Protein 6RZ5 (pdb70)

Structure (mmCIF, N/CA/C/O backbone):
data_6RZ5
#
_entry.id   6RZ5
#
_cell.length_a   41.590
_cell.length_b   68.580
_cell.length_c   87.390
_cell.angle_alpha   76.31
_cell.angle_beta   76.68
_cell.angle_gamma   81.21
#
_symmetry.space_group_name_H-M   'P 1'
#
loop_
_entity.id
_entity.type
_entity.pdbx_description
1 polymer 'Cysteinyl leukotriene receptor 1,Soluble cytochrome b562,Cysteinyl leukotriene receptor 1'
2 non-polymer zafirlukast
3 non-polymer '(2R)-2,3-dihydroxypropyl (9Z)-octadec-9-enoate'
4 non-polymer 'OLEIC ACID'
5 non-polymer 'PENTAETHYLENE GLYCOL'
6 non-polymer 'SODIUM ION'
7 water water
#
loop_
_atom_site.group_PDB
_atom_site.id
_atom_site.type_symbol
_atom_site.label_atom_id
_atom_site.label_alt_id
_atom_site.label_comp_id
_atom_site.label_asym_id
_atom_site.label_entity_id
_atom_site.label_seq_id
_atom_site.pdbx_PDB_ins_code
_atom_site.Cartn_x
_atom_site.Cartn_y
_atom_site.Cartn_z
_atom_site.occupancy
_atom_site.B_iso_or_equiv
_atom_site.auth_seq_id
_atom_site.auth_comp_id
_atom_site.auth_asym_id
_atom_site.auth_atom_id
_atom_site.pdbx_PDB_model_num
ATOM 1 N N . CYS A 1 17 ? 4.695 19.098 -40.455 1.00 134.32 14 CYS A N 1
ATOM 2 C CA . CYS A 1 17 ? 5.369 18.560 -39.276 1.00 134.01 14 CYS A CA 1
ATOM 3 C C . CYS A 1 17 ? 6.841 18.989 -39.169 1.00 138.33 14 CYS A C 1
ATOM 4 O O . CYS A 1 17 ? 7.554 19.061 -40.176 1.00 137.77 14 CYS A O 1
ATOM 7 N N . HIS A 1 18 ? 7.279 19.246 -37.919 1.00 135.30 15 HIS A N 1
ATOM 8 C CA . HIS A 1 18 ? 8.629 19.638 -37.497 1.00 135.25 15 HIS A CA 1
ATOM 9 C C . HIS A 1 18 ? 8.695 19.588 -35.955 1.00 138.79 15 HIS A C 1
ATOM 10 O O . HIS A 1 18 ? 7.889 18.886 -35.333 1.00 138.13 15 HIS A O 1
ATOM 12 N N . ASP A 1 19 ? 9.654 20.324 -35.344 1.00 135.02 16 ASP A N 1
ATOM 13 C CA . ASP A 1 19 ? 9.821 20.424 -33.891 1.00 134.40 16 ASP A CA 1
ATOM 14 C C . ASP A 1 19 ? 9.118 21.705 -33.404 1.00 137.02 16 ASP A C 1
ATOM 15 O O . ASP A 1 19 ? 9.758 22.630 -32.895 1.00 136.46 16 ASP A O 1
ATOM 17 N N . THR A 1 20 ? 7.780 21.745 -33.604 1.00 132.47 17 THR A N 1
ATOM 18 C CA . THR A 1 20 ? 6.861 22.841 -33.265 1.00 131.63 17 THR A CA 1
ATOM 19 C C . THR A 1 20 ? 6.761 23.038 -31.730 1.00 134.10 17 THR A C 1
ATOM 20 O O . THR A 1 20 ? 6.485 24.147 -31.267 1.00 134.18 17 THR A O 1
ATOM 24 N N . ILE A 1 21 ? 7.014 21.970 -30.959 1.00 129.09 18 ILE A N 1
ATOM 25 C CA . ILE A 1 21 ? 7.021 21.979 -29.498 1.00 128.36 18 ILE A CA 1
ATOM 26 C C . ILE A 1 21 ? 8.159 22.827 -28.909 1.00 130.94 18 ILE A C 1
ATOM 27 O O . ILE A 1 21 ? 7.971 23.390 -27.837 1.00 130.92 18 ILE A O 1
ATOM 29 N N . ASP A 1 22 ? 9.326 22.916 -29.602 1.00 125.46 19 ASP A N 1
ATOM 30 C CA . ASP A 1 22 ? 10.542 23.632 -29.172 1.00 124.01 19 ASP A CA 1
ATOM 31 C C . ASP A 1 22 ? 10.301 25.041 -28.599 1.00 124.70 19 ASP A C 1
ATOM 32 O O . ASP A 1 22 ? 10.860 25.353 -27.551 1.00 123.96 19 ASP A O 1
ATOM 37 N N . ASP A 1 23 ? 9.468 25.873 -29.252 1.00 119.24 20 ASP A N 1
ATOM 38 C CA . ASP A 1 23 ? 9.176 27.218 -28.740 1.00 117.92 20 ASP A CA 1
ATOM 39 C C . ASP A 1 23 ? 8.191 27.181 -27.564 1.00 117.03 20 ASP A C 1
ATOM 40 O O . ASP A 1 23 ? 8.314 27.993 -26.648 1.00 117.01 20 ASP A O 1
ATOM 45 N N . PHE A 1 24 ? 7.234 26.230 -27.580 1.00 109.33 21 PHE A N 1
ATOM 46 C CA . PHE A 1 24 ? 6.243 26.033 -26.514 1.00 107.12 21 PHE A CA 1
ATOM 47 C C . PHE A 1 24 ? 6.953 25.577 -25.234 1.00 106.88 21 PHE A C 1
ATOM 48 O O . PHE A 1 24 ? 6.668 26.097 -24.152 1.00 106.16 21 PHE A O 1
ATOM 56 N N . ARG A 1 25 ? 7.876 24.604 -25.386 1.00 99.94 22 ARG A N 1
ATOM 57 C CA . ARG A 1 25 ? 8.705 23.980 -24.357 1.00 98.22 22 ARG A CA 1
ATOM 58 C C . ARG A 1 25 ? 9.482 25.059 -23.604 1.00 98.80 22 ARG A C 1
ATOM 59 O O . ARG A 1 25 ? 9.388 25.120 -22.376 1.00 97.66 22 ARG A O 1
ATOM 67 N N . ASN A 1 26 ? 10.191 25.944 -24.357 1.00 93.12 23 ASN A N 1
ATOM 68 C CA . ASN A 1 26 ? 10.999 27.050 -23.832 1.00 91.56 23 ASN A CA 1
ATOM 69 C C . ASN A 1 26 ? 10.145 28.176 -23.211 1.00 93.41 23 ASN A C 1
ATOM 70 O O . ASN A 1 26 ? 10.636 28.893 -22.343 1.00 93.64 23 ASN A O 1
ATOM 75 N N . GLN A 1 27 ? 8.895 28.346 -23.654 1.00 87.75 24 GLN A N 1
ATOM 76 C CA . GLN A 1 27 ? 8.023 29.393 -23.120 1.00 87.41 24 GLN A CA 1
ATOM 77 C C . GLN A 1 27 ? 7.359 28.981 -21.803 1.00 90.56 24 GLN A C 1
ATOM 78 O O . GLN A 1 27 ? 7.385 29.749 -20.842 1.00 90.08 24 GLN A O 1
ATOM 80 N N . VAL A 1 28 ? 6.749 27.776 -21.772 1.00 86.24 25 VAL A N 1
ATOM 81 C CA . VAL A 1 28 ? 6.045 27.217 -20.609 1.00 84.66 25 VAL A CA 1
ATOM 82 C C . VAL A 1 28 ? 7.056 26.892 -19.498 1.00 84.87 25 VAL A C 1
ATOM 83 O O . VAL A 1 28 ? 6.818 27.279 -18.349 1.00 84.91 25 VAL A O 1
ATOM 87 N N . TYR A 1 29 ? 8.202 26.252 -19.837 1.00 77.78 26 TYR A N 1
ATOM 88 C CA . TYR A 1 29 ? 9.215 25.943 -18.829 1.00 76.23 26 TYR A CA 1
ATOM 89 C C . TYR A 1 29 ? 9.754 27.194 -18.142 1.00 76.65 26 TYR A C 1
ATOM 90 O O . TYR A 1 29 ? 9.767 27.229 -16.915 1.00 76.66 26 TYR A O 1
ATOM 99 N N . SER A 1 30 ? 10.148 28.228 -18.913 1.00 70.78 27 SER A N 1
ATOM 100 C CA . SER A 1 30 ? 10.674 29.481 -18.358 1.00 69.75 27 SER A CA 1
ATOM 101 C C . SER A 1 30 ? 9.705 30.139 -17.374 1.00 73.35 27 SER A C 1
ATOM 102 O O . SER A 1 30 ? 10.132 30.541 -16.297 1.00 72.76 27 SER A O 1
ATOM 105 N N . THR A 1 31 ? 8.403 30.213 -17.728 1.00 69.67 28 THR A N 1
ATOM 106 C CA . THR A 1 31 ? 7.357 30.808 -16.893 1.00 68.72 28 THR A CA 1
ATOM 107 C C . THR A 1 31 ? 7.164 30.036 -15.582 1.00 70.73 28 THR A C 1
ATOM 108 O O . THR A 1 31 ? 7.371 30.608 -14.499 1.00 69.38 28 THR A O 1
ATOM 112 N N . LEU A 1 32 ? 6.785 28.735 -15.693 1.00 65.65 29 LEU A N 1
ATOM 113 C CA . LEU A 1 32 ? 6.491 27.867 -14.556 1.00 64.73 29 LEU A CA 1
ATOM 114 C C . LEU A 1 32 ? 7.676 27.663 -13.609 1.00 67.76 29 LEU A C 1
ATOM 115 O O . LEU A 1 32 ? 7.482 27.807 -12.396 1.00 67.78 29 LEU A O 1
ATOM 120 N N . TYR A 1 33 ? 8.893 27.401 -14.136 1.00 62.53 30 TYR A N 1
ATOM 121 C CA . TYR A 1 33 ? 10.048 27.236 -13.252 1.00 61.86 30 TYR A CA 1
ATOM 122 C C . TYR A 1 33 ? 10.365 28.530 -12.511 1.00 67.64 30 TYR A C 1
ATOM 123 O O . TYR A 1 33 ? 10.631 28.470 -11.310 1.00 67.82 30 TYR A O 1
ATOM 132 N N . SER A 1 34 ? 10.238 29.703 -13.191 1.00 65.42 31 SER A N 1
ATOM 133 C CA . SER A 1 34 ? 10.444 31.026 -12.579 1.00 65.32 31 SER A CA 1
ATOM 134 C C . SER A 1 34 ? 9.457 31.240 -11.435 1.00 68.32 31 SER A C 1
ATOM 135 O O . SER A 1 34 ? 9.873 31.619 -10.345 1.00 68.19 31 SER A O 1
ATOM 138 N N . MET A 1 35 ? 8.171 30.935 -11.663 1.00 64.33 32 MET A N 1
ATOM 139 C CA . MET A 1 35 ? 7.128 31.036 -10.648 1.00 65.27 32 MET A CA 1
ATOM 140 C C . MET A 1 35 ? 7.366 30.107 -9.449 1.00 67.89 32 MET A C 1
ATOM 141 O O . MET A 1 35 ? 7.284 30.577 -8.314 1.00 67.02 32 MET A O 1
ATOM 146 N N . ILE A 1 36 ? 7.655 28.789 -9.704 1.00 63.09 33 ILE A N 1
ATOM 147 C CA . ILE A 1 36 ? 7.928 27.774 -8.669 1.00 60.69 33 ILE A CA 1
ATOM 148 C C . ILE A 1 36 ? 9.169 28.187 -7.821 1.00 62.72 33 ILE A C 1
ATOM 149 O O . ILE A 1 36 ? 9.124 28.077 -6.590 1.00 61.92 33 ILE A O 1
ATOM 154 N N . SER A 1 37 ? 10.235 28.705 -8.467 1.00 57.46 34 SER A N 1
ATOM 155 C CA . SER A 1 37 ? 11.442 29.149 -7.763 1.00 58.02 34 SER A CA 1
ATOM 156 C C . SER A 1 37 ? 11.156 30.295 -6.775 1.00 62.23 34 SER A C 1
ATOM 157 O O . SER A 1 37 ? 11.645 30.241 -5.651 1.00 61.77 34 SER A O 1
ATOM 160 N N . VAL A 1 38 ? 10.369 31.323 -7.185 1.00 58.07 35 VAL A N 1
ATOM 161 C CA . VAL A 1 38 ? 10.064 32.468 -6.335 1.00 57.09 35 VAL A CA 1
ATOM 162 C C . VAL A 1 38 ? 9.116 32.049 -5.189 1.00 59.44 35 VAL A C 1
ATOM 163 O O . VAL A 1 38 ? 9.480 32.238 -4.033 1.00 59.83 35 VAL A O 1
ATOM 167 N N . VAL A 1 39 ? 7.960 31.440 -5.490 1.00 55.56 36 VAL A N 1
ATOM 168 C CA . VAL A 1 39 ? 6.974 30.979 -4.493 1.00 55.71 36 VAL A CA 1
ATOM 169 C C . VAL A 1 39 ? 7.571 29.906 -3.526 1.00 64.07 36 VAL A C 1
ATOM 170 O O . VAL A 1 39 ? 7.317 29.961 -2.309 1.00 65.32 36 VAL A O 1
ATOM 174 N N . GLY A 1 40 ? 8.354 28.969 -4.086 1.00 60.35 37 GLY A N 1
ATOM 175 C CA . GLY A 1 40 ? 9.007 27.888 -3.355 1.00 60.09 37 GLY A CA 1
ATOM 176 C C . GLY A 1 40 ? 10.095 28.351 -2.406 1.00 65.17 37 GLY A C 1
ATOM 177 O O . GLY A 1 40 ? 10.122 27.924 -1.249 1.00 65.09 37 GLY A O 1
ATOM 178 N N . PHE A 1 41 ? 11.007 29.227 -2.887 1.00 62.20 38 PHE A N 1
ATOM 179 C CA . PHE A 1 41 ? 12.091 29.778 -2.080 1.00 62.47 38 PHE A CA 1
ATOM 180 C C . PHE A 1 41 ? 11.564 30.601 -0.898 1.00 66.04 38 PHE A C 1
ATOM 181 O O . PHE A 1 41 ? 11.967 30.313 0.228 1.00 66.20 38 PHE A O 1
ATOM 189 N N . PHE A 1 42 ? 10.672 31.598 -1.133 1.00 61.85 39 PHE A N 1
ATOM 190 C CA . PHE A 1 42 ? 10.126 32.429 -0.060 1.00 63.01 39 PHE A CA 1
ATOM 191 C C . PHE A 1 42 ? 9.194 31.687 0.902 1.00 65.00 39 PHE A C 1
ATOM 192 O O . PHE A 1 42 ? 9.265 31.928 2.108 1.00 64.69 39 PHE A O 1
ATOM 200 N N . GLY A 1 43 ? 8.362 30.786 0.369 1.00 59.63 40 GLY A N 1
ATOM 201 C CA . GLY A 1 43 ? 7.421 29.989 1.150 1.00 58.21 40 GLY A CA 1
ATOM 202 C C . GLY A 1 43 ? 8.108 29.042 2.108 1.00 61.68 40 GLY A C 1
ATOM 203 O O . GLY A 1 43 ? 7.776 29.014 3.294 1.00 60.21 40 GLY A O 1
ATOM 204 N N . ASN A 1 44 ? 9.083 28.263 1.601 1.00 59.22 41 ASN A N 1
ATOM 205 C CA . ASN A 1 44 ? 9.808 27.287 2.419 1.00 59.58 41 ASN A CA 1
ATOM 206 C C . ASN A 1 44 ? 10.903 27.911 3.228 1.00 65.55 41 ASN A C 1
ATOM 207 O O . ASN A 1 44 ? 11.197 27.396 4.308 1.00 65.44 41 ASN A O 1
ATOM 212 N N . GLY A 1 45 ? 11.477 29.014 2.719 1.00 63.02 42 GLY A N 1
ATOM 213 C CA . GLY A 1 45 ? 12.470 29.822 3.425 1.00 62.05 42 GLY A CA 1
ATOM 214 C C . GLY A 1 45 ? 11.854 30.403 4.681 1.00 65.31 42 GLY A C 1
ATOM 215 O O . GLY A 1 45 ? 12.450 30.330 5.753 1.00 64.21 42 GLY A O 1
ATOM 216 N N . PHE A 1 46 ? 10.613 30.903 4.573 1.00 63.74 43 PHE A N 1
ATOM 217 C CA . PHE A 1 46 ? 9.850 31.445 5.699 1.00 64.62 43 PHE A CA 1
ATOM 218 C C . PHE A 1 46 ? 9.510 30.364 6.728 1.00 69.13 43 PHE A C 1
ATOM 219 O O . PHE A 1 46 ? 9.698 30.585 7.925 1.00 68.56 43 PHE A O 1
ATOM 227 N N . VAL A 1 47 ? 9.010 29.203 6.250 1.00 66.85 44 VAL A N 1
ATOM 228 C CA . VAL A 1 47 ? 8.629 28.040 7.063 1.00 66.07 44 VAL A CA 1
ATOM 229 C C . VAL A 1 47 ? 9.853 27.504 7.825 1.00 72.31 44 VAL A C 1
ATOM 230 O O . VAL A 1 47 ? 9.765 27.215 9.022 1.00 72.57 44 VAL A O 1
ATOM 234 N N . LEU A 1 48 ? 11.002 27.456 7.147 1.00 70.02 45 LEU A N 1
ATOM 235 C CA . LEU A 1 48 ? 12.254 27.022 7.747 1.00 70.84 45 LEU A CA 1
ATOM 236 C C . LEU A 1 48 ? 12.702 28.003 8.833 1.00 76.62 45 LEU A C 1
ATOM 237 O O . LEU A 1 48 ? 13.074 27.558 9.918 1.00 76.19 45 LEU A O 1
ATOM 242 N N . TYR A 1 49 ? 12.594 29.334 8.564 1.00 73.68 46 TYR A N 1
ATOM 243 C CA . TYR A 1 49 ? 12.926 30.407 9.496 1.00 73.46 46 TYR A CA 1
ATOM 244 C C . TYR A 1 49 ? 12.097 30.267 10.777 1.00 79.76 46 TYR A C 1
ATOM 245 O O . TYR A 1 49 ? 12.674 30.164 11.858 1.00 79.91 46 TYR A O 1
ATOM 254 N N . VAL A 1 50 ? 10.754 30.216 10.643 1.00 78.18 47 VAL A N 1
ATOM 255 C CA . VAL A 1 50 ? 9.787 30.069 11.742 1.00 78.64 47 VAL A CA 1
ATOM 256 C C . VAL A 1 50 ? 10.037 28.786 12.576 1.00 84.32 47 VAL A C 1
ATOM 257 O O . VAL A 1 50 ? 9.943 28.844 13.802 1.00 82.34 47 VAL A O 1
ATOM 261 N N . LEU A 1 51 ? 10.383 27.654 11.920 1.00 84.64 48 LEU A N 1
ATOM 262 C CA . LEU A 1 51 ? 10.654 26.370 12.599 1.00 85.55 48 LEU A CA 1
ATOM 263 C C . LEU A 1 51 ? 12.013 26.304 13.314 1.00 91.63 48 LEU A C 1
ATOM 264 O O . LEU A 1 51 ? 12.118 25.661 14.361 1.00 91.07 48 LEU A O 1
ATOM 269 N N . ILE A 1 52 ? 13.050 26.939 12.740 1.00 90.19 49 ILE A N 1
ATOM 270 C CA . ILE A 1 52 ? 14.396 26.984 13.316 1.00 91.29 49 ILE A CA 1
ATOM 271 C C . ILE A 1 52 ? 14.387 27.836 14.594 1.00 100.62 49 ILE A C 1
ATOM 272 O O . ILE A 1 52 ? 14.927 27.404 15.611 1.00 101.30 49 ILE A O 1
ATOM 277 N N . LYS A 1 53 ? 13.719 29.009 14.550 1.00 100.30 50 LYS A N 1
ATOM 278 C CA . LYS A 1 53 ? 13.612 29.957 15.662 1.00 101.33 50 LYS A CA 1
ATOM 279 C C . LYS A 1 53 ? 12.485 29.607 16.672 1.00 108.11 50 LYS A C 1
ATOM 280 O O . LYS A 1 53 ? 11.973 30.503 17.355 1.00 108.22 50 LYS A O 1
ATOM 282 N N . THR A 1 54 ? 12.157 28.301 16.818 1.00 106.65 51 THR A N 1
ATOM 283 C CA . THR A 1 54 ? 11.123 27.819 17.747 1.00 107.75 51 THR A CA 1
ATOM 284 C C . THR A 1 54 ? 11.673 27.720 19.189 1.00 114.63 51 THR A C 1
ATOM 285 O O . THR A 1 54 ? 12.825 27.302 19.396 1.00 114.09 51 THR A O 1
ATOM 289 N N . TYR A 1 55 ? 10.838 28.127 20.176 1.00 112.82 52 TYR A N 1
ATOM 290 C CA . TYR A 1 55 ? 11.171 28.089 21.605 1.00 113.14 52 TYR A CA 1
ATOM 291 C C . TYR A 1 55 ? 10.627 26.807 22.233 1.00 115.20 52 TYR A C 1
ATOM 292 O O . TYR A 1 55 ? 11.390 26.066 22.861 1.00 114.91 52 TYR A O 1
ATOM 301 N N . HIS A 1 56 ? 9.316 26.534 22.033 1.00 110.07 53 HIS A N 1
ATOM 302 C CA . HIS A 1 56 ? 8.647 25.327 22.520 1.00 109.25 53 HIS A CA 1
ATOM 303 C C . HIS A 1 56 ? 9.162 24.067 21.779 1.00 111.85 53 HIS A C 1
ATOM 304 O O . HIS A 1 56 ? 9.663 24.170 20.651 1.00 111.89 53 HIS A O 1
ATOM 306 N N . LYS A 1 57 ? 9.058 22.889 22.439 1.00 106.22 54 LYS A N 1
ATOM 307 C CA . LYS A 1 57 ? 9.517 21.579 21.953 1.00 104.23 54 LYS A CA 1
ATOM 308 C C . LYS A 1 57 ? 9.011 21.228 20.555 1.00 104.80 54 LYS A C 1
ATOM 309 O O . LYS A 1 57 ? 7.841 21.468 20.224 1.00 104.77 54 LYS A O 1
ATOM 315 N N . LYS A 1 58 ? 9.927 20.658 19.747 1.00 97.57 55 LYS A N 1
ATOM 316 C CA . LYS A 1 58 ? 9.724 20.206 18.375 1.00 95.22 55 LYS A CA 1
ATOM 317 C C . LYS A 1 58 ? 8.857 18.948 18.344 1.00 94.24 55 LYS A C 1
ATOM 318 O O . LYS A 1 58 ? 9.114 18.019 19.103 1.00 94.20 55 LYS A O 1
ATOM 324 N N . SER A 1 59 ? 7.823 18.934 17.486 1.00 86.55 56 SER A N 1
ATOM 325 C CA . SER A 1 59 ? 6.899 17.809 17.293 1.00 84.23 56 SER A CA 1
ATOM 326 C C . SER A 1 59 ? 7.436 16.884 16.205 1.00 83.94 56 SER A C 1
ATOM 327 O O . SER A 1 59 ? 8.373 17.268 15.502 1.00 83.42 56 SER A O 1
ATOM 330 N N . ALA A 1 60 ? 6.822 15.682 16.027 1.00 77.44 57 ALA A N 1
ATOM 331 C CA . ALA A 1 60 ? 7.193 14.751 14.946 1.00 75.37 57 ALA A CA 1
ATOM 332 C C . ALA A 1 60 ? 6.837 15.418 13.609 1.00 74.94 57 ALA A C 1
ATOM 333 O O . ALA A 1 60 ? 7.631 15.364 12.667 1.00 74.99 57 ALA A O 1
ATOM 335 N N . PHE A 1 61 ? 5.680 16.128 13.570 1.00 67.56 58 PHE A N 1
ATOM 336 C CA . PHE A 1 61 ? 5.206 16.877 12.405 1.00 66.28 58 PHE A CA 1
ATOM 337 C C . PHE A 1 61 ? 6.215 17.951 12.005 1.00 71.60 58 PHE A C 1
ATOM 338 O O . PHE A 1 61 ? 6.450 18.135 10.811 1.00 72.93 58 PHE A O 1
ATOM 346 N N . GLN A 1 62 ? 6.810 18.648 12.994 1.00 66.87 59 GLN A N 1
ATOM 347 C CA . GLN A 1 62 ? 7.814 19.697 12.772 1.00 65.90 59 GLN A CA 1
ATOM 348 C C . GLN A 1 62 ? 9.113 19.133 12.182 1.00 66.64 59 GLN A C 1
ATOM 349 O O . GLN A 1 62 ? 9.707 19.779 11.318 1.00 64.79 59 GLN A O 1
ATOM 355 N N . VAL A 1 63 ? 9.522 17.907 12.616 1.00 62.54 60 VAL A N 1
ATOM 356 C CA . VAL A 1 63 ? 10.717 17.189 12.119 1.00 61.23 60 VAL A CA 1
ATOM 357 C C . VAL A 1 63 ? 10.507 16.940 10.615 1.00 65.25 60 VAL A C 1
ATOM 358 O O . VAL A 1 63 ? 11.355 17.337 9.805 1.00 65.85 60 VAL A O 1
ATOM 362 N N . TYR A 1 64 ? 9.334 16.356 10.251 1.00 59.17 61 TYR A N 1
ATOM 363 C CA . TYR A 1 64 ? 8.950 16.108 8.876 1.00 58.22 61 TYR A CA 1
ATOM 364 C C . TYR A 1 64 ? 8.851 17.416 8.094 1.00 65.46 61 TYR A C 1
ATOM 365 O O . TYR A 1 64 ? 9.310 17.470 6.955 1.00 66.56 61 TYR A O 1
ATOM 374 N N . MET A 1 65 ? 8.307 18.482 8.718 1.00 63.18 62 MET A N 1
ATOM 375 C CA . MET A 1 65 ? 8.206 19.820 8.117 1.00 62.74 62 MET A CA 1
ATOM 376 C C . MET A 1 65 ? 9.582 20.420 7.764 1.00 62.10 62 MET A C 1
ATOM 377 O O . MET A 1 65 ? 9.725 20.908 6.647 1.00 61.83 62 MET A O 1
ATOM 382 N N . ILE A 1 66 ? 10.577 20.386 8.694 1.00 56.12 63 ILE A N 1
ATOM 383 C CA . ILE A 1 66 ? 11.941 20.921 8.470 1.00 55.81 63 ILE A CA 1
ATOM 384 C C . ILE A 1 66 ? 12.595 20.188 7.283 1.00 58.14 63 ILE A C 1
ATOM 385 O O . ILE A 1 66 ? 13.203 20.825 6.415 1.00 56.72 63 ILE A O 1
ATOM 390 N N . ASN A 1 67 ? 12.444 18.843 7.254 1.00 53.41 64 ASN A N 1
ATOM 391 C CA . ASN A 1 67 ? 12.988 17.977 6.216 1.00 51.94 64 ASN A CA 1
ATOM 392 C C . ASN A 1 67 ? 12.385 18.221 4.839 1.00 54.26 64 ASN A C 1
ATOM 393 O O . ASN A 1 67 ? 13.132 18.207 3.859 1.00 53.64 64 ASN A O 1
ATOM 398 N N . LEU A 1 68 ? 11.051 18.471 4.769 1.00 49.03 65 LEU A N 1
ATOM 399 C CA . LEU A 1 68 ? 10.335 18.822 3.542 1.00 48.68 65 LEU A CA 1
ATOM 400 C C . LEU A 1 68 ? 10.842 20.174 3.035 1.00 53.91 65 LEU A C 1
ATOM 401 O O . LEU A 1 68 ? 11.166 20.292 1.854 1.00 55.37 65 LEU A O 1
ATOM 406 N N . ALA A 1 69 ? 10.932 21.170 3.945 1.00 49.21 66 ALA A N 1
ATOM 407 C CA . ALA A 1 69 ? 11.435 22.500 3.662 1.00 50.34 66 ALA A CA 1
ATOM 408 C C . ALA A 1 69 ? 12.842 22.453 3.005 1.00 56.58 66 ALA A C 1
ATOM 409 O O . ALA A 1 69 ? 13.015 23.047 1.937 1.00 56.76 66 ALA A O 1
ATOM 411 N N . VAL A 1 70 ? 13.808 21.690 3.608 1.00 52.67 67 VAL A N 1
ATOM 412 C CA . VAL A 1 70 ? 15.195 21.511 3.145 1.00 51.61 67 VAL A CA 1
ATOM 413 C C . VAL A 1 70 ? 15.242 20.806 1.779 1.00 57.58 67 VAL A C 1
ATOM 414 O O . VAL A 1 70 ? 15.995 21.243 0.905 1.00 57.52 67 VAL A O 1
ATOM 418 N N . ALA A 1 71 ? 14.417 19.747 1.589 1.00 55.00 68 ALA A N 1
ATOM 419 C CA . ALA A 1 71 ? 14.326 19.007 0.327 1.00 55.67 68 ALA A CA 1
ATOM 420 C C . ALA A 1 71 ? 13.762 19.901 -0.782 1.00 61.33 68 ALA A C 1
ATOM 421 O O . ALA A 1 71 ? 14.205 19.802 -1.931 1.00 63.18 68 ALA A O 1
ATOM 423 N N . ASP A 1 72 ? 12.827 20.802 -0.427 1.00 56.53 69 ASP A N 1
ATOM 424 C CA . ASP A 1 72 ? 12.245 21.783 -1.341 1.00 55.81 69 ASP A CA 1
ATOM 425 C C . ASP A 1 72 ? 13.264 22.863 -1.714 1.00 60.82 69 ASP A C 1
ATOM 426 O O . ASP A 1 72 ? 13.355 23.186 -2.901 1.00 61.61 69 ASP A O 1
ATOM 431 N N . LEU A 1 73 ? 14.041 23.416 -0.727 1.00 57.20 70 LEU A N 1
ATOM 432 C CA . LEU A 1 73 ? 15.052 24.480 -0.976 1.00 57.46 70 LEU A CA 1
ATOM 433 C C . LEU A 1 73 ? 16.227 24.001 -1.827 1.00 65.96 70 LEU A C 1
ATOM 434 O O . LEU A 1 73 ? 16.661 24.730 -2.720 1.00 65.85 70 LEU A O 1
ATOM 439 N N . LEU A 1 74 ? 16.695 22.761 -1.585 1.00 65.43 71 LEU A N 1
ATOM 440 C CA . LEU A 1 74 ? 17.723 22.050 -2.350 1.00 66.22 71 LEU A CA 1
ATOM 441 C C . LEU A 1 74 ? 17.371 22.065 -3.872 1.00 70.61 71 LEU A C 1
ATOM 442 O O . LEU A 1 74 ? 18.245 22.281 -4.706 1.00 72.03 71 LEU A O 1
ATOM 447 N N . CYS A 1 75 ? 16.101 21.851 -4.207 1.00 65.51 72 CYS A N 1
ATOM 448 C CA . CYS A 1 75 ? 15.612 21.797 -5.571 1.00 65.29 72 CYS A CA 1
ATOM 449 C C . CYS A 1 75 ? 15.301 23.192 -6.149 1.00 71.21 72 CYS A C 1
ATOM 450 O O . CYS A 1 75 ? 15.612 23.408 -7.324 1.00 70.33 72 CYS A O 1
ATOM 453 N N . VAL A 1 76 ? 14.692 24.139 -5.350 1.00 68.97 73 VAL A N 1
ATOM 454 C CA . VAL A 1 76 ? 14.385 25.502 -5.847 1.00 69.06 73 VAL A CA 1
ATOM 455 C C . VAL A 1 76 ? 15.665 26.281 -6.189 1.00 74.18 73 VAL A C 1
ATOM 456 O O . VAL A 1 76 ? 15.602 27.191 -7.006 1.00 74.40 73 VAL A O 1
ATOM 460 N N . CYS A 1 77 ? 16.811 25.930 -5.576 1.00 70.57 74 CYS A N 1
ATOM 461 C CA . CYS A 1 77 ? 18.087 26.568 -5.858 1.00 70.20 74 CYS A CA 1
ATOM 462 C C . CYS A 1 77 ? 18.717 26.085 -7.165 1.00 70.39 74 CYS A C 1
ATOM 463 O O . CYS A 1 77 ? 19.621 26.746 -7.671 1.00 68.62 74 CYS A O 1
ATOM 466 N N . THR A 1 78 ? 18.195 24.977 -7.749 1.00 65.39 75 THR A N 1
ATOM 467 C CA . THR A 1 78 ? 18.654 24.433 -9.032 1.00 64.30 75 THR A CA 1
ATOM 468 C C . THR A 1 78 ? 17.727 24.861 -10.186 1.00 67.62 75 THR A C 1
ATOM 469 O O . THR A 1 78 ? 18.204 25.016 -11.308 1.00 67.46 75 THR A O 1
ATOM 473 N N . LEU A 1 79 ? 16.424 25.082 -9.907 1.00 63.21 76 LEU A N 1
ATOM 474 C CA . LEU A 1 79 ? 15.426 25.514 -10.907 1.00 62.09 76 LEU A CA 1
ATOM 475 C C . LEU A 1 79 ? 15.835 26.780 -11.677 1.00 64.84 76 LEU A C 1
ATOM 476 O O . LEU A 1 79 ? 15.608 26.764 -12.889 1.00 62.48 76 LEU A O 1
ATOM 481 N N . PRO A 1 80 ? 16.489 27.838 -11.071 1.00 63.37 77 PRO A N 1
ATOM 482 C CA . PRO A 1 80 ? 16.942 28.992 -11.880 1.00 63.18 77 PRO A CA 1
ATOM 483 C C . PRO A 1 80 ? 17.897 28.617 -13.027 1.00 66.81 77 PRO A C 1
ATOM 484 O O . PRO A 1 80 ? 17.877 29.308 -14.041 1.00 66.69 77 PRO A O 1
ATOM 488 N N . LEU A 1 81 ? 18.684 27.514 -12.896 1.00 63.31 78 LEU A N 1
ATOM 489 C CA . LEU A 1 81 ? 19.557 26.997 -13.963 1.00 63.57 78 LEU A CA 1
ATOM 490 C C . LEU A 1 81 ? 18.712 26.459 -15.125 1.00 69.07 78 LEU A C 1
ATOM 491 O O . LEU A 1 81 ? 19.046 26.730 -16.278 1.00 68.97 78 LEU A O 1
ATOM 496 N N . ARG A 1 82 ? 17.600 25.726 -14.824 1.00 67.16 79 ARG A N 1
ATOM 497 C CA . ARG A 1 82 ? 16.638 25.228 -15.826 1.00 67.51 79 ARG A CA 1
ATOM 498 C C . ARG A 1 82 ? 16.057 26.422 -16.602 1.00 72.90 79 ARG A C 1
ATOM 499 O O . ARG A 1 82 ? 15.962 26.356 -17.823 1.00 71.45 79 ARG A O 1
ATOM 507 N N . VAL A 1 83 ? 15.728 27.525 -15.887 1.00 71.98 80 VAL A N 1
ATOM 508 C CA . VAL A 1 83 ? 15.200 28.775 -16.463 1.00 72.97 80 VAL A CA 1
ATOM 509 C C . VAL A 1 83 ? 16.189 29.365 -17.498 1.00 77.08 80 VAL A C 1
ATOM 510 O O . VAL A 1 83 ? 15.776 29.640 -18.625 1.00 77.23 80 VAL A O 1
ATOM 514 N N . VAL A 1 84 ? 17.485 29.496 -17.126 1.00 73.15 81 VAL A N 1
ATOM 515 C CA . VAL A 1 84 ? 18.583 30.021 -17.962 1.00 73.16 81 VAL A CA 1
ATOM 516 C C . VAL A 1 84 ? 18.780 29.171 -19.232 1.00 77.69 81 VAL A C 1
ATOM 517 O O . VAL A 1 84 ? 19.099 29.725 -20.288 1.00 77.80 81 VAL A O 1
ATOM 521 N N . TYR A 1 85 ? 18.566 27.843 -19.125 1.00 74.03 82 TYR A N 1
ATOM 522 C CA . TYR A 1 85 ? 18.680 26.870 -20.218 1.00 74.16 82 TYR A CA 1
ATOM 523 C C . TYR A 1 85 ? 17.594 27.078 -21.293 1.00 79.59 82 TYR A C 1
ATOM 524 O O . TYR A 1 85 ? 17.909 27.075 -22.481 1.00 80.35 82 TYR A O 1
ATOM 533 N N . TYR A 1 86 ? 16.327 27.215 -20.872 1.00 76.63 83 TYR A N 1
ATOM 534 C CA . TYR A 1 86 ? 15.184 27.391 -21.765 1.00 77.13 83 TYR A CA 1
ATOM 535 C C . TYR A 1 86 ? 15.077 28.827 -22.320 1.00 84.75 83 TYR A C 1
ATOM 536 O O . TYR A 1 86 ? 14.518 29.016 -23.401 1.00 85.51 83 TYR A O 1
ATOM 545 N N . VAL A 1 87 ? 15.670 29.820 -21.613 1.00 82.59 84 VAL A N 1
ATOM 546 C CA . VAL A 1 87 ? 15.776 31.224 -22.033 1.00 82.85 84 VAL A CA 1
ATOM 547 C C . VAL A 1 87 ? 16.829 31.291 -23.177 1.00 89.47 84 VAL A C 1
ATOM 548 O O . VAL A 1 87 ? 16.690 32.091 -24.101 1.00 89.56 84 VAL A O 1
ATOM 552 N N . HIS A 1 88 ? 17.823 30.386 -23.138 1.00 88.24 85 HIS A N 1
ATOM 553 C CA . HIS A 1 88 ? 18.890 30.249 -24.127 1.00 89.51 85 HIS A CA 1
ATOM 554 C C . HIS A 1 88 ? 18.549 29.308 -25.291 1.00 94.75 85 HIS A C 1
ATOM 555 O O . HIS A 1 88 ? 19.455 28.828 -25.984 1.00 94.66 85 HIS A O 1
ATOM 562 N N . LYS A 1 89 ? 17.242 29.083 -25.527 1.00 91.87 86 LYS A N 1
ATOM 563 C CA . LYS A 1 89 ? 16.710 28.223 -26.586 1.00 92.37 86 LYS A CA 1
ATOM 564 C C . LYS A 1 89 ? 17.281 26.773 -26.535 1.00 96.01 86 LYS A C 1
ATOM 565 O O . LYS A 1 89 ? 17.662 26.204 -27.567 1.00 96.00 86 LYS A O 1
ATOM 567 N N . GLY A 1 90 ? 17.342 26.216 -25.322 1.00 91.16 87 GLY A N 1
ATOM 568 C CA . GLY A 1 90 ? 17.824 24.863 -25.060 1.00 89.98 87 GLY A CA 1
ATOM 569 C C . GLY A 1 90 ? 19.308 24.615 -25.247 1.00 91.02 87 GLY A C 1
ATOM 570 O O . GLY A 1 90 ? 19.690 23.607 -25.838 1.00 91.09 87 GLY A O 1
ATOM 571 N N . ILE A 1 91 ? 20.158 25.497 -24.718 1.00 85.41 88 ILE A N 1
ATOM 572 C CA . ILE A 1 91 ? 21.614 25.328 -24.781 1.00 84.42 88 ILE A CA 1
ATOM 573 C C . ILE A 1 91 ? 22.142 25.326 -23.345 1.00 85.43 88 ILE A C 1
ATOM 574 O O . ILE A 1 91 ? 21.936 26.311 -22.623 1.00 84.92 88 ILE A O 1
ATOM 579 N N . TRP A 1 92 ? 22.774 24.208 -22.912 1.00 79.51 89 TRP A N 1
ATOM 580 C CA . TRP A 1 92 ? 23.332 24.128 -21.554 1.00 77.47 89 TRP A CA 1
ATOM 581 C C . TRP A 1 92 ? 24.717 24.767 -21.534 1.00 83.29 89 TRP A C 1
ATOM 582 O O . TRP A 1 92 ? 25.547 24.439 -22.386 1.00 83.60 89 TRP A O 1
ATOM 593 N N . LEU A 1 93 ? 24.959 25.703 -20.594 1.00 79.91 90 LEU A N 1
ATOM 594 C CA . LEU A 1 93 ? 26.246 26.400 -20.546 1.00 80.21 90 LEU A CA 1
ATOM 595 C C . LEU A 1 93 ? 26.954 26.352 -19.178 1.00 86.05 90 LEU A C 1
ATOM 596 O O . LEU A 1 93 ? 27.811 27.200 -18.918 1.00 86.67 90 LEU A O 1
ATOM 601 N N . PHE A 1 94 ? 26.660 25.333 -18.337 1.00 82.18 91 PHE A N 1
ATOM 602 C CA . PHE A 1 94 ? 27.258 25.193 -17.003 1.00 81.32 91 PHE A CA 1
ATOM 603 C C . PHE A 1 94 ? 28.100 23.920 -16.810 1.00 86.06 91 PHE A C 1
ATOM 604 O O . PHE A 1 94 ? 28.593 23.682 -15.703 1.00 86.54 91 PHE A O 1
ATOM 612 N N . GLY A 1 95 ? 28.276 23.133 -17.875 1.00 82.59 92 GLY A N 1
ATOM 613 C CA . GLY A 1 95 ? 29.050 21.894 -17.845 1.00 82.46 92 GLY A CA 1
ATOM 614 C C . GLY A 1 95 ? 28.244 20.649 -17.534 1.00 86.91 92 GLY A C 1
ATOM 615 O O . GLY A 1 95 ? 27.055 20.728 -17.226 1.00 87.11 92 GLY A O 1
ATOM 616 N N . ASP A 1 96 ? 28.896 19.481 -17.623 1.00 83.27 93 ASP A N 1
ATOM 617 C CA . ASP A 1 96 ? 28.290 18.180 -17.368 1.00 82.74 93 ASP A CA 1
ATOM 618 C C . ASP A 1 96 ? 27.841 18.017 -15.930 1.00 83.24 93 ASP A C 1
ATOM 619 O O . ASP A 1 96 ? 26.689 17.618 -15.719 1.00 84.03 93 ASP A O 1
ATOM 624 N N . PHE A 1 97 ? 28.738 18.303 -14.943 1.00 75.65 94 PHE A N 1
ATOM 625 C CA . PHE A 1 97 ? 28.438 18.138 -13.510 1.00 73.46 94 PHE A CA 1
ATOM 626 C C . PHE A 1 97 ? 27.145 18.804 -13.093 1.00 75.63 94 PHE A C 1
ATOM 627 O O . PHE A 1 97 ? 26.287 18.120 -12.522 1.00 74.69 94 PHE A O 1
ATOM 635 N N . LEU A 1 98 ? 26.987 20.108 -13.428 1.00 70.24 95 LEU A N 1
ATOM 636 C CA . LEU A 1 98 ? 25.789 20.860 -13.098 1.00 69.56 95 LEU A CA 1
ATOM 637 C C . LEU A 1 98 ? 24.551 20.371 -13.845 1.00 73.23 95 LEU A C 1
ATOM 638 O O . LEU A 1 98 ? 23.449 20.540 -13.328 1.00 74.13 95 LEU A O 1
ATOM 643 N N . CYS A 1 99 ? 24.713 19.714 -15.005 1.00 68.45 96 CYS A N 1
ATOM 644 C CA . CYS A 1 99 ? 23.558 19.162 -15.695 1.00 68.85 96 CYS A CA 1
ATOM 645 C C . CYS A 1 99 ? 23.039 17.941 -14.939 1.00 72.04 96 CYS A C 1
ATOM 646 O O . CYS A 1 99 ? 21.828 17.812 -14.727 1.00 72.34 96 CYS A O 1
ATOM 649 N N . ARG A 1 100 ? 23.971 17.048 -14.539 1.00 66.79 97 ARG A N 1
ATOM 650 C CA . ARG A 1 100 ? 23.701 15.809 -13.810 1.00 64.69 97 ARG A CA 1
ATOM 651 C C . ARG A 1 100 ? 23.199 16.104 -12.406 1.00 63.57 97 ARG A C 1
ATOM 652 O O . ARG A 1 100 ? 22.298 15.424 -11.947 1.00 61.91 97 ARG A O 1
ATOM 660 N N . LEU A 1 101 ? 23.707 17.178 -11.775 1.00 59.89 98 LEU A N 1
ATOM 661 C CA . LEU A 1 101 ? 23.291 17.654 -10.450 1.00 58.97 98 LEU A CA 1
ATOM 662 C C . LEU A 1 101 ? 21.896 18.287 -10.472 1.00 59.03 98 LEU A C 1
ATOM 663 O O . LEU A 1 101 ? 21.150 18.084 -9.526 1.00 57.47 98 LEU A O 1
ATOM 668 N N . SER A 1 102 ? 21.536 19.033 -11.534 1.00 55.88 99 SER A N 1
ATOM 669 C CA . SER A 1 102 ? 20.206 19.640 -11.659 1.00 55.91 99 SER A CA 1
ATOM 670 C C . SER A 1 102 ? 19.132 18.590 -11.908 1.00 61.40 99 SER A C 1
ATOM 671 O O . SER A 1 102 ? 18.030 18.735 -11.382 1.00 62.60 99 SER A O 1
ATOM 674 N N . THR A 1 103 ? 19.453 17.516 -12.675 1.00 57.05 100 THR A N 1
ATOM 675 C CA . THR A 1 103 ? 18.529 16.407 -12.956 1.00 56.31 100 THR A CA 1
ATOM 676 C C . THR A 1 103 ? 18.256 15.609 -11.682 1.00 60.36 100 THR A C 1
ATOM 677 O O . THR A 1 103 ? 17.103 15.369 -11.342 1.00 61.40 100 THR A O 1
ATOM 681 N N . TYR A 1 104 ? 19.330 15.197 -10.996 1.00 56.16 101 TYR A N 1
ATOM 682 C CA . TYR A 1 104 ? 19.345 14.428 -9.755 1.00 55.00 101 TYR A CA 1
ATOM 683 C C . TYR A 1 104 ? 18.531 15.138 -8.684 1.00 58.76 101 TYR A C 1
ATOM 684 O O . TYR A 1 104 ? 17.684 14.507 -8.068 1.00 58.54 101 TYR A O 1
ATOM 693 N N . ALA A 1 105 ? 18.765 16.462 -8.503 1.00 54.45 102 ALA A N 1
ATOM 694 C CA . ALA A 1 105 ? 18.109 17.320 -7.530 1.00 53.26 102 ALA A CA 1
ATOM 695 C C . ALA A 1 105 ? 16.601 17.291 -7.618 1.00 55.20 102 ALA A C 1
ATOM 696 O O . ALA A 1 105 ? 15.964 17.304 -6.572 1.00 55.24 102 ALA A O 1
ATOM 698 N N . LEU A 1 106 ? 16.018 17.238 -8.835 1.00 50.55 103 LEU A N 1
ATOM 699 C CA . LEU A 1 106 ? 14.562 17.188 -8.963 1.00 50.18 103 LEU A CA 1
ATOM 700 C C . LEU A 1 106 ? 13.989 15.856 -8.506 1.00 52.50 103 LEU A C 1
ATOM 701 O O . LEU A 1 106 ? 12.993 15.863 -7.778 1.00 50.41 103 LEU A O 1
ATOM 706 N N . TYR A 1 107 ? 14.637 14.722 -8.893 1.00 48.81 104 TYR A N 1
ATOM 707 C CA . TYR A 1 107 ? 14.171 13.388 -8.512 1.00 48.19 104 TYR A CA 1
ATOM 708 C C . TYR A 1 107 ? 14.330 13.119 -7.000 1.00 49.99 104 TYR A C 1
ATOM 709 O O . TYR A 1 107 ? 13.454 12.484 -6.399 1.00 49.81 104 TYR A O 1
ATOM 718 N N . VAL A 1 108 ? 15.388 13.664 -6.386 1.00 45.07 105 VAL A N 1
ATOM 719 C CA . VAL A 1 108 ? 15.639 13.545 -4.952 1.00 46.28 105 VAL A CA 1
ATOM 720 C C . VAL A 1 108 ? 14.514 14.289 -4.183 1.00 53.17 105 VAL A C 1
ATOM 721 O O . VAL A 1 108 ? 13.869 13.678 -3.327 1.00 52.90 105 VAL A O 1
ATOM 725 N N . ASN A 1 109 ? 14.233 15.563 -4.555 1.00 50.08 106 ASN A N 1
ATOM 726 C CA . ASN A 1 109 ? 13.177 16.380 -3.965 1.00 49.41 106 ASN A CA 1
ATOM 727 C C . ASN A 1 109 ? 11.805 15.705 -4.107 1.00 54.71 106 ASN A C 1
ATOM 728 O O . ASN A 1 109 ? 11.044 15.655 -3.131 1.00 55.52 106 ASN A O 1
ATOM 733 N N . LEU A 1 110 ? 11.496 15.196 -5.315 1.00 50.32 107 LEU A N 1
ATOM 734 C CA . LEU A 1 110 ? 10.216 14.556 -5.604 1.00 50.42 107 LEU A CA 1
ATOM 735 C C . LEU A 1 110 ? 9.968 13.297 -4.775 1.00 53.07 107 LEU A C 1
ATOM 736 O O . LEU A 1 110 ? 8.905 13.196 -4.166 1.00 53.29 107 LEU A O 1
ATOM 741 N N . TYR A 1 111 ? 10.939 12.357 -4.729 1.00 47.96 108 TYR A N 1
ATOM 742 C CA . TYR A 1 111 ? 10.767 11.116 -3.973 1.00 46.64 108 TYR A CA 1
ATOM 743 C C . TYR A 1 111 ? 10.976 11.299 -2.452 1.00 53.54 108 TYR A C 1
ATOM 744 O O . TYR A 1 111 ? 10.335 10.584 -1.682 1.00 53.00 108 TYR A O 1
ATOM 753 N N . CYS A 1 112 ? 11.781 12.299 -2.019 1.00 51.65 109 CYS A N 1
ATOM 754 C CA . CYS A 1 112 ? 11.924 12.638 -0.605 1.00 52.61 109 CYS A CA 1
ATOM 755 C C . CYS A 1 112 ? 10.568 13.177 -0.103 1.00 56.67 109 CYS A C 1
ATOM 756 O O . CYS A 1 112 ? 10.101 12.714 0.940 1.00 56.74 109 CYS A O 1
ATOM 759 N N . SER A 1 113 ? 9.928 14.130 -0.849 1.00 52.11 110 SER A N 1
ATOM 760 C CA . SER A 1 113 ? 8.634 14.735 -0.473 1.00 51.32 110 SER A CA 1
ATOM 761 C C . SER A 1 113 ? 7.506 13.705 -0.352 1.00 53.98 110 SER A C 1
ATOM 762 O O . SER A 1 113 ? 6.732 13.769 0.603 1.00 53.60 110 SER A O 1
ATOM 765 N N . ILE A 1 114 ? 7.459 12.727 -1.284 1.00 50.34 111 ILE A N 1
ATOM 766 C CA . ILE A 1 114 ? 6.490 11.615 -1.279 1.00 49.59 111 ILE A CA 1
ATOM 767 C C . ILE A 1 114 ? 6.680 10.791 0.002 1.00 52.74 111 ILE A C 1
ATOM 768 O O . ILE A 1 114 ? 5.697 10.542 0.697 1.00 52.26 111 ILE A O 1
ATOM 773 N N . PHE A 1 115 ? 7.939 10.439 0.349 1.00 48.04 112 PHE A N 1
ATOM 774 C CA . PHE A 1 115 ? 8.228 9.642 1.539 1.00 47.70 112 PHE A CA 1
ATOM 775 C C . PHE A 1 115 ? 7.994 10.377 2.871 1.00 53.08 112 PHE A C 1
ATOM 776 O O . PHE A 1 115 ? 7.502 9.741 3.802 1.00 53.39 112 PHE A O 1
ATOM 784 N N . PHE A 1 116 ? 8.316 11.695 2.963 1.00 49.11 113 PHE A N 1
ATOM 785 C CA . PHE A 1 116 ? 8.105 12.495 4.169 1.00 48.45 113 PHE A CA 1
ATOM 786 C C . PHE A 1 116 ? 6.612 12.698 4.420 1.00 52.59 113 PHE A C 1
ATOM 787 O O . PHE A 1 116 ? 6.182 12.601 5.575 1.00 52.11 113 PHE A O 1
ATOM 795 N N . MET A 1 117 ? 5.817 12.947 3.351 1.00 49.29 114 MET A N 1
ATOM 796 C CA . MET A 1 117 ? 4.352 13.106 3.458 1.00 49.08 114 MET A CA 1
ATOM 797 C C . MET A 1 117 ? 3.697 11.802 3.944 1.00 52.87 114 MET A C 1
ATOM 798 O O . MET A 1 117 ? 2.810 11.864 4.801 1.00 52.09 114 MET A O 1
ATOM 803 N N . THR A 1 118 ? 4.177 10.624 3.438 1.00 49.75 115 THR A N 1
ATOM 804 C CA . THR A 1 118 ? 3.706 9.280 3.820 1.00 49.55 115 THR A CA 1
ATOM 805 C C . THR A 1 118 ? 3.987 9.016 5.309 1.00 55.87 115 THR A C 1
ATOM 806 O O . THR A 1 118 ? 3.090 8.587 6.038 1.00 55.76 115 THR A O 1
ATOM 810 N N . ALA A 1 119 ? 5.238 9.283 5.745 1.00 54.13 116 ALA A N 1
ATOM 811 C CA . ALA A 1 119 ? 5.714 9.107 7.117 1.00 53.93 116 ALA A CA 1
ATOM 812 C C . ALA A 1 119 ? 4.949 9.998 8.088 1.00 59.71 116 ALA A C 1
ATOM 813 O O . ALA A 1 119 ? 4.612 9.543 9.168 1.00 59.66 116 ALA A O 1
ATOM 815 N N . MET A 1 120 ? 4.634 11.239 7.682 1.00 58.03 117 MET A N 1
ATOM 816 C CA . MET A 1 120 ? 3.871 12.222 8.455 1.00 58.70 117 MET A CA 1
ATOM 817 C C . MET A 1 120 ? 2.438 11.729 8.654 1.00 61.04 117 MET A C 1
ATOM 818 O O . MET A 1 120 ? 1.933 11.771 9.782 1.00 60.37 117 MET A O 1
ATOM 823 N N . SER A 1 121 ? 1.794 11.252 7.555 1.00 56.61 118 SER A N 1
ATOM 824 C CA . SER A 1 121 ? 0.429 10.721 7.559 1.00 55.70 118 SER A CA 1
ATOM 825 C C . SER A 1 121 ? 0.334 9.481 8.445 1.00 61.65 118 SER A C 1
ATOM 826 O O . SER A 1 121 ? -0.588 9.392 9.251 1.00 62.41 118 SER A O 1
ATOM 829 N N . PHE A 1 122 ? 1.301 8.552 8.320 1.00 59.27 119 PHE A N 1
ATOM 830 C CA . PHE A 1 122 ? 1.359 7.320 9.106 1.00 59.90 119 PHE A CA 1
ATOM 831 C C . PHE A 1 122 ? 1.435 7.604 10.602 1.00 63.93 119 PHE A C 1
ATOM 832 O O . PHE A 1 122 ? 0.714 6.970 11.372 1.00 63.27 119 PHE A O 1
ATOM 840 N N . PHE A 1 123 ? 2.284 8.573 10.997 1.00 60.62 120 PHE A N 1
ATOM 841 C CA . PHE A 1 123 ? 2.483 8.996 12.383 1.00 60.14 120 PHE A CA 1
ATOM 842 C C . PHE A 1 123 ? 1.220 9.629 12.966 1.00 66.64 120 PHE A C 1
ATOM 843 O O . PHE A 1 123 ? 0.785 9.218 14.049 1.00 66.65 120 PHE A O 1
ATOM 851 N N . ARG A 1 124 ? 0.601 10.565 12.218 1.00 63.93 121 ARG A N 1
ATOM 852 C CA . ARG A 1 124 ? -0.641 11.229 12.615 1.00 64.97 121 ARG A CA 1
ATOM 853 C C . ARG A 1 124 ? -1.808 10.229 12.760 1.00 69.48 121 ARG A C 1
ATOM 854 O O . ARG A 1 124 ? -2.649 10.406 13.638 1.00 69.31 121 ARG A O 1
ATOM 862 N N . CYS A 1 125 ? -1.825 9.173 11.932 1.00 66.52 122 CYS A N 1
ATOM 863 C CA . CYS A 1 125 ? -2.820 8.104 11.966 1.00 67.48 122 CYS A CA 1
ATOM 864 C C . CYS A 1 125 ? -2.766 7.363 13.299 1.00 72.97 122 CYS A C 1
ATOM 865 O O . CYS A 1 125 ? -3.782 7.298 13.987 1.00 72.36 122 CYS A O 1
ATOM 868 N N . ILE A 1 126 ? -1.566 6.854 13.682 1.00 71.11 123 ILE A N 1
ATOM 869 C CA . ILE A 1 126 ? -1.317 6.123 14.929 1.00 71.08 123 ILE A CA 1
ATOM 870 C C . ILE A 1 126 ? -1.645 7.017 16.143 1.00 77.23 123 ILE A C 1
ATOM 871 O O . ILE A 1 126 ? -2.231 6.526 17.107 1.00 77.97 123 ILE A O 1
ATOM 876 N N . ALA A 1 127 ? -1.392 8.331 16.040 1.00 74.36 124 ALA A N 1
ATOM 877 C CA . ALA A 1 127 ? -1.741 9.308 17.070 1.00 74.03 124 ALA A CA 1
ATOM 878 C C . ALA A 1 127 ? -3.272 9.417 17.249 1.00 79.00 124 ALA A C 1
ATOM 879 O O . ALA A 1 127 ? -3.740 9.293 18.379 1.00 79.47 124 ALA A O 1
ATOM 881 N N . ILE A 1 128 ? -4.043 9.607 16.144 1.00 76.08 125 ILE A N 1
ATOM 882 C CA . ILE A 1 128 ? -5.515 9.760 16.146 1.00 76.08 125 ILE A CA 1
ATOM 883 C C . ILE A 1 128 ? -6.241 8.447 16.497 1.00 85.07 125 ILE A C 1
ATOM 884 O O . ILE A 1 128 ? -7.046 8.438 17.427 1.00 85.58 125 ILE A O 1
ATOM 889 N N . VAL A 1 129 ? -5.983 7.366 15.740 1.00 84.97 126 VAL A N 1
ATOM 890 C CA . VAL A 1 129 ? -6.627 6.057 15.879 1.00 86.95 126 VAL A CA 1
ATOM 891 C C . VAL A 1 129 ? -6.323 5.373 17.215 1.00 98.40 126 VAL A C 1
ATOM 892 O O . VAL A 1 129 ? -7.238 4.813 17.820 1.00 99.36 126 VAL A O 1
ATOM 896 N N . PHE A 1 130 ? -5.056 5.409 17.670 1.00 99.74 127 PHE A N 1
ATOM 897 C CA . PHE A 1 130 ? -4.629 4.784 18.931 1.00 101.51 127 PHE A CA 1
ATOM 898 C C . PHE A 1 130 ? -4.116 5.845 19.945 1.00 109.70 127 PHE A C 1
ATOM 899 O O . PHE A 1 130 ? -2.903 5.942 20.133 1.00 108.77 127 PHE A O 1
ATOM 907 N N . PRO A 1 131 ? -5.001 6.637 20.621 1.00 110.62 128 PRO A N 1
ATOM 908 C CA . PRO A 1 131 ? -4.504 7.649 21.581 1.00 112.33 128 PRO A CA 1
ATOM 909 C C . PRO A 1 131 ? -3.921 7.072 22.886 1.00 121.95 128 PRO A C 1
ATOM 910 O O . PRO A 1 131 ? -3.346 7.821 23.690 1.00 122.44 128 PRO A O 1
ATOM 914 N N . VAL A 1 132 ? -4.063 5.738 23.091 1.00 120.95 129 VAL A N 1
ATOM 915 C CA . VAL A 1 132 ? -3.503 5.000 24.224 1.00 121.60 129 VAL A CA 1
ATOM 916 C C . VAL A 1 132 ? -2.064 4.631 23.841 1.00 127.21 129 VAL A C 1
ATOM 917 O O . VAL A 1 132 ? -1.857 3.843 22.910 1.00 126.81 129 VAL A O 1
ATOM 919 N N . GLN A 1 133 ? -1.078 5.259 24.521 1.00 124.97 130 GLN A N 1
ATOM 920 C CA . GLN A 1 133 ? 0.370 5.114 24.296 1.00 125.30 130 GLN A CA 1
ATOM 921 C C . GLN A 1 133 ? 0.805 5.696 22.919 1.00 129.26 130 GLN A C 1
ATOM 922 O O . GLN A 1 133 ? 1.851 5.315 22.379 1.00 129.01 130 GLN A O 1
ATOM 924 N N . ASN A 1 134 ? 0.019 6.664 22.389 1.00 125.44 131 ASN A N 1
ATOM 925 C CA . ASN A 1 134 ? 0.288 7.362 21.128 1.00 125.15 131 ASN A CA 1
ATOM 926 C C . ASN A 1 134 ? 1.515 8.260 21.259 1.00 129.17 131 ASN A C 1
ATOM 927 O O . ASN A 1 134 ? 2.352 8.272 20.358 1.00 129.13 131 ASN A O 1
ATOM 929 N N . ILE A 1 135 ? 1.621 9.003 22.388 1.00 125.22 132 ILE A N 1
ATOM 930 C CA . ILE A 1 135 ? 2.723 9.918 22.701 1.00 124.63 132 ILE A CA 1
ATOM 931 C C . ILE A 1 135 ? 4.076 9.200 22.921 1.00 127.80 132 ILE A C 1
ATOM 932 O O . ILE A 1 135 ? 5.116 9.862 22.904 1.00 128.10 132 ILE A O 1
ATOM 934 N N . ASN A 1 136 ? 4.058 7.862 23.125 1.00 122.58 133 ASN A N 1
ATOM 935 C CA . ASN A 1 136 ? 5.249 7.027 23.332 1.00 121.28 133 ASN A CA 1
ATOM 936 C C . ASN A 1 136 ? 5.629 6.214 22.075 1.00 121.99 133 ASN A C 1
ATOM 937 O O . ASN A 1 136 ? 6.804 5.868 21.907 1.00 121.51 133 ASN A O 1
ATOM 939 N N . LEU A 1 137 ? 4.632 5.906 21.206 1.00 115.73 134 LEU A N 1
ATOM 940 C CA . LEU A 1 137 ? 4.805 5.143 19.961 1.00 113.83 134 LEU A CA 1
ATOM 941 C C . LEU A 1 137 ? 5.238 6.026 18.784 1.00 113.45 134 LEU A C 1
ATOM 942 O O . LEU A 1 137 ? 6.093 5.609 18.005 1.00 113.42 134 LEU A O 1
ATOM 944 N N . VAL A 1 138 ? 4.642 7.228 18.653 1.00 105.76 135 VAL A N 1
ATOM 945 C CA . VAL A 1 138 ? 4.929 8.198 17.596 1.00 103.29 135 VAL A CA 1
ATOM 946 C C . VAL A 1 138 ? 5.625 9.432 18.206 1.00 101.48 135 VAL A C 1
ATOM 947 O O . VAL A 1 138 ? 4.998 10.470 18.451 1.00 100.42 135 VAL A O 1
ATOM 949 N N . THR A 1 139 ? 6.933 9.287 18.470 1.00 93.84 136 THR A N 1
ATOM 950 C CA . THR A 1 139 ? 7.784 10.303 19.100 1.00 90.96 136 THR A CA 1
ATOM 951 C C . THR A 1 139 ? 8.647 11.086 18.101 1.00 87.97 136 THR A C 1
ATOM 952 O O . THR A 1 139 ? 8.873 10.625 16.982 1.00 86.12 136 THR A O 1
ATOM 956 N N . GLN A 1 140 ? 9.159 12.257 18.538 1.00 81.37 137 GLN A N 1
ATOM 957 C CA . GLN A 1 140 ? 10.064 13.132 17.777 1.00 80.01 137 GLN A CA 1
ATOM 958 C C . GLN A 1 140 ? 11.389 12.419 17.498 1.00 81.53 137 GLN A C 1
ATOM 959 O O . GLN A 1 140 ? 12.031 12.719 16.493 1.00 81.59 137 GLN A O 1
ATOM 965 N N . LYS A 1 141 ? 11.799 11.489 18.398 1.00 75.23 138 LYS A N 1
ATOM 966 C CA . LYS A 1 141 ? 13.013 10.675 18.283 1.00 73.88 138 LYS A CA 1
ATOM 967 C C . LYS A 1 141 ? 12.855 9.692 17.107 1.00 76.12 138 LYS A C 1
ATOM 968 O O . LYS A 1 141 ? 13.802 9.482 16.336 1.00 75.85 138 LYS A O 1
ATOM 974 N N . LYS A 1 142 ? 11.638 9.121 16.973 1.00 70.60 139 LYS A N 1
ATOM 975 C CA . LYS A 1 142 ? 11.286 8.164 15.928 1.00 69.22 139 LYS A CA 1
ATOM 976 C C . LYS A 1 142 ? 11.222 8.854 14.572 1.00 71.82 139 LYS A C 1
ATOM 977 O O . LYS A 1 142 ? 11.726 8.302 13.585 1.00 71.66 139 LYS A O 1
ATOM 983 N N . ALA A 1 143 ? 10.655 10.088 14.540 1.00 65.57 140 ALA A N 1
ATOM 984 C CA . ALA A 1 143 ? 10.527 10.885 13.332 1.00 64.11 140 ALA A CA 1
ATOM 985 C C . ALA A 1 143 ? 11.910 11.182 12.742 1.00 68.68 140 ALA A C 1
ATOM 986 O O . ALA A 1 143 ? 12.078 11.071 11.521 1.00 68.50 140 ALA A O 1
ATOM 988 N N . ARG A 1 144 ? 12.906 11.510 13.618 1.00 64.64 141 ARG A N 1
ATOM 989 C CA . ARG A 1 144 ? 14.286 11.833 13.242 1.00 64.01 141 ARG A CA 1
ATOM 990 C C . ARG A 1 144 ? 15.004 10.666 12.604 1.00 71.43 141 ARG A C 1
ATOM 991 O O . ARG A 1 144 ? 15.681 10.863 11.602 1.00 71.79 141 ARG A O 1
ATOM 999 N N . PHE A 1 145 ? 14.859 9.455 13.161 1.00 69.90 142 PHE A N 1
ATOM 1000 C CA . PHE A 1 145 ? 15.481 8.244 12.618 1.00 70.33 142 PHE A CA 1
ATOM 1001 C C . PHE A 1 145 ? 14.916 7.863 11.233 1.00 69.85 142 PHE A C 1
ATOM 1002 O O . PHE A 1 145 ? 15.684 7.447 10.361 1.00 68.92 142 PHE A O 1
ATOM 1010 N N . VAL A 1 146 ? 13.568 7.991 11.053 1.00 63.28 143 VAL A N 1
ATOM 1011 C CA . VAL A 1 146 ? 12.838 7.694 9.808 1.00 60.75 143 VAL A CA 1
ATOM 1012 C C . VAL A 1 146 ? 13.338 8.630 8.683 1.00 62.70 143 VAL A C 1
ATOM 1013 O O . VAL A 1 146 ? 13.672 8.148 7.600 1.00 62.18 143 VAL A O 1
ATOM 1017 N N . CYS A 1 147 ? 13.454 9.953 8.967 1.00 57.47 144 CYS A N 1
ATOM 1018 C CA . CYS A 1 147 ? 13.913 10.954 8.005 1.00 56.12 144 CYS A CA 1
ATOM 1019 C C . CYS A 1 147 ? 15.316 10.701 7.497 1.00 59.23 144 CYS A C 1
ATOM 1020 O O . CYS A 1 147 ? 15.537 10.799 6.296 1.00 59.19 144 CYS A O 1
ATOM 1023 N N . VAL A 1 148 ? 16.249 10.322 8.387 1.00 56.12 145 VAL A N 1
ATOM 1024 C CA . VAL A 1 148 ? 17.637 9.959 8.033 1.00 55.24 145 VAL A CA 1
ATOM 1025 C C . VAL A 1 148 ? 17.591 8.777 7.050 1.00 58.76 145 VAL A C 1
ATOM 1026 O O . VAL A 1 148 ? 18.210 8.856 5.981 1.00 56.72 145 VAL A O 1
ATOM 1030 N N . GLY A 1 149 ? 16.798 7.750 7.404 1.00 55.91 146 GLY A N 1
ATOM 1031 C CA . GLY A 1 149 ? 16.560 6.555 6.596 1.00 56.25 146 GLY A CA 1
ATOM 1032 C C . GLY A 1 149 ? 16.036 6.899 5.213 1.00 60.78 146 GLY A C 1
ATOM 1033 O O . GLY A 1 149 ? 16.526 6.351 4.219 1.00 61.33 146 GLY A O 1
ATOM 1034 N N . ILE A 1 150 ? 15.072 7.866 5.145 1.00 54.90 147 ILE A N 1
ATOM 1035 C CA . ILE A 1 150 ? 14.479 8.367 3.907 1.00 53.17 147 ILE A CA 1
ATOM 1036 C C . ILE A 1 150 ? 15.535 9.061 3.034 1.00 59.24 147 ILE A C 1
ATOM 1037 O O . ILE A 1 150 ? 15.604 8.760 1.845 1.00 60.02 147 ILE A O 1
ATOM 1042 N N . TRP A 1 151 ? 16.360 9.962 3.624 1.00 54.99 148 TRP A N 1
ATOM 1043 C CA . TRP A 1 151 ? 17.438 10.666 2.921 1.00 53.21 148 TRP A CA 1
ATOM 1044 C C . TRP A 1 151 ? 18.457 9.687 2.324 1.00 60.58 148 TRP A C 1
ATOM 1045 O O . TRP A 1 151 ? 18.770 9.804 1.138 1.00 62.19 148 TRP A O 1
ATOM 1056 N N . ILE A 1 152 ? 18.955 8.717 3.122 1.00 56.78 149 ILE A N 1
ATOM 1057 C CA . ILE A 1 152 ? 19.934 7.727 2.650 1.00 57.02 149 ILE A CA 1
ATOM 1058 C C . ILE A 1 152 ? 19.356 6.897 1.488 1.00 60.11 149 ILE A C 1
ATOM 1059 O O . ILE A 1 152 ? 19.981 6.821 0.433 1.00 60.89 149 ILE A O 1
ATOM 1064 N N . PHE A 1 153 ? 18.152 6.334 1.666 1.00 55.41 150 PHE A N 1
ATOM 1065 C CA . PHE A 1 153 ? 17.467 5.529 0.648 1.00 55.53 150 PHE A CA 1
ATOM 1066 C C . PHE A 1 153 ? 17.307 6.264 -0.705 1.00 59.39 150 PHE A C 1
ATOM 1067 O O . PHE A 1 153 ? 17.793 5.755 -1.709 1.00 60.91 150 PHE A O 1
ATOM 1075 N N . VAL A 1 154 ? 16.710 7.483 -0.704 1.00 53.63 151 VAL A N 1
ATOM 1076 C CA . VAL A 1 154 ? 16.471 8.335 -1.880 1.00 51.78 151 VAL A CA 1
ATOM 1077 C C . VAL A 1 154 ? 17.788 8.789 -2.553 1.00 54.82 151 VAL A C 1
ATOM 1078 O O . VAL A 1 154 ? 17.905 8.623 -3.763 1.00 53.74 151 VAL A O 1
ATOM 1082 N N . ILE A 1 155 ? 18.764 9.328 -1.783 1.00 52.07 152 ILE A N 1
ATOM 1083 C CA . ILE A 1 155 ? 20.088 9.754 -2.278 1.00 52.27 152 ILE A CA 1
ATOM 1084 C C . ILE A 1 155 ? 20.811 8.607 -3.020 1.00 55.59 152 ILE A C 1
ATOM 1085 O O . ILE A 1 155 ? 21.383 8.856 -4.081 1.00 55.27 152 ILE A O 1
ATOM 1090 N N . LEU A 1 156 ? 20.739 7.359 -2.495 1.00 51.17 153 LEU A N 1
ATOM 1091 C CA . LEU A 1 156 ? 21.387 6.206 -3.114 1.00 51.43 153 LEU A CA 1
ATOM 1092 C C . LEU A 1 156 ? 20.666 5.646 -4.346 1.00 56.68 153 LEU A C 1
ATOM 1093 O O . LEU A 1 156 ? 21.308 5.448 -5.379 1.00 55.41 153 LEU A O 1
ATOM 1098 N N . THR A 1 157 ? 19.343 5.383 -4.241 1.00 53.66 154 THR A N 1
ATOM 1099 C CA . THR A 1 157 ? 18.549 4.807 -5.330 1.00 53.02 154 THR A CA 1
ATOM 1100 C C . THR A 1 157 ? 18.403 5.758 -6.552 1.00 57.35 154 THR A C 1
ATOM 1101 O O . THR A 1 157 ? 18.177 5.273 -7.668 1.00 57.24 154 THR A O 1
ATOM 1105 N N . SER A 1 158 ? 18.553 7.085 -6.354 1.00 53.40 155 SER A N 1
ATOM 1106 C CA . SER A 1 158 ? 18.473 8.099 -7.408 1.00 52.68 155 SER A CA 1
ATOM 1107 C C . SER A 1 158 ? 19.829 8.396 -8.067 1.00 59.63 155 SER A C 1
ATOM 1108 O O . SER A 1 158 ? 19.852 9.055 -9.106 1.00 59.95 155 SER A O 1
ATOM 1111 N N . SER A 1 159 ? 20.946 7.907 -7.485 1.00 58.12 156 SER A N 1
ATOM 1112 C CA . SER A 1 159 ? 22.320 8.146 -7.974 1.00 58.44 156 SER A CA 1
ATOM 1113 C C . SER A 1 159 ? 22.549 7.831 -9.480 1.00 63.53 156 SER A C 1
ATOM 1114 O O . SER A 1 159 ? 23.276 8.618 -10.080 1.00 63.84 156 SER A O 1
ATOM 1117 N N . PRO A 1 160 ? 21.916 6.828 -10.164 1.00 59.68 157 PRO A N 1
ATOM 1118 C CA . PRO A 1 160 ? 22.168 6.675 -11.612 1.00 59.76 157 PRO A CA 1
ATOM 1119 C C . PRO A 1 160 ? 21.974 7.938 -12.464 1.00 65.66 157 PRO A C 1
ATOM 1120 O O . PRO A 1 160 ? 22.545 8.013 -13.540 1.00 65.82 157 PRO A O 1
ATOM 1124 N N . PHE A 1 161 ? 21.206 8.936 -11.977 1.00 63.70 158 PHE A N 1
ATOM 1125 C CA . PHE A 1 161 ? 20.966 10.213 -12.667 1.00 64.35 158 PHE A CA 1
ATOM 1126 C C . PHE A 1 161 ? 22.186 11.149 -12.621 1.00 73.83 158 PHE A C 1
ATOM 1127 O O . PHE A 1 161 ? 22.268 12.090 -13.419 1.00 74.85 158 PHE A O 1
ATOM 1135 N N . LEU A 1 162 ? 23.127 10.876 -11.696 1.00 73.42 159 LEU A N 1
ATOM 1136 C CA . LEU A 1 162 ? 24.385 11.602 -11.511 1.00 74.89 159 LEU A CA 1
ATOM 1137 C C . LEU A 1 162 ? 25.488 11.032 -12.411 1.00 83.37 159 LEU A C 1
ATOM 1138 O O . LEU A 1 162 ? 26.434 11.750 -12.722 1.00 83.19 159 LEU A O 1
ATOM 1143 N N . MET A 1 163 ? 25.387 9.739 -12.783 1.00 83.31 160 MET A N 1
ATOM 1144 C CA . MET A 1 163 ? 26.377 9.048 -13.603 1.00 84.97 160 MET A CA 1
ATOM 1145 C C . MET A 1 163 ? 25.858 8.712 -15.016 1.00 88.04 160 MET A C 1
ATOM 1146 O O . MET A 1 163 ? 26.291 7.729 -15.620 1.00 87.53 160 MET A O 1
ATOM 1151 N N . ALA A 1 164 ? 24.975 9.568 -15.560 1.00 85.14 161 ALA A N 1
ATOM 1152 C CA . ALA A 1 164 ? 24.408 9.409 -16.903 1.00 85.53 161 ALA A CA 1
ATOM 1153 C C . ALA A 1 164 ? 25.249 10.103 -17.963 1.00 92.07 161 ALA A C 1
ATOM 1154 O O . ALA A 1 164 ? 25.859 11.135 -17.686 1.00 91.48 161 ALA A O 1
ATOM 1156 N N . LYS A 1 165 ? 25.277 9.525 -19.178 1.00 91.54 162 LYS A N 1
ATOM 1157 C CA . LYS A 1 165 ? 26.031 10.018 -20.338 1.00 92.36 162 LYS A CA 1
ATOM 1158 C C . LYS A 1 165 ? 25.623 11.440 -20.754 1.00 97.41 162 LYS A C 1
ATOM 1159 O O . LYS A 1 165 ? 24.423 11.739 -20.780 1.00 96.85 162 LYS A O 1
ATOM 1161 N N . PRO A 1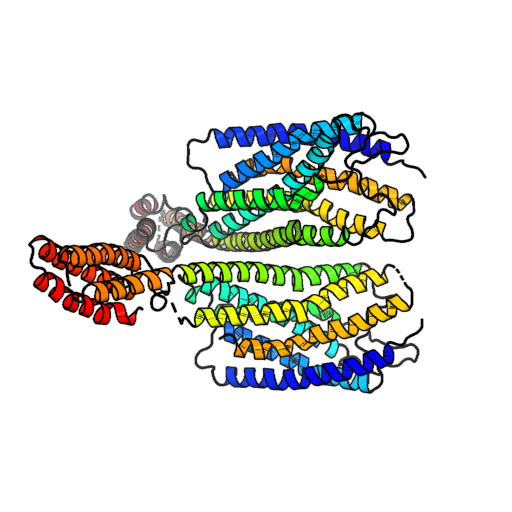 166 ? 26.596 12.327 -21.085 1.00 95.00 163 PRO A N 1
ATOM 1162 C CA . PRO A 1 166 ? 26.226 13.692 -21.510 1.00 95.45 163 PRO A CA 1
ATOM 1163 C C . PRO A 1 166 ? 25.418 13.729 -22.815 1.00 100.71 163 PRO A C 1
ATOM 1164 O O . PRO A 1 166 ? 25.610 12.878 -23.686 1.00 100.87 163 PRO A O 1
ATOM 1168 N N . GLN A 1 167 ? 24.501 14.701 -22.937 1.00 97.02 164 GLN A N 1
ATOM 1169 C CA . GLN A 1 167 ? 23.641 14.855 -24.110 1.00 96.76 164 GLN A CA 1
ATOM 1170 C C . GLN A 1 167 ? 24.175 15.979 -25.006 1.00 102.77 164 GLN A C 1
ATOM 1171 O O . GLN A 1 167 ? 24.427 17.083 -24.522 1.00 102.48 164 GLN A O 1
ATOM 1177 N N . LYS A 1 168 ? 24.378 15.690 -26.298 1.00 100.94 165 LYS A N 1
ATOM 1178 C CA . LYS A 1 168 ? 24.888 16.655 -27.280 1.00 101.60 165 LYS A CA 1
ATOM 1179 C C . LYS A 1 168 ? 23.995 16.628 -28.519 1.00 109.03 165 LYS A C 1
ATOM 1180 O O . LYS A 1 168 ? 23.611 15.537 -28.955 1.00 109.80 165 LYS A O 1
ATOM 1184 N N . ASP A 1 169 ? 23.653 17.818 -29.077 1.00 106.60 166 ASP A N 1
ATOM 1185 C CA . ASP A 1 169 ? 22.818 17.915 -30.285 1.00 106.92 166 ASP A CA 1
ATOM 1186 C C . ASP A 1 169 ? 23.635 17.777 -31.584 1.00 112.40 166 ASP A C 1
ATOM 1187 O O . ASP A 1 169 ? 24.871 17.717 -31.530 1.00 111.88 166 ASP A O 1
ATOM 1192 N N . GLU A 1 170 ? 22.933 17.754 -32.751 1.00 109.62 167 GLU A N 1
ATOM 1193 C CA . GLU A 1 170 ? 23.508 17.649 -34.103 1.00 109.37 167 GLU A CA 1
ATOM 1194 C C . GLU A 1 170 ? 24.669 18.635 -34.306 1.00 112.73 167 GLU A C 1
ATOM 1195 O O . GLU A 1 170 ? 25.701 18.271 -34.879 1.00 111.91 167 GLU A O 1
ATOM 1197 N N . LYS A 1 171 ? 24.500 19.869 -33.780 1.00 108.83 168 LYS A N 1
ATOM 1198 C CA . LYS A 1 171 ? 25.466 20.965 -33.843 1.00 108.20 168 LYS A CA 1
ATOM 1199 C C . LYS A 1 171 ? 26.484 20.947 -32.677 1.00 110.88 168 LYS A C 1
ATOM 1200 O O . LYS A 1 171 ? 27.077 21.986 -32.374 1.00 111.05 168 LYS A O 1
ATOM 1202 N N . ASN A 1 172 ? 26.696 19.766 -32.042 1.00 105.55 169 ASN A N 1
ATOM 1203 C CA . ASN A 1 172 ? 27.646 19.519 -30.942 1.00 104.55 169 ASN A CA 1
ATOM 1204 C C . ASN A 1 172 ? 27.467 20.443 -29.689 1.00 106.24 169 ASN A C 1
ATOM 1205 O O . ASN A 1 172 ? 28.428 20.651 -28.935 1.00 105.94 169 ASN A O 1
ATOM 1207 N N . ASN A 1 173 ? 26.233 20.955 -29.453 1.00 100.16 170 ASN A N 1
ATOM 1208 C CA . ASN A 1 173 ? 25.892 21.791 -28.288 1.00 98.05 170 ASN A CA 1
ATOM 1209 C C . ASN A 1 173 ? 25.497 20.889 -27.117 1.00 98.64 170 ASN A C 1
ATOM 1210 O O . ASN A 1 173 ? 24.834 19.873 -27.330 1.00 98.03 170 ASN A O 1
ATOM 1215 N N . THR A 1 174 ? 25.867 21.271 -25.884 1.00 92.33 171 THR A N 1
ATOM 1216 C CA . THR A 1 174 ? 25.505 20.500 -24.692 1.00 90.68 171 THR A CA 1
ATOM 1217 C C . THR A 1 174 ? 24.029 20.724 -24.339 1.00 91.37 171 THR A C 1
ATOM 1218 O O . THR A 1 174 ? 23.557 21.866 -24.235 1.00 91.36 171 THR A O 1
ATOM 1222 N N . LYS A 1 175 ? 23.313 19.610 -24.169 1.00 84.49 172 LYS A N 1
ATOM 1223 C CA . LYS A 1 175 ? 21.895 19.556 -23.823 1.00 82.24 172 LYS A CA 1
ATOM 1224 C C . LYS A 1 175 ? 21.750 19.042 -22.390 1.00 81.53 172 LYS A C 1
ATOM 1225 O O . LYS A 1 175 ? 22.697 18.512 -21.801 1.00 80.90 172 LYS A O 1
ATOM 1231 N N . CYS A 1 176 ? 20.565 19.222 -21.832 1.00 74.31 173 CYS A N 1
ATOM 1232 C CA . CYS A 1 176 ? 20.220 18.780 -20.496 1.00 72.42 173 CYS A CA 1
ATOM 1233 C C . CYS A 1 176 ? 18.721 18.561 -20.460 1.00 79.32 173 CYS A C 1
ATOM 1234 O O . CYS A 1 176 ? 17.997 19.195 -21.232 1.00 80.60 173 CYS A O 1
ATOM 1237 N N . PHE A 1 177 ? 18.251 17.673 -19.564 1.00 76.85 174 PHE A N 1
ATOM 1238 C CA . PHE A 1 177 ? 16.832 17.353 -19.323 1.00 77.31 174 PHE A CA 1
ATOM 1239 C C . PHE A 1 177 ? 16.090 16.792 -20.572 1.00 88.49 174 PHE A C 1
ATOM 1240 O O . PHE A 1 177 ? 14.886 17.008 -20.717 1.00 88.34 174 PHE A O 1
ATOM 1248 N N . GLU A 1 178 ? 16.801 16.034 -21.437 1.00 90.74 175 GLU A N 1
ATOM 1249 C CA . GLU A 1 178 ? 16.210 15.449 -22.644 1.00 93.28 175 GLU A CA 1
ATOM 1250 C C . GLU A 1 178 ? 15.379 14.187 -22.379 1.00 104.17 175 GLU A C 1
ATOM 1251 O O . GLU A 1 178 ? 15.868 13.261 -21.725 1.00 103.45 175 GLU A O 1
ATOM 1257 N N . PRO A 1 179 ? 14.127 14.123 -22.896 1.00 106.84 176 PRO A N 1
ATOM 1258 C CA . PRO A 1 179 ? 13.321 12.909 -22.706 1.00 109.02 176 PRO A CA 1
ATOM 1259 C C . PRO A 1 179 ? 13.587 11.881 -23.809 1.00 119.88 176 PRO A C 1
ATOM 1260 O O . PRO A 1 179 ? 14.031 12.293 -24.890 1.00 120.08 176 PRO A O 1
ATOM 1264 N N . PRO A 1 180 ? 13.279 10.565 -23.627 1.00 120.66 177 PRO A N 1
ATOM 1265 C CA . PRO A 1 180 ? 13.414 9.626 -24.766 1.00 121.99 177 PRO A CA 1
ATOM 1266 C C . PRO A 1 180 ? 12.291 9.989 -25.768 1.00 129.32 177 PRO A C 1
ATOM 1267 O O . PRO A 1 180 ? 11.128 9.653 -25.542 1.00 129.27 177 PRO A O 1
ATOM 1271 N N . GLN A 1 181 ? 12.628 10.803 -26.800 1.00 127.71 178 GLN A N 1
ATOM 1272 C CA . GLN A 1 181 ? 11.681 11.400 -27.754 1.00 128.41 178 GLN A CA 1
ATOM 1273 C C . GLN A 1 181 ? 10.969 10.416 -28.696 1.00 134.19 178 GLN A C 1
ATOM 1274 O O . GLN A 1 181 ? 9.737 10.340 -28.652 1.00 133.88 178 GLN A O 1
ATOM 1276 N N . ASP A 1 182 ? 11.724 9.716 -29.575 1.00 131.77 179 ASP A N 1
ATOM 1277 C CA . ASP A 1 182 ? 11.198 8.750 -30.551 1.00 131.94 179 ASP A CA 1
ATOM 1278 C C . ASP A 1 182 ? 12.240 7.676 -30.854 1.00 137.12 179 ASP A C 1
ATOM 1279 O O . ASP A 1 182 ? 13.412 8.005 -31.068 1.00 137.43 179 ASP A O 1
ATOM 1281 N N . ASN A 1 183 ? 11.813 6.388 -30.848 1.00 133.66 180 ASN A N 1
ATOM 1282 C CA . ASN A 1 183 ? 12.635 5.186 -31.101 1.00 133.40 180 ASN A CA 1
ATOM 1283 C C . ASN A 1 183 ? 13.760 4.967 -30.054 1.00 136.18 180 ASN A C 1
ATOM 1284 O O . ASN A 1 183 ? 14.505 3.983 -30.149 1.00 135.83 180 ASN A O 1
ATOM 1286 N N . GLN A 1 184 ? 13.854 5.860 -29.044 1.00 131.66 181 GLN A N 1
ATOM 1287 C CA . GLN A 1 184 ? 14.807 5.759 -27.937 1.00 130.89 181 GLN A CA 1
ATOM 1288 C C . GLN A 1 184 ? 14.123 4.887 -26.863 1.00 133.27 181 GLN A C 1
ATOM 1289 O O . GLN A 1 184 ? 13.819 5.349 -25.757 1.00 133.23 181 GLN A O 1
ATOM 1291 N N . THR A 1 185 ? 13.831 3.622 -27.248 1.00 127.60 182 THR A N 1
ATOM 1292 C CA . THR A 1 185 ? 13.139 2.594 -26.461 1.00 125.96 182 THR A CA 1
ATOM 1293 C C . THR A 1 185 ? 14.124 1.583 -25.882 1.00 124.83 182 THR A C 1
ATOM 1294 O O . THR A 1 185 ? 15.000 1.113 -26.610 1.00 125.11 182 THR A O 1
ATOM 1298 N N . LYS A 1 186 ? 13.984 1.258 -24.577 1.00 116.66 183 LYS A N 1
ATOM 1299 C CA . LYS A 1 186 ? 14.825 0.285 -23.862 1.00 114.29 183 LYS A CA 1
ATOM 1300 C C . LYS A 1 186 ? 13.964 -0.528 -22.900 1.00 113.50 183 LYS A C 1
ATOM 1301 O O . LYS A 1 186 ? 13.057 0.028 -22.277 1.00 112.57 183 LYS A O 1
ATOM 1307 N N . ASN A 1 187 ? 14.243 -1.838 -22.778 1.00 107.22 184 ASN A N 1
ATOM 1308 C CA . ASN A 1 187 ? 13.463 -2.725 -21.909 1.00 105.63 184 ASN A CA 1
ATOM 1309 C C . ASN A 1 187 ? 13.826 -2.609 -20.421 1.00 104.61 184 ASN A C 1
ATOM 1310 O O . ASN A 1 187 ? 12.927 -2.747 -19.581 1.00 105.49 184 ASN A O 1
ATOM 1315 N N A HIS A 1 188 ? 15.110 -2.372 -20.080 0.75 98.49 185 HIS A N 1
ATOM 1316 N N B HIS A 1 188 ? 15.099 -2.363 -20.082 0.25 97.64 185 HIS A N 1
ATOM 1317 C CA A HIS A 1 188 ? 15.496 -2.257 -18.670 0.75 97.16 185 HIS A CA 1
ATOM 1318 C CA B HIS A 1 188 ? 15.466 -2.281 -18.670 0.25 95.76 185 HIS A CA 1
ATOM 1319 C C A HIS A 1 188 ? 15.200 -0.871 -18.077 0.75 96.12 185 HIS A C 1
ATOM 1320 C C B HIS A 1 188 ? 15.253 -0.869 -18.085 0.25 94.98 185 HIS A C 1
ATOM 1321 O O A HIS A 1 188 ? 15.188 -0.719 -16.850 0.75 96.43 185 HIS A O 1
ATOM 1322 O O B HIS A 1 188 ? 15.325 -0.705 -16.865 0.25 94.78 185 HIS A O 1
ATOM 1335 N N . VAL A 1 189 ? 14.894 0.120 -18.936 1.00 87.37 186 VAL A N 1
ATOM 1336 C CA . VAL A 1 189 ? 14.522 1.468 -18.493 1.00 82.68 186 VAL A CA 1
ATOM 1337 C C . VAL A 1 189 ? 13.035 1.327 -18.057 1.00 79.08 186 VAL A C 1
ATOM 1338 O O . VAL A 1 189 ? 12.593 1.939 -17.082 1.00 78.28 186 VAL A O 1
ATOM 1342 N N . LEU A 1 190 ? 12.312 0.428 -18.745 1.00 69.97 187 LEU A N 1
ATOM 1343 C CA . LEU A 1 190 ? 10.924 0.098 -18.486 1.00 66.90 187 LEU A CA 1
ATOM 1344 C C . LEU A 1 190 ? 10.776 -0.715 -17.182 1.00 67.05 187 LEU A C 1
ATOM 1345 O O . LEU A 1 190 ? 9.780 -0.570 -16.478 1.00 66.74 187 LEU A O 1
ATOM 1350 N N . VAL A 1 191 ? 11.774 -1.541 -16.849 1.00 60.30 188 VAL A N 1
ATOM 1351 C CA . VAL A 1 191 ? 11.775 -2.340 -15.621 1.00 58.83 188 VAL A CA 1
ATOM 1352 C C . VAL A 1 191 ? 12.105 -1.420 -14.438 1.00 61.89 188 VAL A C 1
ATOM 1353 O O . VAL A 1 191 ? 11.501 -1.562 -13.384 1.00 61.88 188 VAL A O 1
ATOM 1357 N N . LEU A 1 192 ? 13.010 -0.439 -14.634 1.00 57.37 189 LEU A N 1
ATOM 1358 C CA . LEU A 1 192 ? 13.359 0.546 -13.603 1.00 55.56 189 LEU A CA 1
ATOM 1359 C C . LEU A 1 192 ? 12.206 1.519 -13.358 1.00 56.76 189 LEU A C 1
ATOM 1360 O O . LEU A 1 192 ? 11.985 1.930 -12.221 1.00 56.07 189 LEU A O 1
ATOM 1365 N N . HIS A 1 193 ? 11.464 1.868 -14.429 1.00 51.92 190 HIS A N 1
ATOM 1366 C CA . HIS A 1 193 ? 10.279 2.712 -14.361 1.00 50.97 190 HIS A CA 1
ATOM 1367 C C . HIS A 1 193 ? 9.250 2.053 -13.469 1.00 56.24 190 HIS A C 1
ATOM 1368 O O . HIS A 1 193 ? 8.700 2.745 -12.629 1.00 59.36 190 HIS A O 1
ATOM 1375 N N . TYR A 1 194 ? 8.989 0.740 -13.641 1.00 50.62 191 TYR A N 1
ATOM 1376 C CA . TYR A 1 194 ? 7.987 0.022 -12.866 1.00 50.59 191 TYR A CA 1
ATOM 1377 C C . TYR A 1 194 ? 8.347 -0.167 -11.401 1.00 56.37 191 TYR A C 1
ATOM 1378 O O . TYR A 1 194 ? 7.455 -0.007 -10.566 1.00 57.78 191 TYR A O 1
ATOM 1387 N N . VAL A 1 195 ? 9.614 -0.471 -11.072 1.00 52.36 192 VAL A N 1
ATOM 1388 C CA . VAL A 1 195 ? 10.049 -0.642 -9.673 1.00 52.27 192 VAL A CA 1
ATOM 1389 C C . VAL A 1 195 ? 9.886 0.705 -8.951 1.00 56.07 192 VAL A C 1
ATOM 1390 O O . VAL A 1 195 ? 9.347 0.735 -7.837 1.00 53.92 192 VAL A O 1
ATOM 1394 N N . SER A 1 196 ? 10.322 1.818 -9.626 1.00 52.06 193 SER A N 1
ATOM 1395 C CA . SER A 1 196 ? 10.245 3.210 -9.163 1.00 50.72 193 SER A CA 1
ATOM 1396 C C . SER A 1 196 ? 8.760 3.644 -8.935 1.00 54.62 193 SER A C 1
ATOM 1397 O O . SER A 1 196 ? 8.443 4.262 -7.911 1.00 53.30 193 SER A O 1
ATOM 1400 N N . LEU A 1 197 ? 7.870 3.305 -9.897 1.00 49.79 194 LEU A N 1
ATOM 1401 C CA . LEU A 1 197 ? 6.443 3.582 -9.857 1.00 48.64 194 LEU A CA 1
ATOM 1402 C C . LEU A 1 197 ? 5.801 2.929 -8.643 1.00 52.65 194 LEU A C 1
ATOM 1403 O O . LEU A 1 197 ? 4.991 3.569 -7.979 1.00 54.09 194 LEU A O 1
ATOM 1408 N N . PHE A 1 198 ? 6.144 1.665 -8.367 1.00 47.47 195 PHE A N 1
ATOM 1409 C CA . PHE A 1 198 ? 5.547 0.927 -7.271 1.00 47.93 195 PHE A CA 1
ATOM 1410 C C . PHE A 1 198 ? 6.098 1.327 -5.894 1.00 49.57 195 PHE A C 1
ATOM 1411 O O . PHE A 1 198 ? 5.318 1.646 -5.005 1.00 48.33 195 PHE A O 1
ATOM 1419 N N . VAL A 1 199 ? 7.428 1.306 -5.728 1.00 45.53 196 VAL A N 1
ATOM 1420 C CA . VAL A 1 199 ? 8.142 1.602 -4.491 1.00 44.41 196 VAL A CA 1
ATOM 1421 C C . VAL A 1 199 ? 8.050 3.092 -4.136 1.00 49.09 196 VAL A C 1
ATOM 1422 O O . VAL A 1 199 ? 7.858 3.416 -2.957 1.00 49.58 196 VAL A O 1
ATOM 1426 N N . GLY A 1 200 ? 8.169 3.963 -5.150 1.00 44.29 197 GLY A N 1
ATOM 1427 C CA . GLY A 1 200 ? 8.193 5.409 -4.990 1.00 44.66 197 GLY A CA 1
ATOM 1428 C C . GLY A 1 200 ? 6.901 6.190 -5.100 1.00 49.91 197 GLY A C 1
ATOM 1429 O O . GLY A 1 200 ? 6.891 7.366 -4.713 1.00 49.75 197 GLY A O 1
ATOM 1430 N N . PHE A 1 201 ? 5.814 5.571 -5.630 1.00 46.60 198 PHE A N 1
ATOM 1431 C CA . PHE A 1 201 ? 4.522 6.243 -5.787 1.00 46.85 198 PHE A CA 1
ATOM 1432 C C . PHE A 1 201 ? 3.302 5.415 -5.391 1.00 51.81 198 PHE A C 1
ATOM 1433 O O . PHE A 1 201 ? 2.494 5.921 -4.605 1.00 51.08 198 PHE A O 1
ATOM 1441 N N . ILE A 1 202 ? 3.116 4.203 -5.958 1.00 49.08 199 ILE A N 1
ATOM 1442 C CA . ILE A 1 202 ? 1.926 3.375 -5.676 1.00 48.89 199 ILE A CA 1
ATOM 1443 C C . ILE A 1 202 ? 1.882 2.891 -4.202 1.00 53.06 199 ILE A C 1
ATOM 1444 O O . ILE A 1 202 ? 0.833 3.046 -3.585 1.00 54.93 199 ILE A O 1
ATOM 1449 N N . ILE A 1 203 ? 2.965 2.329 -3.641 1.00 47.52 200 ILE A N 1
ATOM 1450 C CA . ILE A 1 203 ? 2.940 1.881 -2.240 1.00 47.02 200 ILE A CA 1
ATOM 1451 C C . ILE A 1 203 ? 2.728 3.090 -1.318 1.00 51.88 200 ILE A C 1
ATOM 1452 O O . ILE A 1 203 ? 1.779 3.018 -0.540 1.00 50.94 200 ILE A O 1
ATOM 1457 N N . PRO A 1 204 ? 3.504 4.225 -1.413 1.00 50.43 201 PRO A N 1
ATOM 1458 C CA . PRO A 1 204 ? 3.211 5.388 -0.550 1.00 49.49 201 PRO A CA 1
ATOM 1459 C C . PRO A 1 204 ? 1.783 5.920 -0.676 1.00 52.71 201 PRO A C 1
ATOM 1460 O O . PRO A 1 204 ? 1.164 6.175 0.352 1.00 53.03 201 PRO A O 1
ATOM 1464 N N . PHE A 1 205 ? 1.231 6.025 -1.908 1.00 49.40 202 PHE A N 1
ATOM 1465 C CA . PHE A 1 205 ? -0.156 6.451 -2.113 1.00 49.85 202 PHE A CA 1
ATOM 1466 C C . PHE A 1 205 ? -1.205 5.522 -1.444 1.00 54.75 202 PHE A C 1
ATOM 1467 O O . PHE A 1 205 ? -2.154 6.033 -0.841 1.00 54.54 202 PHE A O 1
ATOM 1475 N N . VAL A 1 206 ? -1.034 4.178 -1.534 1.00 50.60 203 VAL A N 1
ATOM 1476 C CA . VAL A 1 206 ? -1.960 3.213 -0.920 1.00 50.81 203 VAL A CA 1
ATOM 1477 C C . VAL A 1 206 ? -1.974 3.377 0.610 1.00 57.26 203 VAL A C 1
ATOM 1478 O O . VAL A 1 206 ? -3.064 3.443 1.189 1.00 57.79 203 VAL A O 1
ATOM 1482 N N . ILE A 1 207 ? -0.780 3.510 1.247 1.00 54.67 204 ILE A N 1
ATOM 1483 C CA . ILE A 1 207 ? -0.608 3.751 2.699 1.00 54.62 204 ILE A CA 1
ATOM 1484 C C . ILE A 1 207 ? -1.390 5.021 3.119 1.00 60.20 204 ILE A C 1
ATOM 1485 O O . ILE A 1 207 ? -2.097 4.988 4.128 1.00 61.46 204 ILE A O 1
ATOM 1490 N N . ILE A 1 208 ? -1.292 6.117 2.318 1.00 55.36 205 ILE A N 1
ATOM 1491 C CA . ILE A 1 208 ? -2.038 7.367 2.537 1.00 53.53 205 ILE A CA 1
ATOM 1492 C C . ILE A 1 208 ? -3.560 7.120 2.386 1.00 57.10 205 ILE A C 1
ATOM 1493 O O . ILE A 1 208 ? -4.276 7.508 3.301 1.00 59.36 205 ILE A O 1
ATOM 1498 N N . ILE A 1 209 ? -4.050 6.450 1.303 1.00 51.75 206 ILE A N 1
ATOM 1499 C CA . ILE A 1 209 ? -5.479 6.131 1.139 1.00 51.98 206 ILE A CA 1
ATOM 1500 C C . ILE A 1 209 ? -6.012 5.421 2.418 1.00 57.06 206 ILE A C 1
ATOM 1501 O O . ILE A 1 209 ? -6.972 5.897 3.011 1.00 57.36 206 ILE A O 1
ATOM 1506 N N . VAL A 1 210 ? -5.351 4.330 2.859 1.00 54.38 207 VAL A N 1
ATOM 1507 C CA . VAL A 1 210 ? -5.722 3.533 4.040 1.00 54.52 207 VAL A CA 1
ATOM 1508 C C . VAL A 1 210 ? -5.702 4.364 5.329 1.00 60.04 207 VAL A C 1
ATOM 1509 O O . VAL A 1 210 ? -6.720 4.393 6.018 1.00 59.17 207 VAL A O 1
ATOM 1513 N N . CYS A 1 211 ? -4.565 5.040 5.644 1.00 59.00 208 CYS A N 1
ATOM 1514 C CA . CYS A 1 211 ? -4.419 5.909 6.824 1.00 59.58 208 CYS A CA 1
ATOM 1515 C C . CYS A 1 211 ? -5.502 6.983 6.886 1.00 62.69 208 CYS A C 1
ATOM 1516 O O . CYS A 1 211 ? -6.093 7.184 7.946 1.00 63.81 208 CYS A O 1
ATOM 1519 N N . TYR A 1 212 ? -5.772 7.655 5.761 1.00 56.40 209 TYR A N 1
ATOM 1520 C CA . TYR A 1 212 ? -6.779 8.706 5.725 1.00 55.96 209 TYR A CA 1
ATOM 1521 C C . TYR A 1 212 ? -8.188 8.162 5.884 1.00 64.93 209 TYR A C 1
ATOM 1522 O O . TYR A 1 212 ? -9.022 8.856 6.463 1.00 66.89 209 TYR A O 1
ATOM 1531 N N . THR A 1 213 ? -8.446 6.911 5.434 1.00 61.84 210 THR A N 1
ATOM 1532 C CA . THR A 1 213 ? -9.743 6.266 5.611 1.00 61.48 210 THR A CA 1
ATOM 1533 C C . THR A 1 213 ? -9.976 6.048 7.117 1.00 66.94 210 THR A C 1
ATOM 1534 O O . THR A 1 213 ? -11.033 6.415 7.626 1.00 66.90 210 THR A O 1
ATOM 1538 N N . MET A 1 214 ? -8.958 5.520 7.824 1.00 64.36 211 MET A N 1
ATOM 1539 C CA . MET A 1 214 ? -8.985 5.260 9.265 1.00 64.55 211 MET A CA 1
ATOM 1540 C C . MET A 1 214 ? -9.178 6.525 10.100 1.00 67.42 211 MET A C 1
ATOM 1541 O O . MET A 1 214 ? -9.933 6.484 11.069 1.00 66.30 211 MET A O 1
ATOM 1546 N N . ILE A 1 215 ? -8.494 7.641 9.729 1.00 63.12 212 ILE A N 1
ATOM 1547 C CA . ILE A 1 215 ? -8.580 8.938 10.404 1.00 61.56 212 ILE A CA 1
ATOM 1548 C C . ILE A 1 215 ? -9.987 9.499 10.249 1.00 66.41 212 ILE A C 1
ATOM 1549 O O . ILE A 1 215 ? -10.584 9.868 11.254 1.00 67.15 212 ILE A O 1
ATOM 1554 N N . ILE A 1 216 ? -10.527 9.538 9.020 1.00 62.81 213 ILE A N 1
ATOM 1555 C CA . ILE A 1 216 ? -11.867 10.074 8.751 1.00 63.87 213 ILE A CA 1
ATOM 1556 C C . ILE A 1 216 ? -12.978 9.308 9.522 1.00 70.46 213 ILE A C 1
ATOM 1557 O O . ILE A 1 216 ? -13.846 9.955 10.108 1.00 70.99 213 ILE A O 1
ATOM 1562 N N . LEU A 1 217 ? -12.915 7.960 9.567 1.00 67.96 214 LEU A N 1
ATOM 1563 C CA . LEU A 1 217 ? -13.885 7.126 10.297 1.00 67.23 214 LEU A CA 1
ATOM 1564 C C . LEU A 1 217 ? -13.803 7.353 11.805 1.00 70.72 214 LEU A C 1
ATOM 1565 O O . LEU A 1 217 ? -14.840 7.439 12.466 1.00 69.97 214 LEU A O 1
ATOM 1570 N N . THR A 1 218 ? -12.571 7.501 12.331 1.00 67.92 215 THR A N 1
ATOM 1571 C CA . THR A 1 218 ? -12.292 7.794 13.741 1.00 68.09 215 THR A CA 1
ATOM 1572 C C . THR A 1 218 ? -12.834 9.179 14.089 1.00 73.05 215 THR A C 1
ATOM 1573 O O . THR A 1 218 ? -13.451 9.335 15.139 1.00 73.65 215 THR A O 1
ATOM 1577 N N . LEU A 1 219 ? -12.609 10.174 13.208 1.00 69.07 216 LEU A N 1
ATOM 1578 C CA . LEU A 1 219 ? -13.062 11.552 13.402 1.00 68.50 216 LEU A CA 1
ATOM 1579 C C . LEU A 1 219 ? -14.580 11.683 13.436 1.00 73.66 216 LEU A C 1
ATOM 1580 O O . LEU A 1 219 ? -15.073 12.567 14.132 1.00 73.28 216 LEU A O 1
ATOM 1585 N N . LEU A 1 220 ? -15.314 10.802 12.710 1.00 71.40 217 LEU A N 1
ATOM 1586 C CA . LEU A 1 220 ? -16.784 10.777 12.696 1.00 71.36 217 LEU A CA 1
ATOM 1587 C C . LEU A 1 220 ? -17.307 10.214 14.012 1.00 76.26 217 LEU A C 1
ATOM 1588 O O . LEU A 1 220 ? -18.222 10.803 14.596 1.00 75.12 217 LEU A O 1
ATOM 1593 N N . LYS A 1 221 ? -16.705 9.078 14.480 1.00 73.37 218 LYS A N 1
ATOM 1594 C CA . LYS A 1 221 ? -17.041 8.405 15.738 1.00 73.36 218 LYS A CA 1
ATOM 1595 C C . LYS A 1 221 ? -16.906 9.376 16.915 1.00 78.68 218 LYS A C 1
ATOM 1596 O O . LYS A 1 221 ? -17.803 9.445 17.749 1.00 78.21 218 LYS A O 1
ATOM 1602 N N . LYS A 1 222 ? -15.797 10.144 16.955 1.00 76.73 219 LYS A N 1
ATOM 1603 C CA . LYS A 1 222 ? -15.504 11.140 17.985 1.00 76.89 219 LYS A CA 1
ATOM 1604 C C . LYS A 1 222 ? -16.374 12.386 17.845 1.00 82.62 219 LYS A C 1
ATOM 1605 O O . LYS A 1 222 ? -16.688 13.008 18.859 1.00 84.00 219 LYS A O 1
ATOM 1608 N N . SER A 1 223 ? -16.779 12.742 16.605 1.00 78.15 220 SER A N 1
ATOM 1609 C CA . SER A 1 223 ? -17.627 13.901 16.312 1.00 77.19 220 SER A CA 1
ATOM 1610 C C . SER A 1 223 ? -19.077 13.651 16.719 1.00 80.20 220 SER A C 1
ATOM 1611 O O . SER A 1 223 ? -19.755 14.586 17.143 1.00 79.37 220 SER A O 1
ATOM 1614 N N . MET A 1 224 ? -19.554 12.399 16.569 1.00 76.68 221 MET A N 1
ATOM 1615 C CA . MET A 1 224 ? -20.906 11.983 16.936 1.00 76.44 221 MET A CA 1
ATOM 1616 C C . MET A 1 224 ? -21.060 11.862 18.447 1.00 80.67 221 MET A C 1
ATOM 1617 O O . MET A 1 224 ? -22.082 12.282 18.982 1.00 81.49 221 MET A O 1
ATOM 1622 N N . LYS A 1 225 ? -20.044 11.313 19.132 1.00 76.54 222 LYS A N 1
ATOM 1623 C CA . LYS A 1 225 ? -20.010 11.165 20.582 1.00 76.86 222 LYS A CA 1
ATOM 1624 C C . LYS A 1 225 ? -20.017 12.537 21.282 1.00 84.30 222 LYS A C 1
ATOM 1625 O O . LYS A 1 225 ? -20.677 12.695 22.313 1.00 85.21 222 LYS A O 1
ATOM 1631 N N . SER A 1 226 ? -19.320 13.537 20.701 1.00 81.55 1000 SER A N 1
ATOM 1632 C CA . SER A 1 226 ? -19.252 14.896 21.234 1.00 81.29 1000 SER A CA 1
ATOM 1633 C C . SER A 1 226 ? -20.543 15.675 20.982 1.00 87.17 1000 SER A C 1
ATOM 1634 O O . SER A 1 226 ? -20.742 16.718 21.598 1.00 87.92 1000 SER A O 1
ATOM 1637 N N . ALA A 1 227 ? -21.407 15.187 20.073 1.00 84.75 1001 ALA A N 1
ATOM 1638 C CA . ALA A 1 227 ? -22.702 15.807 19.777 1.00 85.30 1001 ALA A CA 1
ATOM 1639 C C . ALA A 1 227 ? -23.700 15.391 20.846 1.00 89.87 1001 ALA A C 1
ATOM 1640 O O . ALA A 1 227 ? -24.570 16.182 21.204 1.00 89.17 1001 ALA A O 1
ATOM 1642 N N . ASP A 1 228 ? -23.564 14.147 21.362 1.00 86.92 1002 ASP A N 1
ATOM 1643 C CA . ASP A 1 228 ? -24.397 13.587 22.426 1.00 86.75 1002 ASP A CA 1
ATOM 1644 C C . ASP A 1 228 ? -24.074 14.303 23.745 1.00 92.04 1002 ASP A C 1
ATOM 1645 O O . ASP A 1 228 ? -24.990 14.647 24.491 1.00 91.77 1002 ASP A O 1
ATOM 1650 N N . LEU A 1 229 ? -22.768 14.571 23.999 1.00 89.29 1003 LEU A N 1
ATOM 1651 C CA . LEU A 1 229 ? -22.253 15.301 25.163 1.00 88.94 1003 LEU A CA 1
ATOM 1652 C C . LEU A 1 229 ? -22.731 16.762 25.111 1.00 93.69 1003 LEU A C 1
ATOM 1653 O O . LEU A 1 229 ? -22.952 17.379 26.153 1.00 94.17 1003 LEU A O 1
ATOM 1658 N N . GLU A 1 230 ? -22.902 17.295 23.895 1.00 90.67 1004 GLU A N 1
ATOM 1659 C CA . GLU A 1 230 ? -23.407 18.639 23.602 1.00 90.85 1004 GLU A CA 1
ATOM 1660 C C . GLU A 1 230 ? -24.944 18.639 23.743 1.00 92.61 1004 GLU A C 1
ATOM 1661 O O . GLU A 1 230 ? -25.521 19.681 24.034 1.00 91.22 1004 GLU A O 1
ATOM 1667 N N . ASP A 1 231 ? -25.593 17.469 23.526 1.00 88.87 1005 ASP A N 1
ATOM 1668 C CA . ASP A 1 231 ? -27.041 17.271 23.628 1.00 88.84 1005 ASP A CA 1
ATOM 1669 C C . ASP A 1 231 ? -27.493 17.131 25.081 1.00 93.73 1005 ASP A C 1
ATOM 1670 O O . ASP A 1 231 ? -28.570 17.620 25.430 1.00 93.17 1005 ASP A O 1
ATOM 1675 N N . ASN A 1 232 ? -26.693 16.447 25.923 1.00 91.27 1006 ASN A N 1
ATOM 1676 C CA . ASN A 1 232 ? -26.989 16.271 27.348 1.00 91.21 1006 ASN A CA 1
ATOM 1677 C C . ASN A 1 232 ? -26.745 17.578 28.106 1.00 97.98 1006 ASN A C 1
ATOM 1678 O O . ASN A 1 232 ? -27.506 17.896 29.020 1.00 97.58 1006 ASN A O 1
ATOM 1683 N N . TRP A 1 233 ? -25.713 18.355 27.696 1.00 97.23 1007 TRP A N 1
ATOM 1684 C CA . TRP A 1 233 ? -25.389 19.659 28.280 1.00 98.81 1007 TRP A CA 1
ATOM 1685 C C . TRP A 1 233 ? -26.479 20.679 27.909 1.00 104.61 1007 TRP A C 1
ATOM 1686 O O . TRP A 1 233 ? -26.755 21.595 28.687 1.00 104.20 1007 TRP A O 1
ATOM 1697 N N . GLU A 1 234 ? -27.095 20.508 26.720 1.00 102.71 1008 GLU A N 1
ATOM 1698 C CA . GLU A 1 234 ? -28.176 21.356 26.219 1.00 102.99 1008 GLU A CA 1
ATOM 1699 C C . GLU A 1 234 ? -29.470 21.128 27.012 1.00 108.04 1008 GLU A C 1
ATOM 1700 O O . GLU A 1 234 ? -30.140 22.106 27.333 1.00 108.25 1008 GLU A O 1
ATOM 1702 N N . THR A 1 235 ? -29.806 19.853 27.342 1.00 104.55 1009 THR A N 1
ATOM 1703 C CA . THR A 1 235 ? -30.996 19.493 28.121 1.00 104.65 1009 THR A CA 1
ATOM 1704 C C . THR A 1 235 ? -30.903 19.975 29.570 1.00 110.84 1009 THR A C 1
ATOM 1705 O O . THR A 1 235 ? -31.895 20.477 30.095 1.00 110.00 1009 THR A O 1
ATOM 1709 N N . LEU A 1 236 ? -29.720 19.848 30.207 1.00 109.78 1010 LEU A N 1
ATOM 1710 C CA . LEU A 1 236 ? -29.488 20.316 31.582 1.00 110.52 1010 LEU A CA 1
ATOM 1711 C C . LEU A 1 236 ? -29.779 21.820 31.705 1.00 117.06 1010 LEU A C 1
ATOM 1712 O O . LEU A 1 236 ? -30.528 22.220 32.596 1.00 116.77 1010 LEU A O 1
ATOM 1717 N N . ASN A 1 237 ? -29.230 22.633 30.777 1.00 115.90 1011 ASN A N 1
ATOM 1718 C CA . ASN A 1 237 ? -29.413 24.087 30.726 1.00 116.90 1011 ASN A CA 1
ATOM 1719 C C . ASN A 1 237 ? -30.864 24.481 30.397 1.00 124.42 1011 ASN A C 1
ATOM 1720 O O . ASN A 1 237 ? -31.383 25.433 30.987 1.00 124.58 1011 ASN A O 1
ATOM 1725 N N . ASP A 1 238 ? -31.516 23.748 29.467 1.00 123.07 1012 ASP A N 1
ATOM 1726 C CA . ASP A 1 238 ? -32.900 24.014 29.056 1.00 123.97 1012 ASP A CA 1
ATOM 1727 C C . ASP A 1 238 ? -33.914 23.721 30.153 1.00 130.81 1012 ASP A C 1
ATOM 1728 O O . ASP A 1 238 ? -34.815 24.535 30.352 1.00 130.92 1012 ASP A O 1
ATOM 1733 N N . ASN A 1 239 ? -33.778 22.576 30.868 1.00 128.89 1013 ASN A N 1
ATOM 1734 C CA . ASN A 1 239 ? -34.689 22.214 31.962 1.00 129.33 1013 ASN A CA 1
ATOM 1735 C C . ASN A 1 239 ? -34.506 23.106 33.195 1.00 134.57 1013 ASN A C 1
ATOM 1736 O O . ASN A 1 239 ? -35.443 23.228 33.990 1.00 134.42 1013 ASN A O 1
ATOM 1741 N N . LEU A 1 240 ? -33.319 23.751 33.334 1.00 131.88 1014 LEU A N 1
ATOM 1742 C CA . LEU A 1 240 ? -33.010 24.707 34.403 1.00 132.19 1014 LEU A CA 1
ATOM 1743 C C . LEU A 1 240 ? -33.873 25.961 34.184 1.00 137.35 1014 LEU A C 1
ATOM 1744 O O . LEU A 1 240 ? -34.355 26.557 35.150 1.00 136.97 1014 LEU A O 1
ATOM 1746 N N . LYS A 1 241 ? -34.096 26.322 32.899 1.00 134.81 1015 LYS A N 1
ATOM 1747 C CA . LYS A 1 241 ? -34.945 27.434 32.472 1.00 135.14 1015 LYS A CA 1
ATOM 1748 C C . LYS A 1 241 ? -36.437 27.028 32.533 1.00 140.37 1015 LYS A C 1
ATOM 1749 O O . LYS A 1 241 ? -37.299 27.902 32.653 1.00 139.93 1015 LYS A O 1
ATOM 1751 N N . VAL A 1 242 ? -36.733 25.704 32.469 1.00 137.90 1016 VAL A N 1
ATOM 1752 C CA . VAL A 1 242 ? -38.093 25.142 32.559 1.00 138.15 1016 VAL A CA 1
ATOM 1753 C C . VAL A 1 242 ? -38.602 25.234 34.013 1.00 143.03 1016 VAL A C 1
ATOM 1754 O O . VAL A 1 242 ? -39.812 25.299 34.228 1.00 143.01 1016 VAL A O 1
ATOM 1758 N N . ILE A 1 243 ? -37.678 25.274 34.997 1.00 139.92 1017 ILE A N 1
ATOM 1759 C CA . ILE A 1 243 ? -37.990 25.413 36.425 1.00 139.85 1017 ILE A CA 1
ATOM 1760 C C . ILE A 1 243 ? -38.534 26.833 36.713 1.00 144.73 1017 ILE A C 1
ATOM 1761 O O . ILE A 1 243 ? -39.610 26.962 37.303 1.00 144.48 1017 ILE A O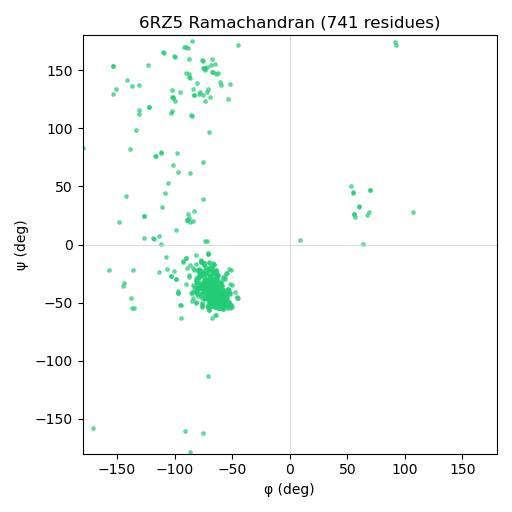 1
ATOM 1766 N N . GLU A 1 244 ? -37.796 27.882 36.275 1.00 141.39 1018 GLU A N 1
ATOM 1767 C CA . GLU A 1 244 ? -38.162 29.287 36.469 1.00 163.04 1018 GLU A CA 1
ATOM 1768 C C . GLU A 1 244 ? -39.282 29.701 35.523 1.00 167.37 1018 GLU A C 1
ATOM 1769 O O . GLU A 1 244 ? -40.441 29.368 35.759 1.00 122.44 1018 GLU A O 1
ATOM 1771 N N . VAL A 1 252 ? -42.319 21.126 37.730 1.00 146.33 1026 VAL A N 1
ATOM 1772 C CA . VAL A 1 252 ? -40.993 21.090 38.363 1.00 146.04 1026 VAL A CA 1
ATOM 1773 C C . VAL A 1 252 ? -40.502 19.653 38.551 1.00 149.22 1026 VAL A C 1
ATOM 1774 O O . VAL A 1 252 ? -39.294 19.432 38.684 1.00 148.24 1026 VAL A O 1
ATOM 1778 N N . LYS A 1 253 ? -41.444 18.685 38.566 1.00 145.51 1027 LYS A N 1
ATOM 1779 C CA . LYS A 1 253 ? -41.154 17.257 38.701 1.00 145.15 1027 LYS A CA 1
ATOM 1780 C C . LYS A 1 253 ? -40.735 16.685 37.347 1.00 148.96 1027 LYS A C 1
ATOM 1781 O O . LYS A 1 253 ? -39.909 15.768 37.296 1.00 148.88 1027 LYS A O 1
ATOM 1783 N N . ASP A 1 254 ? -41.304 17.235 36.251 1.00 144.71 1028 ASP A N 1
ATOM 1784 C CA . ASP A 1 254 ? -41.016 16.828 34.872 1.00 143.88 1028 ASP A CA 1
ATOM 1785 C C . ASP A 1 254 ? -39.596 17.229 34.450 1.00 145.32 1028 ASP A C 1
ATOM 1786 O O . ASP A 1 254 ? -38.889 16.417 33.847 1.00 145.07 1028 ASP A O 1
ATOM 1788 N N . ALA A 1 255 ? -39.178 18.470 34.790 1.00 139.70 1029 ALA A N 1
ATOM 1789 C CA . ALA A 1 255 ? -37.854 19.012 34.493 1.00 138.55 1029 ALA A CA 1
ATOM 1790 C C . ALA A 1 255 ? -36.762 18.254 35.249 1.00 141.48 1029 ALA A C 1
ATOM 1791 O O . ALA A 1 255 ? -35.661 18.103 34.722 1.00 141.01 1029 ALA A O 1
ATOM 1793 N N . LEU A 1 256 ? -37.071 17.757 36.464 1.00 137.48 1030 LEU A N 1
ATOM 1794 C CA . LEU A 1 256 ? -36.129 16.990 37.279 1.00 136.89 1030 LEU A CA 1
ATOM 1795 C C . LEU A 1 256 ? -35.888 15.602 36.679 1.00 139.37 1030 LEU A C 1
ATOM 1796 O O . LEU A 1 256 ? -34.733 15.261 36.421 1.00 138.79 1030 LEU A O 1
ATOM 1798 N N . THR A 1 257 ? -36.968 14.826 36.402 1.00 135.08 1031 THR A N 1
ATOM 1799 C CA . THR A 1 257 ? -36.868 13.475 35.819 1.00 134.78 1031 THR A CA 1
ATOM 1800 C C . THR A 1 257 ? -36.098 13.456 34.483 1.00 138.09 1031 THR A C 1
ATOM 1801 O O . THR A 1 257 ? -35.494 12.435 34.142 1.00 138.21 1031 THR A O 1
ATOM 1805 N N . LYS A 1 258 ? -36.108 14.595 33.753 1.00 133.25 1032 LYS A N 1
ATOM 1806 C CA . LYS A 1 258 ? -35.424 14.795 32.472 1.00 131.84 1032 LYS A CA 1
ATOM 1807 C C . LYS A 1 258 ? -33.919 15.094 32.657 1.00 132.05 1032 LYS A C 1
ATOM 1808 O O . LYS A 1 258 ? -33.103 14.542 31.919 1.00 131.32 1032 LYS A O 1
ATOM 1810 N N . MET A 1 259 ? -33.552 15.946 33.639 1.00 126.14 1033 MET A N 1
ATOM 1811 C CA . MET A 1 259 ? -32.156 16.314 33.925 1.00 124.83 1033 MET A CA 1
ATOM 1812 C C . MET A 1 259 ? -31.346 15.176 34.526 1.00 127.00 1033 MET A C 1
ATOM 1813 O O . MET A 1 259 ? -30.134 15.119 34.311 1.00 125.79 1033 MET A O 1
ATOM 1818 N N . ARG A 1 260 ? -32.002 14.311 35.326 1.00 123.30 1034 ARG A N 1
ATOM 1819 C CA . ARG A 1 260 ? -31.365 13.172 35.993 1.00 122.80 1034 ARG A CA 1
ATOM 1820 C C . ARG A 1 260 ? -30.954 12.082 35.015 1.00 124.94 1034 ARG A C 1
ATOM 1821 O O . ARG A 1 260 ? -29.855 11.541 35.159 1.00 124.78 1034 ARG A O 1
ATOM 1823 N N . ALA A 1 261 ? -31.816 11.752 34.036 1.00 119.36 1035 ALA A N 1
ATOM 1824 C CA . ALA A 1 261 ? -31.520 10.745 33.015 1.00 118.26 1035 ALA A CA 1
ATOM 1825 C C . ALA A 1 261 ? -30.371 11.211 32.096 1.00 118.84 1035 ALA A C 1
ATOM 1826 O O . ALA A 1 261 ? -29.589 10.383 31.619 1.00 117.24 1035 ALA A O 1
ATOM 1828 N N . ALA A 1 262 ? -30.263 12.543 31.886 1.00 114.20 1036 ALA A N 1
ATOM 1829 C CA . ALA A 1 262 ? -29.241 13.189 31.064 1.00 113.61 1036 ALA A CA 1
ATOM 1830 C C . ALA A 1 262 ? -27.907 13.347 31.789 1.00 116.41 1036 ALA A C 1
ATOM 1831 O O . ALA A 1 262 ? -26.868 13.200 31.153 1.00 115.19 1036 ALA A O 1
ATOM 1833 N N . ALA A 1 263 ? -27.931 13.649 33.106 1.00 113.68 1037 ALA A N 1
ATOM 1834 C CA . ALA A 1 263 ? -26.724 13.800 33.934 1.00 113.78 1037 ALA A CA 1
ATOM 1835 C C . ALA A 1 263 ? -25.954 12.475 34.091 1.00 117.14 1037 ALA A C 1
ATOM 1836 O O . ALA A 1 263 ? -24.724 12.500 34.177 1.00 116.12 1037 ALA A O 1
ATOM 1838 N N . LEU A 1 264 ? -26.681 11.326 34.116 1.00 113.84 1038 LEU A N 1
ATOM 1839 C CA . LEU A 1 264 ? -26.106 9.974 34.188 1.00 113.54 1038 LEU A CA 1
ATOM 1840 C C . LEU A 1 264 ? -25.512 9.612 32.824 1.00 117.86 1038 LEU A C 1
ATOM 1841 O O . LEU A 1 264 ? -24.451 8.987 32.756 1.00 116.83 1038 LEU A O 1
ATOM 1846 N N . ASP A 1 265 ? -26.219 10.012 31.741 1.00 115.58 1039 ASP A N 1
ATOM 1847 C CA . ASP A 1 265 ? -25.852 9.804 30.338 1.00 115.90 1039 ASP A CA 1
ATOM 1848 C C . ASP A 1 265 ? -24.582 10.583 30.020 1.00 120.18 1039 ASP A C 1
ATOM 1849 O O . ASP A 1 265 ? -23.668 10.022 29.416 1.00 119.99 1039 ASP A O 1
ATOM 1854 N N . ALA A 1 266 ? -24.515 11.861 30.454 1.00 117.05 1040 ALA A N 1
ATOM 1855 C CA . ALA A 1 266 ? -23.363 12.744 30.262 1.00 117.06 1040 ALA A CA 1
ATOM 1856 C C . ALA A 1 266 ? -22.144 12.219 31.017 1.00 121.68 1040 ALA A C 1
ATOM 1857 O O . ALA A 1 266 ? -21.024 12.329 30.511 1.00 120.91 1040 ALA A O 1
ATOM 1859 N N . GLN A 1 267 ? -22.370 11.624 32.214 1.00 119.47 1041 GLN A N 1
ATOM 1860 C CA . GLN A 1 267 ? -21.330 11.028 33.060 1.00 119.74 1041 GLN A CA 1
ATOM 1861 C C . GLN A 1 267 ? -20.610 9.885 32.333 1.00 125.05 1041 GLN A C 1
ATOM 1862 O O . GLN A 1 267 ? -19.390 9.773 32.443 1.00 124.98 1041 GLN A O 1
ATOM 1864 N N . LYS A 1 268 ? -21.365 9.062 31.575 1.00 122.55 1042 LYS A N 1
ATOM 1865 C CA . LYS A 1 268 ? -20.847 7.935 30.793 1.00 122.97 1042 LYS A CA 1
ATOM 1866 C C . LYS A 1 268 ? -19.974 8.414 29.627 1.00 127.94 1042 LYS A C 1
ATOM 1867 O O . LYS A 1 268 ? -19.005 7.740 29.272 1.00 127.28 1042 LYS A O 1
ATOM 1869 N N . ALA A 1 269 ? -20.320 9.580 29.044 1.00 125.65 1043 ALA A N 1
ATOM 1870 C CA . ALA A 1 269 ? -19.615 10.186 27.914 1.00 126.09 1043 ALA A CA 1
ATOM 1871 C C . ALA A 1 269 ? -18.274 10.801 28.316 1.00 131.34 1043 ALA A C 1
ATOM 1872 O O . ALA A 1 269 ? -18.115 11.248 29.452 1.00 131.01 1043 ALA A O 1
ATOM 1874 N N . THR A 1 270 ? -17.315 10.821 27.372 1.00 129.27 1044 THR A N 1
ATOM 1875 C CA . THR A 1 270 ? -15.969 11.385 27.538 1.00 129.53 1044 THR A CA 1
ATOM 1876 C C . THR A 1 270 ? -15.909 12.771 26.857 1.00 135.14 1044 THR A C 1
ATOM 1877 O O . THR A 1 270 ? -16.265 12.885 25.671 1.00 134.95 1044 THR A O 1
ATOM 1881 N N . PRO A 1 271 ? -15.478 13.833 27.584 1.00 132.77 1045 PRO A N 1
ATOM 1882 C CA . PRO A 1 271 ? -15.422 15.170 26.965 1.00 133.01 1045 PRO A CA 1
ATOM 1883 C C . PRO A 1 271 ? -14.240 15.350 26.004 1.00 137.87 1045 PRO A C 1
ATOM 1884 O O . PRO A 1 271 ? -13.261 14.605 26.125 1.00 136.70 1045 PRO A O 1
ATOM 1888 N N . PRO A 1 272 ? -14.299 16.321 25.048 1.00 136.12 1046 PRO A N 1
ATOM 1889 C CA . PRO A 1 272 ? -13.173 16.500 24.117 1.00 136.65 1046 PRO A CA 1
ATOM 1890 C C . PRO A 1 272 ? -11.861 16.925 24.769 1.00 142.58 1046 PRO A C 1
ATOM 1891 O O . PRO A 1 272 ? -10.802 16.520 24.288 1.00 142.30 1046 PRO A O 1
ATOM 1895 N N . LYS A 1 273 ? -11.931 17.735 25.853 1.00 140.57 1047 LYS A N 1
ATOM 1896 C CA . LYS A 1 273 ? -10.768 18.226 26.599 1.00 140.99 1047 LYS A CA 1
ATOM 1897 C C . LYS A 1 273 ? -9.920 17.071 27.164 1.00 146.58 1047 LYS A C 1
ATOM 1898 O O . LYS A 1 273 ? -8.698 17.076 27.004 1.00 146.09 1047 LYS A O 1
ATOM 1900 N N . LEU A 1 274 ? -10.583 16.065 27.773 1.00 144.51 1048 LEU A N 1
ATOM 1901 C CA . LEU A 1 274 ? -9.953 14.883 28.363 1.00 144.94 1048 LEU A CA 1
ATOM 1902 C C . LEU A 1 274 ? -10.168 13.635 27.480 1.00 150.86 1048 LEU A C 1
ATOM 1903 O O . LEU A 1 274 ? -10.635 12.599 27.963 1.00 150.49 1048 LEU A O 1
ATOM 1905 N N . GLU A 1 275 ? -9.814 13.740 26.181 1.00 148.99 1049 GLU A N 1
ATOM 1906 C CA . GLU A 1 275 ? -9.966 12.653 25.206 1.00 149.51 1049 GLU A CA 1
ATOM 1907 C C . GLU A 1 275 ? -8.738 11.740 25.099 1.00 155.17 1049 GLU A C 1
ATOM 1908 O O . GLU A 1 275 ? -8.898 10.539 24.863 1.00 154.58 1049 GLU A O 1
ATOM 1910 N N . ASP A 1 276 ? -7.522 12.309 25.262 1.00 153.26 1050 ASP A N 1
ATOM 1911 C CA . ASP A 1 276 ? -6.239 11.594 25.175 1.00 153.70 1050 ASP A CA 1
ATOM 1912 C C . ASP A 1 276 ? -5.855 10.848 26.456 1.00 158.53 1050 ASP A C 1
ATOM 1913 O O . ASP A 1 276 ? -5.186 9.815 26.376 1.00 157.92 1050 ASP A O 1
ATOM 1915 N N . LYS A 1 277 ? -6.264 11.378 27.628 1.00 156.06 1051 LYS A N 1
ATOM 1916 C CA . LYS A 1 277 ? -5.990 10.801 28.947 1.00 156.35 1051 LYS A CA 1
ATOM 1917 C C . LYS A 1 277 ? -6.712 9.460 29.178 1.00 161.96 1051 LYS A C 1
ATOM 1918 O O . LYS A 1 277 ? -7.693 9.154 28.493 1.00 161.59 1051 LYS A O 1
ATOM 1920 N N . SER A 1 278 ? -6.204 8.665 30.144 1.00 159.80 1052 SER A N 1
ATOM 1921 C CA . SER A 1 278 ? -6.706 7.341 30.537 1.00 160.13 1052 SER A CA 1
ATOM 1922 C C . SER A 1 278 ? -8.130 7.381 31.149 1.00 165.05 1052 SER A C 1
ATOM 1923 O O . SER A 1 278 ? -8.508 8.421 31.693 1.00 164.85 1052 SER A O 1
ATOM 1925 N N . PRO A 1 279 ? -8.929 6.277 31.102 1.00 162.14 1053 PRO A N 1
ATOM 1926 C CA . PRO A 1 279 ? -10.280 6.324 31.702 1.00 162.12 1053 PRO A CA 1
ATOM 1927 C C . PRO A 1 279 ? -10.283 6.388 33.231 1.00 166.38 1053 PRO A C 1
ATOM 1928 O O . PRO A 1 279 ? -11.236 6.906 33.817 1.00 165.98 1053 PRO A O 1
ATOM 1932 N N . ASP A 1 280 ? -9.218 5.865 33.869 1.00 163.15 1054 ASP A N 1
ATOM 1933 C CA . ASP A 1 280 ? -9.051 5.836 35.324 1.00 162.92 1054 ASP A CA 1
ATOM 1934 C C . ASP A 1 280 ? -8.160 6.973 35.846 1.00 166.46 1054 ASP A C 1
ATOM 1935 O O . ASP A 1 280 ? -7.772 6.962 37.017 1.00 166.05 1054 ASP A O 1
ATOM 1940 N N . SER A 1 281 ? -7.863 7.968 34.985 1.00 162.98 1055 SER A N 1
ATOM 1941 C CA . SER A 1 281 ? -7.034 9.136 35.312 1.00 162.96 1055 SER A CA 1
ATOM 1942 C C . SER A 1 281 ? -7.704 10.047 36.355 1.00 167.35 1055 SER A C 1
ATOM 1943 O O . SER A 1 281 ? -8.934 10.136 36.347 1.00 166.92 1055 SER A O 1
ATOM 1945 N N . PRO A 1 282 ? -6.934 10.754 37.236 1.00 164.35 1056 PRO A N 1
ATOM 1946 C CA . PRO A 1 282 ? -7.573 11.645 38.230 1.00 164.08 1056 PRO A CA 1
ATOM 1947 C C . PRO A 1 282 ? -8.295 12.839 37.605 1.00 167.18 1056 PRO A C 1
ATOM 1948 O O . PRO A 1 282 ? -9.138 13.449 38.263 1.00 166.77 1056 PRO A O 1
ATOM 1952 N N . GLU A 1 283 ? -7.978 13.155 36.332 1.00 163.00 1057 GLU A N 1
ATOM 1953 C CA . GLU A 1 283 ? -8.640 14.203 35.559 1.00 162.48 1057 GLU A CA 1
ATOM 1954 C C . GLU A 1 283 ? -10.035 13.695 35.138 1.00 165.84 1057 GLU A C 1
ATOM 1955 O O . GLU A 1 283 ? -10.997 14.469 35.133 1.00 165.60 1057 GLU A O 1
ATOM 1961 N N . MET A 1 284 ? -10.128 12.395 34.768 1.00 161.66 1058 MET A N 1
ATOM 1962 C CA . MET A 1 284 ? -11.375 11.745 34.357 1.00 161.11 1058 MET A CA 1
ATOM 1963 C C . MET A 1 284 ? -12.276 11.499 35.569 1.00 164.07 1058 MET A C 1
ATOM 1964 O O . MET A 1 284 ? -13.497 11.630 35.460 1.00 163.75 1058 MET A O 1
ATOM 1966 N N . LYS A 1 285 ? -11.662 11.155 36.724 1.00 159.41 1059 LYS A N 1
ATOM 1967 C CA . LYS A 1 285 ? -12.342 10.898 37.995 1.00 158.32 1059 LYS A CA 1
ATOM 1968 C C . LYS A 1 285 ? -13.086 12.139 38.483 1.00 159.77 1059 LYS A C 1
ATOM 1969 O O . LYS A 1 285 ? -14.221 12.015 38.935 1.00 159.03 1059 LYS A O 1
ATOM 1971 N N . ASP A 1 286 ? -12.455 13.331 38.353 1.00 154.80 1060 ASP A N 1
ATOM 1972 C CA . ASP A 1 286 ? -13.003 14.635 38.744 1.00 153.80 1060 ASP A CA 1
ATOM 1973 C C . ASP A 1 286 ? -14.277 14.971 37.973 1.00 155.35 1060 ASP A C 1
ATOM 1974 O O . ASP A 1 286 ? -15.259 15.400 38.582 1.00 154.68 1060 ASP A O 1
ATOM 1979 N N . PHE A 1 287 ? -14.257 14.779 36.640 1.00 150.40 1061 PHE A N 1
ATOM 1980 C CA . PHE A 1 287 ? -15.407 15.035 35.777 1.00 149.48 1061 PHE A CA 1
ATOM 1981 C C . PHE A 1 287 ? -16.541 14.069 36.108 1.00 151.24 1061 PHE A C 1
ATOM 1982 O O . PHE A 1 287 ? -17.679 14.510 36.234 1.00 150.88 1061 PHE A O 1
ATOM 1984 N N . ARG A 1 288 ? -16.219 12.772 36.305 1.00 146.39 1062 ARG A N 1
ATOM 1985 C CA . ARG A 1 288 ? -17.179 11.716 36.653 1.00 145.68 1062 ARG A CA 1
ATOM 1986 C C . ARG A 1 288 ? -17.775 11.911 38.054 1.00 148.76 1062 ARG A C 1
ATOM 1987 O O . ARG A 1 288 ? -18.932 11.547 38.274 1.00 147.80 1062 ARG A O 1
ATOM 1995 N N . HIS A 1 289 ? -16.981 12.474 38.996 1.00 145.20 1063 HIS A N 1
ATOM 1996 C CA . HIS A 1 289 ? -17.404 12.766 40.370 1.00 144.80 1063 HIS A CA 1
ATOM 1997 C C . HIS A 1 289 ? -18.277 14.020 40.400 1.00 148.34 1063 HIS A C 1
ATOM 1998 O O . HIS A 1 289 ? -19.186 14.112 41.225 1.00 147.34 1063 HIS A O 1
ATOM 2000 N N . GLY A 1 290 ? -17.979 14.969 39.507 1.00 145.42 1064 GLY A N 1
ATOM 2001 C CA . GLY A 1 290 ? -18.717 16.218 39.347 1.00 145.35 1064 GLY A CA 1
ATOM 2002 C C . GLY A 1 290 ? -20.164 15.974 38.964 1.00 149.25 1064 GLY A C 1
ATOM 2003 O O . GLY A 1 290 ? -21.063 16.657 39.460 1.00 149.00 1064 GLY A O 1
ATOM 2004 N N . PHE A 1 291 ? -20.393 14.968 38.097 1.00 145.71 1065 PHE A N 1
ATOM 2005 C CA . PHE A 1 291 ? -21.724 14.544 37.671 1.00 145.62 1065 PHE A CA 1
ATOM 2006 C C . PHE A 1 291 ? -22.371 13.711 38.791 1.00 149.86 1065 PHE A C 1
ATOM 2007 O O . PHE A 1 291 ? -23.599 13.682 38.892 1.00 149.43 1065 PHE A O 1
ATOM 2009 N N . ASP A 1 292 ? -21.540 13.059 39.646 1.00 146.63 1066 ASP A N 1
ATOM 2010 C CA . ASP A 1 292 ? -22.000 12.265 40.792 1.00 146.43 1066 ASP A CA 1
ATOM 2011 C C . ASP A 1 292 ? -22.558 13.189 41.883 1.00 150.39 1066 ASP A C 1
ATOM 2012 O O . ASP A 1 292 ? -23.599 12.874 42.466 1.00 150.28 1066 ASP A O 1
ATOM 2017 N N . ILE A 1 293 ? -21.885 14.341 42.129 1.00 146.24 1067 ILE A N 1
ATOM 2018 C CA . ILE A 1 293 ? -22.310 15.362 43.096 1.00 145.51 1067 ILE A CA 1
ATOM 2019 C C . ILE A 1 293 ? -23.567 16.077 42.595 1.00 148.72 1067 ILE A C 1
ATOM 2020 O O . ILE A 1 293 ? -24.439 16.414 43.396 1.00 148.43 1067 ILE A O 1
ATOM 2022 N N . LEU A 1 294 ? -23.652 16.291 41.264 1.00 144.71 1068 LEU A N 1
ATOM 2023 C CA . LEU A 1 294 ? -24.775 16.934 40.582 1.00 144.29 1068 LEU A CA 1
ATOM 2024 C C . LEU A 1 294 ? -26.024 16.030 40.574 1.00 148.95 1068 LEU A C 1
ATOM 2025 O O . LEU A 1 294 ? -27.139 16.545 40.703 1.00 148.72 1068 LEU A O 1
ATOM 2030 N N . VAL A 1 295 ? -25.837 14.691 40.445 1.00 145.72 1069 VAL A N 1
ATOM 2031 C CA . VAL A 1 295 ? -26.931 13.707 40.460 1.00 145.54 1069 VAL A CA 1
ATOM 2032 C C . VAL A 1 295 ? -27.599 13.665 41.843 1.00 150.00 1069 VAL A C 1
ATOM 2033 O O . VAL A 1 295 ? -28.826 13.576 41.928 1.00 149.01 1069 VAL A O 1
ATOM 2035 N N . GLY A 1 296 ? -26.779 13.765 42.897 1.00 147.73 1070 GLY A N 1
ATOM 2036 C CA . GLY A 1 296 ? -27.210 13.810 44.292 1.00 147.89 1070 GLY A CA 1
ATOM 2037 C C . GLY A 1 296 ? -28.026 15.056 44.586 1.00 152.01 1070 GLY A C 1
ATOM 2038 O O . GLY A 1 296 ? -29.065 14.972 45.250 1.00 151.49 1070 GLY A O 1
ATOM 2039 N N . GLN A 1 297 ? -27.574 16.219 44.049 1.00 148.39 1071 GLN A N 1
ATOM 2040 C CA . GLN A 1 297 ? -28.236 17.526 44.158 1.00 147.94 1071 GLN A CA 1
ATOM 2041 C C . GLN A 1 297 ? -29.560 17.526 43.397 1.00 151.97 1071 GLN A C 1
ATOM 2042 O O . GLN A 1 297 ? -30.482 18.247 43.785 1.00 151.80 1071 GLN A O 1
ATOM 2048 N N . ILE A 1 298 ? -29.651 16.720 42.313 1.00 148.28 1072 ILE A N 1
ATOM 2049 C CA . ILE A 1 298 ? -30.852 16.582 41.488 1.00 148.01 1072 ILE A CA 1
ATOM 2050 C C . ILE A 1 298 ? -31.956 15.854 42.261 1.00 151.43 1072 ILE A C 1
ATOM 2051 O O . ILE A 1 298 ? -33.087 16.343 42.303 1.00 151.16 1072 ILE A O 1
ATOM 2053 N N . ASP A 1 299 ? -31.614 14.712 42.903 1.00 147.40 1073 ASP A N 1
ATOM 2054 C CA . ASP A 1 299 ? -32.531 13.898 43.709 1.00 146.95 1073 ASP A CA 1
ATOM 2055 C C . ASP A 1 299 ? -33.050 14.656 44.939 1.00 150.38 1073 ASP A C 1
ATOM 2056 O O . ASP A 1 299 ? -34.188 14.422 45.363 1.00 149.69 1073 ASP A O 1
ATOM 2061 N N . ASP A 1 300 ? -32.211 15.561 45.503 1.00 146.65 1074 ASP A N 1
ATOM 2062 C CA . ASP A 1 300 ? -32.535 16.407 46.658 1.00 146.12 1074 ASP A CA 1
ATOM 2063 C C . ASP A 1 300 ? -33.634 17.410 46.288 1.00 148.87 1074 ASP A C 1
ATOM 2064 O O . ASP A 1 300 ? -34.548 17.640 47.083 1.00 148.34 1074 ASP A O 1
ATOM 2066 N N . ALA A 1 301 ? -33.549 17.983 45.069 1.00 144.47 1075 ALA A N 1
ATOM 2067 C CA . ALA A 1 301 ? -34.515 18.938 44.538 1.00 160.09 1075 ALA A CA 1
ATOM 2068 C C . ALA A 1 301 ? -35.787 18.211 44.118 1.00 154.92 1075 ALA A C 1
ATOM 2069 O O . ALA A 1 301 ? -36.859 18.806 44.119 1.00 103.53 1075 ALA A O 1
ATOM 2071 N N . ALA A 1 317 ? -32.475 25.030 42.811 1.00 168.18 1091 ALA A N 1
ATOM 2072 C CA . ALA A 1 317 ? -32.048 25.193 41.423 1.00 167.80 1091 ALA A CA 1
ATOM 2073 C C . ALA A 1 317 ? -30.754 26.000 41.319 1.00 171.25 1091 ALA A C 1
ATOM 2074 O O . ALA A 1 317 ? -29.933 25.715 40.447 1.00 170.95 1091 ALA A O 1
ATOM 2076 N N . GLU A 1 318 ? -30.572 27.002 42.204 1.00 167.50 1092 GLU A N 1
ATOM 2077 C CA . GLU A 1 318 ? -29.367 27.836 42.244 1.00 167.37 1092 GLU A CA 1
ATOM 2078 C C . GLU A 1 318 ? -28.184 27.101 42.906 1.00 170.72 1092 GLU A C 1
ATOM 2079 O O . GLU A 1 318 ? -27.042 27.546 42.766 1.00 170.38 1092 GLU A O 1
ATOM 2081 N N . GLN A 1 319 ? -28.460 25.975 43.614 1.00 166.42 1093 GLN A N 1
ATOM 2082 C CA . GLN A 1 319 ? -27.458 25.127 44.273 1.00 165.51 1093 GLN A CA 1
ATOM 2083 C C . GLN A 1 319 ? -26.816 24.171 43.259 1.00 167.39 1093 GLN A C 1
ATOM 2084 O O . GLN A 1 319 ? -25.600 23.972 43.302 1.00 166.70 1093 GLN A O 1
ATOM 2086 N N . LEU A 1 320 ? -27.634 23.591 42.342 1.00 162.60 1094 LEU A N 1
ATOM 2087 C CA . LEU A 1 320 ? -27.169 22.689 41.280 1.00 161.49 1094 LEU A CA 1
ATOM 2088 C C . LEU A 1 320 ? -26.545 23.466 40.113 1.00 163.30 1094 LEU A C 1
ATOM 2089 O O . LEU A 1 320 ? -25.749 22.899 39.367 1.00 163.10 1094 LEU A O 1
ATOM 2091 N N . LYS A 1 321 ? -26.870 24.771 39.982 1.00 158.19 1095 LYS A N 1
ATOM 2092 C CA . LYS A 1 321 ? -26.307 25.665 38.963 1.00 157.34 1095 LYS A CA 1
ATOM 2093 C C . LYS A 1 321 ? -24.851 26.028 39.308 1.00 159.85 1095 LYS A C 1
ATOM 2094 O O . LYS A 1 321 ? -24.088 26.413 38.420 1.00 159.38 1095 LYS A O 1
ATOM 2096 N N . THR A 1 322 ? -24.475 25.896 40.599 1.00 155.40 1096 THR A N 1
ATOM 2097 C CA . THR A 1 322 ? -23.127 26.150 41.104 1.00 154.84 1096 THR A CA 1
ATOM 2098 C C . THR A 1 322 ? -22.175 25.008 40.725 1.00 158.03 1096 THR A C 1
ATOM 2099 O O . THR A 1 322 ? -21.012 25.272 40.415 1.00 157.30 1096 THR A O 1
ATOM 2101 N N . THR A 1 323 ? -22.658 23.746 40.762 1.00 154.36 1097 THR A N 1
ATOM 2102 C CA . THR A 1 323 ? -21.885 22.538 40.429 1.00 154.00 1097 THR A CA 1
ATOM 2103 C C . THR A 1 323 ? -21.567 22.485 38.928 1.00 158.39 1097 THR A C 1
ATOM 2104 O O . THR A 1 323 ? -20.440 22.148 38.554 1.00 157.86 1097 THR A O 1
ATOM 2108 N N . ARG A 1 324 ? -22.556 22.847 38.079 1.00 155.32 1098 ARG A N 1
ATOM 2109 C CA . ARG A 1 324 ? -22.428 22.879 36.616 1.00 155.17 1098 ARG A CA 1
ATOM 2110 C C . ARG A 1 324 ? -21.528 24.031 36.143 1.00 159.21 1098 ARG A C 1
ATOM 2111 O O . ARG A 1 324 ? -21.187 24.091 34.959 1.00 159.06 1098 ARG A O 1
ATOM 2113 N N . ASN A 1 325 ? -21.140 24.932 37.072 1.00 155.49 1099 ASN A N 1
ATOM 2114 C CA . ASN A 1 325 ? -20.288 26.096 36.820 1.00 155.12 1099 ASN A CA 1
ATOM 2115 C C . ASN A 1 325 ? -18.912 26.005 37.519 1.00 158.24 1099 ASN A C 1
ATOM 2116 O O . ASN A 1 325 ? -18.145 26.972 37.479 1.00 157.67 1099 ASN A O 1
ATOM 2118 N N . ALA A 1 326 ? -18.589 24.840 38.131 1.00 154.05 1100 ALA A N 1
ATOM 2119 C CA . ALA A 1 326 ? -17.354 24.630 38.896 1.00 153.18 1100 ALA A CA 1
ATOM 2120 C C . ALA A 1 326 ? -16.765 23.228 38.761 1.00 155.12 1100 ALA A C 1
ATOM 2121 O O . ALA A 1 326 ? -15.541 23.089 38.826 1.00 154.41 1100 ALA A O 1
ATOM 2123 N N . TYR A 1 327 ? -17.623 22.193 38.600 1.00 150.53 1101 TYR A N 1
ATOM 2124 C CA . TYR A 1 327 ? -17.204 20.789 38.472 1.00 149.77 1101 TYR A CA 1
ATOM 2125 C C . TYR A 1 327 ? -17.357 20.213 37.052 1.00 152.41 1101 TYR A C 1
ATOM 2126 O O . TYR A 1 327 ? -16.858 19.113 36.787 1.00 151.53 1101 TYR A O 1
ATOM 2128 N N . ILE A 1 328 ? -18.047 20.942 36.148 1.00 148.55 1102 ILE A N 1
ATOM 2129 C CA . ILE A 1 328 ? -18.296 20.472 34.785 1.00 148.02 1102 ILE A CA 1
ATOM 2130 C C . ILE A 1 328 ? -18.088 21.531 33.678 1.00 151.26 1102 ILE A C 1
ATOM 2131 O O . ILE A 1 328 ? -17.890 21.145 32.527 1.00 150.97 1102 ILE A O 1
ATOM 2133 N N . GLN A 1 329 ? -18.140 22.838 34.007 1.00 147.27 1103 GLN A N 1
ATOM 2134 C CA . GLN A 1 329 ? -17.991 23.933 33.037 1.00 146.89 1103 GLN A CA 1
ATOM 2135 C C . GLN A 1 329 ? -16.649 23.947 32.293 1.00 150.93 1103 GLN A C 1
ATOM 2136 O O . GLN A 1 329 ? -16.614 24.311 31.114 1.00 150.60 1103 GLN A O 1
ATOM 2138 N N . LYS A 1 330 ? -15.553 23.553 32.977 1.00 147.59 1104 LYS A N 1
ATOM 2139 C CA . LYS A 1 330 ? -14.204 23.521 32.398 1.00 147.47 1104 LYS A CA 1
ATOM 2140 C C . LYS A 1 330 ? -14.042 22.438 31.320 1.00 151.60 1104 LYS A C 1
ATOM 2141 O O . LYS A 1 330 ? -13.468 22.717 30.265 1.00 151.31 1104 LYS A O 1
ATOM 2143 N N . TYR A 1 331 ? -14.567 21.220 31.578 1.00 148.02 1105 TYR A N 1
ATOM 2144 C CA . TYR A 1 331 ? -14.502 20.064 30.672 1.00 147.72 1105 TYR A CA 1
ATOM 2145 C C . TYR A 1 331 ? -15.361 20.229 29.411 1.00 151.15 1105 TYR A C 1
ATOM 2146 O O . TYR A 1 331 ? -15.049 19.618 28.387 1.00 150.76 1105 TYR A O 1
ATOM 2155 N N . LEU A 1 332 ? -16.447 21.031 29.494 1.00 147.25 1106 LEU A N 1
ATOM 2156 C CA . LEU A 1 332 ? -17.369 21.291 28.385 1.00 163.02 1106 LEU A CA 1
ATOM 2157 C C . LEU A 1 332 ? -17.616 22.786 28.222 1.00 168.85 1106 LEU A C 1
ATOM 2158 O O . LEU A 1 332 ? -17.878 23.249 27.114 1.00 120.80 1106 LEU A O 1
ATOM 2160 N N . LEU A 1 337 ? -12.294 20.846 19.343 1.00 123.83 225 LEU A N 1
ATOM 2161 C CA . LEU A 1 337 ? -10.975 20.222 19.423 1.00 123.34 225 LEU A CA 1
ATOM 2162 C C . LEU A 1 337 ? -10.091 20.583 18.216 1.00 126.01 225 LEU A C 1
ATOM 2163 O O . LEU A 1 337 ? -10.519 20.459 17.066 1.00 125.60 225 LEU A O 1
ATOM 2165 N N . SER A 1 338 ? -8.857 21.044 18.498 1.00 121.25 226 SER A N 1
ATOM 2166 C CA . SER A 1 338 ? -7.867 21.477 17.505 1.00 120.11 226 SER A CA 1
ATOM 2167 C C . SER A 1 338 ? -7.144 20.332 16.794 1.00 120.46 226 SER A C 1
ATOM 2168 O O . SER A 1 338 ? -6.870 20.457 15.600 1.00 119.38 226 SER A O 1
ATOM 2171 N N . SER A 1 339 ? -6.845 19.219 17.518 1.00 115.22 227 SER A N 1
ATOM 2172 C CA . SER A 1 339 ? -6.172 18.008 17.005 1.00 114.40 227 SER A CA 1
ATOM 2173 C C . SER A 1 339 ? -6.897 17.422 15.787 1.00 114.63 227 SER A C 1
ATOM 2174 O O . SER A 1 339 ? -6.286 16.746 14.956 1.00 113.90 227 SER A O 1
ATOM 2177 N N . HIS A 1 340 ? -8.202 17.721 15.703 1.00 108.28 228 HIS A N 1
ATOM 2178 C CA . HIS A 1 340 ? -9.172 17.359 14.680 1.00 106.64 228 HIS A CA 1
ATOM 2179 C C . HIS A 1 340 ? -9.054 18.273 13.448 1.00 103.51 228 HIS A C 1
ATOM 2180 O O . HIS A 1 340 ? -9.257 17.807 12.327 1.00 102.21 228 HIS A O 1
ATOM 2187 N N . LYS A 1 341 ? -8.785 19.578 13.670 1.00 96.02 229 LYS A N 1
ATOM 2188 C CA . LYS A 1 341 ? -8.634 20.598 12.625 1.00 93.95 229 LYS A CA 1
ATOM 2189 C C . LYS A 1 341 ? -7.290 20.489 11.892 1.00 92.70 229 LYS A C 1
ATOM 2190 O O . LYS A 1 341 ? -7.243 20.742 10.684 1.00 91.56 229 LYS A O 1
ATOM 2192 N N . LYS A 1 342 ? -6.201 20.121 12.624 1.00 86.06 230 LYS A N 1
ATOM 2193 C CA . LYS A 1 342 ? -4.848 19.939 12.071 1.00 84.38 230 LYS A CA 1
ATOM 2194 C C . LYS A 1 342 ? -4.755 18.643 11.230 1.00 84.05 230 LYS A C 1
ATOM 2195 O O . LYS A 1 342 ? -3.974 18.581 10.275 1.00 84.22 230 LYS A O 1
ATOM 2197 N N . ALA A 1 343 ? -5.564 17.619 11.580 1.00 76.01 231 ALA A N 1
ATOM 2198 C CA . ALA A 1 343 ? -5.640 16.356 10.856 1.00 73.01 231 ALA A CA 1
ATOM 2199 C C . ALA A 1 343 ? -6.380 16.570 9.542 1.00 73.67 231 ALA A C 1
ATOM 2200 O O . ALA A 1 343 ? -5.924 16.049 8.527 1.00 74.56 231 ALA A O 1
ATOM 2202 N N . ILE A 1 344 ? -7.503 17.348 9.547 1.00 67.21 232 ILE A N 1
ATOM 2203 C CA . ILE A 1 344 ? -8.281 17.684 8.349 1.00 66.27 232 ILE A CA 1
ATOM 2204 C C . ILE A 1 344 ? -7.449 18.539 7.389 1.00 67.81 232 ILE A C 1
ATOM 2205 O O . ILE A 1 344 ? -7.504 18.312 6.179 1.00 66.93 232 ILE A O 1
ATOM 2210 N N . GLY A 1 345 ? -6.679 19.485 7.937 1.00 62.96 233 GLY A N 1
ATOM 2211 C CA . GLY A 1 345 ? -5.805 20.366 7.163 1.00 61.98 233 GLY A CA 1
ATOM 2212 C C . GLY A 1 345 ? -4.760 19.604 6.370 1.00 63.91 233 GLY A C 1
ATOM 2213 O O . GLY A 1 345 ? -4.589 19.863 5.173 1.00 64.27 233 GLY A O 1
ATOM 2214 N N . MET A 1 346 ? -4.085 18.625 7.039 1.00 57.22 234 MET A N 1
ATOM 2215 C CA . MET A 1 346 ? -3.073 17.724 6.483 1.00 56.28 234 MET A CA 1
ATOM 2216 C C . MET A 1 346 ? -3.662 16.886 5.356 1.00 62.27 234 MET A C 1
ATOM 2217 O O . MET A 1 346 ? -3.061 16.850 4.271 1.00 61.16 234 MET A O 1
ATOM 2222 N N . ILE A 1 347 ? -4.852 16.235 5.604 1.00 59.45 235 ILE A N 1
ATOM 2223 C CA . ILE A 1 347 ? -5.581 15.405 4.641 1.00 58.38 235 ILE A CA 1
ATOM 2224 C C . ILE A 1 347 ? -5.816 16.172 3.337 1.00 64.59 235 ILE A C 1
ATOM 2225 O O . ILE A 1 347 ? -5.486 15.661 2.277 1.00 64.94 235 ILE A O 1
ATOM 2230 N N . MET A 1 348 ? -6.324 17.400 3.421 1.00 63.20 236 MET A N 1
ATOM 2231 C CA . MET A 1 348 ? -6.637 18.214 2.251 1.00 65.25 236 MET A CA 1
ATOM 2232 C C . MET A 1 348 ? -5.419 18.627 1.436 1.00 65.47 236 MET A C 1
ATOM 2233 O O . MET A 1 348 ? -5.479 18.538 0.208 1.00 65.70 236 MET A O 1
ATOM 2238 N N . VAL A 1 349 ? -4.336 19.112 2.093 1.00 57.56 237 VAL A N 1
ATOM 2239 C CA . VAL A 1 349 ? -3.135 19.566 1.382 1.00 55.02 237 VAL A CA 1
ATOM 2240 C C . VAL A 1 349 ? -2.361 18.376 0.733 1.00 55.40 237 VAL A C 1
ATOM 2241 O O . VAL A 1 349 ? -2.033 18.452 -0.453 1.00 54.07 237 VAL A O 1
ATOM 2245 N N . VAL A 1 350 ? -2.106 17.287 1.498 1.00 49.36 238 VAL A N 1
ATOM 2246 C CA . VAL A 1 350 ? -1.394 16.073 1.039 1.00 47.31 238 VAL A CA 1
ATOM 2247 C C . VAL A 1 350 ? -2.126 15.352 -0.121 1.00 50.88 238 VAL A C 1
ATOM 2248 O O . VAL A 1 350 ? -1.468 14.925 -1.079 1.00 51.40 238 VAL A O 1
ATOM 2252 N N . THR A 1 351 ? -3.482 15.244 -0.044 1.00 45.47 239 THR A N 1
ATOM 2253 C CA . THR A 1 351 ? -4.315 14.622 -1.066 1.00 45.48 239 THR A CA 1
ATOM 2254 C C . THR A 1 351 ? -4.214 15.394 -2.372 1.00 51.49 239 THR A C 1
ATOM 2255 O O . THR A 1 351 ? -4.100 14.761 -3.429 1.00 52.26 239 THR A O 1
ATOM 2259 N N . ALA A 1 352 ? -4.238 16.759 -2.289 1.00 46.80 240 ALA A N 1
ATOM 2260 C CA . ALA A 1 352 ? -4.100 17.677 -3.416 1.00 46.58 240 ALA A CA 1
ATOM 2261 C C . ALA A 1 352 ? -2.693 17.564 -4.006 1.00 51.80 240 ALA A C 1
ATOM 2262 O O . ALA A 1 352 ? -2.553 17.437 -5.223 1.00 52.32 240 ALA A O 1
ATOM 2264 N N . ALA A 1 353 ? -1.663 17.533 -3.146 1.00 48.54 241 ALA A N 1
ATOM 2265 C CA . ALA A 1 353 ? -0.278 17.346 -3.558 1.00 48.73 241 ALA A CA 1
ATOM 2266 C C . ALA A 1 353 ? -0.163 16.029 -4.352 1.00 53.11 241 ALA A C 1
ATOM 2267 O O . ALA A 1 353 ? 0.429 16.057 -5.426 1.00 55.43 241 ALA A O 1
ATOM 2269 N N . PHE A 1 354 ? -0.806 14.917 -3.901 1.00 45.71 242 PHE A N 1
ATOM 2270 C CA . PHE A 1 354 ? -0.743 13.653 -4.643 1.00 44.89 242 PHE A CA 1
ATOM 2271 C C . PHE A 1 354 ? -1.524 13.663 -5.967 1.00 52.36 242 PHE A C 1
ATOM 2272 O O . PHE A 1 354 ? -1.018 13.150 -6.970 1.00 53.90 242 PHE A O 1
ATOM 2280 N N . LEU A 1 355 ? -2.741 14.242 -5.988 1.00 48.56 243 LEU A N 1
ATOM 2281 C CA . LEU A 1 355 ? -3.558 14.260 -7.197 1.00 47.70 243 LEU A CA 1
ATOM 2282 C C . LEU A 1 355 ? -3.028 15.226 -8.260 1.00 51.72 243 LEU A C 1
ATOM 2283 O O . LEU A 1 355 ? -2.948 14.869 -9.430 1.00 50.32 243 LEU A O 1
ATOM 2288 N N . VAL A 1 356 ? -2.596 16.420 -7.836 1.00 50.71 244 VAL A N 1
ATOM 2289 C CA . VAL A 1 356 ? -2.120 17.502 -8.713 1.00 50.22 244 VAL A CA 1
ATOM 2290 C C . VAL A 1 356 ? -0.650 17.389 -9.112 1.00 53.91 244 VAL A C 1
ATOM 2291 O O . VAL A 1 356 ? -0.339 17.569 -10.282 1.00 54.89 244 VAL A O 1
ATOM 2295 N N . SER A 1 357 ? 0.248 17.116 -8.170 1.00 49.45 245 SER A N 1
ATOM 2296 C CA . SER A 1 357 ? 1.685 17.135 -8.436 1.00 49.21 245 SER A CA 1
ATOM 2297 C C . SER A 1 357 ? 2.321 15.764 -8.812 1.00 55.16 245 SER A C 1
ATOM 2298 O O . SER A 1 357 ? 2.812 15.595 -9.948 1.00 55.68 245 SER A O 1
ATOM 2301 N N . PHE A 1 358 ? 2.282 14.796 -7.875 1.00 50.92 246 PHE A N 1
ATOM 2302 C CA . PHE A 1 358 ? 2.886 13.472 -8.014 1.00 49.77 246 PHE A CA 1
ATOM 2303 C C . PHE A 1 358 ? 2.207 12.542 -9.012 1.00 55.48 246 PHE A C 1
ATOM 2304 O O . PHE A 1 358 ? 2.929 11.865 -9.757 1.00 56.58 246 PHE A O 1
ATOM 2312 N N . MET A 1 359 ? 0.850 12.465 -9.020 1.00 50.56 247 MET A N 1
ATOM 2313 C CA . MET A 1 359 ? 0.159 11.503 -9.883 1.00 50.31 247 MET A CA 1
ATOM 2314 C C . MET A 1 359 ? 0.241 11.774 -11.411 1.00 52.78 247 MET A C 1
ATOM 2315 O O . MET A 1 359 ? 0.483 10.808 -12.125 1.00 52.92 247 MET A O 1
ATOM 2320 N N . PRO A 1 360 ? -0.015 12.977 -11.976 1.00 48.16 248 PRO A N 1
ATOM 2321 C CA . PRO A 1 360 ? 0.074 13.118 -13.440 1.00 47.78 248 PRO A CA 1
ATOM 2322 C C . PRO A 1 360 ? 1.423 12.701 -14.034 1.00 52.40 248 PRO A C 1
ATOM 2323 O O . PRO A 1 360 ? 1.422 12.008 -15.059 1.00 51.82 248 PRO A O 1
ATOM 2327 N N . TYR A 1 361 ? 2.566 13.064 -13.370 1.00 49.17 249 TYR A N 1
ATOM 2328 C CA . TYR A 1 361 ? 3.918 12.696 -13.806 1.00 48.15 249 TYR A CA 1
ATOM 2329 C C . TYR A 1 361 ? 4.080 11.181 -13.918 1.00 53.35 249 TYR A C 1
ATOM 2330 O O . TYR A 1 361 ? 4.553 10.704 -14.953 1.00 55.41 249 TYR A O 1
ATOM 2339 N N . HIS A 1 362 ? 3.660 10.428 -12.885 1.00 47.17 250 HIS A N 1
ATOM 2340 C CA . HIS A 1 362 ? 3.751 8.969 -12.859 1.00 45.88 250 HIS A CA 1
ATOM 2341 C C . HIS A 1 362 ? 2.844 8.262 -13.871 1.00 51.74 250 HIS A C 1
ATOM 2342 O O . HIS A 1 362 ? 3.190 7.166 -14.309 1.00 53.49 250 HIS A O 1
ATOM 2349 N N . ILE A 1 363 ? 1.684 8.858 -14.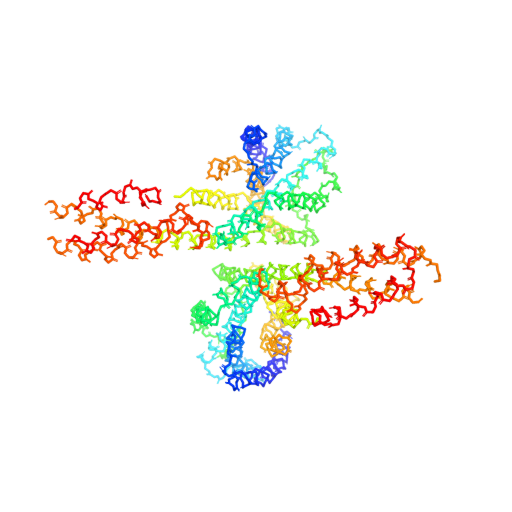230 1.00 46.47 251 ILE A N 1
ATOM 2350 C CA . ILE A 1 363 ? 0.789 8.284 -15.236 1.00 45.52 251 ILE A CA 1
ATOM 2351 C C . ILE A 1 363 ? 1.400 8.572 -16.619 1.00 52.32 251 ILE A C 1
ATOM 2352 O O . ILE A 1 363 ? 1.493 7.666 -17.451 1.00 53.85 251 ILE A O 1
ATOM 2357 N N . GLN A 1 364 ? 1.873 9.813 -16.825 1.00 49.25 252 GLN A N 1
ATOM 2358 C CA . GLN A 1 364 ? 2.484 10.262 -18.072 1.00 50.02 252 GLN A CA 1
ATOM 2359 C C . GLN A 1 364 ? 3.766 9.492 -18.450 1.00 55.41 252 GLN A C 1
ATOM 2360 O O . GLN A 1 364 ? 3.934 9.150 -19.622 1.00 54.25 252 GLN A O 1
ATOM 2366 N N . ARG A 1 365 ? 4.633 9.203 -17.453 1.00 52.68 253 ARG A N 1
ATOM 2367 C CA . ARG A 1 365 ? 5.880 8.452 -17.602 1.00 51.59 253 ARG A CA 1
ATOM 2368 C C . ARG A 1 365 ? 5.581 7.031 -18.057 1.00 57.61 253 ARG A C 1
ATOM 2369 O O . ARG A 1 365 ? 6.339 6.499 -18.858 1.00 59.25 253 ARG A O 1
ATOM 2377 N N . THR A 1 366 ? 4.489 6.409 -17.553 1.00 54.95 254 THR A N 1
ATOM 2378 C CA . THR A 1 366 ? 4.063 5.057 -17.955 1.00 55.40 254 THR A CA 1
ATOM 2379 C C . THR A 1 366 ? 3.650 5.103 -19.435 1.00 62.31 254 THR A C 1
ATOM 2380 O O . THR A 1 366 ? 4.198 4.346 -20.235 1.00 62.87 254 THR A O 1
ATOM 2384 N N . ILE A 1 367 ? 2.719 6.024 -19.788 1.00 60.22 255 ILE A N 1
ATOM 2385 C CA . ILE A 1 367 ? 2.218 6.255 -21.149 1.00 60.95 255 ILE A CA 1
ATOM 2386 C C . ILE A 1 367 ? 3.376 6.539 -22.120 1.00 68.38 255 ILE A C 1
ATOM 2387 O O . ILE A 1 367 ? 3.470 5.869 -23.145 1.00 68.37 255 ILE A O 1
ATOM 2392 N N . HIS A 1 368 ? 4.254 7.513 -21.783 1.00 66.89 256 HIS A N 1
ATOM 2393 C CA . HIS A 1 368 ? 5.395 7.943 -22.595 1.00 66.90 256 HIS A CA 1
ATOM 2394 C C . HIS A 1 368 ? 6.373 6.824 -22.935 1.00 68.43 256 HIS A C 1
ATOM 2395 O O . HIS A 1 368 ? 6.710 6.660 -24.104 1.00 67.99 256 HIS A O 1
ATOM 2402 N N . LEU A 1 369 ? 6.845 6.081 -21.924 1.00 63.11 257 LEU A N 1
ATOM 2403 C CA . LEU A 1 369 ? 7.798 4.994 -22.105 1.00 62.41 257 LEU A CA 1
ATOM 2404 C C . LEU A 1 369 ? 7.263 3.859 -22.979 1.00 70.06 257 LEU A C 1
ATOM 2405 O O . LEU A 1 369 ? 8.030 3.313 -23.774 1.00 71.08 257 LEU A O 1
ATOM 2410 N N . HIS A 1 370 ? 5.952 3.529 -22.868 1.00 67.15 258 HIS A N 1
ATOM 2411 C CA . HIS A 1 370 ? 5.313 2.512 -23.703 1.00 67.30 258 HIS A CA 1
ATOM 2412 C C . HIS A 1 370 ? 5.079 3.015 -25.132 1.00 78.45 258 HIS A C 1
ATOM 2413 O O . HIS A 1 370 ? 5.142 2.212 -26.058 1.00 78.62 258 HIS A O 1
ATOM 2420 N N . PHE A 1 371 ? 4.805 4.332 -25.312 1.00 80.60 259 PHE A N 1
ATOM 2421 C CA . PHE A 1 371 ? 4.573 4.994 -26.605 1.00 83.33 259 PHE A CA 1
ATOM 2422 C C . PHE A 1 371 ? 5.798 4.859 -27.500 1.00 93.66 259 PHE A C 1
ATOM 2423 O O . PHE A 1 371 ? 5.659 4.772 -28.714 1.00 93.84 259 PHE A O 1
ATOM 2431 N N . LEU A 1 372 ? 6.989 4.842 -26.889 1.00 95.20 260 LEU A N 1
ATOM 2432 C CA . LEU A 1 372 ? 8.289 4.729 -27.541 1.00 97.40 260 LEU A CA 1
ATOM 2433 C C . LEU A 1 372 ? 8.489 3.347 -28.189 1.00 108.53 260 LEU A C 1
ATOM 2434 O O . LEU A 1 372 ? 9.192 3.240 -29.195 1.00 108.59 260 LEU A O 1
ATOM 2439 N N . HIS A 1 373 ? 7.862 2.301 -27.611 1.00 110.30 261 HIS A N 1
ATOM 2440 C CA . HIS A 1 373 ? 7.924 0.905 -28.067 1.00 112.56 261 HIS A CA 1
ATOM 2441 C C . HIS A 1 373 ? 6.941 0.625 -29.229 1.00 119.43 261 HIS A C 1
ATOM 2442 O O . HIS A 1 373 ? 7.088 -0.393 -29.912 1.00 119.57 261 HIS A O 1
ATOM 2449 N N . ASN A 1 374 ? 5.944 1.520 -29.441 1.00 117.46 262 ASN A N 1
ATOM 2450 C CA . ASN A 1 374 ? 4.931 1.421 -30.502 1.00 118.05 262 ASN A CA 1
ATOM 2451 C C . ASN A 1 374 ? 5.539 1.684 -31.886 1.00 124.82 262 ASN A C 1
ATOM 2452 O O . ASN A 1 374 ? 6.293 2.647 -32.048 1.00 124.64 262 ASN A O 1
ATOM 2454 N N . GLU A 1 375 ? 5.203 0.822 -32.878 1.00 123.28 263 GLU A N 1
ATOM 2455 C CA . GLU A 1 375 ? 5.690 0.880 -34.263 1.00 124.05 263 GLU A CA 1
ATOM 2456 C C . GLU A 1 375 ? 5.379 2.210 -34.984 1.00 130.50 263 GLU A C 1
ATOM 2457 O O . GLU A 1 375 ? 6.306 2.858 -35.483 1.00 130.64 263 GLU A O 1
ATOM 2459 N N . THR A 1 376 ? 4.087 2.615 -35.030 1.00 127.91 264 THR A N 1
ATOM 2460 C CA . THR A 1 376 ? 3.642 3.860 -35.676 1.00 127.77 264 THR A CA 1
ATOM 2461 C C . THR A 1 376 ? 3.781 5.058 -34.732 1.00 131.33 264 THR A C 1
ATOM 2462 O O . THR A 1 376 ? 3.381 4.973 -33.564 1.00 130.81 264 THR A O 1
ATOM 2466 N N . LYS A 1 377 ? 4.337 6.179 -35.243 1.00 127.31 265 LYS A N 1
ATOM 2467 C CA . LYS A 1 377 ? 4.507 7.412 -34.468 1.00 126.43 265 LYS A CA 1
ATOM 2468 C C . LYS A 1 377 ? 4.176 8.688 -35.293 1.00 130.69 265 LYS A C 1
ATOM 2469 O O . LYS A 1 377 ? 5.088 9.341 -35.813 1.00 130.34 265 LYS A O 1
ATOM 2475 N N . PRO A 1 378 ? 2.878 9.066 -35.417 1.00 127.59 266 PRO A N 1
ATOM 2476 C CA . PRO A 1 378 ? 2.541 10.289 -36.175 1.00 127.92 266 PRO A CA 1
ATOM 2477 C C . PRO A 1 378 ? 2.887 11.569 -35.413 1.00 133.31 266 PRO A C 1
ATOM 2478 O O . PRO A 1 378 ? 2.874 11.560 -34.182 1.00 133.18 266 PRO A O 1
ATOM 2482 N N . CYS A 1 379 ? 3.176 12.668 -36.140 1.00 130.86 267 CYS A N 1
ATOM 2483 C CA . CYS A 1 379 ? 3.540 13.967 -35.562 1.00 131.32 267 CYS A CA 1
ATOM 2484 C C . CYS A 1 379 ? 2.469 14.557 -34.653 1.00 132.80 267 CYS A C 1
ATOM 2485 O O . CYS A 1 379 ? 2.812 15.200 -33.662 1.00 131.83 267 CYS A O 1
ATOM 2488 N N . ASP A 1 380 ? 1.182 14.334 -34.982 1.00 128.42 268 ASP A N 1
ATOM 2489 C CA . ASP A 1 380 ? 0.029 14.817 -34.207 1.00 127.72 268 ASP A CA 1
ATOM 2490 C C . ASP A 1 380 ? -0.103 14.134 -32.833 1.00 129.84 268 ASP A C 1
ATOM 2491 O O . ASP A 1 380 ? -0.782 14.664 -31.944 1.00 129.82 268 ASP A O 1
ATOM 2496 N N . SER A 1 381 ? 0.557 12.964 -32.665 1.00 123.81 269 SER A N 1
ATOM 2497 C CA . SER A 1 381 ? 0.596 12.207 -31.416 1.00 122.03 269 SER A CA 1
ATOM 2498 C C . SER A 1 381 ? 1.889 12.533 -30.663 1.00 121.16 269 SER A C 1
ATOM 2499 O O . SER A 1 381 ? 1.839 12.730 -29.456 1.00 120.25 269 SER A O 1
ATOM 2502 N N . VAL A 1 382 ? 3.032 12.622 -31.381 1.00 114.91 270 VAL A N 1
ATOM 2503 C CA . VAL A 1 382 ? 4.352 12.948 -30.818 1.00 113.73 270 VAL A CA 1
ATOM 2504 C C . VAL A 1 382 ? 4.364 14.384 -30.225 1.00 116.30 270 VAL A C 1
ATOM 2505 O O . VAL A 1 382 ? 5.035 14.617 -29.217 1.00 115.93 270 VAL A O 1
ATOM 2509 N N . LEU A 1 383 ? 3.586 15.321 -30.814 1.00 111.71 271 LEU A N 1
ATOM 2510 C CA . LEU A 1 383 ? 3.467 16.701 -30.326 1.00 110.78 271 LEU A CA 1
ATOM 2511 C C . LEU A 1 383 ? 2.725 16.740 -28.974 1.00 112.10 271 LEU A C 1
ATOM 2512 O O . LEU A 1 383 ? 3.263 17.279 -28.004 1.00 111.76 271 LEU A O 1
ATOM 2514 N N . ARG A 1 384 ? 1.521 16.126 -28.905 1.00 106.27 272 ARG A N 1
ATOM 2515 C CA . ARG A 1 384 ? 0.688 16.038 -27.699 1.00 104.95 272 ARG A CA 1
ATOM 2516 C C . ARG A 1 384 ? 1.372 15.254 -26.555 1.00 106.44 272 ARG A C 1
ATOM 2517 O O . ARG A 1 384 ? 1.062 15.502 -25.388 1.00 106.37 272 ARG A O 1
ATOM 2519 N N . MET A 1 385 ? 2.301 14.320 -26.896 1.00 100.43 273 MET A N 1
ATOM 2520 C CA . MET A 1 385 ? 3.090 13.515 -25.953 1.00 98.83 273 MET A CA 1
ATOM 2521 C C . MET A 1 385 ? 4.160 14.392 -25.318 1.00 99.95 273 MET A C 1
ATOM 2522 O O . MET A 1 385 ? 4.356 14.337 -24.103 1.00 99.70 273 MET A O 1
ATOM 2527 N N . GLN A 1 386 ? 4.860 15.188 -26.151 1.00 94.23 274 GLN A N 1
ATOM 2528 C CA . GLN A 1 386 ? 5.929 16.092 -25.731 1.00 92.73 274 GLN A CA 1
ATOM 2529 C C . GLN A 1 386 ? 5.403 17.288 -24.937 1.00 91.37 274 GLN A C 1
ATOM 2530 O O . GLN A 1 386 ? 6.079 17.742 -24.018 1.00 90.60 274 GLN A O 1
ATOM 2536 N N . LYS A 1 387 ? 4.194 17.773 -25.260 1.00 84.71 275 LYS A N 1
ATOM 2537 C CA . LYS A 1 387 ? 3.568 18.869 -24.521 1.00 83.51 275 LYS A CA 1
ATOM 2538 C C . LYS A 1 387 ? 3.216 18.373 -23.111 1.00 85.10 275 LYS A C 1
ATOM 2539 O O . LYS A 1 387 ? 3.404 19.111 -22.141 1.00 84.81 275 LYS A O 1
ATOM 2541 N N . SER A 1 388 ? 2.745 17.107 -23.003 1.00 78.77 276 SER A N 1
ATOM 2542 C CA . SER A 1 388 ? 2.392 16.474 -21.735 1.00 77.02 276 SER A CA 1
ATOM 2543 C C . SER A 1 388 ? 3.597 16.268 -20.805 1.00 78.08 276 SER A C 1
ATOM 2544 O O . SER A 1 388 ? 3.437 16.421 -19.593 1.00 78.16 276 SER A O 1
ATOM 2547 N N . VAL A 1 389 ? 4.803 15.986 -21.368 1.00 71.42 277 VAL A N 1
ATOM 2548 C CA . VAL A 1 389 ? 6.057 15.839 -20.616 1.00 70.42 277 VAL A CA 1
ATOM 2549 C C . VAL A 1 389 ? 6.375 17.185 -19.950 1.00 76.71 277 VAL A C 1
ATOM 2550 O O . VAL A 1 389 ? 6.728 17.197 -18.772 1.00 78.42 277 VAL A O 1
ATOM 2554 N N . VAL A 1 390 ? 6.211 18.309 -20.696 1.00 72.08 278 VAL A N 1
ATOM 2555 C CA . VAL A 1 390 ? 6.449 19.678 -20.235 1.00 70.99 278 VAL A CA 1
ATOM 2556 C C . VAL A 1 390 ? 5.524 20.023 -19.064 1.00 74.34 278 VAL A C 1
ATOM 2557 O O . VAL A 1 390 ? 6.011 20.516 -18.047 1.00 76.03 278 VAL A O 1
ATOM 2561 N N . ILE A 1 391 ? 4.214 19.740 -19.196 1.00 67.60 279 ILE A N 1
ATOM 2562 C CA . ILE A 1 391 ? 3.192 20.035 -18.196 1.00 66.15 279 ILE A CA 1
ATOM 2563 C C . ILE A 1 391 ? 3.309 19.138 -16.959 1.00 67.94 279 ILE A C 1
ATOM 2564 O O . ILE A 1 391 ? 3.283 19.671 -15.850 1.00 65.69 279 ILE A O 1
ATOM 2569 N N . THR A 1 392 ? 3.439 17.788 -17.135 1.00 65.37 280 THR A N 1
ATOM 2570 C CA . THR A 1 392 ? 3.471 16.841 -15.998 1.00 64.11 280 THR A CA 1
ATOM 2571 C C . THR A 1 392 ? 4.757 16.988 -15.155 1.00 66.46 280 THR A C 1
ATOM 2572 O O . THR A 1 392 ? 4.686 16.809 -13.937 1.00 66.60 280 THR A O 1
ATOM 2576 N N . LEU A 1 393 ? 5.890 17.383 -15.774 1.00 60.91 281 LEU A N 1
ATOM 2577 C CA . LEU A 1 393 ? 7.161 17.632 -15.076 1.00 59.09 281 LEU A CA 1
ATOM 2578 C C . LEU A 1 393 ? 7.127 18.952 -14.286 1.00 63.84 281 LEU A C 1
ATOM 2579 O O . LEU A 1 393 ? 7.731 19.029 -13.208 1.00 65.47 281 LEU A O 1
ATOM 2584 N N . SER A 1 394 ? 6.444 19.989 -14.832 1.00 58.20 282 SER A N 1
ATOM 2585 C CA . SER A 1 394 ? 6.238 21.302 -14.197 1.00 56.53 282 SER A CA 1
ATOM 2586 C C . SER A 1 394 ? 5.354 21.105 -12.963 1.00 58.23 282 SER A C 1
ATOM 2587 O O . SER A 1 394 ? 5.606 21.731 -11.927 1.00 57.87 282 SER A O 1
ATOM 2590 N N . LEU A 1 395 ? 4.307 20.235 -13.091 1.00 52.06 283 LEU A N 1
ATOM 2591 C CA . LEU A 1 395 ? 3.392 19.886 -12.009 1.00 50.80 283 LEU A CA 1
ATOM 2592 C C . LEU A 1 395 ? 4.113 19.134 -10.907 1.00 53.03 283 LEU A C 1
ATOM 2593 O O . LEU A 1 395 ? 3.882 19.441 -9.740 1.00 52.20 283 LEU A O 1
ATOM 2598 N N . ALA A 1 396 ? 5.018 18.193 -11.278 1.00 48.87 284 ALA A N 1
ATOM 2599 C CA . ALA A 1 396 ? 5.850 17.422 -10.354 1.00 48.04 284 ALA A CA 1
ATOM 2600 C C . ALA A 1 396 ? 6.774 18.380 -9.587 1.00 52.29 284 ALA A C 1
ATOM 2601 O O . ALA A 1 396 ? 6.760 18.353 -8.357 1.00 51.73 284 ALA A O 1
ATOM 2603 N N . ALA A 1 397 ? 7.475 19.295 -10.299 1.00 48.96 285 ALA A N 1
ATOM 2604 C CA . ALA A 1 397 ? 8.362 20.310 -9.708 1.00 49.37 285 ALA A CA 1
ATOM 2605 C C . ALA A 1 397 ? 7.636 21.339 -8.794 1.00 55.45 285 ALA A C 1
ATOM 2606 O O . ALA A 1 397 ? 8.250 21.852 -7.852 1.00 55.71 285 ALA A O 1
ATOM 2608 N N . SER A 1 398 ? 6.324 21.590 -9.030 1.00 53.61 286 SER A N 1
ATOM 2609 C CA . SER A 1 398 ? 5.484 22.518 -8.235 1.00 53.44 286 SER A CA 1
ATOM 2610 C C . SER A 1 398 ? 5.114 21.957 -6.836 1.00 59.44 286 SER A C 1
ATOM 2611 O O . SER A 1 398 ? 4.377 22.610 -6.092 1.00 60.02 286 SER A O 1
ATOM 2614 N N . ASN A 1 399 ? 5.623 20.757 -6.476 1.00 55.66 287 ASN A N 1
ATOM 2615 C CA . ASN A 1 399 ? 5.341 20.119 -5.189 1.00 55.43 287 ASN A CA 1
ATOM 2616 C C . ASN A 1 399 ? 5.789 20.984 -3.991 1.00 60.55 287 ASN A C 1
ATOM 2617 O O . ASN A 1 399 ? 5.156 20.933 -2.938 1.00 60.40 287 ASN A O 1
ATOM 2622 N N . CYS A 1 400 ? 6.888 21.759 -4.164 1.00 57.89 288 CYS A N 1
ATOM 2623 C CA . CYS A 1 400 ? 7.471 22.648 -3.151 1.00 58.22 288 CYS A CA 1
ATOM 2624 C C . CYS A 1 400 ? 6.514 23.800 -2.745 1.00 62.68 288 CYS A C 1
ATOM 2625 O O . CYS A 1 400 ? 6.659 24.357 -1.655 1.00 63.04 288 CYS A O 1
ATOM 2628 N N . CYS A 1 401 ? 5.541 24.138 -3.619 1.00 57.30 289 CYS A N 1
ATOM 2629 C CA . CYS A 1 401 ? 4.529 25.163 -3.379 1.00 56.06 289 CYS A CA 1
ATOM 2630 C C . CYS A 1 401 ? 3.440 24.702 -2.399 1.00 58.52 289 CYS A C 1
ATOM 2631 O O . CYS A 1 401 ? 2.810 25.531 -1.758 1.00 58.93 289 CYS A O 1
ATOM 2634 N N . PHE A 1 402 ? 3.227 23.387 -2.274 1.00 53.50 290 PHE A N 1
ATOM 2635 C CA . PHE A 1 402 ? 2.223 22.810 -1.383 1.00 52.00 290 PHE A CA 1
ATOM 2636 C C . PHE A 1 402 ? 2.686 22.745 0.077 1.00 56.93 290 PHE A C 1
ATOM 2637 O O . PHE A 1 402 ? 1.845 22.766 0.975 1.00 56.86 290 PHE A O 1
ATOM 2645 N N . ASP A 1 403 ? 4.003 22.634 0.323 1.00 54.05 291 ASP A N 1
ATOM 2646 C CA . ASP A 1 403 ? 4.530 22.445 1.679 1.00 54.79 291 ASP A CA 1
ATOM 2647 C C . ASP A 1 403 ? 4.355 23.673 2.583 1.00 60.42 291 ASP A C 1
ATOM 2648 O O . ASP A 1 403 ? 3.933 23.454 3.717 1.00 59.71 291 ASP A O 1
ATOM 2653 N N . PRO A 1 404 ? 4.522 24.952 2.146 1.00 59.97 292 PRO A N 1
ATOM 2654 C CA . PRO A 1 404 ? 4.154 26.075 3.042 1.00 60.15 292 PRO A CA 1
ATOM 2655 C C . PRO A 1 404 ? 2.651 26.037 3.424 1.00 63.38 292 PRO A C 1
ATOM 2656 O O . PRO A 1 404 ? 2.329 26.323 4.576 1.00 62.96 292 PRO A O 1
ATOM 2660 N N . LEU A 1 405 ? 1.751 25.601 2.498 1.00 59.79 293 LEU A N 1
ATOM 2661 C CA . LEU A 1 405 ? 0.308 25.459 2.764 1.00 59.81 293 LEU A CA 1
ATOM 2662 C C . LEU A 1 405 ? 0.018 24.376 3.781 1.00 63.16 293 LEU A C 1
ATOM 2663 O O . LEU A 1 405 ? -0.945 24.493 4.518 1.00 62.32 293 LEU A O 1
ATOM 2668 N N . LEU A 1 406 ? 0.833 23.318 3.814 1.00 60.81 294 LEU A N 1
ATOM 2669 C CA . LEU A 1 406 ? 0.714 22.235 4.784 1.00 61.48 294 LEU A CA 1
ATOM 2670 C C . LEU A 1 406 ? 1.018 22.782 6.179 1.00 70.28 294 LEU A C 1
ATOM 2671 O O . LEU A 1 406 ? 0.332 22.423 7.120 1.00 70.15 294 LEU A O 1
ATOM 2676 N N . TYR A 1 407 ? 1.996 23.695 6.298 1.00 71.80 295 TYR A N 1
ATOM 2677 C CA . TYR A 1 407 ? 2.353 24.336 7.567 1.00 73.79 295 TYR A CA 1
ATOM 2678 C C . TYR A 1 407 ? 1.262 25.306 8.085 1.00 75.99 295 TYR A C 1
ATOM 2679 O O . TYR A 1 407 ? 1.046 25.341 9.295 1.00 74.54 295 TYR A O 1
ATOM 2688 N N . PHE A 1 408 ? 0.593 26.094 7.199 1.00 73.38 296 PHE A N 1
ATOM 2689 C CA . PHE A 1 408 ? -0.490 27.005 7.628 1.00 74.56 296 PHE A CA 1
ATOM 2690 C C . PHE A 1 408 ? -1.709 26.225 8.163 1.00 77.23 296 PHE A C 1
ATOM 2691 O O . PHE A 1 408 ? -2.264 26.616 9.189 1.00 76.10 296 PHE A O 1
ATOM 2699 N N . PHE A 1 409 ? -2.123 25.130 7.463 1.00 73.40 297 PHE A N 1
ATOM 2700 C CA . PHE A 1 409 ? -3.351 24.377 7.760 1.00 73.05 297 PHE A CA 1
ATOM 2701 C C . PHE A 1 409 ? -3.203 23.241 8.764 1.00 77.49 297 PHE A C 1
ATOM 2702 O O . PHE A 1 409 ? -4.206 22.866 9.371 1.00 77.19 297 PHE A O 1
ATOM 2710 N N . SER A 1 410 ? -1.975 22.732 8.980 1.00 74.81 298 SER A N 1
ATOM 2711 C CA . SER A 1 410 ? -1.730 21.595 9.877 1.00 74.95 298 SER A CA 1
ATOM 2712 C C . SER A 1 410 ? -0.663 21.845 10.979 1.00 81.49 298 SER A C 1
ATOM 2713 O O . SER A 1 410 ? -0.333 20.920 11.736 1.00 81.70 298 SER A O 1
ATOM 2716 N N . GLY A 1 411 ? -0.172 23.084 11.080 1.00 78.80 299 GLY A N 1
ATOM 2717 C CA . GLY A 1 411 ? 0.842 23.473 12.058 1.00 105.66 299 GLY A CA 1
ATOM 2718 C C . GLY A 1 411 ? 0.276 24.127 13.299 1.00 136.53 299 GLY A C 1
ATOM 2719 O O . GLY A 1 411 ? 0.974 24.881 13.980 1.00 101.54 299 GLY A O 1
ATOM 2720 N N . CYS B 1 17 ? -6.089 -16.222 -36.517 1.00 147.01 14 CYS B N 1
ATOM 2721 C CA . CYS B 1 17 ? -5.302 -16.674 -37.662 1.00 147.16 14 CYS B CA 1
ATOM 2722 C C . CYS B 1 17 ? -5.069 -18.203 -37.633 1.00 151.47 14 CYS B C 1
ATOM 2723 O O . CYS B 1 17 ? -5.987 -18.952 -37.982 1.00 151.44 14 CYS B O 1
ATOM 2726 N N . HIS B 1 18 ? -3.864 -18.664 -37.224 1.00 147.40 15 HIS B N 1
ATOM 2727 C CA . HIS B 1 18 ? -3.535 -20.082 -37.089 1.00 146.68 15 HIS B CA 1
ATOM 2728 C C . HIS B 1 18 ? -3.584 -20.444 -35.606 1.00 148.52 15 HIS B C 1
ATOM 2729 O O . HIS B 1 18 ? -2.797 -19.920 -34.806 1.00 148.04 15 HIS B O 1
ATOM 2736 N N . ASP B 1 19 ? -4.531 -21.320 -35.241 1.00 143.38 16 ASP B N 1
ATOM 2737 C CA . ASP B 1 19 ? -4.699 -21.748 -33.859 1.00 142.42 16 ASP B CA 1
ATOM 2738 C C . ASP B 1 19 ? -4.128 -23.147 -33.594 1.00 143.28 16 ASP B C 1
ATOM 2739 O O . ASP B 1 19 ? -4.605 -24.151 -34.134 1.00 142.69 16 ASP B O 1
ATOM 2744 N N . THR B 1 20 ? -3.069 -23.177 -32.774 1.00 137.35 17 THR B N 1
ATOM 2745 C CA . THR B 1 20 ? -2.377 -24.372 -32.287 1.00 135.89 17 THR B CA 1
ATOM 2746 C C . THR B 1 20 ? -2.658 -24.476 -30.770 1.00 137.19 17 THR B C 1
ATOM 2747 O O . THR B 1 20 ? -2.200 -25.418 -30.113 1.00 137.03 17 THR B O 1
ATOM 2751 N N . ILE B 1 21 ? -3.442 -23.511 -30.232 1.00 131.30 18 ILE B N 1
ATOM 2752 C CA . ILE B 1 21 ? -3.752 -23.424 -28.807 1.00 130.09 18 ILE B CA 1
ATOM 2753 C C . ILE B 1 21 ? -4.928 -24.302 -28.380 1.00 131.70 18 ILE B C 1
ATOM 2754 O O . ILE B 1 21 ? -4.897 -24.814 -27.263 1.00 131.48 18 ILE B O 1
ATOM 2756 N N . ASP B 1 22 ? -5.953 -24.471 -29.250 1.00 126.20 19 ASP B N 1
ATOM 2757 C CA . ASP B 1 22 ? -7.193 -25.227 -28.989 1.00 124.97 19 ASP B CA 1
ATOM 2758 C C . ASP B 1 22 ? -6.995 -26.608 -28.321 1.00 125.01 19 ASP B C 1
ATOM 2759 O O . ASP B 1 22 ? -7.703 -26.908 -27.357 1.00 124.60 19 ASP B O 1
ATOM 2764 N N . ASP B 1 23 ? -6.032 -27.421 -28.794 1.00 118.47 20 ASP B N 1
ATOM 2765 C CA . ASP B 1 23 ? -5.771 -28.728 -28.180 1.00 117.16 20 ASP B CA 1
ATOM 2766 C C . ASP B 1 23 ? -4.992 -28.604 -26.866 1.00 115.70 20 ASP B C 1
ATOM 2767 O O . ASP B 1 23 ? -5.224 -29.389 -25.946 1.00 114.48 20 ASP B O 1
ATOM 2772 N N . PHE B 1 24 ? -4.089 -27.606 -26.774 1.00 109.31 21 PHE B N 1
ATOM 2773 C CA . PHE B 1 24 ? -3.298 -27.309 -25.573 1.00 107.54 21 PHE B CA 1
ATOM 2774 C C . PHE B 1 24 ? -4.228 -26.846 -24.423 1.00 106.85 21 PHE B C 1
ATOM 2775 O O . PHE B 1 24 ? -4.080 -27.342 -23.301 1.00 106.89 21 PHE B O 1
ATOM 2783 N N . ARG B 1 25 ? -5.148 -25.868 -24.709 1.00 98.42 22 ARG B N 1
ATOM 2784 C CA . ARG B 1 25 ? -6.155 -25.316 -23.788 1.00 96.21 22 ARG B CA 1
ATOM 2785 C C . ARG B 1 25 ? -6.939 -26.473 -23.166 1.00 96.87 22 ARG B C 1
ATOM 2786 O O . ARG B 1 25 ? -6.968 -26.603 -21.947 1.00 95.16 22 ARG B O 1
ATOM 2794 N N . ASN B 1 26 ? -7.520 -27.347 -24.029 1.00 92.53 23 ASN B N 1
ATOM 2795 C CA . ASN B 1 26 ? -8.326 -28.515 -23.663 1.00 91.64 23 ASN B CA 1
ATOM 2796 C C . ASN B 1 26 ? -7.557 -29.583 -22.853 1.00 93.60 23 ASN B C 1
ATOM 2797 O O . ASN B 1 26 ? -8.184 -30.260 -22.029 1.00 92.14 23 ASN B O 1
ATOM 2802 N N . GLN B 1 27 ? -6.208 -29.716 -23.073 1.00 88.96 24 GLN B N 1
ATOM 2803 C CA . GLN B 1 27 ? -5.355 -30.693 -22.379 1.00 88.27 24 GLN B CA 1
ATOM 2804 C C . GLN B 1 27 ? -4.909 -30.226 -20.986 1.00 90.93 24 GLN B C 1
ATOM 2805 O O . GLN B 1 27 ? -5.048 -30.974 -20.008 1.00 90.63 24 GLN B O 1
ATOM 2807 N N . VAL B 1 28 ? -4.371 -28.990 -20.906 1.00 85.80 25 VAL B N 1
ATOM 2808 C CA . VAL B 1 28 ? -3.881 -28.367 -19.670 1.00 84.27 25 VAL B CA 1
ATOM 2809 C C . VAL B 1 28 ? -5.062 -28.054 -18.743 1.00 84.38 25 VAL B C 1
ATOM 2810 O O . VAL B 1 28 ? -5.004 -28.391 -17.557 1.00 84.30 25 VAL B O 1
ATOM 2814 N N . TYR B 1 29 ? -6.142 -27.467 -19.301 1.00 77.91 26 TYR B N 1
ATOM 2815 C CA . TYR B 1 29 ? -7.348 -27.140 -18.547 1.00 77.31 26 TYR B CA 1
ATOM 2816 C C . TYR B 1 29 ? -7.979 -28.351 -17.876 1.00 80.10 26 TYR B C 1
ATOM 2817 O O . TYR B 1 29 ? -8.227 -28.286 -16.678 1.00 79.88 26 TYR B O 1
ATOM 2826 N N . SER B 1 30 ? -8.161 -29.471 -18.608 1.00 76.50 27 SER B N 1
ATOM 2827 C CA . SER B 1 30 ? -8.712 -30.726 -18.077 1.00 75.81 27 SER B CA 1
ATOM 2828 C C . SER B 1 30 ? -7.883 -31.312 -16.920 1.00 76.41 27 SER B C 1
ATOM 2829 O O . SER B 1 30 ? -8.457 -31.717 -15.903 1.00 75.85 27 SER B O 1
ATOM 2832 N N . THR B 1 31 ? -6.543 -31.334 -17.067 1.00 70.25 28 THR B N 1
ATOM 2833 C CA . THR B 1 31 ? -5.632 -31.873 -16.060 1.00 69.58 28 THR B CA 1
ATOM 2834 C C . THR B 1 31 ? -5.661 -31.054 -14.755 1.00 72.08 28 THR B C 1
ATOM 2835 O O . THR B 1 31 ? -6.017 -31.584 -13.693 1.00 69.80 28 THR B O 1
ATOM 2839 N N . LEU B 1 32 ? -5.307 -29.758 -14.854 1.00 69.19 29 LEU B N 1
ATOM 2840 C CA . LEU B 1 32 ? -5.219 -28.852 -13.714 1.00 68.79 29 LEU B CA 1
ATOM 2841 C C . LEU B 1 32 ? -6.545 -28.668 -12.964 1.00 69.68 29 LEU B C 1
ATOM 2842 O O . LEU B 1 32 ? -6.534 -28.773 -11.733 1.00 68.45 29 LEU B O 1
ATOM 2847 N N . TYR B 1 33 ? -7.680 -28.456 -13.677 1.00 64.67 30 TYR B N 1
ATOM 2848 C CA . TYR B 1 33 ? -8.977 -28.334 -13.008 1.00 65.18 30 TYR B CA 1
ATOM 2849 C C . TYR B 1 33 ? -9.353 -29.622 -12.280 1.00 73.87 30 TYR B C 1
ATOM 2850 O O . TYR B 1 33 ? -9.839 -29.545 -11.151 1.00 75.07 30 TYR B O 1
ATOM 2859 N N . SER B 1 34 ? -9.074 -30.806 -12.891 1.00 71.87 31 SER B N 1
ATOM 2860 C CA . SER B 1 34 ? -9.316 -32.114 -12.267 1.00 71.55 31 SER B CA 1
ATOM 2861 C C . SER B 1 34 ? -8.523 -32.251 -10.964 1.00 73.75 31 SER B C 1
ATOM 2862 O O . SER B 1 34 ? -9.092 -32.608 -9.939 1.00 72.99 31 SER B O 1
ATOM 2865 N N . MET B 1 35 ? -7.235 -31.898 -10.997 1.00 70.80 32 MET B N 1
ATOM 2866 C CA . MET B 1 35 ? -6.359 -31.915 -9.820 1.00 71.34 32 MET B CA 1
ATOM 2867 C C . MET B 1 35 ? -6.832 -30.961 -8.708 1.00 73.35 32 MET B C 1
ATOM 2868 O O . MET B 1 35 ? -6.920 -31.394 -7.554 1.00 72.76 32 MET B O 1
ATOM 2873 N N . ILE B 1 36 ? -7.129 -29.668 -9.063 1.00 67.47 33 ILE B N 1
ATOM 2874 C CA . ILE B 1 36 ? -7.603 -28.635 -8.130 1.00 66.25 33 ILE B CA 1
ATOM 2875 C C . ILE B 1 36 ? -8.947 -29.071 -7.473 1.00 72.00 33 ILE B C 1
ATOM 2876 O O . ILE B 1 36 ? -9.101 -28.926 -6.253 1.00 73.13 33 ILE B O 1
ATOM 2881 N N . SER B 1 37 ? -9.881 -29.647 -8.263 1.00 67.14 34 SER B N 1
ATOM 2882 C CA . SER B 1 37 ? -11.167 -30.125 -7.746 1.00 66.88 34 SER B CA 1
ATOM 2883 C C . SER B 1 37 ? -11.002 -31.223 -6.679 1.00 71.94 34 SER B C 1
ATOM 2884 O O . SER B 1 37 ? -11.679 -31.156 -5.649 1.00 72.56 34 SER B O 1
ATOM 2887 N N . VAL B 1 38 ? -10.106 -32.225 -6.920 1.00 66.28 35 VAL B N 1
ATOM 2888 C CA . VAL B 1 38 ? -9.922 -33.338 -5.988 1.00 65.59 35 VAL B CA 1
ATOM 2889 C C . VAL B 1 38 ? -9.189 -32.866 -4.715 1.00 66.04 35 VAL B C 1
ATOM 2890 O O . VAL B 1 38 ? -9.726 -33.050 -3.623 1.00 64.01 35 VAL B O 1
ATOM 2894 N N . VAL B 1 39 ? -8.019 -32.215 -4.853 1.00 62.34 36 VAL B N 1
ATOM 2895 C CA . VAL B 1 39 ? -7.226 -31.679 -3.723 1.00 62.24 36 VAL B CA 1
ATOM 2896 C C . VAL B 1 39 ? -8.008 -30.601 -2.903 1.00 68.47 36 VAL B C 1
ATOM 2897 O O . VAL B 1 39 ? -7.949 -30.594 -1.658 1.00 68.37 36 VAL B O 1
ATOM 2901 N N . GLY B 1 40 ? -8.722 -29.724 -3.619 1.00 64.79 37 GLY B N 1
ATOM 2902 C CA . GLY B 1 40 ? -9.519 -28.652 -3.038 1.00 65.41 37 GLY B CA 1
ATOM 2903 C C . GLY B 1 40 ? -10.728 -29.128 -2.259 1.00 71.37 37 GLY B C 1
ATOM 2904 O O . GLY B 1 40 ? -10.948 -28.680 -1.129 1.00 71.00 37 GLY B O 1
ATOM 2905 N N . PHE B 1 41 ? -11.524 -30.038 -2.854 1.00 69.47 38 PHE B N 1
ATOM 2906 C CA . PHE B 1 41 ? -12.707 -30.596 -2.203 1.00 69.76 38 PHE B CA 1
ATOM 2907 C C . PHE B 1 41 ? -12.361 -31.369 -0.920 1.00 73.02 38 PHE B C 1
ATOM 2908 O O . PHE B 1 41 ? -12.933 -31.054 0.127 1.00 72.80 38 PHE B O 1
ATOM 2916 N N . PHE B 1 42 ? -11.414 -32.346 -0.988 1.00 68.17 39 PHE B N 1
ATOM 2917 C CA . PHE B 1 42 ? -11.017 -33.137 0.179 1.00 67.46 39 PHE B CA 1
ATOM 2918 C C . PHE B 1 42 ? -10.230 -32.365 1.245 1.00 70.17 39 PHE B C 1
ATOM 2919 O O . PHE B 1 42 ? -10.484 -32.575 2.435 1.00 69.05 39 PHE B O 1
ATOM 2927 N N . GLY B 1 43 ? -9.257 -31.538 0.831 1.00 66.33 40 GLY B N 1
ATOM 2928 C CA . GLY B 1 43 ? -8.446 -30.738 1.744 1.00 65.68 40 GLY B CA 1
ATOM 2929 C C . GLY B 1 43 ? -9.261 -29.705 2.510 1.00 70.33 40 GLY B C 1
ATOM 2930 O O . GLY B 1 43 ? -9.105 -29.552 3.724 1.00 69.80 40 GLY B O 1
ATOM 2931 N N . ASN B 1 44 ? -10.162 -28.998 1.807 1.00 67.30 41 ASN B N 1
ATOM 2932 C CA . ASN B 1 44 ? -10.994 -27.995 2.450 1.00 67.03 41 ASN B CA 1
ATOM 2933 C C . ASN B 1 44 ? -12.119 -28.634 3.225 1.00 73.99 41 ASN B C 1
ATOM 2934 O O . ASN B 1 44 ? -12.310 -28.263 4.377 1.00 74.04 41 ASN B O 1
ATOM 2939 N N . GLY B 1 45 ? -12.761 -29.656 2.638 1.00 72.76 42 GLY B N 1
ATOM 2940 C CA . GLY B 1 45 ? -13.813 -30.463 3.257 1.00 73.31 42 GLY B CA 1
ATOM 2941 C C . GLY B 1 45 ? -13.372 -31.017 4.600 1.00 79.61 42 GLY B C 1
ATOM 2942 O O . GLY B 1 45 ? -14.116 -30.960 5.581 1.00 79.82 42 GLY B O 1
ATOM 2943 N N . PHE B 1 46 ? -12.115 -31.471 4.672 1.00 78.32 43 PHE B N 1
ATOM 2944 C CA . PHE B 1 46 ? -11.501 -31.966 5.901 1.00 78.85 43 PHE B CA 1
ATOM 2945 C C . PHE B 1 46 ? -11.327 -30.842 6.931 1.00 84.66 43 PHE B C 1
ATOM 2946 O O . PHE B 1 46 ? -11.666 -31.042 8.101 1.00 84.11 43 PHE B O 1
ATOM 2954 N N . VAL B 1 47 ? -10.788 -29.674 6.490 1.00 82.35 44 VAL B N 1
ATOM 2955 C CA . VAL B 1 47 ? -10.553 -28.483 7.328 1.00 82.07 44 VAL B CA 1
ATOM 2956 C C . VAL B 1 47 ? -11.887 -27.966 7.896 1.00 84.05 44 VAL B C 1
ATOM 2957 O O . VAL B 1 47 ? -11.967 -27.638 9.084 1.00 82.93 44 VAL B O 1
ATOM 2961 N N . LEU B 1 48 ? -12.939 -27.980 7.071 1.00 80.76 45 LEU B N 1
ATOM 2962 C CA . LEU B 1 48 ? -14.274 -27.574 7.484 1.00 81.07 45 LEU B CA 1
ATOM 2963 C C . LEU B 1 48 ? -14.826 -28.539 8.534 1.00 88.53 45 LEU B C 1
ATOM 2964 O O . LEU B 1 48 ? -15.350 -28.075 9.546 1.00 88.84 45 LEU B O 1
ATOM 2969 N N . TYR B 1 49 ? -14.636 -29.874 8.327 1.00 86.56 46 TYR B N 1
ATOM 2970 C CA . TYR B 1 49 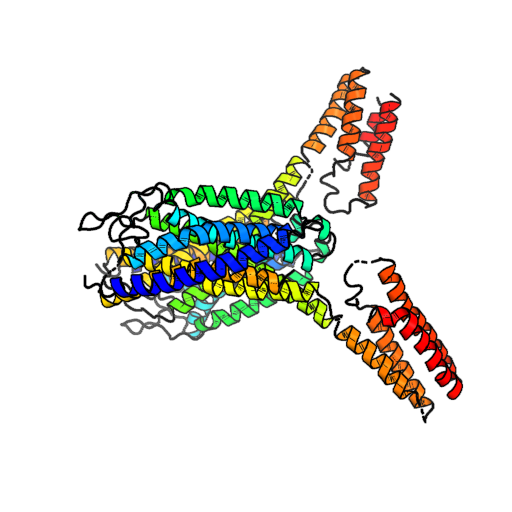? -15.054 -30.936 9.247 1.00 86.62 46 TYR B CA 1
ATOM 2971 C C . TYR B 1 49 ? -14.393 -30.732 10.614 1.00 91.26 46 TYR B C 1
ATOM 2972 O O . TYR B 1 49 ? -15.108 -30.623 11.607 1.00 91.10 46 TYR B O 1
ATOM 2981 N N . VAL B 1 50 ? -13.045 -30.631 10.649 1.00 88.37 47 VAL B N 1
ATOM 2982 C CA . VAL B 1 50 ? -12.229 -30.409 11.853 1.00 88.82 47 VAL B CA 1
ATOM 2983 C C . VAL B 1 50 ? -12.629 -29.112 12.603 1.00 97.55 47 VAL B C 1
ATOM 2984 O O . VAL B 1 50 ? -12.683 -29.141 13.832 1.00 97.92 47 VAL B O 1
ATOM 2988 N N . LEU B 1 51 ? -12.944 -28.010 11.876 1.00 96.31 48 LEU B N 1
ATOM 2989 C CA . LEU B 1 51 ? -13.352 -26.727 12.480 1.00 97.02 48 LEU B CA 1
ATOM 2990 C C . LEU B 1 51 ? -14.790 -26.715 13.028 1.00 105.53 48 LEU B C 1
ATOM 2991 O O . LEU B 1 51 ? -15.051 -26.049 14.036 1.00 105.21 48 LEU B O 1
ATOM 2996 N N . ILE B 1 52 ? -15.718 -27.417 12.349 1.00 105.46 49 ILE B N 1
ATOM 2997 C CA . ILE B 1 52 ? -17.122 -27.516 12.756 1.00 106.83 49 ILE B CA 1
ATOM 2998 C C . ILE B 1 52 ? -17.227 -28.337 14.053 1.00 115.53 49 ILE B C 1
ATOM 2999 O O . ILE B 1 52 ? -17.907 -27.909 14.986 1.00 115.47 49 ILE B O 1
ATOM 3004 N N . LYS B 1 53 ? -16.498 -29.475 14.124 1.00 115.54 50 LYS B N 1
ATOM 3005 C CA . LYS B 1 53 ? -16.463 -30.390 15.274 1.00 116.96 50 LYS B CA 1
ATOM 3006 C C . LYS B 1 53 ? -15.464 -29.972 16.386 1.00 124.84 50 LYS B C 1
ATOM 3007 O O . LYS B 1 53 ? -15.051 -30.810 17.190 1.00 123.84 50 LYS B O 1
ATOM 3009 N N . THR B 1 54 ? -15.071 -28.678 16.405 1.00 125.40 51 THR B N 1
ATOM 3010 C CA . THR B 1 54 ? -14.229 -28.005 17.412 1.00 127.09 51 THR B CA 1
ATOM 3011 C C . THR B 1 54 ? -14.784 -26.567 17.600 1.00 134.50 51 THR B C 1
ATOM 3012 O O . THR B 1 54 ? -14.022 -25.596 17.695 1.00 133.70 51 THR B O 1
ATOM 3016 N N . TYR B 1 55 ? -16.131 -26.454 17.640 1.00 133.97 52 TYR B N 1
ATOM 3017 C CA . TYR B 1 55 ? -16.880 -25.202 17.793 1.00 135.13 52 TYR B CA 1
ATOM 3018 C C . TYR B 1 55 ? -16.832 -24.629 19.227 1.00 141.14 52 TYR B C 1
ATOM 3019 O O . TYR B 1 55 ? -17.156 -23.447 19.420 1.00 140.30 52 TYR B O 1
ATOM 3021 N N . HIS B 1 56 ? -16.417 -25.476 20.217 1.00 139.06 53 HIS B N 1
ATOM 3022 C CA . HIS B 1 56 ? -16.274 -25.185 21.656 1.00 139.12 53 HIS B CA 1
ATOM 3023 C C . HIS B 1 56 ? -15.551 -23.853 21.939 1.00 140.60 53 HIS B C 1
ATOM 3024 O O . HIS B 1 56 ? -16.016 -23.073 22.777 1.00 140.19 53 HIS B O 1
ATOM 3031 N N . LYS B 1 57 ? -14.425 -23.606 21.230 1.00 134.75 54 LYS B N 1
ATOM 3032 C CA . LYS B 1 57 ? -13.606 -22.395 21.341 1.00 133.04 54 LYS B CA 1
ATOM 3033 C C . LYS B 1 57 ? -13.267 -21.852 19.925 1.00 132.74 54 LYS B C 1
ATOM 3034 O O . LYS B 1 57 ? -12.358 -22.376 19.264 1.00 132.97 54 LYS B O 1
ATOM 3040 N N . LYS B 1 58 ? -14.030 -20.835 19.450 1.00 124.44 55 LYS B N 1
ATOM 3041 C CA . LYS B 1 58 ? -13.804 -20.250 18.124 1.00 122.00 55 LYS B CA 1
ATOM 3042 C C . LYS B 1 58 ? -13.004 -18.946 18.179 1.00 121.06 55 LYS B C 1
ATOM 3043 O O . LYS B 1 58 ? -13.395 -18.005 18.874 1.00 120.96 55 LYS B O 1
ATOM 3045 N N . SER B 1 59 ? -11.872 -18.910 17.451 1.00 112.85 56 SER B N 1
ATOM 3046 C CA . SER B 1 59 ? -10.977 -17.755 17.349 1.00 109.77 56 SER B CA 1
ATOM 3047 C C . SER B 1 59 ? -11.392 -16.904 16.151 1.00 106.69 56 SER B C 1
ATOM 3048 O O . SER B 1 59 ? -12.192 -17.362 15.334 1.00 106.02 56 SER B O 1
ATOM 3051 N N . ALA B 1 60 ? -10.809 -15.688 16.011 1.00 97.91 57 ALA B N 1
ATOM 3052 C CA . ALA B 1 60 ? -11.042 -14.825 14.849 1.00 94.75 57 ALA B CA 1
ATOM 3053 C C . ALA B 1 60 ? -10.443 -15.522 13.610 1.00 91.91 57 ALA B C 1
ATOM 3054 O O . ALA B 1 60 ? -11.079 -15.543 12.557 1.00 90.23 57 ALA B O 1
ATOM 3056 N N . PHE B 1 61 ? -9.262 -16.168 13.777 1.00 85.25 58 PHE B N 1
ATOM 3057 C CA . PHE B 1 61 ? -8.581 -16.945 12.732 1.00 83.63 58 PHE B CA 1
ATOM 3058 C C . PHE B 1 61 ? -9.469 -18.085 12.232 1.00 83.67 58 PHE B C 1
ATOM 3059 O O . PHE B 1 61 ? -9.506 -18.321 11.028 1.00 83.11 58 PHE B O 1
ATOM 3067 N N . GLN B 1 62 ? -10.178 -18.776 13.150 1.00 78.05 59 GLN B N 1
ATOM 3068 C CA . GLN B 1 62 ? -11.090 -19.880 12.830 1.00 76.90 59 GLN B CA 1
ATOM 3069 C C . GLN B 1 62 ? -12.290 -19.402 12.013 1.00 79.51 59 GLN B C 1
ATOM 3070 O O . GLN B 1 62 ? -12.695 -20.112 11.091 1.00 78.53 59 GLN B O 1
ATOM 3072 N N . VAL B 1 63 ? -12.827 -18.177 12.325 1.00 75.15 60 VAL B N 1
ATOM 3073 C CA . VAL B 1 63 ? -13.953 -17.532 11.616 1.00 73.94 60 VAL B CA 1
ATOM 3074 C C . VAL B 1 63 ? -13.523 -17.327 10.153 1.00 76.07 60 VAL B C 1
ATOM 3075 O O . VAL B 1 63 ? -14.215 -17.784 9.239 1.00 75.22 60 VAL B O 1
ATOM 3079 N N . TYR B 1 64 ? -12.337 -16.703 9.951 1.00 71.30 61 TYR B N 1
ATOM 3080 C CA . TYR B 1 64 ? -11.736 -16.486 8.632 1.00 69.51 61 TYR B CA 1
ATOM 3081 C C . TYR B 1 64 ? -11.458 -17.815 7.934 1.00 71.92 61 TYR B C 1
ATOM 3082 O O . TYR B 1 64 ? -11.725 -17.927 6.740 1.00 72.04 61 TYR B O 1
ATOM 3091 N N . MET B 1 65 ? -10.988 -18.833 8.685 1.00 67.61 62 MET B N 1
ATOM 3092 C CA . MET B 1 65 ? -10.730 -20.179 8.160 1.00 67.40 62 MET B CA 1
ATOM 3093 C C . MET B 1 65 ? -11.995 -20.860 7.620 1.00 71.81 62 MET B C 1
ATOM 3094 O O . MET B 1 65 ? -11.946 -21.397 6.512 1.00 72.95 62 MET B O 1
ATOM 3099 N N . ILE B 1 66 ? -13.114 -20.850 8.388 1.00 67.09 63 ILE B N 1
ATOM 3100 C CA . ILE B 1 66 ? -14.399 -21.453 7.977 1.00 66.94 63 ILE B CA 1
ATOM 3101 C C . ILE B 1 66 ? -14.889 -20.789 6.672 1.00 71.26 63 ILE B C 1
ATOM 3102 O O . ILE B 1 66 ? -15.310 -21.482 5.744 1.00 70.46 63 ILE B O 1
ATOM 3107 N N . ASN B 1 67 ? -14.801 -19.441 6.610 1.00 67.92 64 ASN B N 1
ATOM 3108 C CA . ASN B 1 67 ? -15.222 -18.633 5.466 1.00 66.90 64 ASN B CA 1
ATOM 3109 C C . ASN B 1 67 ? -14.408 -18.894 4.205 1.00 68.51 64 ASN B C 1
ATOM 3110 O O . ASN B 1 67 ? -14.994 -18.941 3.117 1.00 68.46 64 ASN B O 1
ATOM 3115 N N . LEU B 1 68 ? -13.074 -19.095 4.357 1.00 62.42 65 LEU B N 1
ATOM 3116 C CA . LEU B 1 68 ? -12.166 -19.454 3.262 1.00 61.30 65 LEU B CA 1
ATOM 3117 C C . LEU B 1 68 ? -12.544 -20.843 2.711 1.00 64.65 65 LEU B C 1
ATOM 3118 O O . LEU B 1 68 ? -12.684 -20.985 1.494 1.00 63.49 65 LEU B O 1
ATOM 3123 N N . ALA B 1 69 ? -12.750 -21.850 3.607 1.00 60.96 66 ALA B N 1
ATOM 3124 C CA . ALA B 1 69 ? -13.133 -23.216 3.239 1.00 61.09 66 ALA B CA 1
ATOM 3125 C C . ALA B 1 69 ? -14.455 -23.245 2.450 1.00 66.89 66 ALA B C 1
ATOM 3126 O O . ALA B 1 69 ? -14.529 -23.952 1.436 1.00 67.62 66 ALA B O 1
ATOM 3128 N N . VAL B 1 70 ? -15.480 -22.455 2.897 1.00 61.94 67 VAL B N 1
ATOM 3129 C CA . VAL B 1 70 ? -16.791 -22.362 2.248 1.00 60.88 67 VAL B CA 1
ATOM 3130 C C . VAL B 1 70 ? -16.671 -21.706 0.860 1.00 67.79 67 VAL B C 1
ATOM 3131 O O . VAL B 1 70 ? -17.274 -22.196 -0.099 1.00 67.07 67 VAL B O 1
ATOM 3135 N N . ALA B 1 71 ? -15.876 -20.615 0.752 1.00 66.91 68 ALA B N 1
ATOM 3136 C CA . ALA B 1 71 ? -15.640 -19.907 -0.518 1.00 67.76 68 ALA B CA 1
ATOM 3137 C C . ALA B 1 71 ? -14.895 -20.810 -1.512 1.00 71.92 68 ALA B C 1
ATOM 3138 O O . ALA B 1 71 ? -15.181 -20.764 -2.718 1.00 72.09 68 ALA B O 1
ATOM 3140 N N . ASP B 1 72 ? -13.979 -21.660 -0.992 1.00 67.14 69 ASP B N 1
ATOM 3141 C CA . ASP B 1 72 ? -13.227 -22.631 -1.781 1.00 66.22 69 ASP B CA 1
ATOM 3142 C C . ASP B 1 72 ? -14.133 -23.751 -2.264 1.00 70.31 69 ASP B C 1
ATOM 3143 O O . ASP B 1 72 ? -14.065 -24.120 -3.442 1.00 70.10 69 ASP B O 1
ATOM 3148 N N . LEU B 1 73 ? -14.989 -24.270 -1.359 1.00 67.71 70 LEU B N 1
ATOM 3149 C CA . LEU B 1 73 ? -15.907 -25.370 -1.638 1.00 68.59 70 LEU B CA 1
ATOM 3150 C C . LEU B 1 73 ? -16.960 -25.053 -2.692 1.00 75.10 70 LEU B C 1
ATOM 3151 O O . LEU B 1 73 ? -17.211 -25.908 -3.547 1.00 75.44 70 LEU B O 1
ATOM 3156 N N . LEU B 1 74 ? -17.534 -23.831 -2.671 1.00 72.77 71 LEU B N 1
ATOM 3157 C CA . LEU B 1 74 ? -18.531 -23.387 -3.651 1.00 73.47 71 LEU B CA 1
ATOM 3158 C C . LEU B 1 74 ? -17.936 -23.309 -5.075 1.00 75.58 71 LEU B C 1
ATOM 3159 O O . LEU B 1 74 ? -18.652 -23.561 -6.044 1.00 74.65 71 LEU B O 1
ATOM 3164 N N . CYS B 1 75 ? -16.633 -22.972 -5.192 1.00 71.93 72 CYS B N 1
ATOM 3165 C CA . CYS B 1 75 ? -15.934 -22.916 -6.475 1.00 71.59 72 CYS B CA 1
ATOM 3166 C C . CYS B 1 75 ? -15.480 -24.317 -6.975 1.00 77.06 72 CYS B C 1
ATOM 3167 O O . CYS B 1 75 ? -15.583 -24.587 -8.182 1.00 75.87 72 CYS B O 1
ATOM 3170 N N . VAL B 1 76 ? -14.971 -25.201 -6.057 1.00 74.67 73 VAL B N 1
ATOM 3171 C CA . VAL B 1 76 ? -14.522 -26.558 -6.452 1.00 75.11 73 VAL B CA 1
ATOM 3172 C C . VAL B 1 76 ? -15.700 -27.410 -6.969 1.00 79.02 73 VAL B C 1
ATOM 3173 O O . VAL B 1 76 ? -15.470 -28.342 -7.734 1.00 80.12 73 VAL B O 1
ATOM 3177 N N . CYS B 1 77 ? -16.935 -27.087 -6.565 1.00 74.51 74 CYS B N 1
ATOM 3178 C CA . CYS B 1 77 ? -18.127 -27.801 -7.013 1.00 75.19 74 CYS B CA 1
ATOM 3179 C C . CYS B 1 77 ? -18.550 -27.406 -8.437 1.00 77.25 74 CYS B C 1
ATOM 3180 O O . CYS B 1 77 ? -19.342 -28.117 -9.052 1.00 77.20 74 CYS B O 1
ATOM 3183 N N . THR B 1 78 ? -17.997 -26.298 -8.971 1.00 71.66 75 THR B N 1
ATOM 3184 C CA . THR B 1 78 ? -18.268 -25.824 -10.333 1.00 70.31 75 THR B CA 1
ATOM 3185 C C . THR B 1 78 ? -17.155 -26.236 -11.309 1.00 73.11 75 THR B C 1
ATOM 3186 O O . THR B 1 78 ? -17.433 -26.456 -12.488 1.00 72.05 75 THR B O 1
ATOM 3190 N N . LEU B 1 79 ? -15.908 -26.378 -10.815 1.00 70.37 76 LEU B N 1
ATOM 3191 C CA . LEU B 1 79 ? -14.752 -26.792 -11.624 1.00 70.22 76 LEU B CA 1
ATOM 3192 C C . LEU B 1 79 ? -14.976 -28.110 -12.404 1.00 75.72 76 LEU B C 1
ATOM 3193 O O . LEU B 1 79 ? -14.558 -28.126 -13.565 1.00 75.49 76 LEU B O 1
ATOM 3198 N N . PRO B 1 80 ? -15.674 -29.178 -11.872 1.00 73.31 77 PRO B N 1
ATOM 3199 C CA . PRO B 1 80 ? -15.949 -30.373 -12.703 1.00 72.90 77 PRO B CA 1
ATOM 3200 C C . PRO B 1 80 ? -16.696 -30.069 -14.012 1.00 76.52 77 PRO B C 1
ATOM 3201 O O . PRO B 1 80 ? -16.478 -30.787 -14.989 1.00 76.59 77 PRO B O 1
ATOM 3205 N N . LEU B 1 81 ? -17.544 -28.998 -14.050 1.00 72.48 78 LEU B N 1
ATOM 3206 C CA . LEU B 1 81 ? -18.255 -28.580 -15.268 1.00 71.72 78 LEU B CA 1
ATOM 3207 C C . LEU B 1 81 ? -17.259 -28.037 -16.298 1.00 77.09 78 LEU B C 1
ATOM 3208 O O . LEU B 1 81 ? -17.378 -28.359 -17.484 1.00 75.99 78 LEU B O 1
ATOM 3213 N N . ARG B 1 82 ? -16.262 -27.233 -15.833 1.00 75.04 79 ARG B N 1
ATOM 3214 C CA . ARG B 1 82 ? -15.180 -26.697 -16.666 1.00 75.13 79 ARG B CA 1
ATOM 3215 C C . ARG B 1 82 ? -14.402 -27.861 -17.292 1.00 80.82 79 ARG B C 1
ATOM 3216 O O . ARG B 1 82 ? -14.065 -27.774 -18.468 1.00 81.03 79 ARG B O 1
ATOM 3224 N N . VAL B 1 83 ? -14.163 -28.958 -16.522 1.00 78.57 80 VAL B N 1
ATOM 3225 C CA . VAL B 1 83 ? -13.483 -30.201 -16.959 1.00 79.23 80 VAL B CA 1
ATOM 3226 C C . VAL B 1 83 ? -14.256 -30.868 -18.131 1.00 84.24 80 VAL B C 1
ATOM 3227 O O . VAL B 1 83 ? -13.654 -31.157 -19.167 1.00 83.51 80 VAL B O 1
ATOM 3231 N N . VAL B 1 84 ? -15.590 -31.067 -17.964 1.00 81.78 81 VAL B N 1
ATOM 3232 C CA . VAL B 1 84 ? -16.515 -31.668 -18.949 1.00 81.66 81 VAL B CA 1
ATOM 3233 C C . VAL B 1 84 ? -16.536 -30.874 -20.276 1.00 86.16 81 VAL B C 1
ATOM 3234 O O . VAL B 1 84 ? -16.651 -31.472 -21.349 1.00 86.19 81 VAL B O 1
ATOM 3238 N N . TYR B 1 85 ? -16.401 -29.539 -20.189 1.00 82.93 82 TYR B N 1
ATOM 3239 C CA . TYR B 1 85 ? -16.376 -28.615 -21.327 1.00 82.84 82 TYR B CA 1
ATOM 3240 C C . TYR B 1 85 ? -15.121 -28.812 -22.208 1.00 88.46 82 TYR B C 1
ATOM 3241 O O . TYR B 1 85 ? -15.243 -28.860 -23.434 1.00 87.89 82 TYR B O 1
ATOM 3250 N N . TYR B 1 86 ? -13.922 -28.927 -21.586 1.00 85.72 83 TYR B N 1
ATOM 3251 C CA . TYR B 1 86 ? -12.640 -29.080 -22.292 1.00 85.04 83 TYR B CA 1
ATOM 3252 C C . TYR B 1 86 ? -12.387 -30.509 -22.739 1.00 90.04 83 TYR B C 1
ATOM 3253 O O . TYR B 1 86 ? -11.617 -30.735 -23.672 1.00 89.27 83 TYR B O 1
ATOM 3262 N N . VAL B 1 87 ? -13.059 -31.468 -22.089 1.00 88.23 84 VAL B N 1
ATOM 3263 C CA . VAL B 1 87 ? -13.034 -32.884 -22.453 1.00 88.84 84 VAL B CA 1
ATOM 3264 C C . VAL B 1 87 ? -13.871 -33.032 -23.760 1.00 94.86 84 VAL B C 1
ATOM 3265 O O . VAL B 1 87 ? -13.533 -33.848 -24.622 1.00 94.81 84 VAL B O 1
ATOM 3269 N N . HIS B 1 88 ? -14.895 -32.165 -23.929 1.00 92.16 85 HIS B N 1
ATOM 3270 C CA . HIS B 1 88 ? -15.781 -32.110 -25.092 1.00 92.51 85 HIS B CA 1
ATOM 3271 C C . HIS B 1 88 ? -15.289 -31.189 -26.216 1.00 96.25 85 HIS B C 1
ATOM 3272 O O . HIS B 1 88 ? -16.081 -30.778 -27.077 1.00 95.10 85 HIS B O 1
ATOM 3279 N N . LYS B 1 89 ? -13.969 -30.895 -26.221 1.00 93.80 86 LYS B N 1
ATOM 3280 C CA . LYS B 1 89 ? -13.284 -30.041 -27.203 1.00 93.52 86 LYS B CA 1
ATOM 3281 C C . LYS B 1 89 ? -13.930 -28.633 -27.318 1.00 95.68 86 LYS B C 1
ATOM 3282 O O . LYS B 1 89 ? -14.155 -28.125 -28.423 1.00 95.76 86 LYS B O 1
ATOM 3285 N N . GLY B 1 90 ? -14.229 -28.044 -26.158 1.00 89.79 87 GLY B N 1
ATOM 3286 C CA . GLY B 1 90 ? -14.809 -26.712 -26.037 1.00 88.62 87 GLY B CA 1
ATOM 3287 C C . GLY B 1 90 ? -16.248 -26.541 -26.484 1.00 90.82 87 GLY B C 1
ATOM 3288 O O . GLY B 1 90 ? -16.565 -25.564 -27.164 1.00 90.74 87 GLY B O 1
ATOM 3289 N N . ILE B 1 91 ? -17.140 -27.452 -26.072 1.00 85.95 88 ILE B N 1
ATOM 3290 C CA . ILE B 1 91 ? -18.575 -27.354 -26.377 1.00 85.12 88 ILE B CA 1
ATOM 3291 C C . ILE B 1 91 ? -19.338 -27.336 -25.042 1.00 85.03 88 ILE B C 1
ATOM 3292 O O . ILE B 1 91 ? -19.208 -28.287 -24.258 1.00 83.29 88 ILE B O 1
ATOM 3297 N N . TRP B 1 92 ? -20.085 -26.236 -24.759 1.00 79.24 89 TRP B N 1
ATOM 3298 C CA . TRP B 1 92 ? -20.861 -26.143 -23.514 1.00 77.91 89 TRP B CA 1
ATOM 3299 C C . TRP B 1 92 ? -22.192 -26.853 -23.686 1.00 84.76 89 TRP B C 1
ATOM 3300 O O . TRP B 1 92 ? -22.891 -26.596 -24.672 1.00 85.99 89 TRP B O 1
ATOM 3311 N N . LEU B 1 93 ? -22.536 -27.764 -22.757 1.00 81.69 90 LEU B N 1
ATOM 3312 C CA . LEU B 1 93 ? -23.777 -28.530 -22.879 1.00 81.78 90 LEU B CA 1
ATOM 3313 C C . LEU B 1 93 ? -24.698 -28.474 -21.642 1.00 84.85 90 LEU B C 1
ATOM 3314 O O . LEU B 1 93 ? -25.544 -29.354 -21.489 1.00 85.73 90 LEU B O 1
ATOM 3319 N N . PHE B 1 94 ? -24.595 -27.416 -20.814 1.00 79.52 91 PHE B N 1
ATOM 3320 C CA . PHE B 1 94 ? -25.413 -27.270 -19.597 1.00 78.37 91 PHE B CA 1
ATOM 3321 C C . PHE B 1 94 ? -26.334 -26.029 -19.578 1.00 81.38 91 PHE B C 1
ATOM 3322 O O . PHE B 1 94 ? -27.007 -25.772 -18.573 1.00 80.57 91 PHE B O 1
ATOM 3330 N N . GLY B 1 95 ? -26.383 -25.295 -20.684 1.00 77.96 92 GLY B N 1
ATOM 3331 C CA . GLY B 1 95 ? -27.213 -24.101 -20.772 1.00 78.54 92 GLY B CA 1
ATOM 3332 C C . GLY B 1 95 ? -26.503 -22.804 -20.404 1.00 85.74 92 GLY B C 1
ATOM 3333 O O . GLY B 1 95 ? -25.365 -22.809 -19.921 1.00 86.43 92 GLY B O 1
ATOM 3334 N N . ASP B 1 96 ? -27.177 -21.676 -20.641 1.00 83.45 93 ASP B N 1
ATOM 3335 C CA . ASP B 1 96 ? -26.656 -20.343 -20.360 1.00 84.20 93 ASP B CA 1
ATOM 3336 C C . ASP B 1 96 ? -26.429 -20.107 -18.874 1.00 87.15 93 ASP B C 1
ATOM 3337 O O . ASP B 1 96 ? -25.347 -19.645 -18.514 1.00 87.27 93 ASP B O 1
ATOM 3342 N N . PHE B 1 97 ? -27.452 -20.396 -18.016 1.00 81.96 94 PHE B N 1
ATOM 3343 C CA . PHE B 1 97 ? -27.389 -20.164 -16.567 1.00 79.88 94 PHE B CA 1
ATOM 3344 C C . PHE B 1 97 ? -26.164 -20.758 -15.936 1.00 81.37 94 PHE B C 1
ATOM 3345 O O . PHE B 1 97 ? -25.433 -20.022 -15.255 1.00 80.56 94 PHE B O 1
ATOM 3353 N N . LEU B 1 98 ? -25.914 -22.065 -16.192 1.00 76.82 95 LEU B N 1
ATOM 3354 C CA . LEU B 1 98 ? -24.755 -22.762 -15.643 1.00 76.53 95 LEU B CA 1
ATOM 3355 C C . LEU B 1 98 ? -23.433 -22.242 -16.198 1.00 79.99 95 LEU B C 1
ATOM 3356 O O . LEU B 1 98 ? -22.426 -22.344 -15.501 1.00 79.31 95 LEU B O 1
ATOM 3361 N N . CYS B 1 99 ? -23.433 -21.634 -17.397 1.00 76.84 96 CYS B N 1
ATOM 3362 C CA . CYS B 1 99 ? -22.206 -21.034 -17.919 1.00 77.31 96 CYS B CA 1
ATOM 3363 C C . CYS B 1 99 ? -21.862 -19.768 -17.123 1.00 78.84 96 CYS B C 1
ATOM 3364 O O . CYS B 1 99 ? -20.711 -19.591 -16.712 1.00 77.39 96 CYS B O 1
ATOM 3367 N N A ARG B 1 100 ? -22.869 -18.903 -16.911 0.50 75.46 97 ARG B N 1
ATOM 3368 N N B ARG B 1 100 ? -22.866 -18.907 -16.907 0.50 75.49 97 ARG B N 1
ATOM 3369 C CA A ARG B 1 100 ? -22.758 -17.654 -16.158 0.50 75.32 97 ARG B CA 1
ATOM 3370 C CA B ARG B 1 100 ? -22.734 -17.655 -16.167 0.50 75.38 97 ARG B CA 1
ATOM 3371 C C A ARG B 1 100 ? -22.407 -17.949 -14.705 0.50 78.34 97 ARG B C 1
ATOM 3372 C C B ARG B 1 100 ? -22.428 -17.927 -14.695 0.50 78.40 97 ARG B C 1
ATOM 3373 O O A ARG B 1 100 ? -21.518 -17.302 -14.148 0.50 78.29 97 ARG B O 1
ATOM 3374 O O B ARG B 1 100 ? -21.578 -17.249 -14.118 0.50 78.39 97 ARG B O 1
ATOM 3389 N N . LEU B 1 101 ? -23.075 -18.952 -14.112 1.00 73.56 98 LEU B N 1
ATOM 3390 C CA . LEU B 1 101 ? -22.857 -19.359 -12.729 1.00 72.42 98 LEU B CA 1
ATOM 3391 C C . LEU B 1 101 ? -21.445 -19.929 -12.504 1.00 75.15 98 LEU B C 1
ATOM 3392 O O . LEU B 1 101 ? -20.863 -19.662 -11.453 1.00 75.18 98 LEU B O 1
ATOM 3397 N N . SER B 1 102 ? -20.891 -20.687 -13.480 1.00 69.61 99 SER B N 1
ATOM 3398 C CA . SER B 1 102 ? -19.537 -21.242 -13.370 1.00 68.51 99 SER B CA 1
ATOM 3399 C C . SER B 1 102 ? -18.475 -20.151 -13.461 1.00 71.90 99 SER B C 1
ATOM 3400 O O . SER B 1 102 ? -17.463 -20.236 -12.762 1.00 72.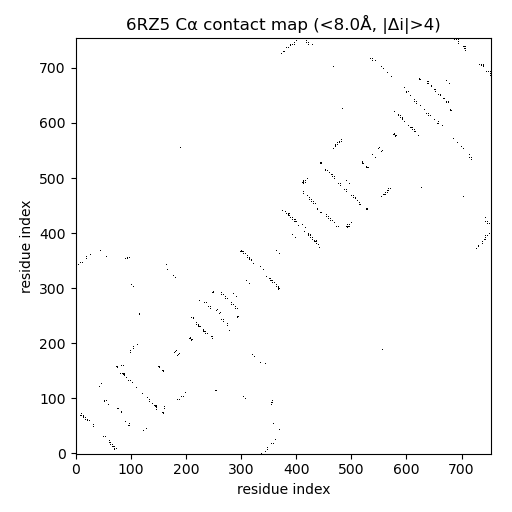56 99 SER B O 1
ATOM 3403 N N . THR B 1 103 ? -18.719 -19.111 -14.292 1.00 66.68 100 THR B N 1
ATOM 3404 C CA . THR B 1 103 ? -17.811 -17.979 -14.453 1.00 65.41 100 THR B CA 1
ATOM 3405 C C . THR B 1 103 ? -17.779 -17.135 -13.165 1.00 69.32 100 THR B C 1
ATOM 3406 O O . THR B 1 103 ? -16.699 -16.841 -12.643 1.00 71.53 100 THR B O 1
ATOM 3410 N N . TYR B 1 104 ? -18.969 -16.758 -12.673 1.00 61.80 101 TYR B N 1
ATOM 3411 C CA . TYR B 1 104 ? -19.203 -15.964 -11.467 1.00 59.94 101 TYR B CA 1
ATOM 3412 C C . TYR B 1 104 ? -18.544 -16.601 -10.242 1.00 63.44 101 TYR B C 1
ATOM 3413 O O . TYR B 1 104 ? -17.837 -15.907 -9.513 1.00 64.30 101 TYR B O 1
ATOM 3422 N N . ALA B 1 105 ? -18.746 -17.924 -10.046 1.00 58.47 102 ALA B N 1
ATOM 3423 C CA . ALA B 1 105 ? -18.202 -18.709 -8.935 1.00 57.25 102 ALA B CA 1
ATOM 3424 C C . ALA B 1 105 ? -16.711 -18.534 -8.804 1.00 59.81 102 ALA B C 1
ATOM 3425 O O . ALA B 1 105 ? -16.248 -18.343 -7.691 1.00 59.84 102 ALA B O 1
ATOM 3427 N N . LEU B 1 106 ? -15.958 -18.532 -9.919 1.00 55.67 103 LEU B N 1
ATOM 3428 C CA . LEU B 1 106 ? -14.510 -18.412 -9.805 1.00 55.34 103 LEU B CA 1
ATOM 3429 C C . LEU B 1 106 ? -14.070 -17.051 -9.322 1.00 57.95 103 LEU B C 1
ATOM 3430 O O . LEU B 1 106 ? -13.200 -16.989 -8.451 1.00 57.54 103 LEU B O 1
ATOM 3435 N N . TYR B 1 107 ? -14.692 -15.969 -9.840 1.00 54.01 104 TYR B N 1
ATOM 3436 C CA . TYR B 1 107 ? -14.345 -14.589 -9.460 1.00 52.94 104 TYR B CA 1
ATOM 3437 C C . TYR B 1 107 ? -14.745 -14.257 -8.012 1.00 56.96 104 TYR B C 1
ATOM 3438 O O . TYR B 1 107 ? -13.995 -13.569 -7.308 1.00 56.40 104 TYR B O 1
ATOM 3447 N N . VAL B 1 108 ? -15.865 -14.822 -7.544 1.00 54.72 105 VAL B N 1
ATOM 3448 C CA . VAL B 1 108 ? -16.332 -14.661 -6.162 1.00 54.93 105 VAL B CA 1
ATOM 3449 C C . VAL B 1 108 ? -15.309 -15.335 -5.202 1.00 58.64 105 VAL B C 1
ATOM 3450 O O . VAL B 1 108 ? -14.818 -14.671 -4.285 1.00 59.01 105 VAL B O 1
ATOM 3454 N N . ASN B 1 109 ? -14.934 -16.603 -5.473 1.00 53.32 106 ASN B N 1
ATOM 3455 C CA . ASN B 1 109 ? -13.952 -17.352 -4.689 1.00 53.17 106 ASN B CA 1
ATOM 3456 C C . ASN B 1 109 ? -12.607 -16.622 -4.648 1.00 58.33 106 ASN B C 1
ATOM 3457 O O . ASN B 1 109 ? -12.010 -16.513 -3.569 1.00 59.45 106 ASN B O 1
ATOM 3462 N N . LEU B 1 110 ? -12.127 -16.135 -5.822 1.00 52.83 107 LEU B N 1
ATOM 3463 C CA . LEU B 1 110 ? -10.844 -15.445 -5.939 1.00 52.12 107 LEU B CA 1
ATOM 3464 C C . LEU B 1 110 ? -10.770 -14.148 -5.133 1.00 55.52 107 LEU B C 1
ATOM 3465 O O . LEU B 1 110 ? -9.819 -13.968 -4.378 1.00 54.08 107 LEU B O 1
ATOM 3470 N N . TYR B 1 111 ? -11.780 -13.254 -5.267 1.00 52.71 108 TYR B N 1
ATOM 3471 C CA . TYR B 1 111 ? -11.775 -11.985 -4.537 1.00 51.35 108 TYR B CA 1
ATOM 3472 C C . TYR B 1 111 ? -12.196 -12.135 -3.062 1.00 56.67 108 TYR B C 1
ATOM 3473 O O . TYR B 1 111 ? -11.706 -11.373 -2.236 1.00 56.81 108 TYR B O 1
ATOM 3482 N N . CYS B 1 112 ? -13.017 -13.147 -2.722 1.00 55.35 109 CYS B N 1
ATOM 3483 C CA . CYS B 1 112 ? -13.356 -13.463 -1.329 1.00 56.69 109 CYS B CA 1
ATOM 3484 C C . CYS B 1 112 ? -12.068 -13.919 -0.602 1.00 61.03 109 CYS B C 1
ATOM 3485 O O . CYS B 1 112 ? -11.787 -13.401 0.477 1.00 60.77 109 CYS B O 1
ATOM 3488 N N . SER B 1 113 ? -11.285 -14.864 -1.205 1.00 56.50 110 SER B N 1
ATOM 3489 C CA . SER B 1 113 ? -10.040 -15.395 -0.621 1.00 55.68 110 SER B CA 1
ATOM 3490 C C . SER B 1 113 ? -8.995 -14.317 -0.361 1.00 57.31 110 SER B C 1
ATOM 3491 O O . SER B 1 113 ? -8.388 -14.310 0.710 1.00 56.01 110 SER B O 1
ATOM 3494 N N . ILE B 1 114 ? -8.837 -13.371 -1.312 1.00 54.66 111 ILE B N 1
ATOM 3495 C CA . ILE B 1 114 ? -7.923 -12.217 -1.197 1.00 54.01 111 ILE B CA 1
ATOM 3496 C C . ILE B 1 114 ? -8.354 -11.359 0.004 1.00 59.23 111 ILE B C 1
ATOM 3497 O O . ILE B 1 114 ? -7.509 -11.036 0.832 1.00 61.37 111 ILE B O 1
ATOM 3502 N N . PHE B 1 115 ? -9.658 -11.056 0.139 1.00 55.02 112 PHE B N 1
ATOM 3503 C CA . PHE B 1 115 ? -10.161 -10.233 1.242 1.00 55.52 112 PHE B CA 1
ATOM 3504 C C . PHE B 1 115 ? -10.109 -10.912 2.627 1.00 60.21 112 PHE B C 1
ATOM 3505 O O . PHE B 1 115 ? -9.799 -10.227 3.606 1.00 59.87 112 PHE B O 1
ATOM 3513 N N . PHE B 1 116 ? -10.379 -12.242 2.711 1.00 57.55 113 PHE B N 1
ATOM 3514 C CA . PHE B 1 116 ? -10.332 -12.998 3.973 1.00 57.52 113 PHE B CA 1
ATOM 3515 C C . PHE B 1 116 ? -8.895 -13.116 4.460 1.00 63.52 113 PHE B C 1
ATOM 3516 O O . PHE B 1 116 ? -8.663 -12.948 5.659 1.00 63.37 113 PHE B O 1
ATOM 3524 N N . MET B 1 117 ? -7.924 -13.373 3.533 1.00 60.39 114 MET B N 1
ATOM 3525 C CA . MET B 1 117 ? -6.491 -13.450 3.867 1.00 59.43 114 MET B CA 1
ATOM 3526 C C . MET B 1 117 ? -5.976 -12.099 4.394 1.00 63.49 114 MET B C 1
ATOM 3527 O O . MET B 1 117 ? -5.234 -12.090 5.375 1.00 63.08 114 MET B O 1
ATOM 3532 N N . THR B 1 118 ? -6.423 -10.964 3.778 1.00 61.07 115 THR B N 1
ATOM 3533 C CA . THR B 1 118 ? -6.068 -9.589 4.179 1.00 61.35 115 THR B CA 1
ATOM 3534 C C . THR B 1 118 ? -6.586 -9.292 5.609 1.00 65.72 115 THR B C 1
ATOM 3535 O O . THR B 1 118 ? -5.828 -8.796 6.457 1.00 64.82 115 THR B O 1
ATOM 3539 N N . ALA B 1 119 ? -7.877 -9.606 5.854 1.00 62.55 116 ALA B N 1
ATOM 3540 C CA . ALA B 1 119 ? -8.557 -9.409 7.129 1.00 62.51 116 ALA B CA 1
ATOM 3541 C C . ALA B 1 119 ? -7.913 -10.232 8.246 1.00 67.43 116 ALA B C 1
ATOM 3542 O O . ALA B 1 119 ? -7.761 -9.736 9.354 1.00 66.34 116 ALA B O 1
ATOM 3544 N N . MET B 1 120 ? -7.486 -11.462 7.932 1.00 67.00 117 MET B N 1
ATOM 3545 C CA . MET B 1 120 ? -6.810 -12.394 8.841 1.00 68.03 117 MET B CA 1
ATOM 3546 C C . MET B 1 120 ? -5.442 -11.828 9.244 1.00 73.24 117 MET B C 1
ATOM 3547 O O . MET B 1 120 ? -5.112 -11.815 10.436 1.00 73.44 117 MET B O 1
ATOM 3552 N N . SER B 1 121 ? -4.660 -11.353 8.246 1.00 69.67 118 SER B N 1
ATOM 3553 C CA . SER B 1 121 ? -3.333 -10.760 8.435 1.00 68.87 118 SER B CA 1
ATOM 3554 C C . SER B 1 121 ? -3.421 -9.502 9.279 1.00 74.83 118 SER B C 1
ATOM 3555 O O . SER B 1 121 ? -2.629 -9.348 10.208 1.00 74.59 118 SER B O 1
ATOM 3558 N N . PHE B 1 122 ? -4.402 -8.617 8.978 1.00 73.22 119 PHE B N 1
ATOM 3559 C CA . PHE B 1 122 ? -4.623 -7.371 9.712 1.00 74.16 119 PHE B CA 1
ATOM 3560 C C . PHE B 1 122 ? -4.903 -7.625 11.196 1.00 79.37 119 PHE B C 1
ATOM 3561 O O . PHE B 1 122 ? -4.337 -6.947 12.054 1.00 78.41 119 PHE B O 1
ATOM 3569 N N . PHE B 1 123 ? -5.762 -8.619 11.485 1.00 77.94 120 PHE B N 1
ATOM 3570 C CA . PHE B 1 123 ? -6.147 -9.017 12.839 1.00 78.26 120 PHE B CA 1
ATOM 3571 C C . PHE B 1 123 ? -4.961 -9.573 13.627 1.00 84.97 120 PHE B C 1
ATOM 3572 O O . PHE B 1 123 ? -4.706 -9.119 14.749 1.00 84.84 120 PHE B O 1
ATOM 3580 N N . ARG B 1 124 ? -4.197 -10.496 13.010 1.00 83.04 121 ARG B N 1
ATOM 3581 C CA . ARG B 1 124 ? -3.002 -11.093 13.608 1.00 83.70 121 ARG B CA 1
ATOM 3582 C C . ARG B 1 124 ? -1.912 -10.040 13.891 1.00 89.85 121 ARG B C 1
ATOM 3583 O O . ARG B 1 124 ? -1.204 -10.156 14.890 1.00 89.87 121 ARG B O 1
ATOM 3591 N N . CYS B 1 125 ? -1.816 -8.996 13.036 1.00 87.51 122 CYS B N 1
ATOM 3592 C CA . CYS B 1 125 ? -0.878 -7.879 13.180 1.00 86.84 122 CYS B CA 1
ATOM 3593 C C . CYS B 1 125 ? -1.157 -7.114 14.472 1.00 93.09 122 CYS B C 1
ATOM 3594 O O . CYS B 1 125 ? -0.256 -6.991 15.300 1.00 92.13 122 CYS B O 1
ATOM 3597 N N . ILE B 1 126 ? -2.417 -6.656 14.662 1.00 92.39 123 ILE B N 1
ATOM 3598 C CA . ILE B 1 126 ? -2.871 -5.913 15.840 1.00 93.50 123 ILE B CA 1
ATOM 3599 C C . ILE B 1 126 ? -2.687 -6.763 17.113 1.00 100.77 123 ILE B C 1
ATOM 3600 O O . ILE B 1 126 ? -2.278 -6.227 18.139 1.00 100.36 123 ILE B O 1
ATOM 3605 N N . ALA B 1 127 ? -2.870 -8.088 17.010 1.00 100.80 124 ALA B N 1
ATOM 3606 C CA . ALA B 1 127 ? -2.634 -9.025 18.110 1.00 102.17 124 ALA B CA 1
ATOM 3607 C C . ALA B 1 127 ? -1.136 -9.061 18.511 1.00 109.68 124 ALA B C 1
ATOM 3608 O O . ALA B 1 127 ? -0.840 -8.893 19.694 1.00 109.65 124 ALA B O 1
ATOM 3610 N N . ILE B 1 128 ? -0.203 -9.234 17.530 1.00 108.22 125 ILE B N 1
ATOM 3611 C CA . ILE B 1 128 ? 1.258 -9.310 17.755 1.00 108.83 125 ILE B CA 1
ATOM 3612 C C . ILE B 1 128 ? 1.869 -7.956 18.172 1.00 114.68 125 ILE B C 1
ATOM 3613 O O . ILE B 1 128 ? 2.531 -7.886 19.207 1.00 114.43 125 ILE B O 1
ATOM 3618 N N . VAL B 1 129 ? 1.674 -6.909 17.351 1.00 112.69 126 VAL B N 1
ATOM 3619 C CA . VAL B 1 129 ? 2.228 -5.566 17.546 1.00 113.35 126 VAL B CA 1
ATOM 3620 C C . VAL B 1 129 ? 1.701 -4.874 18.820 1.00 120.89 126 VAL B C 1
ATOM 3621 O O . VAL B 1 129 ? 2.493 -4.266 19.546 1.00 120.29 126 VAL B O 1
ATOM 3625 N N . PHE B 1 130 ? 0.380 -4.961 19.084 1.00 120.10 127 PHE B N 1
ATOM 3626 C CA . PHE B 1 130 ? -0.253 -4.336 20.255 1.00 120.95 127 PHE B CA 1
ATOM 3627 C C . PHE B 1 130 ? -0.873 -5.403 21.202 1.00 128.52 127 PHE B C 1
ATOM 3628 O O . PHE B 1 130 ? -2.103 -5.548 21.212 1.00 127.87 127 PHE B O 1
ATOM 3636 N N . PRO B 1 131 ? -0.065 -6.148 22.020 1.00 128.14 128 PRO B N 1
ATOM 3637 C CA . PRO B 1 131 ? -0.656 -7.174 22.914 1.00 128.92 128 PRO B CA 1
ATOM 3638 C C . PRO B 1 131 ? -1.468 -6.619 24.098 1.00 135.76 128 PRO B C 1
ATOM 3639 O O . PRO B 1 131 ? -2.134 -7.391 24.800 1.00 135.00 128 PRO B O 1
ATOM 3643 N N . VAL B 1 132 ? -1.425 -5.281 24.301 1.00 134.77 129 VAL B N 1
ATOM 3644 C CA . VAL B 1 132 ? -2.173 -4.559 25.327 1.00 135.60 129 VAL B CA 1
ATOM 3645 C C . VAL B 1 132 ? -3.550 -4.262 24.739 1.00 142.08 129 VAL B C 1
ATOM 3646 O O . VAL B 1 132 ? -3.651 -3.497 23.771 1.00 141.45 129 VAL B O 1
ATOM 3648 N N . GLN B 1 133 ? -4.601 -4.925 25.289 1.00 140.83 130 GLN B N 1
ATOM 3649 C CA . GLN B 1 133 ? -6.015 -4.840 24.873 1.00 141.47 130 GLN B CA 1
ATOM 3650 C C . GLN B 1 133 ? -6.210 -5.504 23.471 1.00 146.70 130 GLN B C 1
ATOM 3651 O O . GLN B 1 133 ? -7.143 -5.180 22.737 1.00 146.34 130 GLN B O 1
ATOM 3657 N N . ASN B 1 134 ? -5.340 -6.491 23.152 1.00 143.88 131 ASN B N 1
ATOM 3658 C CA . ASN B 1 134 ? -5.358 -7.266 21.902 1.00 143.67 131 ASN B CA 1
ATOM 3659 C C . ASN B 1 134 ? -6.587 -8.172 21.824 1.00 146.66 131 ASN B C 1
ATOM 3660 O O . ASN B 1 134 ? -7.214 -8.259 20.764 1.00 146.59 131 ASN B O 1
ATOM 3662 N N . ILE B 1 135 ? -6.929 -8.835 22.952 1.00 141.82 132 ILE B N 1
ATOM 3663 C CA . ILE B 1 135 ? -8.073 -9.746 23.085 1.00 140.85 132 ILE B CA 1
ATOM 3664 C C . ILE B 1 135 ? -9.437 -9.028 23.043 1.00 142.69 132 ILE B C 1
ATOM 3665 O O . ILE B 1 135 ? -10.459 -9.698 22.869 1.00 142.23 132 ILE B O 1
ATOM 3667 N N . ASN B 1 136 ? -9.451 -7.678 23.204 1.00 137.46 133 ASN B N 1
ATOM 3668 C CA . ASN B 1 136 ? -10.658 -6.840 23.183 1.00 136.31 133 ASN B CA 1
ATOM 3669 C C . ASN B 1 136 ? -10.828 -6.075 21.856 1.00 138.05 133 ASN B C 1
ATOM 3670 O O . ASN B 1 136 ? -11.963 -5.750 21.481 1.00 137.39 133 ASN B O 1
ATOM 3672 N N . LEU B 1 137 ? -9.701 -5.789 21.154 1.00 132.80 134 LEU B N 1
ATOM 3673 C CA . LEU B 1 137 ? -9.671 -5.065 19.874 1.00 131.32 134 LEU B CA 1
ATOM 3674 C C . LEU B 1 137 ? -9.887 -5.984 18.667 1.00 131.37 134 LEU B C 1
ATOM 3675 O O . LEU B 1 137 ? -10.587 -5.596 17.734 1.00 130.95 134 LEU B O 1
ATOM 3677 N N . VAL B 1 138 ? -9.266 -7.183 18.677 1.00 124.70 135 VAL B N 1
ATOM 3678 C CA . VAL B 1 138 ? -9.375 -8.180 17.608 1.00 122.85 135 VAL B CA 1
ATOM 3679 C C . VAL B 1 138 ? -10.155 -9.399 18.138 1.00 122.86 135 VAL B C 1
ATOM 3680 O O . VAL B 1 138 ? -9.568 -10.415 18.527 1.00 122.33 135 VAL B O 1
ATOM 3682 N N . THR B 1 139 ? -11.491 -9.262 18.175 1.00 116.28 136 THR B N 1
ATOM 3683 C CA . THR B 1 139 ? -12.425 -10.264 18.695 1.00 114.56 136 THR B CA 1
ATOM 3684 C C . THR B 1 139 ? -13.093 -11.111 17.612 1.00 114.39 136 THR B C 1
ATOM 3685 O O . THR B 1 139 ? -13.143 -10.703 16.450 1.00 113.67 136 THR B O 1
ATOM 3689 N N . GLN B 1 140 ? -13.640 -12.283 18.020 1.00 108.17 137 GLN B N 1
ATOM 3690 C CA . GLN B 1 140 ? -14.374 -13.217 17.165 1.00 106.62 137 GLN B CA 1
ATOM 3691 C C . GLN B 1 140 ? -15.652 -12.567 16.636 1.00 107.87 137 GLN B C 1
ATOM 3692 O O . GLN B 1 140 ? -16.111 -12.936 15.554 1.00 107.88 137 GLN B O 1
ATOM 3694 N N . LYS B 1 141 ? -16.229 -11.612 17.408 1.00 102.25 138 LYS B N 1
ATOM 3695 C CA . LYS B 1 141 ? -17.435 -10.844 17.058 1.00 100.59 138 LYS B CA 1
ATOM 3696 C C . LYS B 1 141 ? -17.129 -9.910 15.878 1.00 101.67 138 LYS B C 1
ATOM 3697 O O . LYS B 1 141 ? -17.940 -9.791 14.962 1.00 100.92 138 LYS B O 1
ATOM 3701 N N . LYS B 1 142 ? -15.964 -9.240 15.918 1.00 96.67 139 LYS B N 1
ATOM 3702 C CA . LYS B 1 142 ? -15.485 -8.339 14.873 1.00 95.59 139 LYS B CA 1
ATOM 3703 C C . LYS B 1 142 ? -15.119 -9.105 13.602 1.00 98.48 139 LYS B C 1
ATOM 3704 O O . LYS B 1 142 ? -15.372 -8.594 12.517 1.00 99.26 139 LYS B O 1
ATOM 3710 N N . ALA B 1 143 ? -14.553 -10.329 13.725 1.00 93.08 140 ALA B N 1
ATOM 3711 C CA . ALA B 1 143 ? -14.199 -11.173 12.581 1.00 92.02 140 ALA B CA 1
ATOM 3712 C C . ALA B 1 143 ? -15.455 -11.565 11.797 1.00 94.27 140 ALA B C 1
ATOM 3713 O O . ALA B 1 143 ? -15.447 -11.507 10.563 1.00 93.53 140 ALA B O 1
ATOM 3715 N N . ARG B 1 144 ? -16.544 -11.917 12.518 1.00 90.57 141 ARG B N 1
ATOM 3716 C CA . ARG B 1 144 ? -17.836 -12.306 11.941 1.00 90.50 141 ARG B CA 1
ATOM 3717 C C . ARG B 1 144 ? -18.500 -11.174 11.159 1.00 93.52 141 ARG B C 1
ATOM 3718 O O . ARG B 1 144 ? -19.041 -11.428 10.081 1.00 93.40 141 ARG B O 1
ATOM 3726 N N . PHE B 1 145 ? -18.419 -9.921 11.668 1.00 88.96 142 PHE B N 1
ATOM 3727 C CA . PHE B 1 145 ? -19.047 -8.779 11.002 1.00 88.56 142 PHE B CA 1
ATOM 3728 C C . PHE B 1 145 ? -18.235 -8.263 9.799 1.00 89.67 142 PHE B C 1
ATOM 3729 O O . PHE B 1 145 ? -18.822 -7.679 8.889 1.00 90.65 142 PHE B O 1
ATOM 3737 N N . VAL B 1 146 ? -16.928 -8.541 9.752 1.00 81.86 143 VAL B N 1
ATOM 3738 C CA . VAL B 1 146 ? -16.056 -8.215 8.625 1.00 79.72 143 VAL B CA 1
ATOM 3739 C C . VAL B 1 146 ? -16.370 -9.210 7.470 1.00 80.60 143 VAL B C 1
ATOM 3740 O O . VAL B 1 146 ? -16.557 -8.779 6.326 1.00 80.23 143 VAL B O 1
ATOM 3744 N N . CYS B 1 147 ? -16.465 -10.526 7.786 1.00 74.15 144 CYS B N 1
ATOM 3745 C CA . CYS B 1 147 ? -16.717 -11.579 6.805 1.00 72.68 144 CYS B CA 1
ATOM 3746 C C . CYS B 1 147 ? -18.030 -11.420 6.076 1.00 76.15 144 CYS B C 1
ATOM 3747 O O . CYS B 1 147 ? -18.057 -11.578 4.859 1.00 75.63 144 CYS B O 1
ATOM 3750 N N . VAL B 1 148 ? -19.098 -11.054 6.794 1.00 73.92 145 VAL B N 1
ATOM 3751 C CA . VAL B 1 148 ? -20.415 -10.815 6.193 1.00 73.81 145 VAL B CA 1
ATOM 3752 C C . VAL B 1 148 ? -20.319 -9.645 5.200 1.00 74.28 145 VAL B C 1
ATOM 3753 O O . VAL B 1 148 ? -20.753 -9.781 4.050 1.00 73.31 145 VAL B O 1
ATOM 3757 N N . GLY B 1 149 ? -19.638 -8.577 5.629 1.00 69.43 146 GLY B N 1
ATOM 3758 C CA . GLY B 1 149 ? -19.344 -7.396 4.819 1.00 68.52 146 GLY B CA 1
ATOM 3759 C C . GLY B 1 149 ? -18.583 -7.746 3.550 1.00 71.11 146 GLY B C 1
ATOM 3760 O O . GLY B 1 149 ? -18.935 -7.261 2.469 1.00 71.26 146 GLY B O 1
ATOM 3761 N N . ILE B 1 150 ? -17.571 -8.664 3.670 1.00 65.02 147 ILE B N 1
ATOM 3762 C CA . ILE B 1 150 ? -16.767 -9.172 2.560 1.00 62.76 147 ILE B CA 1
ATOM 3763 C C . ILE B 1 150 ? -17.637 -9.935 1.562 1.00 65.26 147 ILE B C 1
ATOM 3764 O O . ILE B 1 150 ? -17.536 -9.675 0.361 1.00 65.40 147 ILE B O 1
ATOM 3769 N N . TRP B 1 151 ? -18.503 -10.852 2.053 1.00 60.25 148 TRP B N 1
ATOM 3770 C CA . TRP B 1 151 ? -19.418 -11.640 1.211 1.00 58.74 148 TRP B CA 1
ATOM 3771 C C . TRP B 1 151 ? -20.375 -10.743 0.417 1.00 65.52 148 TRP B C 1
ATOM 3772 O O . TRP B 1 151 ? -20.486 -10.922 -0.801 1.00 65.47 148 TRP B O 1
ATOM 3783 N N . ILE B 1 152 ? -21.037 -9.765 1.089 1.00 62.96 149 ILE B N 1
ATOM 3784 C CA . ILE B 1 152 ? -21.985 -8.852 0.433 1.00 62.63 149 ILE B CA 1
ATOM 3785 C C . ILE B 1 152 ? -21.274 -8.025 -0.663 1.00 63.30 149 ILE B C 1
ATOM 3786 O O . ILE B 1 152 ? -21.731 -8.009 -1.807 1.00 62.63 149 ILE B O 1
ATOM 3791 N N . PHE B 1 153 ? -20.140 -7.388 -0.323 1.00 57.54 150 PHE B N 1
ATOM 3792 C CA . PHE B 1 153 ? -19.352 -6.580 -1.254 1.00 56.77 150 PHE B CA 1
ATOM 3793 C C . PHE B 1 153 ? -18.945 -7.347 -2.534 1.00 60.03 150 PHE B C 1
ATOM 3794 O O . PHE B 1 153 ? -19.264 -6.895 -3.630 1.00 57.95 150 PHE B O 1
ATOM 3802 N N . VAL B 1 154 ? -18.312 -8.541 -2.377 1.00 57.64 151 VAL B N 1
ATOM 3803 C CA . VAL B 1 154 ? -17.838 -9.414 -3.467 1.00 57.69 151 VAL B CA 1
ATOM 3804 C C . VAL B 1 154 ? -19.009 -9.941 -4.337 1.00 61.25 151 VAL B C 1
ATOM 3805 O O . VAL B 1 154 ? -18.927 -9.817 -5.560 1.00 60.03 151 VAL B O 1
ATOM 3809 N N . ILE B 1 155 ? -20.079 -10.499 -3.709 1.00 58.00 152 ILE B N 1
ATOM 3810 C CA . ILE B 1 155 ? -21.286 -11.002 -4.392 1.00 58.52 152 ILE B CA 1
ATOM 3811 C C . ILE B 1 155 ? -21.912 -9.918 -5.299 1.00 64.22 152 ILE B C 1
ATOM 3812 O O . ILE B 1 155 ? -22.279 -10.222 -6.433 1.00 64.47 152 ILE B O 1
ATOM 3817 N N . LEU B 1 156 ? -21.981 -8.663 -4.823 1.00 62.31 153 LEU B N 1
ATOM 3818 C CA . LEU B 1 156 ? -22.567 -7.557 -5.585 1.00 62.80 153 LEU B CA 1
ATOM 3819 C C . LEU B 1 156 ? -21.674 -7.003 -6.703 1.00 66.18 153 LEU B C 1
ATOM 3820 O O . LEU B 1 156 ? -22.139 -6.877 -7.833 1.00 68.00 153 LEU B O 1
ATOM 3825 N N . THR B 1 157 ? -20.417 -6.667 -6.401 1.00 59.93 154 THR B N 1
ATOM 3826 C CA . THR B 1 157 ? -19.477 -6.097 -7.376 1.00 58.68 154 THR B CA 1
ATOM 3827 C C . THR B 1 157 ? -19.081 -7.077 -8.513 1.00 62.83 154 THR B C 1
ATOM 3828 O O . THR B 1 157 ? -18.696 -6.617 -9.587 1.00 61.97 154 THR B O 1
ATOM 3832 N N . SER B 1 158 ? -19.207 -8.411 -8.287 1.00 59.97 155 SER B N 1
ATOM 3833 C CA . SER B 1 158 ? -18.909 -9.463 -9.278 1.00 59.60 155 SER B CA 1
ATOM 3834 C C . SER B 1 158 ? -20.113 -9.854 -10.139 1.00 63.62 155 SER B C 1
ATOM 3835 O O . SER B 1 158 ? -19.934 -10.562 -11.135 1.00 62.39 155 SER B O 1
ATOM 3838 N N . SER B 1 159 ? -21.337 -9.392 -9.763 1.00 60.76 156 SER B N 1
ATOM 3839 C CA . SER B 1 159 ? -22.608 -9.703 -10.455 1.00 59.79 156 SER B CA 1
ATOM 3840 C C . SER B 1 159 ? -22.593 -9.476 -11.986 1.00 62.25 156 SER B C 1
ATOM 3841 O O . SER B 1 159 ? -23.188 -10.318 -12.652 1.00 58.51 156 SER B O 1
ATOM 3844 N N . PRO B 1 160 ? -21.887 -8.474 -12.608 1.00 61.19 157 PRO B N 1
ATOM 3845 C CA . PRO B 1 160 ? -21.905 -8.390 -14.084 1.00 61.85 157 PRO B CA 1
ATOM 3846 C C . PRO B 1 160 ? -21.561 -9.694 -14.833 1.00 67.95 157 PRO B C 1
ATOM 3847 O O . PRO B 1 160 ? -21.960 -9.838 -15.992 1.00 68.54 157 PRO B O 1
ATOM 3851 N N . PHE B 1 161 ? -20.856 -10.643 -14.174 1.00 64.67 158 PHE B N 1
ATOM 3852 C CA . PHE B 1 161 ? -20.472 -11.936 -14.757 1.00 64.74 158 PHE B CA 1
ATOM 3853 C C . PHE B 1 161 ? -21.664 -12.920 -14.857 1.00 71.87 158 PHE B C 1
ATOM 3854 O O . PHE B 1 161 ? -21.601 -13.893 -15.622 1.00 72.12 158 PHE B O 1
ATOM 3862 N N . LEU B 1 162 ? -22.744 -12.638 -14.103 1.00 69.38 159 LEU B N 1
ATOM 3863 C CA . LEU B 1 162 ? -24.004 -13.385 -14.089 1.00 70.05 159 LEU B CA 1
ATOM 3864 C C . LEU B 1 162 ? -24.986 -12.886 -15.159 1.00 77.60 159 LEU B C 1
ATOM 3865 O O . LEU B 1 162 ? -25.864 -13.643 -15.563 1.00 78.95 159 LEU B O 1
ATOM 3870 N N A MET B 1 163 ? -24.865 -11.610 -15.568 0.50 74.34 160 MET B N 1
ATOM 3871 N N B MET B 1 163 ? -24.864 -11.623 -15.594 0.50 74.95 160 MET B N 1
ATOM 3872 C CA A MET B 1 163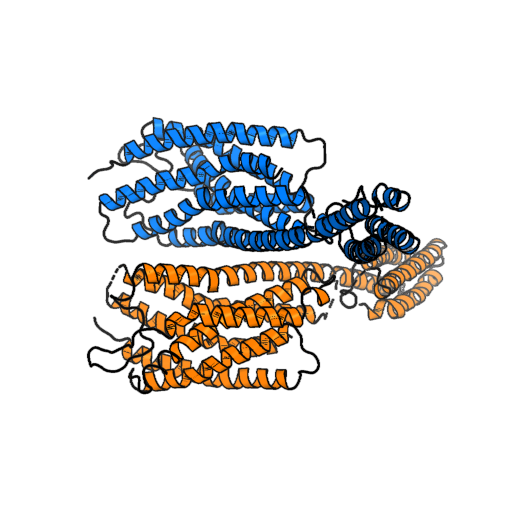 ? -25.734 -10.976 -16.563 0.50 74.19 160 MET B CA 1
ATOM 3873 C CA B MET B 1 163 ? -25.757 -11.007 -16.584 0.50 75.09 160 MET B CA 1
ATOM 3874 C C A MET B 1 163 ? -25.018 -10.714 -17.918 0.50 80.80 160 MET B C 1
ATOM 3875 C C B MET B 1 163 ? -25.123 -10.846 -17.995 0.50 81.23 160 MET B C 1
ATOM 3876 O O A MET B 1 163 ? -25.397 -9.809 -18.670 0.50 79.98 160 MET B O 1
ATOM 3877 O O B MET B 1 163 ? -25.646 -10.114 -18.843 0.50 80.49 160 MET B O 1
ATOM 3886 N N . ALA B 1 164 ? -24.011 -11.547 -18.241 1.00 80.05 161 ALA B N 1
ATOM 3887 C CA . ALA B 1 164 ? -23.268 -11.456 -19.494 1.00 81.66 161 ALA B CA 1
ATOM 3888 C C . ALA B 1 164 ? -23.966 -12.205 -20.630 1.00 91.16 161 ALA B C 1
ATOM 3889 O O . ALA B 1 164 ? -24.605 -13.235 -20.410 1.00 90.48 161 ALA B O 1
ATOM 3891 N N . LYS B 1 165 ? -23.843 -11.662 -21.852 1.00 91.88 162 LYS B N 1
ATOM 3892 C CA . LYS B 1 165 ? -24.415 -12.214 -23.080 1.00 92.87 162 LYS B CA 1
ATOM 3893 C C . LYS B 1 165 ? -23.860 -13.621 -23.382 1.00 98.35 162 LYS B C 1
ATOM 3894 O O . LYS B 1 165 ? -22.661 -13.857 -23.193 1.00 97.65 162 LYS B O 1
ATOM 3896 N N . PRO B 1 166 ? -24.706 -14.569 -23.850 1.00 96.71 163 PRO B N 1
ATOM 3897 C CA . PRO B 1 166 ? -24.194 -15.923 -24.140 1.00 96.85 163 PRO B CA 1
ATOM 3898 C C . PRO B 1 166 ? -23.132 -15.955 -25.235 1.00 101.15 163 PRO B C 1
ATOM 3899 O O . PRO B 1 166 ? -23.152 -15.123 -26.145 1.00 100.49 163 PRO B O 1
ATOM 3903 N N . GLN B 1 167 ? -22.190 -16.900 -25.120 1.00 98.56 164 GLN B N 1
ATOM 3904 C CA . GLN B 1 167 ? -21.109 -17.097 -26.085 1.00 98.77 164 GLN B CA 1
ATOM 3905 C C . GLN B 1 167 ? -21.500 -18.178 -27.104 1.00 105.01 164 GLN B C 1
ATOM 3906 O O . GLN B 1 167 ? -21.979 -19.246 -26.723 1.00 104.32 164 GLN B O 1
ATOM 3912 N N . LYS B 1 168 ? -21.321 -17.885 -28.395 1.00 104.31 165 LYS B N 1
ATOM 3913 C CA . LYS B 1 168 ? -21.589 -18.821 -29.492 1.00 105.53 165 LYS B CA 1
ATOM 3914 C C . LYS B 1 168 ? -20.453 -18.719 -30.503 1.00 112.78 165 LYS B C 1
ATOM 3915 O O . LYS B 1 168 ? -20.021 -17.606 -30.809 1.00 112.93 165 LYS B O 1
ATOM 3921 N N . ASP B 1 169 ? -19.947 -19.854 -31.009 1.00 111.51 166 ASP B N 1
ATOM 3922 C CA . ASP B 1 169 ? -18.855 -19.814 -31.988 1.00 112.27 166 ASP B CA 1
ATOM 3923 C C . ASP B 1 169 ? -19.379 -19.659 -33.430 1.00 118.46 166 ASP B C 1
ATOM 3924 O O . ASP B 1 169 ? -20.600 -19.569 -33.629 1.00 118.37 166 ASP B O 1
ATOM 3929 N N . GLU B 1 170 ? -18.450 -19.649 -34.428 1.00 115.97 167 GLU B N 1
ATOM 3930 C CA . GLU B 1 170 ? -18.717 -19.568 -35.875 1.00 115.79 167 GLU B CA 1
ATOM 3931 C C . GLU B 1 170 ? -19.728 -20.648 -36.325 1.00 117.94 167 GLU B C 1
ATOM 3932 O O . GLU B 1 170 ? -20.618 -20.358 -37.134 1.00 117.03 167 GLU B O 1
ATOM 3938 N N . LYS B 1 171 ? -19.608 -21.873 -35.746 1.00 113.35 168 LYS B N 1
ATOM 3939 C CA . LYS B 1 171 ? -20.462 -23.028 -36.009 1.00 112.69 168 LYS B CA 1
ATOM 3940 C C . LYS B 1 171 ? -21.739 -23.064 -35.128 1.00 116.16 168 LYS B C 1
ATOM 3941 O O . LYS B 1 171 ? -22.362 -24.121 -35.000 1.00 116.21 168 LYS B O 1
ATOM 3943 N N . ASN B 1 172 ? -22.136 -21.901 -34.550 1.00 111.73 169 ASN B N 1
ATOM 3944 C CA . ASN B 1 172 ? -23.326 -21.694 -33.700 1.00 110.77 169 ASN B CA 1
ATOM 3945 C C . ASN B 1 172 ? -23.417 -22.631 -32.449 1.00 111.41 169 ASN B C 1
ATOM 3946 O O . ASN B 1 172 ? -24.520 -22.856 -31.936 1.00 111.10 169 ASN B O 1
ATOM 3951 N N . ASN B 1 173 ? -22.260 -23.121 -31.935 1.00 104.71 170 ASN B N 1
ATOM 3952 C CA . ASN B 1 173 ? -22.179 -23.963 -30.735 1.00 102.85 170 ASN B CA 1
ATOM 3953 C C . ASN B 1 173 ? -22.079 -23.083 -29.504 1.00 103.04 170 ASN B C 1
ATOM 3954 O O . ASN B 1 173 ? -21.416 -22.049 -29.568 1.00 102.05 170 ASN B O 1
ATOM 3959 N N . THR B 1 174 ? -22.701 -23.500 -28.375 1.00 97.91 171 THR B N 1
ATOM 3960 C CA . THR B 1 174 ? -22.635 -22.736 -27.124 1.00 96.72 171 THR B CA 1
ATOM 3961 C C . THR B 1 174 ? -21.242 -22.879 -26.494 1.00 96.98 171 THR B C 1
ATOM 3962 O O . THR B 1 174 ? -20.739 -23.986 -26.273 1.00 96.68 171 THR B O 1
ATOM 3966 N N . LYS B 1 175 ? -20.614 -21.728 -26.279 1.00 89.92 172 LYS B N 1
ATOM 3967 C CA . LYS B 1 175 ? -19.286 -21.590 -25.720 1.00 87.46 172 LYS B CA 1
ATOM 3968 C C . LYS B 1 175 ? -19.381 -21.023 -24.305 1.00 86.80 172 LYS B C 1
ATOM 3969 O O . LYS B 1 175 ? -20.440 -20.549 -23.905 1.00 86.10 172 LYS B O 1
ATOM 3975 N N . CYS B 1 176 ? -18.295 -21.129 -23.533 1.00 80.95 173 CYS B N 1
ATOM 3976 C CA . CYS B 1 176 ? -18.191 -20.633 -22.163 1.00 79.57 173 CYS B CA 1
ATOM 3977 C C . CYS B 1 176 ? -16.725 -20.336 -21.885 1.00 83.37 173 CYS B C 1
ATOM 3978 O O . CYS B 1 176 ? -15.850 -20.954 -22.499 1.00 83.64 173 CYS B O 1
ATOM 3981 N N . PHE B 1 177 ? -16.457 -19.401 -20.949 1.00 78.48 174 PHE B N 1
ATOM 3982 C CA . PHE B 1 177 ? -15.122 -18.998 -20.488 1.00 77.23 174 PHE B CA 1
ATOM 3983 C C . PHE B 1 177 ? -14.217 -18.430 -21.610 1.00 84.82 174 PHE B C 1
ATOM 3984 O O . PHE B 1 177 ? -12.992 -18.566 -21.530 1.00 85.08 174 PHE B O 1
ATOM 3992 N N . GLU B 1 178 ? -14.811 -17.743 -22.621 1.00 84.06 175 GLU B N 1
ATOM 3993 C CA . GLU B 1 178 ? -14.050 -17.144 -23.727 1.00 85.11 175 GLU B CA 1
ATOM 3994 C C . GLU B 1 178 ? -13.344 -15.821 -23.355 1.00 92.08 175 GLU B C 1
ATOM 3995 O O . GLU B 1 178 ? -13.986 -14.935 -22.778 1.00 90.33 175 GLU B O 1
ATOM 4001 N N . PRO B 1 179 ? -12.026 -15.663 -23.680 1.00 92.68 176 PRO B N 1
ATOM 4002 C CA . PRO B 1 179 ? -11.323 -14.415 -23.322 1.00 93.76 176 PRO B CA 1
ATOM 4003 C C . PRO B 1 179 ? -11.753 -13.222 -24.176 1.00 101.57 176 PRO B C 1
ATOM 4004 O O . PRO B 1 179 ? -12.182 -13.447 -25.314 1.00 101.43 176 PRO B O 1
ATOM 4008 N N . PRO B 1 180 ? -11.666 -11.961 -23.662 1.00 100.32 177 PRO B N 1
ATOM 4009 C CA . PRO B 1 180 ? -12.076 -10.805 -24.477 1.00 101.16 177 PRO B CA 1
ATOM 4010 C C . PRO B 1 180 ? -11.379 -10.771 -25.841 1.00 108.89 177 PRO B C 1
ATOM 4011 O O . PRO B 1 180 ? -10.164 -10.918 -25.930 1.00 108.29 177 PRO B O 1
ATOM 4015 N N . GLN B 1 181 ? -12.193 -10.708 -26.902 1.00 109.00 178 GLN B N 1
ATOM 4016 C CA . GLN B 1 181 ? -11.818 -10.770 -28.318 1.00 110.64 178 GLN B CA 1
ATOM 4017 C C . GLN B 1 181 ? -11.553 -9.388 -28.934 1.00 118.74 178 GLN B C 1
ATOM 4018 O O . GLN B 1 181 ? -11.286 -8.447 -28.189 1.00 118.57 178 GLN B O 1
ATOM 4024 N N . ASP B 1 182 ? -11.601 -9.269 -30.289 1.00 118.12 179 ASP B N 1
ATOM 4025 C CA . ASP B 1 182 ? -11.410 -8.004 -31.016 1.00 119.10 179 ASP B CA 1
ATOM 4026 C C . ASP B 1 182 ? -12.479 -6.992 -30.554 1.00 124.33 179 ASP B C 1
ATOM 4027 O O . ASP B 1 182 ? -12.127 -5.899 -30.096 1.00 124.28 179 ASP B O 1
ATOM 4029 N N . ASN B 1 183 ? -13.772 -7.401 -30.604 1.00 120.82 180 ASN B N 1
ATOM 4030 C CA . ASN B 1 183 ? -14.914 -6.633 -30.102 1.00 120.58 180 ASN B CA 1
ATOM 4031 C C . ASN B 1 183 ? -15.084 -6.999 -28.604 1.00 124.42 180 ASN B C 1
ATOM 4032 O O . ASN B 1 183 ? -14.431 -7.941 -28.140 1.00 124.08 180 ASN B O 1
ATOM 4034 N N . GLN B 1 184 ? -15.939 -6.256 -27.851 1.00 120.38 181 GLN B N 1
ATOM 4035 C CA . GLN B 1 184 ? -16.190 -6.453 -26.406 1.00 119.71 181 GLN B CA 1
ATOM 4036 C C . GLN B 1 184 ? -14.874 -6.446 -25.581 1.00 121.78 181 GLN B C 1
ATOM 4037 O O . GLN B 1 184 ? -14.601 -7.364 -24.798 1.00 120.88 181 GLN B O 1
ATOM 4039 N N . THR B 1 185 ? -14.058 -5.394 -25.812 1.00 117.15 182 THR B N 1
ATOM 4040 C CA . THR B 1 185 ? -12.750 -5.119 -25.202 1.00 116.09 182 THR B CA 1
ATOM 4041 C C . THR B 1 185 ? -12.536 -3.621 -25.086 1.00 118.36 182 THR B C 1
ATOM 4042 O O . THR B 1 185 ? -11.397 -3.154 -24.940 1.00 117.81 182 THR B O 1
ATOM 4046 N N . LYS B 1 186 ? -13.656 -2.878 -25.147 1.00 113.51 183 LYS B N 1
ATOM 4047 C CA . LYS B 1 186 ? -13.798 -1.423 -25.098 1.00 112.44 183 LYS B CA 1
ATOM 4048 C C . LYS B 1 186 ? -12.963 -0.706 -24.002 1.00 112.78 183 LYS B C 1
ATOM 4049 O O . LYS B 1 186 ? -12.342 -1.342 -23.144 1.00 112.64 183 LYS B O 1
ATOM 4055 N N . ASN B 1 187 ? -12.958 0.630 -24.054 1.00 106.24 184 ASN B N 1
ATOM 4056 C CA . ASN B 1 187 ? -12.263 1.468 -23.086 1.00 104.92 184 ASN B CA 1
ATOM 4057 C C . ASN B 1 187 ? -12.901 1.345 -21.693 1.00 104.05 184 ASN B C 1
ATOM 4058 O O . ASN B 1 187 ? -12.198 1.440 -20.691 1.00 104.16 184 ASN B O 1
ATOM 4063 N N . HIS B 1 188 ? -14.234 1.131 -21.655 1.00 95.83 185 HIS B N 1
ATOM 4064 C CA . HIS B 1 188 ? -15.041 0.974 -20.443 1.00 93.23 185 HIS B CA 1
ATOM 4065 C C . HIS B 1 188 ? -14.694 -0.295 -19.662 1.00 89.09 185 HIS B C 1
ATOM 4066 O O . HIS B 1 188 ? -14.787 -0.282 -18.433 1.00 88.23 185 HIS B O 1
ATOM 4068 N N . VAL B 1 189 ? -14.313 -1.387 -20.370 1.00 79.91 186 VAL B N 1
ATOM 4069 C CA . VAL B 1 189 ? -13.892 -2.652 -19.751 1.00 77.05 186 VAL B CA 1
ATOM 4070 C C . VAL B 1 189 ? -12.513 -2.461 -19.072 1.00 78.18 186 VAL B C 1
ATOM 4071 O O . VAL B 1 189 ? -12.306 -2.939 -17.952 1.00 79.01 186 VAL B O 1
ATOM 4075 N N . LEU B 1 190 ? -11.618 -1.701 -19.729 1.00 70.35 187 LEU B N 1
ATOM 4076 C CA . LEU B 1 190 ? -10.280 -1.348 -19.271 1.00 68.22 187 LEU B CA 1
ATOM 4077 C C . LEU B 1 190 ? -10.331 -0.500 -17.985 1.00 70.88 187 LEU B C 1
ATOM 4078 O O . LEU B 1 190 ? -9.444 -0.611 -17.148 1.00 71.74 187 LEU B O 1
ATOM 4083 N N . VAL B 1 191 ? -11.374 0.317 -17.815 1.00 65.55 188 VAL B N 1
ATOM 4084 C CA . VAL B 1 191 ? -11.570 1.143 -16.623 1.00 64.44 188 VAL B CA 1
ATOM 4085 C C . VAL B 1 191 ? -12.043 0.234 -15.482 1.00 66.17 188 VAL B C 1
ATOM 4086 O O . VAL B 1 191 ? -11.594 0.425 -14.360 1.00 66.23 188 VAL B O 1
ATOM 4090 N N . LEU B 1 192 ? -12.885 -0.787 -15.775 1.00 60.84 189 LEU B N 1
ATOM 4091 C CA . LEU B 1 192 ? -13.342 -1.757 -14.771 1.00 59.76 189 LEU B CA 1
ATOM 4092 C C . LEU B 1 192 ? -12.220 -2.691 -14.335 1.00 58.65 189 LEU B C 1
ATOM 4093 O O . LEU B 1 192 ? -12.160 -3.073 -13.169 1.00 55.76 189 LEU B O 1
ATOM 4098 N N . HIS B 1 193 ? -11.310 -3.019 -15.267 1.00 54.67 190 HIS B N 1
ATOM 4099 C CA . HIS B 1 193 ? -10.128 -3.828 -15.010 1.00 53.51 190 HIS B CA 1
ATOM 4100 C C . HIS B 1 193 ? -9.264 -3.114 -14.004 1.00 57.31 190 HIS B C 1
ATOM 4101 O O . HIS B 1 193 ? -8.809 -3.764 -13.070 1.00 57.37 190 HIS B O 1
ATOM 4108 N N . TYR B 1 194 ? -9.029 -1.786 -14.180 1.00 53.51 191 TYR B N 1
ATOM 4109 C CA . TYR B 1 194 ? -8.170 -1.007 -13.284 1.00 52.67 191 TYR B CA 1
ATOM 4110 C C . TYR B 1 194 ? -8.754 -0.794 -11.899 1.00 56.89 191 TYR B C 1
ATOM 4111 O O . TYR B 1 194 ? -7.995 -0.895 -10.938 1.00 59.08 191 TYR B O 1
ATOM 4120 N N . VAL B 1 195 ? -10.072 -0.547 -11.769 1.00 51.38 192 VAL B N 1
ATOM 4121 C CA . VAL B 1 195 ? -10.723 -0.363 -10.458 1.00 50.77 192 VAL B CA 1
ATOM 4122 C C . VAL B 1 195 ? -10.629 -1.679 -9.678 1.00 54.64 192 VAL B C 1
ATOM 4123 O O . VAL B 1 195 ? -10.261 -1.653 -8.504 1.00 55.16 192 VAL B O 1
ATOM 4127 N N . SER B 1 196 ? -10.898 -2.823 -10.367 1.00 49.74 193 SER B N 1
ATOM 4128 C CA . SER B 1 196 ? -10.827 -4.198 -9.854 1.00 48.04 193 SER B CA 1
ATOM 4129 C C . SER B 1 196 ? -9.397 -4.559 -9.402 1.00 52.91 193 SER B C 1
ATOM 4130 O O . SER B 1 196 ? -9.223 -5.137 -8.322 1.00 52.87 193 SER B O 1
ATOM 4133 N N . LEU B 1 197 ? -8.382 -4.198 -10.231 1.00 49.41 194 LEU B N 1
ATOM 4134 C CA . LEU B 1 197 ? -6.959 -4.415 -9.970 1.00 49.47 194 LEU B CA 1
ATOM 4135 C C . LEU B 1 197 ? -6.524 -3.707 -8.699 1.00 53.46 194 LEU B C 1
ATOM 4136 O O . LEU B 1 197 ? -5.800 -4.287 -7.899 1.00 51.80 194 LEU B O 1
ATOM 4141 N N . PHE B 1 198 ? -6.961 -2.454 -8.516 1.00 51.28 195 PHE B N 1
ATOM 4142 C CA . PHE B 1 198 ? -6.579 -1.660 -7.361 1.00 51.01 195 PHE B CA 1
ATOM 4143 C C . PHE B 1 198 ? -7.322 -2.062 -6.074 1.00 54.16 195 PHE B C 1
ATOM 4144 O O . PHE B 1 198 ? -6.685 -2.338 -5.063 1.00 53.36 195 PHE B O 1
ATOM 4152 N N . VAL B 1 199 ? -8.643 -2.090 -6.118 1.00 51.83 196 VAL B N 1
ATOM 4153 C CA . VAL B 1 199 ? -9.518 -2.388 -4.986 1.00 52.71 196 VAL B CA 1
ATOM 4154 C C . VAL B 1 199 ? -9.418 -3.860 -4.570 1.00 56.90 196 VAL B C 1
ATOM 4155 O O . VAL B 1 199 ? -9.401 -4.143 -3.364 1.00 57.12 196 VAL B O 1
ATOM 4159 N N . GLY B 1 200 ? -9.345 -4.763 -5.563 1.00 51.38 197 GLY B N 1
ATOM 4160 C CA . GLY B 1 200 ? -9.331 -6.209 -5.353 1.00 50.27 197 GLY B CA 1
ATOM 4161 C C . GLY B 1 200 ? -8.003 -6.921 -5.243 1.00 53.64 197 GLY B C 1
ATOM 4162 O O . GLY B 1 200 ? -7.980 -8.068 -4.809 1.00 55.18 197 GLY B O 1
ATOM 4163 N N . PHE B 1 201 ? -6.896 -6.281 -5.640 1.00 49.86 198 PHE B N 1
ATOM 4164 C CA . PHE B 1 201 ? -5.558 -6.887 -5.571 1.00 49.29 198 PHE B CA 1
ATOM 4165 C C . PHE B 1 201 ? -4.444 -5.969 -5.018 1.00 54.86 198 PHE B C 1
ATOM 4166 O O . PHE B 1 201 ? -3.761 -6.413 -4.100 1.00 55.91 198 PHE B O 1
ATOM 4174 N N . ILE B 1 202 ? -4.226 -4.743 -5.581 1.00 50.88 199 ILE B N 1
ATOM 4175 C CA . ILE B 1 202 ? -3.152 -3.823 -5.148 1.00 50.38 199 ILE B CA 1
ATOM 4176 C C . ILE B 1 202 ? -3.341 -3.371 -3.693 1.00 54.10 199 ILE B C 1
ATOM 4177 O O . ILE B 1 202 ? -2.401 -3.494 -2.914 1.00 54.58 199 ILE B O 1
ATOM 4182 N N . ILE B 1 203 ? -4.522 -2.824 -3.328 1.00 48.95 200 ILE B N 1
ATOM 4183 C CA . ILE B 1 203 ? -4.738 -2.352 -1.954 1.00 48.04 200 ILE B CA 1
ATOM 4184 C C . ILE B 1 203 ? -4.611 -3.528 -0.972 1.00 53.64 200 ILE B C 1
ATOM 4185 O O . ILE B 1 203 ? -3.796 -3.399 -0.058 1.00 53.54 200 ILE B O 1
ATOM 4190 N N . PRO B 1 204 ? -5.305 -4.694 -1.149 1.00 51.44 201 PRO B N 1
ATOM 4191 C CA . PRO B 1 204 ? -5.108 -5.806 -0.206 1.00 50.94 201 PRO B CA 1
ATOM 4192 C C . PRO B 1 204 ? -3.647 -6.278 -0.103 1.00 54.58 201 PRO B C 1
ATOM 4193 O O . PRO B 1 204 ? -3.176 -6.502 1.014 1.00 54.30 201 PRO B O 1
ATOM 4197 N N . PHE B 1 205 ? -2.917 -6.389 -1.241 1.00 51.82 202 PHE B N 1
ATOM 4198 C CA . PHE B 1 205 ? -1.495 -6.765 -1.235 1.00 52.04 202 PHE B CA 1
ATOM 4199 C C . PHE B 1 205 ? -0.597 -5.766 -0.445 1.00 56.20 202 PHE B C 1
ATOM 4200 O O . PHE B 1 205 ? 0.254 -6.214 0.325 1.00 55.08 202 PHE B O 1
ATOM 4208 N N . VAL B 1 206 ? -0.801 -4.436 -0.620 1.00 53.60 203 VAL B N 1
ATOM 4209 C CA . VAL B 1 206 ? -0.029 -3.413 0.091 1.00 54.38 203 VAL B CA 1
ATOM 4210 C C . VAL B 1 206 ? -0.246 -3.532 1.622 1.00 58.78 203 VAL B C 1
ATOM 4211 O O . VAL B 1 206 ? 0.743 -3.512 2.358 1.00 57.89 203 VAL B O 1
ATOM 4215 N N . ILE B 1 207 ? -1.516 -3.698 2.080 1.00 55.71 204 ILE B N 1
ATOM 4216 C CA . ILE B 1 207 ? -1.883 -3.896 3.498 1.00 56.57 204 ILE B CA 1
ATOM 4217 C C . ILE B 1 207 ? -1.109 -5.104 4.080 1.00 63.29 204 ILE B C 1
ATOM 4218 O O . ILE B 1 207 ? -0.565 -4.981 5.181 1.00 62.77 204 ILE B O 1
ATOM 4223 N N . ILE B 1 208 ? -1.004 -6.228 3.297 1.00 60.57 205 ILE B N 1
ATOM 4224 C CA . ILE B 1 208 ? -0.253 -7.445 3.639 1.00 60.14 205 ILE B CA 1
ATOM 4225 C C . ILE B 1 208 ? 1.241 -7.100 3.756 1.00 64.00 205 ILE B C 1
ATOM 4226 O O . ILE B 1 208 ? 1.821 -7.359 4.814 1.00 64.34 205 ILE B O 1
ATOM 4231 N N . ILE B 1 209 ? 1.844 -6.451 2.719 1.00 60.31 206 ILE B N 1
ATOM 4232 C CA . ILE B 1 209 ? 3.268 -6.047 2.763 1.00 60.28 206 ILE B CA 1
ATOM 4233 C C . ILE B 1 209 ? 3.566 -5.282 4.078 1.00 63.78 206 ILE B C 1
ATOM 4234 O O . ILE B 1 209 ? 4.437 -5.700 4.826 1.00 63.63 206 ILE B O 1
ATOM 4239 N N . VAL B 1 210 ? 2.789 -4.221 4.379 1.00 60.86 207 VAL B N 1
ATOM 4240 C CA . VAL B 1 210 ? 2.937 -3.375 5.573 1.00 61.33 207 VAL B CA 1
ATOM 4241 C C . VAL B 1 210 ? 2.756 -4.173 6.880 1.00 67.56 207 VAL B C 1
ATOM 4242 O O . VAL B 1 210 ? 3.660 -4.133 7.714 1.00 67.71 207 VAL B O 1
ATOM 4246 N N . CYS B 1 211 ? 1.622 -4.896 7.050 1.00 65.27 208 CYS B N 1
ATOM 4247 C CA . CYS B 1 211 ? 1.350 -5.735 8.234 1.00 64.96 208 CYS B CA 1
ATOM 4248 C C . CYS B 1 211 ? 2.455 -6.744 8.495 1.00 68.08 208 CYS B C 1
ATOM 4249 O O . CYS B 1 211 ? 2.887 -6.882 9.640 1.00 67.86 208 CYS B O 1
ATOM 4252 N N . TYR B 1 212 ? 2.925 -7.432 7.441 1.00 63.12 209 TYR B N 1
ATOM 4253 C CA . TYR B 1 212 ? 3.977 -8.431 7.590 1.00 62.55 209 TYR B CA 1
ATOM 4254 C C . TYR B 1 212 ? 5.318 -7.811 7.927 1.00 69.74 209 TYR B C 1
ATOM 4255 O O . TYR B 1 212 ? 6.095 -8.436 8.637 1.00 69.81 209 TYR B O 1
ATOM 4264 N N . THR B 1 213 ? 5.567 -6.568 7.476 1.00 69.52 210 THR B N 1
ATOM 4265 C CA . THR B 1 213 ? 6.790 -5.834 7.816 1.00 70.86 210 THR B CA 1
ATOM 4266 C C . THR B 1 213 ? 6.778 -5.557 9.334 1.00 79.18 210 THR B C 1
ATOM 4267 O O . THR B 1 213 ? 7.767 -5.849 10.001 1.00 79.21 210 THR B O 1
ATOM 4271 N N . MET B 1 214 ? 5.638 -5.074 9.872 1.00 77.86 211 MET B N 1
ATOM 4272 C CA . MET B 1 214 ? 5.447 -4.778 11.288 1.00 79.29 211 MET B CA 1
ATOM 4273 C C . MET B 1 214 ? 5.577 -5.993 12.185 1.00 85.09 211 MET B C 1
ATOM 4274 O O . MET B 1 214 ? 6.184 -5.875 13.248 1.00 86.21 211 MET B O 1
ATOM 4279 N N . ILE B 1 215 ? 5.017 -7.154 11.766 1.00 81.80 212 ILE B N 1
ATOM 4280 C CA . ILE B 1 215 ? 5.082 -8.433 12.499 1.00 81.38 212 ILE B CA 1
ATOM 4281 C C . ILE B 1 215 ? 6.532 -8.917 12.579 1.00 85.64 212 ILE B C 1
ATOM 4282 O O . ILE B 1 215 ? 7.001 -9.213 13.675 1.00 85.35 212 ILE B O 1
ATOM 4287 N N . ILE B 1 216 ? 7.243 -8.955 11.437 1.00 82.78 213 ILE B N 1
ATOM 4288 C CA . ILE B 1 216 ? 8.634 -9.413 11.370 1.00 82.88 213 ILE B CA 1
ATOM 4289 C C . ILE B 1 216 ? 9.565 -8.541 12.244 1.00 89.13 213 ILE B C 1
ATOM 4290 O O . ILE B 1 216 ? 10.385 -9.111 12.959 1.00 89.07 213 ILE B O 1
ATOM 4295 N N . LEU B 1 217 ? 9.412 -7.192 12.227 1.00 86.84 214 LEU B N 1
ATOM 4296 C C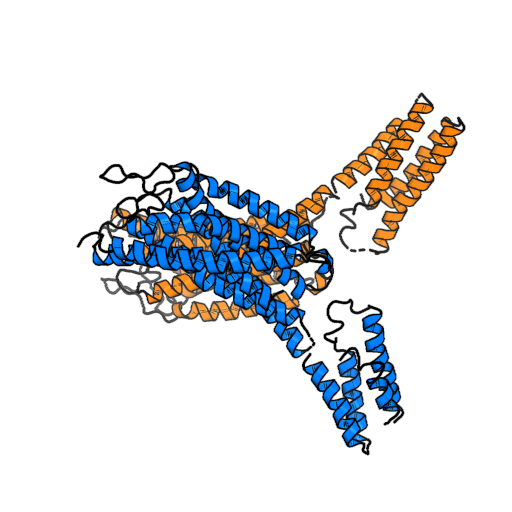A . LEU B 1 217 ? 10.219 -6.272 13.037 1.00 86.80 214 LEU B CA 1
ATOM 4297 C C . LEU B 1 217 ? 9.946 -6.440 14.522 1.00 93.20 214 LEU B C 1
ATOM 4298 O O . LEU B 1 217 ? 10.891 -6.411 15.303 1.00 93.95 214 LEU B O 1
ATOM 4303 N N . THR B 1 218 ? 8.673 -6.672 14.905 1.00 90.55 215 THR B N 1
ATOM 4304 C CA . THR B 1 218 ? 8.244 -6.938 16.287 1.00 90.80 215 THR B CA 1
ATOM 4305 C C . THR B 1 218 ? 8.852 -8.259 16.765 1.00 98.16 215 THR B C 1
ATOM 4306 O O . THR B 1 218 ? 9.372 -8.323 17.883 1.00 98.73 215 THR B O 1
ATOM 4310 N N . LEU B 1 219 ? 8.801 -9.301 15.906 1.00 96.64 216 LEU B N 1
ATOM 4311 C CA . LEU B 1 219 ? 9.332 -10.629 16.210 1.00 97.15 216 LEU B CA 1
ATOM 4312 C C . LEU B 1 219 ? 10.856 -10.634 16.415 1.00 103.87 216 LEU B C 1
ATOM 4313 O O . LEU B 1 219 ? 11.346 -11.438 17.206 1.00 104.13 216 LEU B O 1
ATOM 4318 N N . LEU B 1 220 ? 11.589 -9.726 15.731 1.00 101.71 217 LEU B N 1
ATOM 4319 C CA . LEU B 1 220 ? 13.042 -9.574 15.859 1.00 102.52 217 LEU B CA 1
ATOM 4320 C C . LEU B 1 220 ? 13.383 -8.908 17.180 1.00 107.52 217 LEU B C 1
ATOM 4321 O O . LEU B 1 220 ? 14.288 -9.382 17.864 1.00 107.72 217 LEU B O 1
ATOM 4326 N N . LYS B 1 221 ? 12.651 -7.819 17.540 1.00 103.98 218 LYS B N 1
ATOM 4327 C CA . LYS B 1 221 ? 12.811 -7.063 18.786 1.00 103.83 218 LYS B CA 1
ATOM 4328 C C . LYS B 1 221 ? 12.661 -7.991 19.992 1.00 108.93 218 LYS B C 1
ATOM 4329 O O . LYS B 1 221 ? 13.492 -7.942 20.902 1.00 108.12 218 LYS B O 1
ATOM 4333 N N . LYS B 1 222 ? 11.622 -8.855 19.970 1.00 106.78 219 LYS B N 1
ATOM 4334 C CA . LYS B 1 222 ? 11.341 -9.828 21.022 1.00 107.36 219 LYS B CA 1
ATOM 4335 C C . LYS B 1 222 ? 12.357 -10.989 21.021 1.00 114.89 219 LYS B C 1
ATOM 4336 O O . LYS B 1 222 ? 12.658 -11.537 22.087 1.00 115.14 219 LYS B O 1
ATOM 4339 N N . SER B 1 223 ? 12.873 -11.364 19.828 1.00 113.47 220 SER B N 1
ATOM 4340 C CA . SER B 1 223 ? 13.847 -12.445 19.659 1.00 114.25 220 SER B CA 1
ATOM 4341 C C . SER B 1 223 ? 15.237 -12.041 20.150 1.00 119.52 220 SER B C 1
ATOM 4342 O O . SER B 1 223 ? 15.968 -12.889 20.670 1.00 119.77 220 SER B O 1
ATOM 4345 N N . MET B 1 224 ? 15.607 -10.760 19.963 1.00 116.33 221 MET B N 1
ATOM 4346 C CA . MET B 1 224 ? 16.890 -10.205 20.394 1.00 116.44 221 MET B CA 1
ATOM 4347 C C . MET B 1 224 ? 16.934 -9.996 21.901 1.00 120.61 221 MET B C 1
ATOM 4348 O O . MET B 1 224 ? 17.963 -10.269 22.518 1.00 120.21 221 MET B O 1
ATOM 4353 N N . LYS B 1 225 ? 15.818 -9.526 22.492 1.00 117.49 222 LYS B N 1
ATOM 4354 C CA . LYS B 1 225 ? 15.676 -9.315 23.929 1.00 117.69 222 LYS B CA 1
ATOM 4355 C C . LYS B 1 225 ? 15.781 -10.646 24.688 1.00 123.38 222 LYS B C 1
ATOM 4356 O O . LYS B 1 225 ? 16.396 -10.683 25.753 1.00 123.32 222 LYS B O 1
ATOM 4358 N N . SER B 1 226 ? 15.224 -11.740 24.115 1.00 120.93 1000 SER B N 1
ATOM 4359 C CA . SER B 1 226 ? 15.269 -13.086 24.698 1.00 121.19 1000 SER B CA 1
ATOM 4360 C C . SER B 1 226 ? 16.656 -13.736 24.573 1.00 126.78 1000 SER B C 1
ATOM 4361 O O . SER B 1 226 ? 16.927 -14.720 25.265 1.00 126.33 1000 SER B O 1
ATOM 4363 N N . ALA B 1 227 ? 17.528 -13.191 23.698 1.00 124.82 1001 ALA B N 1
ATOM 4364 C CA . ALA B 1 227 ? 18.900 -13.677 23.521 1.00 125.48 1001 ALA B CA 1
ATOM 4365 C C . ALA B 1 227 ? 19.781 -13.100 24.635 1.00 131.86 1001 ALA B C 1
ATOM 4366 O O . ALA B 1 227 ? 20.701 -13.775 25.104 1.00 131.88 1001 ALA B O 1
ATOM 4368 N N . ASP B 1 228 ? 19.476 -11.861 25.067 1.00 129.80 1002 ASP B N 1
ATOM 4369 C CA . ASP B 1 228 ? 20.163 -11.165 26.155 1.00 130.20 1002 ASP B CA 1
ATOM 4370 C C . ASP B 1 228 ? 19.817 -11.841 27.485 1.00 135.18 1002 ASP B C 1
ATOM 4371 O O . ASP B 1 228 ? 20.702 -12.033 28.316 1.00 134.96 1002 ASP B O 1
ATOM 4376 N N . LEU B 1 229 ? 18.537 -12.246 27.654 1.00 132.59 1003 LEU B N 1
ATOM 4377 C CA . LEU B 1 229 ? 18.010 -12.969 28.817 1.00 133.15 1003 LEU B CA 1
ATOM 4378 C C . LEU B 1 229 ? 18.647 -14.357 28.891 1.00 138.88 1003 LEU B C 1
ATOM 4379 O O . LEU B 1 229 ? 18.843 -14.878 29.986 1.00 139.08 1003 LEU B O 1
ATOM 4381 N N . GLU B 1 230 ? 18.979 -14.937 27.720 1.00 136.01 1004 GLU B N 1
ATOM 4382 C CA . GLU B 1 230 ? 19.646 -16.224 27.558 1.00 136.12 1004 GLU B CA 1
ATOM 4383 C C . GLU B 1 230 ? 21.153 -16.045 27.827 1.00 140.89 1004 GLU B C 1
ATOM 4384 O O . GLU B 1 230 ? 21.813 -16.996 28.252 1.00 140.88 1004 GLU B O 1
ATOM 4390 N N . ASP B 1 231 ? 21.688 -14.828 27.574 1.00 137.71 1005 ASP B N 1
ATOM 4391 C CA . ASP B 1 231 ? 23.096 -14.460 27.778 1.00 137.67 1005 ASP B CA 1
ATOM 4392 C C . ASP B 1 231 ? 23.407 -14.178 29.248 1.00 141.92 1005 ASP B C 1
ATOM 4393 O O . ASP B 1 231 ? 24.494 -14.517 29.720 1.00 141.33 1005 ASP B O 1
ATOM 4398 N N . ASN B 1 232 ? 22.453 -13.541 29.957 1.00 139.18 1006 ASN B N 1
ATOM 4399 C CA . ASN B 1 232 ? 22.557 -13.197 31.376 1.00 139.26 1006 ASN B CA 1
ATOM 4400 C C . ASN B 1 232 ? 22.326 -14.407 32.279 1.00 143.86 1006 ASN B C 1
ATOM 4401 O O . ASN B 1 232 ? 22.839 -14.439 33.398 1.00 143.76 1006 ASN B O 1
ATOM 4406 N N . TRP B 1 233 ? 21.565 -15.402 31.792 1.00 140.72 1007 TRP B N 1
ATOM 4407 C CA . TRP B 1 233 ? 21.321 -16.667 32.480 1.00 140.80 1007 TRP B CA 1
ATOM 4408 C C . TRP B 1 233 ? 22.542 -17.580 32.281 1.00 144.88 1007 TRP B C 1
ATOM 4409 O O . TRP B 1 233 ? 22.840 -18.396 33.155 1.00 144.64 1007 TRP B O 1
ATOM 4420 N N . GLU B 1 234 ? 23.239 -17.437 31.130 1.00 141.38 1008 GLU B N 1
ATOM 4421 C CA . GLU B 1 234 ? 24.440 -18.198 30.788 1.00 141.15 1008 GLU B CA 1
ATOM 4422 C C . GLU B 1 234 ? 25.631 -17.777 31.659 1.00 144.67 1008 GLU B C 1
ATOM 4423 O O . GLU B 1 234 ? 26.368 -18.648 32.122 1.00 144.16 1008 GLU B O 1
ATOM 4425 N N . THR B 1 235 ? 25.808 -16.452 31.896 1.00 141.03 1009 THR B N 1
ATOM 4426 C CA . THR B 1 235 ? 26.894 -15.908 32.731 1.00 140.79 1009 THR B CA 1
ATOM 4427 C C . THR B 1 235 ? 26.735 -16.274 34.207 1.00 144.90 1009 THR B C 1
ATOM 4428 O O . THR B 1 235 ? 27.726 -16.629 34.846 1.00 144.01 1009 THR B O 1
ATOM 4432 N N . LEU B 1 236 ? 25.494 -16.214 34.737 1.00 142.55 1010 LEU B N 1
ATOM 4433 C CA . LEU B 1 236 ? 25.188 -16.576 36.125 1.00 143.20 1010 LEU B CA 1
ATOM 4434 C C . LEU B 1 236 ? 25.599 -18.026 36.412 1.00 149.23 1010 LEU B C 1
ATOM 4435 O O . LEU B 1 236 ? 26.297 -18.273 37.398 1.00 148.96 1010 LEU B O 1
ATOM 4437 N N . ASN B 1 237 ? 25.207 -18.967 35.522 1.00 147.14 1011 ASN B N 1
ATOM 4438 C CA . ASN B 1 237 ? 25.528 -20.393 35.623 1.00 147.43 1011 ASN B CA 1
ATOM 4439 C C . ASN B 1 237 ? 27.031 -20.668 35.442 1.00 152.61 1011 ASN B C 1
ATOM 4440 O O . ASN B 1 237 ? 27.571 -21.518 36.151 1.00 152.46 1011 ASN B O 1
ATOM 4445 N N . ASP B 1 238 ? 27.698 -19.954 34.502 1.00 149.60 1012 ASP B N 1
ATOM 4446 C CA . ASP B 1 238 ? 29.129 -20.121 34.227 1.00 149.69 1012 ASP B CA 1
ATOM 4447 C C . ASP B 1 238 ? 30.011 -19.648 35.384 1.00 154.42 1012 ASP B C 1
ATOM 4448 O O . ASP B 1 238 ? 30.957 -20.357 35.729 1.00 154.00 1012 ASP B O 1
ATOM 4450 N N . ASN B 1 239 ? 29.711 -18.467 35.986 1.00 151.62 1013 ASN B N 1
ATOM 4451 C CA . ASN B 1 239 ? 30.484 -17.942 37.123 1.00 151.54 1013 ASN B CA 1
ATOM 4452 C C . ASN B 1 239 ? 30.264 -18.755 38.407 1.00 155.41 1013 ASN B C 1
ATOM 4453 O O . ASN B 1 239 ? 31.132 -18.741 39.285 1.00 155.18 1013 ASN B O 1
ATOM 4458 N N . LEU B 1 240 ? 29.126 -19.483 38.499 1.00 151.70 1014 LEU B N 1
ATOM 4459 C CA . LEU B 1 240 ? 28.802 -20.377 39.617 1.00 151.47 1014 LEU B CA 1
ATOM 4460 C C . LEU B 1 240 ? 29.772 -21.568 39.577 1.00 155.80 1014 LEU B C 1
ATOM 4461 O O . LEU B 1 240 ? 30.206 -22.044 40.627 1.00 155.51 1014 LEU B O 1
ATOM 4463 N N . LYS B 1 241 ? 30.141 -22.008 38.351 1.00 152.46 1015 LYS B N 1
ATOM 4464 C CA . LYS B 1 241 ? 31.108 -23.076 38.091 1.00 152.16 1015 LYS B CA 1
ATOM 4465 C C . LYS B 1 241 ? 32.546 -22.544 38.243 1.00 155.93 1015 LYS B C 1
ATOM 4466 O O . LYS B 1 241 ? 33.455 -23.334 38.512 1.00 155.93 1015 LYS B O 1
ATOM 4468 N N . VAL B 1 242 ? 32.743 -21.205 38.087 1.00 151.80 1016 VAL B N 1
ATOM 4469 C CA . VAL B 1 242 ? 34.041 -20.533 38.247 1.00 151.23 1016 VAL B CA 1
ATOM 4470 C C . VAL B 1 242 ? 34.427 -20.468 39.735 1.00 154.63 1016 VAL B C 1
ATOM 4471 O O . VAL B 1 242 ? 35.617 -20.416 40.051 1.00 154.41 1016 VAL B O 1
ATOM 4473 N N . ILE B 1 243 ? 33.421 -20.511 40.641 1.00 150.52 1017 ILE B N 1
ATOM 4474 C CA . ILE B 1 243 ? 33.614 -20.511 42.092 1.00 150.03 1017 ILE B CA 1
ATOM 4475 C C . ILE B 1 243 ? 34.217 -21.845 42.561 1.00 153.59 1017 ILE B C 1
ATOM 4476 O O . ILE B 1 243 ? 35.238 -21.837 43.252 1.00 153.35 1017 ILE B O 1
ATOM 4478 N N . GLU B 1 244 ? 33.608 -22.983 42.153 1.00 149.75 1018 GLU B N 1
ATOM 4479 C CA . GLU B 1 244 ? 34.059 -24.334 42.501 1.00 170.25 1018 GLU B CA 1
ATOM 4480 C C . GLU B 1 244 ? 35.296 -24.724 41.696 1.00 190.13 1018 GLU B C 1
ATOM 4481 O O . GLU B 1 244 ? 36.400 -24.282 42.010 1.00 148.94 1018 GLU B O 1
ATOM 4483 N N . ASP B 1 247 ? 40.579 -21.544 43.468 1.00 142.10 1021 ASP B N 1
ATOM 4484 C CA . ASP B 1 247 ? 41.715 -21.732 44.368 1.00 141.88 1021 ASP B CA 1
ATOM 4485 C C . ASP B 1 247 ? 42.048 -20.452 45.135 1.00 145.51 1021 ASP B C 1
ATOM 4486 O O . ASP B 1 247 ? 42.255 -20.510 46.350 1.00 145.06 1021 ASP B O 1
ATOM 4488 N N . ASN B 1 248 ? 42.102 -19.304 44.423 1.00 141.47 1022 ASN B N 1
ATOM 4489 C CA . ASN B 1 248 ? 42.413 -17.992 44.991 1.00 140.93 1022 ASN B CA 1
ATOM 4490 C C . ASN B 1 248 ? 41.173 -17.274 45.526 1.00 144.41 1022 ASN B C 1
ATOM 4491 O O . ASN B 1 248 ? 40.081 -17.420 44.970 1.00 144.07 1022 ASN B O 1
ATOM 4493 N N . ALA B 1 249 ? 41.353 -16.491 46.605 1.00 140.69 1023 ALA B N 1
ATOM 4494 C CA . ALA B 1 249 ? 40.297 -15.703 47.247 1.00 140.19 1023 ALA B CA 1
ATOM 4495 C C . ALA B 1 249 ? 39.897 -14.516 46.375 1.00 142.97 1023 ALA B C 1
ATOM 4496 O O . ALA B 1 249 ? 38.734 -14.112 46.403 1.00 142.47 1023 ALA B O 1
ATOM 4498 N N . ALA B 1 250 ? 40.858 -13.960 45.606 1.00 138.83 1024 ALA B N 1
ATOM 4499 C CA . ALA B 1 250 ? 40.628 -12.837 44.692 1.00 138.34 1024 ALA B CA 1
ATOM 4500 C C . ALA B 1 250 ? 39.885 -13.296 43.425 1.00 141.34 1024 ALA B C 1
ATOM 4501 O O . ALA B 1 250 ? 39.169 -12.501 42.811 1.00 140.79 1024 ALA B O 1
ATOM 4503 N N . GLN B 1 251 ? 40.049 -14.579 43.047 1.00 137.62 1025 GLN B N 1
ATOM 4504 C CA . GLN B 1 251 ? 39.389 -15.197 41.893 1.00 137.27 1025 GLN B CA 1
ATOM 4505 C C . GLN B 1 251 ? 37.892 -15.435 42.189 1.00 140.12 1025 GLN B C 1
ATOM 4506 O O . GLN B 1 251 ? 37.068 -15.271 41.289 1.00 139.62 1025 GLN B O 1
ATOM 4512 N N . VAL B 1 252 ? 37.545 -15.781 43.458 1.00 135.91 1026 VAL B N 1
ATOM 4513 C CA . VAL B 1 252 ? 36.162 -15.941 43.929 1.00 135.22 1026 VAL B CA 1
ATOM 4514 C C . VAL B 1 252 ? 35.458 -14.567 44.020 1.00 138.05 1026 VAL B C 1
ATOM 4515 O O . VAL B 1 252 ? 34.230 -14.503 44.004 1.00 137.50 1026 VAL B O 1
ATOM 4517 N N . LYS B 1 253 ? 36.246 -13.475 44.113 1.00 134.02 1027 LYS B N 1
ATOM 4518 C CA . LYS B 1 253 ? 35.761 -12.095 44.149 1.00 133.48 1027 LYS B CA 1
ATOM 4519 C C . LYS B 1 253 ? 35.475 -11.616 42.725 1.00 136.14 1027 LYS B C 1
ATOM 4520 O O . LYS B 1 253 ? 34.586 -10.784 42.531 1.00 135.79 1027 LYS B O 1
ATOM 4522 N N . ASP B 1 254 ? 36.230 -12.145 41.731 1.00 131.77 1028 ASP B N 1
ATOM 4523 C CA . ASP B 1 254 ? 36.083 -11.819 40.306 1.00 131.21 1028 ASP B CA 1
ATOM 4524 C C . ASP B 1 254 ? 34.775 -12.381 39.740 1.00 132.67 1028 ASP B C 1
ATOM 4525 O O . ASP B 1 254 ? 34.078 -11.667 39.013 1.00 131.73 1028 ASP B O 1
ATOM 4530 N N . ALA B 1 255 ? 34.436 -13.648 40.092 1.00 127.44 1029 ALA B N 1
ATOM 4531 C CA . ALA B 1 255 ? 33.204 -14.324 39.674 1.00 126.58 1029 ALA B CA 1
ATOM 4532 C C . ALA B 1 255 ? 31.977 -13.638 40.280 1.00 129.95 1029 ALA B C 1
ATOM 4533 O O . ALA B 1 255 ? 30.924 -13.611 39.649 1.00 129.41 1029 ALA B O 1
ATOM 4535 N N . LEU B 1 256 ? 32.137 -13.054 41.489 1.00 126.77 1030 LEU B N 1
ATOM 4536 C CA . LEU B 1 256 ? 31.100 -12.328 42.232 1.00 126.79 1030 LEU B CA 1
ATOM 4537 C C . LEU B 1 256 ? 30.718 -11.002 41.557 1.00 130.24 1030 LEU B C 1
ATOM 4538 O O . LEU B 1 256 ? 29.533 -10.763 41.326 1.00 130.15 1030 LEU B O 1
ATOM 4540 N N . THR B 1 257 ? 31.718 -10.157 41.231 1.00 126.06 1031 THR B N 1
ATOM 4541 C CA . THR B 1 257 ? 31.548 -8.854 40.567 1.00 125.75 1031 THR B CA 1
ATOM 4542 C C . THR B 1 257 ? 30.962 -8.979 39.141 1.00 130.00 1031 THR B C 1
ATOM 4543 O O . THR B 1 257 ? 30.321 -8.041 38.658 1.00 129.34 1031 THR B O 1
ATOM 4547 N N . LYS B 1 258 ? 31.177 -10.143 38.485 1.00 126.92 1032 LYS B N 1
ATOM 4548 C CA . LYS B 1 258 ? 30.691 -10.473 37.138 1.00 126.76 1032 LYS B CA 1
ATOM 4549 C C . LYS B 1 258 ? 29.220 -10.919 37.174 1.00 130.92 1032 LYS B C 1
ATOM 4550 O O . LYS B 1 258 ? 28.435 -10.524 36.308 1.00 130.77 1032 LYS B O 1
ATOM 4552 N N . MET B 1 259 ? 28.869 -11.748 38.185 1.00 126.95 1033 MET B N 1
ATOM 4553 C CA . MET B 1 259 ? 27.539 -12.294 38.453 1.00 126.39 1033 MET B CA 1
ATOM 4554 C C . MET B 1 259 ? 26.519 -11.201 38.742 1.00 130.70 1033 MET B C 1
ATOM 4555 O O . MET B 1 259 ? 25.405 -11.275 38.229 1.00 130.27 1033 MET B O 1
ATOM 4560 N N . ARG B 1 260 ? 26.896 -10.203 39.582 1.00 127.76 1034 ARG B N 1
ATOM 4561 C CA . ARG B 1 260 ? 26.055 -9.071 39.995 1.00 127.65 1034 ARG B CA 1
ATOM 4562 C C . ARG B 1 260 ? 25.709 -8.160 38.812 1.00 131.95 1034 ARG B C 1
ATOM 4563 O O . ARG B 1 260 ? 24.629 -7.562 38.780 1.00 131.40 1034 ARG B O 1
ATOM 4571 N N . ALA B 1 261 ? 26.630 -8.097 37.825 1.00 128.91 1035 ALA B N 1
ATOM 4572 C CA . ALA B 1 261 ? 26.481 -7.346 36.579 1.00 128.85 1035 ALA B CA 1
ATOM 4573 C C . ALA B 1 261 ? 25.456 -8.049 35.682 1.00 132.84 1035 ALA B C 1
ATOM 4574 O O . ALA B 1 261 ? 24.576 -7.385 35.136 1.00 132.95 1035 ALA B O 1
ATOM 4576 N N . ALA B 1 262 ? 25.559 -9.393 35.562 1.00 128.71 1036 ALA B N 1
ATOM 4577 C CA . ALA B 1 262 ? 24.665 -10.236 34.766 1.00 128.16 1036 ALA B CA 1
ATOM 4578 C C . ALA B 1 262 ? 23.265 -10.366 35.386 1.00 131.40 1036 ALA B C 1
ATOM 4579 O O . ALA B 1 262 ? 22.277 -10.347 34.653 1.00 130.91 1036 ALA B O 1
ATOM 4581 N N . ALA B 1 263 ? 23.182 -10.497 36.722 1.00 127.78 1037 ALA B N 1
ATOM 4582 C CA . ALA B 1 263 ? 21.922 -10.648 37.454 1.00 127.79 1037 ALA B CA 1
ATOM 4583 C C . ALA B 1 263 ? 21.025 -9.416 37.386 1.00 132.10 1037 ALA B C 1
ATOM 4584 O O . ALA B 1 263 ? 19.804 -9.562 37.309 1.00 131.58 1037 ALA B O 1
ATOM 4586 N N . LEU B 1 264 ? 21.624 -8.210 37.434 1.00 129.17 1038 LEU B N 1
ATOM 4587 C CA . LEU B 1 264 ? 20.891 -6.945 37.373 1.00 129.33 1038 LEU B CA 1
ATOM 4588 C C . LEU B 1 264 ? 20.357 -6.688 35.961 1.00 134.29 1038 LEU B C 1
ATOM 4589 O O . LEU B 1 264 ? 19.314 -6.048 35.805 1.00 134.00 1038 LEU B O 1
ATOM 4591 N N . ASP B 1 265 ? 21.074 -7.198 34.939 1.00 131.42 1039 ASP B N 1
ATOM 4592 C CA . ASP B 1 265 ? 20.727 -7.051 33.526 1.00 131.45 1039 ASP B CA 1
ATOM 4593 C C . ASP B 1 265 ? 19.518 -7.906 33.125 1.00 135.52 1039 ASP B C 1
ATOM 4594 O O . ASP B 1 265 ? 18.657 -7.424 32.386 1.00 135.44 1039 ASP B O 1
ATOM 4596 N N . ALA B 1 266 ? 19.439 -9.154 33.630 1.00 131.81 1040 ALA B N 1
ATOM 4597 C CA . ALA B 1 266 ? 18.346 -10.089 33.344 1.00 131.91 1040 ALA B CA 1
ATOM 4598 C C . ALA B 1 266 ? 17.000 -9.649 33.929 1.00 136.94 1040 ALA B C 1
ATOM 4599 O O . ALA B 1 266 ? 15.952 -10.108 33.468 1.00 136.65 1040 ALA B O 1
ATOM 4601 N N . GLN B 1 267 ? 17.033 -8.773 34.942 1.00 134.68 1041 GLN B N 1
ATOM 4602 C CA . GLN B 1 267 ? 15.860 -8.247 35.642 1.00 135.17 1041 GLN B CA 1
ATOM 4603 C C . GLN B 1 267 ? 15.067 -7.271 34.761 1.00 140.84 1041 GLN B C 1
ATOM 4604 O O . GLN B 1 267 ? 13.834 -7.308 34.776 1.00 140.50 1041 GLN B O 1
ATOM 4610 N N . LYS B 1 268 ? 15.777 -6.411 33.993 1.00 138.46 1042 LYS B N 1
ATOM 4611 C CA . LYS B 1 268 ? 15.192 -5.424 33.080 1.00 138.62 1042 LYS B CA 1
ATOM 4612 C C . LYS B 1 268 ? 14.478 -6.101 31.904 1.00 143.81 1042 LYS B C 1
ATOM 4613 O O . LYS B 1 268 ? 13.465 -5.589 31.424 1.00 143.09 1042 LYS B O 1
ATOM 4615 N N . ALA B 1 269 ? 15.007 -7.256 31.454 1.00 141.79 1043 ALA B N 1
ATOM 4616 C CA . ALA B 1 269 ? 14.466 -8.032 30.339 1.00 142.30 1043 ALA B CA 1
ATOM 4617 C C . ALA B 1 269 ? 13.200 -8.808 30.701 1.00 147.93 1043 ALA B C 1
ATOM 4618 O O . ALA B 1 269 ? 13.011 -9.180 31.862 1.00 147.49 1043 ALA B O 1
ATOM 4620 N N . THR B 1 270 ? 12.334 -9.041 29.691 1.00 145.78 1044 THR B N 1
ATOM 4621 C CA . THR B 1 270 ? 11.064 -9.758 29.817 1.00 145.98 1044 THR B CA 1
ATOM 4622 C C . THR B 1 270 ? 11.197 -11.205 29.307 1.00 149.92 1044 THR B C 1
ATOM 4623 O O . THR B 1 270 ? 11.650 -11.402 28.180 1.00 148.70 1044 THR B O 1
ATOM 4625 N N . PRO B 1 271 ? 10.827 -12.230 30.115 1.00 147.45 1045 PRO B N 1
ATOM 4626 C CA . PRO B 1 271 ? 10.954 -13.619 29.635 1.00 147.73 1045 PRO B CA 1
ATOM 4627 C C . PRO B 1 271 ? 9.854 -14.026 28.636 1.00 152.73 1045 PRO B C 1
ATOM 4628 O O . PRO B 1 271 ? 8.801 -13.378 28.624 1.00 152.56 1045 PRO B O 1
ATOM 4632 N N . PRO B 1 272 ? 10.058 -15.080 27.792 1.00 149.44 1046 PRO B N 1
ATOM 4633 C CA . PRO B 1 272 ? 8.997 -15.476 26.838 1.00 149.21 1046 PRO B CA 1
ATOM 4634 C C . PRO B 1 272 ? 7.726 -16.001 27.512 1.00 153.30 1046 PRO B C 1
ATOM 4635 O O . PRO B 1 272 ? 6.636 -15.755 27.002 1.00 153.44 1046 PRO B O 1
ATOM 4639 N N . LYS B 1 273 ? 7.863 -16.697 28.665 1.00 149.45 1047 LYS B N 1
ATOM 4640 C CA . LYS B 1 273 ? 6.737 -17.227 29.443 1.00 149.11 1047 LYS B CA 1
ATOM 4641 C C . LYS B 1 273 ? 5.886 -16.088 30.016 1.00 152.94 1047 LYS B C 1
ATOM 4642 O O . LYS B 1 273 ? 4.660 -16.196 30.039 1.00 152.49 1047 LYS B O 1
ATOM 4644 N N . LEU B 1 274 ? 6.540 -14.990 30.450 1.00 149.46 1048 LEU B N 1
ATOM 4645 C CA . LEU B 1 274 ? 5.875 -13.803 30.987 1.00 149.21 1048 LEU B CA 1
ATOM 4646 C C . LEU B 1 274 ? 5.960 -12.611 30.002 1.00 153.07 1048 LEU B C 1
ATOM 4647 O O . LEU B 1 274 ? 6.235 -11.475 30.404 1.00 152.49 1048 LEU B O 1
ATOM 4649 N N . GLU B 1 275 ? 5.712 -12.888 28.703 1.00 149.81 1049 GLU B N 1
ATOM 4650 C CA . GLU B 1 275 ? 5.706 -11.883 27.631 1.00 149.70 1049 GLU B CA 1
ATOM 4651 C C . GLU B 1 275 ? 4.346 -11.170 27.573 1.00 153.40 1049 GLU B C 1
ATOM 4652 O O . GLU B 1 275 ? 4.256 -10.054 27.053 1.00 152.69 1049 GLU B O 1
ATOM 4654 N N . ASP B 1 276 ? 3.298 -11.826 28.123 1.00 149.96 1050 ASP B N 1
ATOM 4655 C CA . ASP B 1 276 ? 1.924 -11.330 28.198 1.00 177.86 1050 ASP B CA 1
ATOM 4656 C C . ASP B 1 276 ? 1.628 -10.788 29.598 1.00 192.73 1050 ASP B C 1
ATOM 4657 O O . ASP B 1 276 ? 2.279 -9.848 30.053 1.00 146.61 1050 ASP B O 1
ATOM 4659 N N . ASP B 1 280 ? 3.422 -4.524 35.292 1.00 154.16 1054 ASP B N 1
ATOM 4660 C CA . ASP B 1 280 ? 2.996 -4.290 36.670 1.00 154.17 1054 ASP B CA 1
ATOM 4661 C C . ASP B 1 280 ? 2.222 -5.484 37.269 1.00 158.55 1054 ASP B C 1
ATOM 4662 O O . ASP B 1 280 ? 1.759 -5.397 38.409 1.00 158.14 1054 ASP B O 1
ATOM 4667 N N . SER B 1 281 ? 2.107 -6.597 36.511 1.00 155.52 1055 SER B N 1
ATOM 4668 C CA . SER B 1 281 ? 1.393 -7.807 36.930 1.00 155.53 1055 SER B CA 1
ATOM 4669 C C . SER B 1 281 ? 2.095 -8.518 38.102 1.00 160.07 1055 SER B C 1
ATOM 4670 O O . SER B 1 281 ? 3.325 -8.470 38.159 1.00 159.86 1055 SER B O 1
ATOM 4673 N N . PRO B 1 282 ? 1.359 -9.213 39.019 1.00 156.78 1056 PRO B N 1
ATOM 4674 C CA . PRO B 1 282 ? 2.036 -9.924 40.123 1.00 156.47 1056 PRO B CA 1
ATOM 4675 C C . PRO B 1 282 ? 2.908 -11.094 39.647 1.00 160.05 1056 PRO B C 1
ATOM 4676 O O . PRO B 1 282 ? 3.772 -11.552 40.396 1.00 159.94 1056 PRO B O 1
ATOM 4680 N N . GLU B 1 283 ? 2.694 -11.557 38.395 1.00 155.91 1057 GLU B N 1
ATOM 4681 C CA . GLU B 1 283 ? 3.486 -12.606 37.750 1.00 155.40 1057 GLU B CA 1
ATOM 4682 C C . GLU B 1 283 ? 4.846 -12.010 37.364 1.00 157.85 1057 GLU B C 1
ATOM 4683 O O . GLU B 1 283 ? 5.861 -12.700 37.447 1.00 157.00 1057 GLU B O 1
ATOM 4689 N N . MET B 1 284 ? 4.863 -10.702 37.012 1.00 153.78 1058 MET B N 1
ATOM 4690 C CA . MET B 1 284 ? 6.061 -9.930 36.672 1.00 153.35 1058 MET B CA 1
ATOM 4691 C C . MET B 1 284 ? 6.796 -9.436 37.937 1.00 156.66 1058 MET B C 1
ATOM 4692 O O . MET B 1 284 ? 8.029 -9.415 37.951 1.00 156.09 1058 MET B O 1
ATOM 4694 N N . LYS B 1 285 ? 6.040 -9.046 38.994 1.00 152.84 1059 LYS B N 1
ATOM 4695 C CA . LYS B 1 285 ? 6.576 -8.578 40.284 1.00 152.23 1059 LYS B CA 1
ATOM 4696 C C . LYS B 1 285 ? 7.232 -9.717 41.091 1.00 155.11 1059 LYS B C 1
ATOM 4697 O O . LYS B 1 285 ? 8.043 -9.442 41.978 1.00 154.58 1059 LYS B O 1
ATOM 4699 N N . ASP B 1 286 ? 6.879 -10.985 40.777 1.00 150.95 1060 ASP B N 1
ATOM 4700 C CA . ASP B 1 286 ? 7.439 -12.195 41.383 1.00 150.50 1060 ASP B CA 1
ATOM 4701 C C . ASP B 1 286 ? 8.758 -12.547 40.688 1.00 154.13 1060 ASP B C 1
ATOM 4702 O O . ASP B 1 286 ? 9.689 -13.014 41.346 1.00 153.47 1060 ASP B O 1
ATOM 4704 N N . PHE B 1 287 ? 8.832 -12.323 39.354 1.00 151.02 1061 PHE B N 1
ATOM 4705 C CA . PHE B 1 287 ? 10.032 -12.546 38.541 1.00 150.94 1061 PHE B CA 1
ATOM 4706 C C . PHE B 1 287 ? 11.083 -11.480 38.884 1.00 156.08 1061 PHE B C 1
ATOM 4707 O O . PHE B 1 287 ? 12.274 -11.796 38.955 1.00 155.67 1061 PHE B O 1
ATOM 4715 N N . ARG B 1 288 ? 10.624 -10.221 39.106 1.00 153.27 1062 ARG B N 1
ATOM 4716 C CA . ARG B 1 288 ? 11.443 -9.067 39.494 1.00 153.21 1062 ARG B CA 1
ATOM 4717 C C . ARG B 1 288 ? 12.117 -9.330 40.846 1.00 157.06 1062 ARG B C 1
ATOM 4718 O O . ARG B 1 288 ? 13.283 -8.982 41.022 1.00 156.43 1062 ARG B O 1
ATOM 4720 N N . HIS B 1 289 ? 11.390 -9.983 41.775 1.00 153.78 1063 HIS B N 1
ATOM 4721 C CA . HIS B 1 289 ? 11.883 -10.363 43.100 1.00 153.65 1063 HIS B CA 1
ATOM 4722 C C . HIS B 1 289 ? 12.854 -11.554 43.028 1.00 156.84 1063 HIS B C 1
ATOM 4723 O O . HIS B 1 289 ? 13.760 -11.645 43.856 1.00 156.25 1063 HIS B O 1
ATOM 4725 N N . GLY B 1 290 ? 12.662 -12.433 42.038 1.00 152.85 1064 GLY B N 1
ATOM 4726 C CA . GLY B 1 290 ? 13.495 -13.612 41.799 1.00 152.26 1064 GLY B CA 1
ATOM 4727 C C . GLY B 1 290 ? 14.962 -13.300 41.568 1.00 154.64 1064 GLY B C 1
ATOM 4728 O O . GLY B 1 290 ? 15.831 -14.116 41.890 1.00 154.18 1064 GLY B O 1
ATOM 4729 N N . PHE B 1 291 ? 15.235 -12.103 41.005 1.00 149.89 1065 PHE B N 1
ATOM 4730 C CA . PHE B 1 291 ? 16.571 -11.568 40.737 1.00 148.81 1065 PHE B CA 1
ATOM 4731 C C . PHE B 1 291 ? 16.975 -10.626 41.876 1.00 149.88 1065 PHE B C 1
ATOM 4732 O O . PHE B 1 291 ? 18.127 -10.665 42.304 1.00 149.73 1065 PHE B O 1
ATOM 4734 N N . ASP B 1 292 ? 16.016 -9.806 42.381 1.00 143.63 1066 ASP B N 1
ATOM 4735 C CA . ASP B 1 292 ? 16.192 -8.839 43.476 1.00 142.06 1066 ASP B CA 1
ATOM 4736 C C . ASP B 1 292 ? 16.677 -9.534 44.756 1.00 144.11 1066 ASP B C 1
ATOM 4737 O O . ASP B 1 292 ? 17.534 -8.993 45.459 1.00 143.90 1066 ASP B O 1
ATOM 4742 N N . ILE B 1 293 ? 16.150 -10.746 45.032 1.00 138.90 1067 ILE B N 1
ATOM 4743 C CA . ILE B 1 293 ? 16.540 -11.574 46.172 1.00 137.82 1067 ILE B CA 1
ATOM 4744 C C . ILE B 1 293 ? 17.952 -12.133 45.967 1.00 139.61 1067 ILE B C 1
ATOM 4745 O O . ILE B 1 293 ? 18.689 -12.253 46.943 1.00 139.32 1067 ILE B O 1
ATOM 4747 N N . LEU B 1 294 ? 18.333 -12.453 44.708 1.00 134.36 1068 LEU B N 1
ATOM 4748 C CA . LEU B 1 294 ? 19.662 -12.974 44.360 1.00 133.28 1068 LEU B CA 1
ATOM 4749 C C . LEU B 1 294 ? 20.741 -11.883 44.401 1.00 135.89 1068 LEU B C 1
ATOM 4750 O O . LEU B 1 294 ? 21.895 -12.194 44.698 1.00 135.34 1068 LEU B O 1
ATOM 4755 N N . VAL B 1 295 ? 20.371 -10.615 44.092 1.00 131.68 1069 VAL B N 1
ATOM 4756 C CA . VAL B 1 295 ? 21.278 -9.451 44.121 1.00 131.17 1069 VAL B CA 1
ATOM 4757 C C . VAL B 1 295 ? 21.667 -9.160 45.585 1.00 134.97 1069 VAL B C 1
ATOM 4758 O O . VAL B 1 295 ? 22.827 -8.838 45.865 1.00 134.82 1069 VAL B O 1
ATOM 4762 N N . GLY B 1 296 ? 20.704 -9.334 46.493 1.00 130.69 1070 GLY B N 1
ATOM 4763 C CA . GLY B 1 296 ? 20.909 -9.180 47.928 1.00 129.97 1070 GLY B CA 1
ATOM 4764 C C . GLY B 1 296 ? 21.823 -10.258 48.476 1.00 132.61 1070 GLY B C 1
ATOM 4765 O O . GLY B 1 296 ? 22.731 -9.963 49.258 1.00 132.46 1070 GLY B O 1
ATOM 4766 N N . GLN B 1 297 ? 21.608 -11.518 48.030 1.00 127.89 1071 GLN B N 1
ATOM 4767 C CA . GLN B 1 297 ? 22.404 -12.690 48.407 1.00 127.11 1071 GLN B CA 1
ATOM 4768 C C . GLN B 1 297 ? 23.817 -12.608 47.817 1.00 130.18 1071 GLN B C 1
ATOM 4769 O O . GLN B 1 297 ? 24.751 -13.162 48.401 1.00 129.86 1071 GLN B O 1
ATOM 4771 N N . ILE B 1 298 ? 23.969 -11.911 46.668 1.00 126.05 1072 ILE B N 1
ATOM 4772 C CA . ILE B 1 298 ? 25.254 -11.698 45.997 1.00 125.54 1072 ILE B CA 1
ATOM 4773 C C . ILE B 1 298 ? 26.136 -10.751 46.820 1.00 128.15 1072 ILE B C 1
ATOM 4774 O O . ILE B 1 298 ? 27.296 -11.076 47.077 1.00 127.19 1072 ILE B O 1
ATOM 4776 N N . ASP B 1 299 ? 25.566 -9.605 47.263 1.00 124.40 1073 ASP B N 1
ATOM 4777 C CA . ASP B 1 299 ? 26.237 -8.591 48.085 1.00 124.13 1073 ASP B CA 1
ATOM 4778 C C . ASP B 1 299 ? 26.646 -9.136 49.462 1.00 128.57 1073 ASP B C 1
ATOM 4779 O O . ASP B 1 299 ? 27.658 -8.697 50.014 1.00 128.36 1073 ASP B O 1
ATOM 4784 N N . ASP B 1 300 ? 25.854 -10.088 50.009 1.00 125.05 1074 ASP B N 1
ATOM 4785 C CA . ASP B 1 300 ? 26.102 -10.751 51.294 1.00 124.84 1074 ASP B CA 1
ATOM 4786 C C . ASP B 1 300 ? 27.359 -11.621 51.201 1.00 128.76 1074 ASP B C 1
ATOM 4787 O O . ASP B 1 300 ? 28.162 -11.633 52.134 1.00 128.42 1074 ASP B O 1
ATOM 4792 N N . ALA B 1 301 ? 27.530 -12.332 50.065 1.00 124.99 1075 ALA B N 1
ATOM 4793 C CA . ALA B 1 301 ? 28.682 -13.185 49.787 1.00 124.42 1075 ALA B CA 1
ATOM 4794 C C . ALA B 1 301 ? 29.908 -12.318 49.466 1.00 127.76 1075 ALA B C 1
ATOM 4795 O O . ALA B 1 301 ? 31.032 -12.766 49.685 1.00 128.91 1075 ALA B O 1
ATOM 4797 N N . LEU B 1 302 ? 29.693 -11.077 48.969 1.00 121.63 1076 LEU B N 1
ATOM 4798 C CA . LEU B 1 302 ? 30.761 -10.119 48.649 1.00 120.40 1076 LEU B CA 1
ATOM 4799 C C . LEU B 1 302 ? 31.401 -9.575 49.940 1.00 121.58 1076 LEU B C 1
ATOM 4800 O O . LEU B 1 302 ? 32.631 -9.444 50.019 1.00 120.62 1076 LEU B O 1
ATOM 4802 N N . LYS B 1 303 ? 30.557 -9.297 50.960 1.00 116.62 1077 LYS B N 1
ATOM 4803 C CA . LYS B 1 303 ? 30.970 -8.834 52.289 1.00 115.57 1077 LYS B CA 1
ATOM 4804 C C . LYS B 1 303 ? 31.847 -9.894 52.972 1.00 116.23 1077 LYS B C 1
ATOM 4805 O O . LYS B 1 303 ? 32.800 -9.536 53.656 1.00 115.02 1077 LYS B O 1
ATOM 4807 N N . LEU B 1 304 ? 31.541 -11.191 52.746 1.00 111.52 1078 LEU B N 1
ATOM 4808 C CA . LEU B 1 304 ? 32.286 -12.334 53.287 1.00 111.10 1078 LEU B CA 1
ATOM 4809 C C . LEU B 1 304 ? 33.637 -12.548 52.583 1.00 114.37 1078 LEU B C 1
ATOM 4810 O O . LEU B 1 304 ? 34.620 -12.881 53.250 1.00 113.85 1078 LEU B O 1
ATOM 4815 N N . ALA B 1 305 ? 33.687 -12.351 51.250 1.00 110.43 1079 ALA B N 1
ATOM 4816 C CA . ALA B 1 305 ? 34.908 -12.473 50.449 1.00 110.42 1079 ALA B CA 1
ATOM 4817 C C . ALA B 1 305 ? 35.944 -11.407 50.877 1.00 115.71 1079 ALA B C 1
ATOM 4818 O O . ALA B 1 305 ? 37.135 -11.722 51.001 1.00 114.92 1079 ALA B O 1
ATOM 4820 N N . ASN B 1 306 ? 35.461 -10.157 51.130 1.00 113.03 1080 ASN B N 1
ATOM 4821 C CA . ASN B 1 306 ? 36.234 -8.990 51.582 1.00 113.01 1080 ASN B CA 1
ATOM 4822 C C . ASN B 1 306 ? 36.868 -9.173 52.983 1.00 117.97 1080 ASN B C 1
ATOM 4823 O O . ASN B 1 306 ? 37.966 -8.676 53.231 1.00 117.17 1080 ASN B O 1
ATOM 4828 N N . GLU B 1 307 ? 36.161 -9.860 53.902 1.00 115.09 1081 GLU B N 1
ATOM 4829 C CA . GLU B 1 307 ? 36.638 -10.109 55.262 1.00 115.11 1081 GLU B CA 1
ATOM 4830 C C . GLU B 1 307 ? 37.464 -11.410 55.336 1.00 120.70 1081 GLU B C 1
ATOM 4831 O O . GLU B 1 307 ? 37.545 -12.038 56.398 1.00 120.94 1081 GLU B O 1
ATOM 4833 N N . GLY B 1 308 ? 38.063 -11.795 54.204 1.00 117.79 1082 GLY B N 1
ATOM 4834 C CA . GLY B 1 308 ? 38.906 -12.980 54.063 1.00 117.90 1082 GLY B CA 1
ATOM 4835 C C . GLY B 1 308 ? 38.281 -14.308 54.435 1.00 122.40 1082 GLY B C 1
ATOM 4836 O O . GLY B 1 308 ? 39.002 -15.253 54.775 1.00 122.12 1082 GLY B O 1
ATOM 4837 N N . LYS B 1 309 ? 36.938 -14.385 54.386 1.00 119.42 1083 LYS B N 1
ATOM 4838 C CA . LYS B 1 309 ? 36.175 -15.606 54.650 1.00 119.45 1083 LYS B CA 1
ATOM 4839 C C . LYS B 1 309 ? 35.882 -16.183 53.247 1.00 124.96 1083 LYS B C 1
ATOM 4840 O O . LYS B 1 309 ? 34.805 -15.958 52.687 1.00 124.91 1083 LYS B O 1
ATOM 4844 N N . VAL B 1 310 ? 36.897 -16.845 52.651 1.00 121.68 1084 VAL B N 1
ATOM 4845 C CA . VAL B 1 310 ? 36.838 -17.416 51.303 1.00 121.17 1084 VAL B CA 1
ATOM 4846 C C . VAL B 1 310 ? 35.873 -18.611 51.205 1.00 123.30 1084 VAL B C 1
ATOM 4847 O O . VAL B 1 310 ? 34.996 -18.599 50.339 1.00 122.75 1084 VAL B O 1
ATOM 4849 N N . LYS B 1 311 ? 36.019 -19.620 52.096 1.00 118.17 1085 LYS B N 1
ATOM 4850 C CA . LYS B 1 311 ? 35.169 -20.822 52.126 1.00 117.04 1085 LYS B CA 1
ATOM 4851 C C . LYS B 1 311 ? 33.717 -20.528 52.548 1.00 119.30 1085 LYS B C 1
ATOM 4852 O O . LYS B 1 311 ? 32.810 -21.252 52.131 1.00 117.67 1085 LYS B O 1
ATOM 4854 N N . GLU B 1 312 ? 33.507 -19.454 53.352 1.00 116.04 1086 GLU B N 1
ATOM 4855 C CA . GLU B 1 312 ? 32.195 -18.984 53.822 1.00 115.78 1086 GLU B CA 1
ATOM 4856 C C . GLU B 1 312 ? 31.524 -18.073 52.787 1.00 119.27 1086 GLU B C 1
ATOM 4857 O O . GLU B 1 312 ? 30.309 -17.899 52.834 1.00 119.00 1086 GLU B O 1
ATOM 4859 N N . ALA B 1 313 ? 32.304 -17.494 51.857 1.00 115.59 1087 ALA B N 1
ATOM 4860 C CA . ALA B 1 313 ? 31.748 -16.702 50.764 1.00 115.82 1087 ALA B CA 1
ATOM 4861 C C . ALA B 1 313 ? 31.420 -17.679 49.625 1.00 121.20 1087 ALA B C 1
ATOM 4862 O O . ALA B 1 313 ? 30.513 -17.414 48.837 1.00 121.81 1087 ALA B O 1
ATOM 4864 N N . GLN B 1 314 ? 32.163 -18.815 49.558 1.00 117.47 1088 GLN B N 1
ATOM 4865 C CA . GLN B 1 314 ? 32.002 -19.912 48.597 1.00 117.18 1088 GLN B CA 1
ATOM 4866 C C . GLN B 1 314 ? 30.769 -20.750 48.984 1.00 121.01 1088 GLN B C 1
ATOM 4867 O O . GLN B 1 314 ? 30.053 -21.206 48.099 1.00 120.08 1088 GLN B O 1
ATOM 4873 N N . ALA B 1 315 ? 30.525 -20.949 50.303 1.00 118.40 1089 ALA B N 1
ATOM 4874 C CA . ALA B 1 315 ? 29.369 -21.692 50.826 1.00 118.56 1089 ALA B CA 1
ATOM 4875 C C . ALA B 1 315 ? 28.063 -20.908 50.615 1.00 123.24 1089 ALA B C 1
ATOM 4876 O O . ALA B 1 315 ? 26.976 -21.483 50.714 1.00 122.89 1089 ALA B O 1
ATOM 4878 N N . ALA B 1 316 ? 28.174 -19.598 50.315 1.00 120.40 1090 ALA B N 1
ATOM 4879 C CA . ALA B 1 316 ? 27.038 -18.724 50.035 1.00 120.51 1090 ALA B CA 1
ATOM 4880 C C . ALA B 1 316 ? 26.578 -18.896 48.573 1.00 126.61 1090 ALA B C 1
ATOM 4881 O O . ALA B 1 316 ? 25.512 -18.396 48.213 1.00 126.32 1090 ALA B O 1
ATOM 4883 N N . ALA B 1 317 ? 27.369 -19.633 47.745 1.00 124.73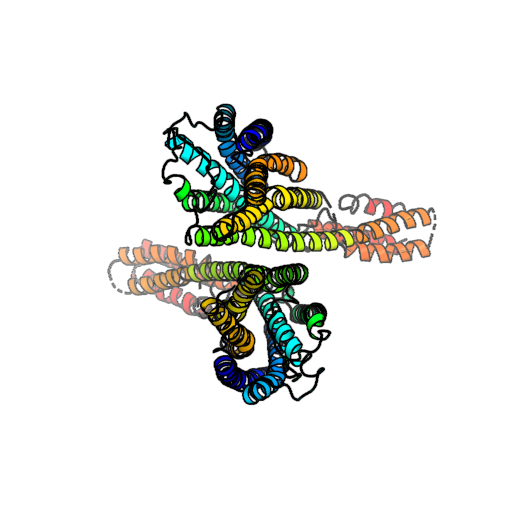 1091 ALA B N 1
ATOM 4884 C CA . ALA B 1 317 ? 27.064 -19.927 46.337 1.00 125.08 1091 ALA B CA 1
ATOM 4885 C C . ALA B 1 317 ? 25.914 -20.921 46.196 1.00 129.49 1091 ALA B C 1
ATOM 4886 O O . ALA B 1 317 ? 25.114 -20.784 45.269 1.00 129.28 1091 ALA B O 1
ATOM 4888 N N . GLU B 1 318 ? 25.826 -21.912 47.109 1.00 126.03 1092 GLU B N 1
ATOM 4889 C CA . GLU B 1 318 ? 24.748 -22.906 47.118 1.00 125.84 1092 GLU B CA 1
ATOM 4890 C C . GLU B 1 318 ? 23.435 -22.336 47.685 1.00 129.91 1092 GLU B C 1
ATOM 4891 O O . GLU B 1 318 ? 22.376 -22.942 47.496 1.00 129.77 1092 GLU B O 1
ATOM 4897 N N . GLN B 1 319 ? 23.510 -21.168 48.369 1.00 126.27 1093 GLN B N 1
ATOM 4898 C CA . GLN B 1 319 ? 22.362 -20.456 48.942 1.00 126.07 1093 GLN B CA 1
ATOM 4899 C C . GLN B 1 319 ? 21.658 -19.622 47.868 1.00 130.81 1093 GLN B C 1
ATOM 4900 O O . GLN B 1 319 ? 20.428 -19.592 47.837 1.00 130.03 1093 GLN B O 1
ATOM 4902 N N . LEU B 1 320 ? 22.440 -18.955 46.985 1.00 128.78 1094 LEU B N 1
ATOM 4903 C CA . LEU B 1 320 ? 21.927 -18.153 45.869 1.00 129.38 1094 LEU B CA 1
ATOM 4904 C C . LEU B 1 320 ? 21.472 -19.034 44.694 1.00 136.23 1094 LEU B C 1
ATOM 4905 O O . LEU B 1 320 ? 20.653 -18.593 43.888 1.00 136.02 1094 LEU B O 1
ATOM 4910 N N . LYS B 1 321 ? 21.982 -20.287 44.618 1.00 134.72 1095 LYS B N 1
ATOM 4911 C CA . LYS B 1 321 ? 21.611 -21.278 43.601 1.00 135.20 1095 LYS B CA 1
ATOM 4912 C C . LYS B 1 321 ? 20.204 -21.829 43.876 1.00 141.15 1095 LYS B C 1
ATOM 4913 O O . LYS B 1 321 ? 19.558 -22.332 42.957 1.00 140.71 1095 LYS B O 1
ATOM 4915 N N . THR B 1 322 ? 19.736 -21.724 45.139 1.00 139.51 1096 THR B N 1
ATOM 4916 C CA . THR B 1 322 ? 18.401 -22.136 45.578 1.00 140.24 1096 THR B CA 1
ATOM 4917 C C . THR B 1 322 ? 17.340 -21.138 45.078 1.00 146.94 1096 THR B C 1
ATOM 4918 O O . THR B 1 322 ? 16.241 -21.554 44.718 1.00 146.67 1096 THR B O 1
ATOM 4920 N N . THR B 1 323 ? 17.694 -19.823 45.044 1.00 145.58 1097 THR B N 1
ATOM 4921 C CA . THR B 1 323 ? 16.851 -18.716 44.560 1.00 146.38 1097 THR B CA 1
ATOM 4922 C C . THR B 1 323 ? 16.607 -18.875 43.050 1.00 153.23 1097 THR B C 1
ATOM 4923 O O . THR B 1 323 ? 15.494 -18.637 42.588 1.00 153.07 1097 THR B O 1
ATOM 4927 N N . ARG B 1 324 ? 17.648 -19.286 42.295 1.00 151.73 1098 ARG B N 1
ATOM 4928 C CA . ARG B 1 324 ? 17.596 -19.490 40.843 1.00 152.39 1098 ARG B CA 1
ATOM 4929 C C . ARG B 1 324 ? 16.703 -20.666 40.445 1.00 157.69 1098 ARG B C 1
ATOM 4930 O O . ARG B 1 324 ? 15.919 -20.544 39.506 1.00 156.94 1098 ARG B O 1
ATOM 4932 N N . ASN B 1 325 ? 16.857 -21.822 41.083 1.00 155.72 1099 ASN B N 1
ATOM 4933 C CA . ASN B 1 325 ? 15.937 -22.931 40.713 1.00 156.16 1099 ASN B CA 1
ATOM 4934 C C . ASN B 1 325 ? 14.503 -22.628 41.180 1.00 160.84 1099 ASN B C 1
ATOM 4935 O O . ASN B 1 325 ? 13.564 -22.869 40.400 1.00 160.23 1099 ASN B O 1
ATOM 4940 N N . ALA B 1 326 ? 14.353 -22.119 42.408 1.00 158.26 1100 ALA B N 1
ATOM 4941 C CA . ALA B 1 326 ? 13.032 -21.869 43.040 1.00 158.59 1100 ALA B CA 1
ATOM 4942 C C . ALA B 1 326 ? 12.178 -20.741 42.432 1.00 164.17 1100 ALA B C 1
ATOM 4943 O O . ALA B 1 326 ? 10.969 -20.987 42.253 1.00 163.68 1100 ALA B O 1
ATOM 4945 N N . TYR B 1 327 ? 12.742 -19.563 42.128 1.00 162.08 1101 TYR B N 1
ATOM 4946 C CA . TYR B 1 327 ? 11.875 -18.440 41.663 1.00 162.38 1101 TYR B CA 1
ATOM 4947 C C . TYR B 1 327 ? 12.115 -18.024 40.206 1.00 166.09 1101 TYR B C 1
ATOM 4948 O O . TYR B 1 327 ? 11.193 -17.444 39.606 1.00 165.83 1101 TYR B O 1
ATOM 4957 N N . ILE B 1 328 ? 13.301 -18.297 39.664 1.00 162.35 1102 ILE B N 1
ATOM 4958 C CA . ILE B 1 328 ? 13.654 -17.883 38.301 1.00 162.04 1102 ILE B CA 1
ATOM 4959 C C . ILE B 1 328 ? 13.699 -19.018 37.260 1.00 165.45 1102 ILE B C 1
ATOM 4960 O O . ILE B 1 328 ? 13.593 -18.729 36.066 1.00 164.85 1102 ILE B O 1
ATOM 4962 N N . GLN B 1 329 ? 13.859 -20.288 37.693 1.00 162.04 1103 GLN B N 1
ATOM 4963 C CA . GLN B 1 329 ? 13.944 -21.456 36.799 1.00 161.96 1103 GLN B CA 1
ATOM 4964 C C . GLN B 1 329 ? 12.694 -21.673 35.923 1.00 166.61 1103 GLN B C 1
ATOM 4965 O O . GLN B 1 329 ? 12.828 -22.113 34.778 1.00 166.42 1103 GLN B O 1
ATOM 4971 N N . LYS B 1 330 ? 11.495 -21.362 36.457 1.00 163.02 1104 LYS B N 1
ATOM 4972 C CA . LYS B 1 330 ? 10.219 -21.510 35.752 1.00 162.59 1104 LYS B CA 1
ATOM 4973 C C . LYS B 1 330 ? 10.065 -20.531 34.581 1.00 167.12 1104 LYS B C 1
ATOM 4974 O O . LYS B 1 330 ? 9.651 -20.950 33.498 1.00 166.80 1104 LYS B O 1
ATOM 4980 N N . TYR B 1 331 ? 10.426 -19.246 34.790 1.00 164.07 1105 TYR B N 1
ATOM 4981 C CA . TYR B 1 331 ? 10.341 -18.180 33.785 1.00 164.19 1105 TYR B CA 1
ATOM 4982 C C . TYR B 1 331 ? 11.352 -18.339 32.639 1.00 167.42 1105 TYR B C 1
ATOM 4983 O O . TYR B 1 331 ? 11.089 -17.861 31.532 1.00 166.96 1105 TYR B O 1
ATOM 4992 N N . LEU B 1 332 ? 12.500 -18.998 32.903 1.00 163.58 1106 LEU B N 1
ATOM 4993 C CA . LEU B 1 332 ? 13.561 -19.231 31.919 1.00 188.56 1106 LEU B CA 1
ATOM 4994 C C . LEU B 1 332 ? 13.988 -20.696 31.907 1.00 199.54 1106 LEU B C 1
ATOM 4995 O O . LEU B 1 332 ? 14.452 -21.194 30.883 1.00 154.70 1106 LEU B O 1
ATOM 4997 N N . ASN B 1 336 ? 10.586 -20.599 23.169 1.00 123.89 224 ASN B N 1
ATOM 4998 C CA . ASN B 1 336 ? 9.711 -21.657 22.651 1.00 123.70 224 ASN B CA 1
ATOM 4999 C C . ASN B 1 336 ? 8.229 -21.211 22.505 1.00 126.88 224 ASN B C 1
ATOM 5000 O O . ASN B 1 336 ? 7.323 -22.054 22.561 1.00 126.81 224 ASN B O 1
ATOM 5002 N N . LEU B 1 337 ? 7.994 -19.892 22.292 1.00 121.86 225 LEU B N 1
ATOM 5003 C CA . LEU B 1 337 ? 6.652 -19.317 22.148 1.00 120.70 225 LEU B CA 1
ATOM 5004 C C . LEU B 1 337 ? 5.977 -19.739 20.836 1.00 122.36 225 LEU B C 1
ATOM 5005 O O . LEU B 1 337 ? 6.563 -19.592 19.761 1.00 121.69 225 LEU B O 1
ATOM 5010 N N . SER B 1 338 ? 4.748 -20.284 20.948 1.00 117.16 226 SER B N 1
ATOM 5011 C CA . SER B 1 338 ? 3.949 -20.799 19.829 1.00 115.77 226 SER B CA 1
ATOM 5012 C C . SER B 1 338 ? 3.257 -19.722 18.993 1.00 115.71 226 SER B C 1
ATOM 5013 O O . SER B 1 338 ? 3.170 -19.883 17.773 1.00 114.72 226 SER B O 1
ATOM 5016 N N . SER B 1 339 ? 2.771 -18.627 19.641 1.00 109.83 227 SER B N 1
ATOM 5017 C CA . SER B 1 339 ? 2.090 -17.481 18.994 1.00 108.11 227 SER B CA 1
ATOM 5018 C C . SER B 1 339 ? 2.949 -16.855 17.886 1.00 106.78 227 SER B C 1
ATOM 5019 O O . SER B 1 339 ? 2.420 -16.243 16.955 1.00 105.41 227 SER B O 1
ATOM 5022 N N . HIS B 1 340 ? 4.278 -17.052 18.008 1.00 100.64 228 HIS B N 1
ATOM 5023 C CA . HIS B 1 340 ? 5.370 -16.636 17.130 1.00 99.09 228 HIS B CA 1
ATOM 5024 C C . HIS B 1 340 ? 5.503 -17.569 15.919 1.00 99.28 228 HIS B C 1
ATOM 5025 O O . HIS B 1 340 ? 5.834 -17.100 14.830 1.00 99.32 228 HIS B O 1
ATOM 5032 N N . LYS B 1 341 ? 5.288 -18.890 16.128 1.00 92.26 229 LYS B N 1
ATOM 5033 C CA . LYS B 1 341 ? 5.358 -19.936 15.101 1.00 90.30 229 LYS B CA 1
ATOM 5034 C C . LYS B 1 341 ? 4.121 -19.935 14.174 1.00 89.44 229 LYS B C 1
ATOM 5035 O O . LYS B 1 341 ? 4.259 -20.224 12.984 1.00 88.30 229 LYS B O 1
ATOM 5037 N N . LYS B 1 342 ? 2.920 -19.620 14.724 1.00 83.21 230 LYS B N 1
ATOM 5038 C CA . LYS B 1 342 ? 1.653 -19.535 13.974 1.00 81.57 230 LYS B CA 1
ATOM 5039 C C . LYS B 1 342 ? 1.610 -18.257 13.088 1.00 82.34 230 LYS B C 1
ATOM 5040 O O . LYS B 1 342 ? 0.978 -18.261 12.027 1.00 81.30 230 LYS B O 1
ATOM 5043 N N . ALA B 1 343 ? 2.295 -17.180 13.526 1.00 76.18 231 ALA B N 1
ATOM 5044 C CA . ALA B 1 343 ? 2.420 -15.932 12.783 1.00 74.96 231 ALA B CA 1
ATOM 5045 C C . ALA B 1 343 ? 3.360 -16.145 11.585 1.00 77.13 231 ALA B C 1
ATOM 5046 O O . ALA B 1 343 ? 3.037 -15.680 10.486 1.00 78.31 231 ALA B O 1
ATOM 5048 N N . ILE B 1 344 ? 4.507 -16.858 11.788 1.00 68.29 232 ILE B N 1
ATOM 5049 C CA . ILE B 1 344 ? 5.480 -17.180 10.732 1.00 65.72 232 ILE B CA 1
ATOM 5050 C C . ILE B 1 344 ? 4.842 -18.106 9.691 1.00 69.27 232 ILE B C 1
ATOM 5051 O O . ILE B 1 344 ? 5.063 -17.906 8.495 1.00 69.29 232 ILE B O 1
ATOM 5056 N N . GLY B 1 345 ? 4.039 -19.078 10.149 1.00 64.70 233 GLY B N 1
ATOM 5057 C CA . GLY B 1 345 ? 3.338 -20.028 9.283 1.00 63.91 233 GLY B CA 1
ATOM 5058 C C . GLY B 1 345 ? 2.385 -19.354 8.315 1.00 66.79 233 GLY B C 1
ATOM 5059 O O . GLY B 1 345 ? 2.400 -19.651 7.118 1.00 66.14 233 GLY B O 1
ATOM 5060 N N . MET B 1 346 ? 1.576 -18.411 8.840 1.00 63.66 234 MET B N 1
ATOM 5061 C CA . MET B 1 346 ? 0.616 -17.579 8.112 1.00 63.56 234 MET B CA 1
ATOM 5062 C C . MET B 1 346 ? 1.333 -16.743 7.053 1.00 67.74 234 MET B C 1
ATOM 5063 O O . MET B 1 346 ? 0.903 -16.764 5.897 1.00 68.87 234 MET B O 1
ATOM 5068 N N . ILE B 1 347 ? 2.435 -16.030 7.448 1.00 62.06 235 ILE B N 1
ATOM 5069 C CA . ILE B 1 347 ? 3.260 -15.192 6.568 1.00 60.98 235 ILE B CA 1
ATOM 5070 C C . ILE B 1 347 ? 3.723 -15.981 5.337 1.00 67.80 235 ILE B C 1
ATOM 5071 O O . ILE B 1 347 ? 3.515 -15.520 4.221 1.00 67.36 235 ILE B O 1
ATOM 5076 N N . MET B 1 348 ? 4.278 -17.171 5.537 1.00 67.73 236 MET B N 1
ATOM 5077 C CA . MET B 1 348 ? 4.783 -18.012 4.458 1.00 70.06 236 MET B CA 1
ATOM 5078 C C . MET B 1 348 ? 3.713 -18.518 3.498 1.00 70.50 236 MET B C 1
ATOM 5079 O O . MET B 1 348 ? 3.940 -18.472 2.292 1.00 70.99 236 MET B O 1
ATOM 5084 N N . VAL B 1 349 ? 2.562 -19.017 4.008 1.00 63.15 237 VAL B N 1
ATOM 5085 C CA . VAL B 1 349 ? 1.493 -19.554 3.146 1.00 61.23 237 VAL B CA 1
ATOM 5086 C C . VAL B 1 349 ? 0.768 -18.434 2.349 1.00 62.47 237 VAL B C 1
ATOM 5087 O O . VAL B 1 349 ? 0.597 -18.576 1.137 1.00 62.14 237 VAL B O 1
ATOM 5091 N N . VAL B 1 350 ? 0.367 -17.335 3.023 1.00 57.36 238 VAL B N 1
ATOM 5092 C CA . VAL B 1 350 ? -0.334 -16.180 2.434 1.00 56.33 238 VAL B CA 1
ATOM 5093 C C . VAL B 1 350 ? 0.518 -15.464 1.360 1.00 62.77 238 VAL B C 1
ATOM 5094 O O . VAL B 1 350 ? -0.021 -15.109 0.304 1.00 63.29 238 VAL B O 1
ATOM 5098 N N . THR B 1 351 ? 1.842 -15.284 1.621 1.00 58.67 239 THR B N 1
ATOM 5099 C CA . THR B 1 351 ? 2.797 -14.663 0.698 1.00 57.50 239 THR B CA 1
ATOM 5100 C C . THR B 1 351 ? 2.910 -15.496 -0.578 1.00 59.07 239 THR B C 1
ATOM 5101 O O . THR B 1 351 ? 2.918 -14.928 -1.667 1.00 57.34 239 THR B O 1
ATOM 5105 N N . ALA B 1 352 ? 2.951 -16.843 -0.434 1.00 55.76 240 ALA B N 1
ATOM 5106 C CA . ALA B 1 352 ? 3.017 -17.814 -1.536 1.00 54.59 240 ALA B CA 1
ATOM 5107 C C . ALA B 1 352 ? 1.698 -17.776 -2.331 1.00 59.95 240 ALA B C 1
ATOM 5108 O O . ALA B 1 352 ? 1.746 -17.703 -3.558 1.00 61.12 240 ALA B O 1
ATOM 5110 N N . ALA B 1 353 ? 0.522 -17.738 -1.641 1.00 55.00 241 ALA B N 1
ATOM 5111 C CA . ALA B 1 353 ? -0.793 -17.620 -2.284 1.00 53.73 241 ALA B CA 1
ATOM 5112 C C . ALA B 1 353 ? -0.844 -16.318 -3.117 1.00 57.39 241 ALA B C 1
ATOM 5113 O O . ALA B 1 353 ? -1.315 -16.355 -4.244 1.00 57.74 241 ALA B O 1
ATOM 5115 N N . PHE B 1 354 ? -0.281 -15.195 -2.603 1.00 52.99 242 PHE B N 1
ATOM 5116 C CA . PHE B 1 354 ? -0.245 -13.926 -3.342 1.00 52.48 242 PHE B CA 1
ATOM 5117 C C . PHE B 1 354 ? 0.743 -13.909 -4.537 1.00 57.73 242 PHE B C 1
ATOM 5118 O O . PHE B 1 354 ? 0.386 -13.370 -5.592 1.00 57.97 242 PHE B O 1
ATOM 5126 N N . LEU B 1 355 ? 1.943 -14.499 -4.394 1.00 53.21 243 LEU B N 1
ATOM 5127 C CA . LEU B 1 355 ? 2.928 -14.516 -5.474 1.00 53.38 243 LEU B CA 1
ATOM 5128 C C . LEU B 1 355 ? 2.626 -15.544 -6.574 1.00 56.97 243 LEU B C 1
ATOM 5129 O O . LEU B 1 355 ? 2.720 -15.224 -7.758 1.00 56.84 243 LEU B O 1
ATOM 5134 N N . VAL B 1 356 ? 2.203 -16.751 -6.182 1.00 53.18 244 VAL B N 1
ATOM 5135 C CA . VAL B 1 356 ? 1.922 -17.879 -7.071 1.00 51.82 244 VAL B CA 1
ATOM 5136 C C . VAL B 1 356 ? 0.530 -17.866 -7.672 1.00 53.49 244 VAL B C 1
ATOM 5137 O O . VAL B 1 356 ? 0.390 -18.097 -8.869 1.00 54.14 244 VAL B O 1
ATOM 5141 N N . SER B 1 357 ? -0.492 -17.664 -6.841 1.00 48.63 245 SER B N 1
ATOM 5142 C CA . SER B 1 357 ? -1.877 -17.778 -7.269 1.00 48.25 245 SER B CA 1
ATOM 5143 C C . SER B 1 357 ? -2.561 -16.459 -7.701 1.00 53.46 245 SER B C 1
ATOM 5144 O O . SER B 1 357 ? -3.151 -16.397 -8.792 1.00 53.89 245 SER B O 1
ATOM 5147 N N . PHE B 1 358 ? -2.502 -15.424 -6.854 1.00 49.05 246 PHE B N 1
ATOM 5148 C CA . PHE B 1 358 ? -3.218 -14.167 -7.082 1.00 46.64 246 PHE B CA 1
ATOM 5149 C C . PHE B 1 358 ? -2.553 -13.236 -8.066 1.00 52.02 246 PHE B C 1
ATOM 5150 O O . PHE B 1 358 ? -3.261 -12.718 -8.913 1.00 52.85 246 PHE B O 1
ATOM 5158 N N . MET B 1 359 ? -1.213 -13.030 -7.993 1.00 50.53 247 MET B N 1
ATOM 5159 C CA . MET B 1 359 ? -0.452 -12.060 -8.805 1.00 50.45 247 MET B CA 1
ATOM 5160 C C . MET B 1 359 ? -0.276 -12.379 -10.306 1.00 53.80 247 MET B C 1
ATOM 5161 O O . MET B 1 359 ? -0.443 -11.446 -11.080 1.00 53.28 247 MET B O 1
ATOM 5166 N N . PRO B 1 360 ? 0.096 -13.587 -10.781 1.00 52.09 248 PRO B N 1
ATOM 5167 C CA . PRO B 1 360 ? 0.251 -13.772 -12.235 1.00 52.37 248 PRO B CA 1
ATOM 5168 C C . PRO B 1 360 ? -1.005 -13.432 -13.043 1.00 57.92 248 PRO B C 1
ATOM 5169 O O . PRO B 1 360 ? -0.882 -12.767 -14.081 1.00 57.72 248 PRO B O 1
ATOM 5173 N N . TYR B 1 361 ? -2.218 -13.834 -12.544 1.00 53.18 249 TYR B N 1
ATOM 5174 C CA . TYR B 1 361 ? -3.500 -13.543 -13.182 1.00 51.12 249 TYR B CA 1
ATOM 5175 C C . TYR B 1 361 ? -3.705 -12.040 -13.374 1.00 53.93 249 TYR B C 1
ATOM 5176 O O . TYR B 1 361 ? -4.041 -11.624 -14.477 1.00 54.51 249 TYR B O 1
ATOM 5185 N N . HIS B 1 362 ? -3.472 -11.232 -12.322 1.00 49.62 250 HIS B N 1
ATOM 5186 C CA . HIS B 1 362 ? -3.631 -9.772 -12.359 1.00 48.35 250 HIS B CA 1
ATOM 5187 C C . HIS B 1 362 ? -2.611 -9.048 -13.257 1.00 54.09 250 HIS B C 1
ATOM 5188 O O . HIS B 1 362 ? -2.928 -7.988 -13.786 1.00 54.37 250 HIS B O 1
ATOM 5195 N N . ILE B 1 363 ? -1.401 -9.599 -13.420 1.00 51.42 251 ILE B N 1
ATOM 5196 C CA . ILE B 1 363 ? -0.387 -9.027 -14.308 1.00 50.56 251 ILE B CA 1
ATOM 5197 C C . ILE B 1 363 ? -0.801 -9.373 -15.744 1.00 55.13 251 ILE B C 1
ATOM 5198 O O . ILE B 1 363 ? -0.816 -8.493 -16.603 1.00 54.96 251 ILE B O 1
ATOM 5203 N N . GLN B 1 364 ? -1.188 -10.644 -15.977 1.00 52.86 252 GLN B N 1
ATOM 5204 C CA . GLN B 1 364 ? -1.592 -11.166 -17.282 1.00 53.68 252 GLN B CA 1
ATOM 5205 C C . GLN B 1 364 ? -2.834 -10.468 -17.865 1.00 60.08 252 GLN B C 1
ATOM 5206 O O . GLN B 1 364 ? -2.846 -10.159 -19.056 1.00 60.69 252 GLN B O 1
ATOM 5212 N N . ARG B 1 365 ? -3.853 -10.203 -17.025 1.00 55.49 253 ARG B N 1
ATOM 5213 C CA . ARG B 1 365 ? -5.079 -9.499 -17.376 1.00 53.76 253 ARG B CA 1
ATOM 5214 C C . ARG B 1 365 ? -4.776 -8.080 -17.834 1.00 58.24 253 ARG B C 1
ATOM 5215 O O . ARG B 1 365 ? -5.425 -7.615 -18.755 1.00 58.19 253 ARG B O 1
ATOM 5223 N N . THR B 1 366 ? -3.800 -7.384 -17.195 1.00 57.02 254 THR B N 1
ATOM 5224 C CA . THR B 1 366 ? -3.369 -6.023 -17.583 1.00 56.82 254 THR B CA 1
ATOM 5225 C C . THR B 1 366 ? -2.734 -6.100 -18.987 1.00 63.07 254 THR B C 1
ATOM 5226 O O . THR B 1 366 ? -3.180 -5.392 -19.887 1.00 63.34 254 THR B O 1
ATOM 5230 N N . ILE B 1 367 ? -1.728 -6.988 -19.162 1.00 59.87 255 ILE B N 1
ATOM 5231 C CA . ILE B 1 367 ? -1.027 -7.242 -20.422 1.00 59.61 255 ILE B CA 1
ATOM 5232 C C . ILE B 1 367 ? -2.016 -7.610 -21.540 1.00 65.56 255 ILE B C 1
ATOM 5233 O O . ILE B 1 367 ? -1.993 -6.973 -22.589 1.00 66.53 255 ILE B O 1
ATOM 5238 N N . HIS B 1 368 ? -2.885 -8.612 -21.302 1.00 63.29 256 HIS B N 1
ATOM 5239 C CA . HIS B 1 368 ? -3.877 -9.118 -22.257 1.00 63.86 256 HIS B CA 1
ATOM 5240 C C . HIS B 1 368 ? -4.836 -8.058 -22.778 1.00 67.56 256 HIS B C 1
ATOM 5241 O O . HIS B 1 368 ? -4.999 -7.950 -23.987 1.00 67.96 256 HIS B O 1
ATOM 5248 N N . LEU B 1 369 ? -5.480 -7.301 -21.871 1.00 63.85 257 LEU B N 1
ATOM 5249 C CA . LEU B 1 369 ? -6.448 -6.261 -22.218 1.00 63.59 257 LEU B CA 1
ATOM 5250 C C . LEU B 1 369 ? -5.841 -5.130 -23.047 1.00 71.77 257 LEU B C 1
ATOM 5251 O O . LEU B 1 369 ? -6.507 -4.644 -23.964 1.00 72.50 257 LEU B O 1
ATOM 5256 N N . HIS B 1 370 ? -4.583 -4.744 -22.764 1.00 70.29 258 HIS B N 1
ATOM 5257 C CA . HIS B 1 370 ? -3.868 -3.720 -23.530 1.00 71.60 258 HIS B CA 1
ATOM 5258 C C . HIS B 1 370 ? -3.407 -4.244 -24.893 1.00 83.27 258 HIS B C 1
ATOM 5259 O O . HIS B 1 370 ? -3.360 -3.464 -25.843 1.00 84.92 258 HIS B O 1
ATOM 5266 N N . PHE B 1 371 ? -3.056 -5.553 -24.985 1.00 83.09 259 PHE B N 1
ATOM 5267 C CA . PHE B 1 371 ? -2.616 -6.236 -26.210 1.00 84.32 259 PHE B CA 1
ATOM 5268 C C . PHE B 1 371 ? -3.697 -6.182 -27.280 1.00 93.66 259 PHE B C 1
ATOM 5269 O O . PHE B 1 371 ? -3.369 -6.108 -28.462 1.00 93.17 259 PHE B O 1
ATOM 5277 N N . LEU B 1 372 ? -4.982 -6.221 -26.862 1.00 95.04 260 LEU B N 1
ATOM 5278 C CA . LEU B 1 372 ? -6.162 -6.175 -27.741 1.00 97.06 260 LEU B CA 1
ATOM 5279 C C . LEU B 1 372 ? -6.422 -4.784 -28.366 1.00 105.39 260 LEU B C 1
ATOM 5280 O O . LEU B 1 372 ? -7.113 -4.680 -29.390 1.00 105.34 260 LEU B O 1
ATOM 5285 N N . HIS B 1 373 ? -5.847 -3.736 -27.766 1.00 104.72 261 HIS B N 1
ATOM 5286 C CA . HIS B 1 373 ? -5.933 -2.365 -28.262 1.00 106.18 261 HIS B CA 1
ATOM 5287 C C . HIS B 1 373 ? -4.820 -2.064 -29.288 1.00 111.60 261 HIS B C 1
ATOM 5288 O O . HIS B 1 373 ? -4.945 -1.092 -30.033 1.00 111.91 261 HIS B O 1
ATOM 5295 N N . ASN B 1 374 ? -3.741 -2.891 -29.325 1.00 108.66 262 ASN B N 1
ATOM 5296 C CA . ASN B 1 374 ? -2.589 -2.751 -30.231 1.00 136.19 262 ASN B CA 1
ATOM 5297 C C . ASN B 1 374 ? -2.959 -3.087 -31.672 1.00 169.02 262 ASN B C 1
ATOM 5298 O O . ASN B 1 374 ? -3.612 -4.099 -31.921 1.00 136.76 262 ASN B O 1
ATOM 5300 N N . LYS B 1 377 ? -1.015 -7.627 -34.693 1.00 139.89 265 LYS B N 1
ATOM 5301 C CA . LYS B 1 377 ? -1.221 -8.833 -33.890 1.00 139.59 265 LYS B CA 1
ATOM 5302 C C . LYS B 1 377 ? -0.713 -10.120 -34.607 1.00 144.98 265 LYS B C 1
ATOM 5303 O O . LYS B 1 377 ? -1.508 -10.833 -35.236 1.00 144.70 265 LYS B O 1
ATOM 5309 N N . PRO B 1 378 ? 0.607 -10.433 -34.522 1.00 142.26 266 PRO B N 1
ATOM 5310 C CA . PRO B 1 378 ? 1.112 -11.657 -35.174 1.00 142.40 266 PRO B CA 1
ATOM 5311 C C . PRO B 1 378 ? 0.713 -12.934 -34.427 1.00 147.60 266 PRO B C 1
ATOM 5312 O O . PRO B 1 378 ? 0.533 -12.893 -33.209 1.00 147.21 266 PRO B O 1
ATOM 5316 N N . CYS B 1 379 ? 0.590 -14.067 -35.155 1.00 145.05 267 CYS B N 1
ATOM 5317 C CA . CYS B 1 379 ? 0.202 -15.372 -34.595 1.00 145.19 267 CYS B CA 1
ATOM 5318 C C . CYS B 1 379 ? 1.153 -15.869 -33.509 1.00 145.94 267 CYS B C 1
ATOM 5319 O O . CYS B 1 379 ? 0.693 -16.502 -32.560 1.00 145.70 267 CYS B O 1
ATOM 5322 N N . ASP B 1 380 ? 2.470 -15.588 -33.648 1.00 139.79 268 ASP B N 1
ATOM 5323 C CA . ASP B 1 380 ? 3.515 -15.987 -32.696 1.00 138.13 268 ASP B CA 1
ATOM 5324 C C . ASP B 1 380 ? 3.394 -15.265 -31.343 1.00 138.41 268 ASP B C 1
ATOM 5325 O O . ASP B 1 380 ? 3.953 -15.736 -30.346 1.00 138.05 268 ASP B O 1
ATOM 5327 N N . SER B 1 381 ? 2.660 -14.129 -31.316 1.00 131.86 269 SER B N 1
ATOM 5328 C CA . SER B 1 381 ? 2.392 -13.338 -30.113 1.00 130.04 269 SER B CA 1
ATOM 5329 C C . SER B 1 381 ? 1.019 -13.713 -29.547 1.00 129.26 269 SER B C 1
ATOM 5330 O O . SER B 1 381 ? 0.892 -13.873 -28.336 1.00 128.98 269 SER B O 1
ATOM 5332 N N . VAL B 1 382 ? 0.008 -13.888 -30.424 1.00 122.11 270 VAL B N 1
ATOM 5333 C CA . VAL B 1 382 ? -1.360 -14.268 -30.050 1.00 120.51 270 VAL B CA 1
ATOM 5334 C C . VAL B 1 382 ? -1.386 -15.681 -29.408 1.00 122.00 270 VAL B C 1
ATOM 5335 O O . VAL B 1 382 ? -2.186 -15.919 -28.498 1.00 122.09 270 VAL B O 1
ATOM 5339 N N . LEU B 1 383 ? -0.482 -16.591 -29.843 1.00 116.00 271 LEU B N 1
ATOM 5340 C CA . LEU B 1 383 ? -0.365 -17.950 -29.291 1.00 114.48 271 LEU B CA 1
ATOM 5341 C C . LEU B 1 383 ? 0.163 -17.911 -27.840 1.00 114.75 271 LEU B C 1
ATOM 5342 O O . LEU B 1 383 ? -0.482 -18.462 -26.946 1.00 114.37 271 LEU B O 1
ATOM 5347 N N . ARG B 1 384 ? 1.310 -17.233 -27.615 1.00 108.56 272 ARG B N 1
ATOM 5348 C CA . ARG B 1 384 ? 1.946 -17.067 -26.302 1.00 106.91 272 ARG B CA 1
ATOM 5349 C C . ARG B 1 384 ? 1.061 -16.295 -25.296 1.00 106.84 272 ARG B C 1
ATOM 5350 O O . ARG B 1 384 ? 1.203 -16.496 -24.085 1.00 105.81 272 ARG B O 1
ATOM 5352 N N . MET B 1 385 ? 0.151 -15.422 -25.805 1.00 101.00 273 MET B N 1
ATOM 5353 C CA . MET B 1 385 ? -0.816 -14.638 -25.020 1.00 99.29 273 MET B CA 1
ATOM 5354 C C . MET B 1 385 ? -1.926 -15.562 -24.519 1.00 99.93 273 MET B C 1
ATOM 5355 O O . MET B 1 385 ? -2.306 -15.496 -23.348 1.00 99.98 273 MET B O 1
ATOM 5360 N N . GLN B 1 386 ? -2.451 -16.412 -25.424 1.00 93.14 274 GLN B N 1
ATOM 5361 C CA . GLN B 1 386 ? -3.520 -17.360 -25.139 1.00 91.60 274 GLN B CA 1
ATOM 5362 C C . GLN B 1 386 ? -3.066 -18.509 -24.234 1.00 90.95 274 GLN B C 1
ATOM 5363 O O . GLN B 1 386 ? -3.853 -18.970 -23.406 1.00 90.39 274 GLN B O 1
ATOM 5369 N N . LYS B 1 387 ? -1.798 -18.945 -24.359 1.00 83.99 275 LYS B N 1
ATOM 5370 C CA . LYS B 1 387 ? -1.242 -19.988 -23.494 1.00 82.15 275 LYS B CA 1
ATOM 5371 C C . LYS B 1 387 ? -1.130 -19.437 -22.060 1.00 82.54 275 LYS B C 1
ATOM 5372 O O . LYS B 1 387 ? -1.421 -20.154 -21.099 1.00 82.38 275 LYS B O 1
ATOM 5378 N N . SER B 1 388 ? -0.744 -18.148 -21.928 1.00 75.87 276 SER B N 1
ATOM 5379 C CA . SER B 1 388 ? -0.616 -17.468 -20.640 1.00 73.64 276 SER B CA 1
ATOM 5380 C C . SER B 1 388 ? -1.950 -17.311 -19.905 1.00 75.64 276 SER B C 1
ATOM 5381 O O . SER B 1 388 ? -1.957 -17.428 -18.676 1.00 75.91 276 SER B O 1
ATOM 5384 N N . VAL B 1 389 ? -3.080 -17.105 -20.652 1.00 68.75 277 VAL B N 1
ATOM 5385 C CA . VAL B 1 389 ? -4.440 -17.014 -20.101 1.00 67.13 277 VAL B CA 1
ATOM 5386 C C . VAL B 1 389 ? -4.781 -18.357 -19.436 1.00 70.36 277 VAL B C 1
ATOM 5387 O O . VAL B 1 389 ? -5.302 -18.349 -18.322 1.00 71.25 277 VAL B O 1
ATOM 5391 N N . VAL B 1 390 ? -4.444 -19.496 -20.107 1.00 64.50 278 VAL B N 1
ATOM 5392 C CA . VAL B 1 390 ? -4.653 -20.875 -19.635 1.00 64.03 278 VAL B CA 1
ATOM 5393 C C . VAL B 1 390 ? -3.925 -21.098 -18.295 1.00 67.25 278 VAL B C 1
ATOM 5394 O O . VAL B 1 390 ? -4.540 -21.545 -17.317 1.00 68.56 278 VAL B O 1
ATOM 5398 N N . ILE B 1 391 ? -2.628 -20.772 -18.265 1.00 60.19 279 ILE B N 1
ATOM 5399 C CA . ILE B 1 391 ? -1.764 -20.977 -17.118 1.00 59.18 279 ILE B CA 1
ATOM 5400 C C . ILE B 1 391 ? -2.115 -20.051 -15.944 1.00 64.02 279 ILE B C 1
ATOM 5401 O O . ILE B 1 391 ? -2.243 -20.553 -14.823 1.00 63.38 279 ILE B O 1
ATOM 5406 N N . THR B 1 392 ? -2.270 -18.712 -16.188 1.00 60.57 280 THR B N 1
ATOM 5407 C CA . THR B 1 392 ? -2.526 -17.737 -15.109 1.00 59.67 280 THR B CA 1
ATOM 5408 C C . THR B 1 392 ? -3.916 -17.925 -14.459 1.00 61.35 280 THR B C 1
ATOM 5409 O O . THR B 1 392 ? -4.034 -17.702 -13.247 1.00 60.94 280 THR B O 1
ATOM 5413 N N . LEU B 1 393 ? -4.923 -18.395 -15.228 1.00 55.84 281 LEU B N 1
ATOM 5414 C CA . LEU B 1 393 ? -6.266 -18.682 -14.715 1.00 55.90 281 LEU B CA 1
ATOM 5415 C C . LEU B 1 393 ? -6.300 -19.975 -13.880 1.00 63.33 281 LEU B C 1
ATOM 5416 O O . LEU B 1 393 ? -7.060 -20.049 -12.910 1.00 64.69 281 LEU B O 1
ATOM 5421 N N . SER B 1 394 ? -5.494 -20.995 -14.275 1.00 59.77 282 SER B N 1
ATOM 5422 C CA . SER B 1 394 ? -5.333 -22.275 -13.570 1.00 59.03 282 SER B CA 1
ATOM 5423 C C . SER B 1 394 ? -4.668 -22.000 -12.228 1.00 60.81 282 SER B C 1
ATOM 5424 O O . SER B 1 394 ? -5.067 -22.593 -11.221 1.00 61.14 282 SER B O 1
ATOM 5427 N N . LEU B 1 395 ? -3.652 -21.095 -12.227 1.00 54.26 283 LEU B N 1
ATOM 5428 C CA . LEU B 1 395 ? -2.924 -20.679 -11.033 1.00 53.55 283 LEU B CA 1
ATOM 5429 C C . LEU B 1 395 ? -3.839 -19.917 -10.080 1.00 57.46 283 LEU B C 1
ATOM 5430 O O . LEU B 1 395 ? -3.775 -20.161 -8.875 1.00 56.79 283 LEU B O 1
ATOM 5435 N N . ALA B 1 396 ? -4.716 -19.030 -10.625 1.00 53.91 284 ALA B N 1
ATOM 5436 C CA . ALA B 1 396 ? -5.717 -18.269 -9.863 1.00 53.31 284 ALA B CA 1
ATOM 5437 C C . ALA B 1 396 ? -6.689 -19.235 -9.198 1.00 57.87 284 ALA B C 1
ATOM 5438 O O . ALA B 1 396 ? -6.858 -19.164 -7.985 1.00 56.94 284 ALA B O 1
ATOM 5440 N N . ALA B 1 397 ? -7.233 -20.204 -9.966 1.00 57.01 285 ALA B N 1
ATOM 5441 C CA . ALA B 1 397 ? -8.161 -21.259 -9.486 1.00 56.85 285 ALA B CA 1
ATOM 5442 C C . ALA B 1 397 ? -7.539 -22.219 -8.439 1.00 58.63 285 ALA B C 1
ATOM 5443 O O . ALA B 1 397 ? -8.266 -22.718 -7.578 1.00 57.93 285 ALA B O 1
ATOM 5445 N N . SER B 1 398 ? -6.205 -22.419 -8.476 1.00 54.59 286 SER B N 1
ATOM 5446 C CA . SER B 1 398 ? -5.466 -23.265 -7.520 1.00 55.83 286 SER B CA 1
ATOM 5447 C C . SER B 1 398 ? -5.341 -22.656 -6.099 1.00 63.16 286 SER B C 1
ATOM 5448 O O . SER B 1 398 ? -4.701 -23.256 -5.237 1.00 64.65 286 SER B O 1
ATOM 5451 N N . ASN B 1 399 ? -5.945 -21.477 -5.859 1.00 60.35 287 ASN B N 1
ATOM 5452 C CA . ASN B 1 399 ? -5.895 -20.787 -4.566 1.00 60.24 287 ASN B CA 1
ATOM 5453 C C . ASN B 1 399 ? -6.487 -21.626 -3.421 1.00 67.44 287 ASN B C 1
ATOM 5454 O O . ASN B 1 399 ? -6.027 -21.518 -2.288 1.00 65.81 287 ASN B O 1
ATOM 5459 N N . CYS B 1 400 ? -7.506 -22.463 -3.731 1.00 68.41 288 CYS B N 1
ATOM 5460 C CA . CYS B 1 400 ? -8.203 -23.350 -2.787 1.00 69.40 288 CYS B CA 1
ATOM 5461 C C . CYS B 1 400 ? -7.277 -24.440 -2.199 1.00 70.96 288 CYS B C 1
ATOM 5462 O O . CYS B 1 400 ? -7.566 -24.975 -1.122 1.00 70.23 288 CYS B O 1
ATOM 5465 N N . CYS B 1 401 ? -6.168 -24.748 -2.906 1.00 65.51 289 CYS B N 1
ATOM 5466 C CA . CYS B 1 401 ? -5.165 -25.723 -2.476 1.00 64.66 289 CYS B CA 1
ATOM 5467 C C . CYS B 1 401 ? -4.268 -25.173 -1.367 1.00 64.42 289 CYS B C 1
ATOM 5468 O O . CYS B 1 401 ? -3.710 -25.959 -0.611 1.00 65.80 289 CYS B O 1
ATOM 5471 N N . PHE B 1 402 ? -4.113 -23.842 -1.272 1.00 56.07 290 PHE B N 1
ATOM 5472 C CA . PHE B 1 402 ? -3.273 -23.189 -0.267 1.00 53.79 290 PHE B CA 1
ATOM 5473 C C . PHE B 1 402 ? -3.943 -23.097 1.114 1.00 60.01 290 PHE B C 1
ATOM 5474 O O . PHE B 1 402 ? -3.243 -23.040 2.122 1.00 59.13 290 PHE B O 1
ATOM 5482 N N . ASP B 1 403 ? -5.279 -23.041 1.165 1.00 59.42 291 ASP B N 1
ATOM 5483 C CA . ASP B 1 403 ? -6.013 -22.837 2.418 1.00 60.23 291 ASP B CA 1
ATOM 5484 C C . ASP B 1 403 ? -5.903 -24.026 3.391 1.00 66.43 291 ASP B C 1
ATOM 5485 O O . ASP B 1 403 ? -5.654 -23.739 4.566 1.00 65.51 291 ASP B O 1
ATOM 5490 N N . PRO B 1 404 ? -5.945 -25.332 2.984 1.00 65.20 292 PRO B N 1
ATOM 5491 C CA . PRO B 1 404 ? -5.652 -26.402 3.962 1.00 65.09 292 PRO B CA 1
ATOM 5492 C C . PRO B 1 404 ? -4.240 -26.258 4.560 1.00 70.38 292 PRO B C 1
ATOM 5493 O O . PRO B 1 404 ? -4.080 -26.462 5.762 1.00 70.78 292 PRO B O 1
ATOM 5497 N N . LEU B 1 405 ? -3.237 -25.822 3.751 1.00 68.10 293 LEU B N 1
ATOM 5498 C CA . LEU B 1 405 ? -1.852 -25.597 4.215 1.00 69.03 293 LEU B CA 1
ATOM 5499 C C . LEU B 1 405 ? -1.759 -24.457 5.217 1.00 72.04 293 LEU B C 1
ATOM 5500 O O . LEU B 1 405 ? -0.902 -24.501 6.085 1.00 72.45 293 LEU B O 1
ATOM 5505 N N . LEU B 1 406 ? -2.618 -23.435 5.091 1.00 66.93 294 LEU B N 1
ATOM 5506 C CA . LEU B 1 406 ? -2.688 -22.312 6.023 1.00 66.46 294 LEU B CA 1
ATOM 5507 C C . LEU B 1 406 ? -3.159 -22.822 7.390 1.00 73.72 294 LEU B C 1
ATOM 5508 O O . LEU B 1 406 ? -2.635 -22.390 8.411 1.00 73.14 294 LEU B O 1
ATOM 5513 N N . TYR B 1 407 ? -4.101 -23.780 7.404 1.00 74.62 295 TYR B N 1
ATOM 5514 C CA . TYR B 1 407 ? -4.605 -24.380 8.636 1.00 76.39 295 TYR B CA 1
ATOM 5515 C C . TYR B 1 407 ? -3.544 -25.259 9.349 1.00 81.59 295 TYR B C 1
ATOM 5516 O O . TYR B 1 407 ? -3.492 -25.248 10.581 1.00 81.44 295 TYR B O 1
ATOM 5525 N N . PHE B 1 408 ? -2.706 -25.994 8.586 1.00 77.79 296 PHE B N 1
ATOM 5526 C CA . PHE B 1 408 ? -1.691 -26.881 9.151 1.00 78.10 296 PHE B CA 1
ATOM 5527 C C . PHE B 1 408 ? -0.429 -26.142 9.674 1.00 81.97 296 PHE B C 1
ATOM 5528 O O . PHE B 1 408 ? 0.214 -26.648 10.589 1.00 81.43 296 PHE B O 1
ATOM 5536 N N . PHE B 1 409 ? -0.112 -24.935 9.158 1.00 79.19 297 PHE B N 1
ATOM 5537 C CA . PHE B 1 409 ? 1.041 -24.144 9.593 1.00 79.33 297 PHE B CA 1
ATOM 5538 C C . PHE B 1 409 ? 0.696 -23.005 10.573 1.00 85.96 297 PHE B C 1
ATOM 5539 O O . PHE B 1 409 ? 1.587 -22.574 11.307 1.00 86.67 297 PHE B O 1
ATOM 5547 N N . SER B 1 410 ? -0.565 -22.513 10.594 1.00 82.96 298 SER B N 1
ATOM 5548 C CA . SER B 1 410 ? -1.015 -21.471 11.539 1.00 82.85 298 SER B CA 1
ATOM 5549 C C . SER B 1 410 ? -2.204 -21.960 12.355 1.00 89.02 298 SER B C 1
ATOM 5550 O O . SER B 1 410 ? -2.945 -22.835 11.899 1.00 89.50 298 SER B O 1
ATOM 5553 N N . GLY B 1 411 ? -2.371 -21.394 13.550 1.00 86.20 299 GLY B N 1
ATOM 5554 C CA . GLY B 1 411 ? -3.457 -21.715 14.479 1.00 116.32 299 GLY B CA 1
ATOM 5555 C C . GLY B 1 411 ? -3.577 -23.169 14.910 1.00 127.64 299 GLY B C 1
ATOM 5556 O O . GLY B 1 411 ? -2.643 -23.967 14.777 1.00 77.61 299 GLY B O 1
#

Organism: Homo sapiens (NCBI:txid9606)

Nearest PDB structures (foldseek):
  6rz5-assembly1_A  TM=1.003E+00  e=1.179E-49  Homo sapiens
  6rz5-assembly2_B  TM=9.724E-01  e=5.277E-44  Homo sapiens
  7zly-assembly1_A  TM=7.808E-01  e=1.660E-16  Homo sapiens
  4xnw-assembly1_A  TM=7.713E-01  e=7.673E-14  Homo sapiens
  8wjx-assembly1_R  TM=8.338E-01  e=1.416E-12  Escherichia coli

InterPro domains:
  IPR000276 G protein-coupled receptor, rhodopsin-like [PF00001] (40-295)
  IPR000276 G protein-coupled receptor, rhodopsin-like [PR00237] (25-49)
  IPR000276 G protein-coupled receptor, rhodopsin-like [PR00237] (58-79)
  IPR000276 G protein-coupled receptor, rhodopsin-like [PR00237] (103-125)
  IPR000276 G protein-coupled receptor, rhodopsin-like [PR00237] (139-160)
  IPR000276 G protein-coupled receptor, rhodopsin-like [PR00237] (190-213)
  IPR000276 G protein-coupled receptor, rhodopsin-like [PR00237] (231-255)
  IPR000276 G protein-coupled receptor, rhodopsin-like [PR00237] (277-303)
  IPR004071 Cysteinyl leukotriene receptor [PR01533] (17-30)
  IPR004071 Cysteinyl leukotriene receptor [PR01533] (49-58)
  IPR004071 Cysteinyl leukotriene receptor [PR01533] (79-103)
  IPR004071 Cysteinyl leukotriene receptor [PR01533] (130-143)
  IPR004071 Cysteinyl leukotriene receptor [PR01533] (169-183)
  IPR004071 Cysteinyl leukotriene receptor [PR01533] (301-312)
  IPR013310 Cysteinyl leukotriene receptor 1 [PR01902] (154-169)
  IPR013310 Cysteinyl leukotriene receptor 1 [PR01902] (185-194)
  IPR013310 Cysteinyl leukotriene receptor 1 [PR01902] (218-233)
  IPR013310 Cysteinyl leukotriene receptor 1 [PR01902] (255-265)
  IPR013310 Cysteinyl leukotriene receptor 1 [PR01902] (267-277)
  IPR013310 Cysteinyl leukotriene receptor 1 [PR01902] (313-330)

B-factor: mean 92.66, std 33.71, range [41.65, 199.54]

Radius of gyration: 33.82 Å; Cα contacts (8 Å, |Δi|>4): 844; chains: 2; bounding box: 84×66×94 Å

Foldseek 3Di:
DDPPCLLVLLVLLLVLLVVLLVLLCVLLVVLLVDLVPDDDDAWLLSLLLNLLSVLSNLLSVLSVQSNVCSPVSFFRDPDDQSQLSNQLSLQLSLLLNLQSLLLSLLLLLLCLLPLPCSPVPNGSVVSNVSSVVSNVVSNVLSCVSSVDDWDADPVRGTGHPDDCQALSADDVVLVSLVVCCVVRFVVSVVSNVVSLVSNVVSLVVVVVLQVLLVVLLVLLVVLLVVVCDVVSLVRNLVSLVVNLVGAFPVCPSDDCPDVVNVQLNVLSVVLNVVSVVGHVVSVVSCVPRPVVRVDVSSQLSVQSSVLSVCLSVQAVPLQSVLVNVLNVLNVDPDDDPVNSSVSSVSNSRNSSSNSSSSSSSSSNVVRND/DDDPCLLVLLPLLLVLLVVLLVLLQVLLVVQLVVLVVVVVDAWLLSLLLNLLSVLSNQLSVLSVQSNVCSPVSFFRDPDDQSQLSNQLSLQLSLLLNLQSLLLSLLLLLCCLLPVPCSPVPNGSVVSNVSSVVSNVVSNVLSCVSNVDDWDADPVRGTGHPDDDALPPLDPVVLVSLVVCLVVRFVVSVVSLVVSLVSNVVSLVVLVVLQVLLVVLVVLLVVLLVQLVDDLVSVLVSLVSNLVSLVSNLVGAFPVRPSVDVLNVLLNVLSVVLNVLSVVLNVCSVVVNRVVSNVSSVVSVCSCVPRPVVRVDDVSSQQSVQSSVLSVCLSVQAVPLQSVLVNVLSVQSVPDDPVRVSVSSVSNSRNSSSNSSSSSSSSSNVVRHD

Sequence (754 aa):
CHDTIDDFRNQVYSTLYSMISVVGFFGNGFVLYVLIKTYHKKSAFQVYMINLAVADLLCVCTLPLRVVYYVHKGIWLFGDFLCRLSTYALYVNLYCSIFFMTAMSFFRCIAIVFPVQNINLVTQKKARFVCVGIWIFVILTSSPFLMAKPQKDEKNNTKCFEPPQDNQTKNHHVLVLHYVSLFVGFIIPFVIIIVCYTMIILTLLKKSMKSADLEDNWETLNDNLKVIEVKDALTKMRAAALDAQKATPPKLEDKSPDSPEMKDFRHGFDILVGQIDDAAEQLKTTRNAYIQKYLLSSHKKAIGMIMVVTAAFLVSFMPYHIQRTIHLHFLHNETKPCDSVLRMQKSVVITLSLAASNCCFDPLLYFFSGCHDTIDDFRNQVYSTLYSMISVVGFFGNGFVLYVLIKTYHKKSAFQVYMINLAVADLLCVCTLPLRVVYYVHKGIWLFGDFLCRRLSTYALYVNLYCSIFFMTAMSFFRCIAIVFPVQNINLVTQKKARFVCVGIWIFVILTSSPFLMMAKPQKDEKNNTKCFEPPQDNQTKNHVLVLHYVSLFVGFIIPFVIIIVCYTMIILTLLKKSMKSADLEDNWETLNDNLKVIEDNAAQVKDALTKMRAAALDAQKATPPKLEDDSPEMKDFRHGFDILVGQIDDALKLANEGKVKEAQAAAEQLKTTRNAYIQKYLNLSSHKKAIGMIMVVTAAFLVSFMPYHIQRTIHLHFLHNKPCDSVLRMQKSVVITLSLAASNCCFDPLLYFFSG

Secondary structure (P-SEA, 3-state):
ccccaaaaaaaaaaaaaaaaaaaaaaaaaaaaaaaaaccccccaaaaaaaaaaaaaaaaaaaaaaaaaaaaacccccccaaaaaaaaaaaaaaaaaaaaaaaaaaaaaaaaaaccccccccccaaaaaaaaaaaaaaaaaaaccccbbbbbbccccccccccccccccccaaaaaaaaaaaacccaaaaaaaaaaaaaaaaaaaaaaaccaaaaaaaaaaaaaaaaaccaaaaaaaaaaaaaaaacccccccccccccaaaaaaaaaaaaaaaaaaaccaaaaaaaaccccccccaaaaaaaaaaaaaaaaaaccccaaaaaaaaaaaaaacccccaaaaaaaaaaaaaaaaaaaaaaaaaaaaaaccc/ccccaaaaaaaaaaaaaaaaaaaaaaaaaaaaaaaaaacccccaaaaaaaaaaaaaaaaaaaaaaaaaaaaacccccccaaaaaaaaaaaaaaaaaaaaaaaaaaaaaaaaaaccccccccccaaaaaaaaaaaaaaaaaaaccccccccccccccccccccccccccccaaaaaaaaaaaacccaaaaaaaaaaaaaaaaaaaaaaaccaaaaaaaaaaaaaaaaacccaaaaaaaaaaaaaaaaaaaaccccccccccaaaaaaaaaaaaaaaaaaaaaaaaaacaaaaaaaaaaaaaaaaacccccccccaaaaaaaaaaaaaaaaaaccccaaaaaaaaaaaaaacccaaaaaaaaaaaaaaaaaaaaaaaaaaaaaaacc

Solvent-accessible surface area: 38604 Å² total; per-residue (Å²): 137,88,69,103,26,76,106,68,39,29,60,38,8,20,79,57,1,45,111,11,13,90,83,0,97,134,18,0,24,112,0,29,154,52,3,129,56,49,225,81,164,93,48,18,22,37,9,1,0,32,28,0,0,66,0,0,32,73,1,4,82,18,0,61,38,6,22,56,0,7,103,92,75,1,54,10,91,63,40,55,128,63,13,73,59,1,26,25,3,4,43,3,0,2,21,0,1,0,31,0,1,13,12,3,0,57,29,37,3,25,36,27,39,67,66,92,76,14,97,71,45,21,33,44,160,92,0,116,165,50,4,91,39,22,47,104,95,2,75,115,85,10,28,77,90,56,141,48,87,83,64,96,47,123,82,81,49,38,31,0,28,72,32,49,49,56,77,57,52,143,96,140,72,21,77,124,7,77,84,38,16,75,63,5,11,18,50,5,28,7,32,2,75,34,7,12,71,56,0,74,110,20,16,90,120,47,60,119,111,40,48,80,21,126,98,19,70,46,59,27,80,88,19,52,76,101,58,123,139,78,81,3,29,104,44,30,33,67,12,3,118,80,26,34,90,32,92,17,64,80,11,64,82,49,60,109,139,17,120,110,18,53,72,24,140,57,6,17,110,57,15,21,44,52,24,130,92,105,81,91,73,29,58,64,21,26,73,90,26,24,48,98,37,69,90,92,75,61,67,27,0,86,9,0,19,132,15,0,45,34,0,0,92,69,0,0,41,34,20,1,93,19,43,32,78,10,22,80,37,3,80,47,110,115,56,75,57,133,32,35,51,60,35,27,26,33,26,5,82,17,23,3,56,0,0,19,2,1,31,33,0,8,72,0,42,131,126,4,73,132,133,96,64,10,70,106,50,38,28,61,40,8,18,70,60,0,44,111,10,13,89,85,0,100,134,20,0,26,106,0,31,153,38,15,113,73,80,76,188,152,45,49,18,24,13,10,1,0,47,28,0,0,54,3,0,30,108,2,3,82,20,1,60,38,6,23,55,4,9,97,92,97,5,57,8,90,65,41,57,134,61,8,66,59,1,25,24,17,2,40,15,2,1,22,0,0,0,30,0,0,14,13,3,0,67,32,36,2,24,36,26,35,60,94,84,128,18,97,62,34,21,37,27,95,88,0,115,147,56,3,76,36,21,44,103,95,2,77,114,87,10,28,78,90,55,143,45,82,76,52,129,46,189,77,116,51,35,45,1,28,59,21,51,92,92,74,78,9,135,107,49,55,20,86,120,8,77,84,39,17,72,63,5,7,19,43,4,34,10,36,2,75,40,8,12,70,54,0,83,109,32,19,88,112,62,68,117,43,35,49,81,22,129,98,26,65,55,61,27,83,62,28,45,76,46,23,112,143,59,56,80,89,29,40,99,8,28,104,42,21,103,68,8,14,49,46,24,62,101,24,67,10,60,79,25,61,136,188,54,118,125,43,62,49,31,40,50,0,19,91,55,20,27,36,29,10,66,97,11,34,60,61,21,132,71,64,61,44,76,51,13,91,60,20,29,131,57,15,50,60,17,23,96,64,113,13,83,150,26,77,148,70,75,60,52,61,31,0,89,9,0,16,125,13,0,43,34,0,0,85,69,0,1,54,30,18,2,85,19,44,32,77,12,12,80,44,30,95,95,128,88,51,86,31,49,49,50,36,38,71,32,29,2,82,17,22,3,56,0,0,19,1,1,34,32,0,11,85,0,50,120,118,1,74

GO terms:
  GO:0004974 leukotriene receptor activity (F, TAS)
  GO:0005886 plasma membrane (C, TAS)
  GO:0016020 membrane (C, TAS)
  GO:0006952 defense response (P, TAS)
  GO:0007204 positive regulation of cytosolic calcium ion concentration (P, TAS)
  GO:0007585 respiratory gaseous exchange by respiratory system (P, TAS)

CATH classification: 1.20.120.10